Protein AF-0000000078815743 (afdb_homodimer)

Solvent-accessible surface area (backbone atoms only — not comparable to full-atom values): 63410 Å² total; per-residue (Å²): 132,85,82,80,79,73,78,76,76,77,76,74,74,72,73,70,68,70,73,74,75,64,53,60,47,76,44,56,40,36,54,40,78,38,39,60,45,37,41,78,49,54,91,54,18,91,76,66,70,48,32,19,28,31,27,71,31,85,55,37,50,34,51,51,26,32,37,76,48,73,48,82,58,64,42,58,28,33,35,31,35,30,26,33,11,80,47,30,90,58,26,88,62,76,35,64,11,30,22,27,39,26,49,69,84,39,78,46,34,74,78,40,22,17,56,62,77,48,81,39,74,41,81,43,41,67,47,77,35,88,52,36,72,42,40,41,35,41,37,47,66,34,7,48,51,18,35,38,36,31,39,38,38,19,55,37,86,84,68,68,80,63,80,50,58,72,55,29,46,54,49,48,42,64,71,65,62,67,71,83,51,51,71,50,71,76,25,54,30,36,32,37,22,37,20,45,13,23,48,28,21,46,50,32,13,23,78,60,71,29,43,24,38,39,34,18,63,40,92,68,50,32,46,50,35,10,56,62,38,24,39,47,68,25,29,49,62,53,52,74,94,31,44,35,42,37,40,57,49,56,74,44,51,48,74,56,78,56,53,43,54,66,51,75,55,33,35,45,65,52,39,50,53,56,52,69,69,37,85,38,49,46,80,40,65,26,23,41,74,78,47,56,42,64,60,88,50,31,64,50,34,37,33,26,27,29,59,48,79,58,52,49,39,30,43,29,29,67,28,35,32,34,19,56,43,52,28,55,57,42,54,62,65,64,37,53,66,47,65,30,34,55,24,16,76,52,52,59,26,85,87,39,44,82,63,56,48,66,47,40,41,33,33,22,40,24,23,30,49,42,82,50,97,50,79,45,86,72,61,88,44,82,67,60,58,85,70,47,89,85,68,44,76,97,66,64,57,36,39,78,42,32,22,23,42,31,83,43,52,60,73,87,40,33,66,60,31,49,46,49,42,53,46,50,51,48,27,42,50,22,39,40,53,73,64,38,95,58,16,75,79,36,29,28,34,41,82,70,46,67,35,83,50,58,37,72,65,43,48,32,18,31,37,22,71,34,70,44,41,49,54,48,48,66,59,58,52,65,52,69,48,48,46,50,41,36,33,36,24,36,46,50,59,44,73,22,67,69,41,33,73,77,30,69,94,60,44,50,34,36,40,70,61,73,46,71,31,37,62,42,53,42,47,53,45,25,34,28,43,61,64,29,52,36,36,36,33,22,35,56,18,24,12,43,38,52,68,33,42,28,26,47,49,38,44,43,35,12,22,22,40,6,35,52,51,8,52,49,50,30,49,20,63,74,67,75,44,38,66,64,43,37,66,77,74,40,42,70,59,50,50,52,47,42,58,65,39,81,43,78,83,87,68,71,82,58,59,80,53,62,31,69,52,56,46,93,57,78,61,43,79,90,135,84,79,78,79,75,78,76,76,76,76,75,72,74,72,71,68,72,74,74,75,65,53,61,46,76,43,56,38,37,52,39,78,39,40,58,46,38,41,76,49,55,91,54,18,90,76,68,70,48,30,19,27,31,26,71,30,84,54,36,51,34,50,52,24,32,36,77,49,73,48,82,58,66,42,59,28,33,33,31,35,30,26,32,11,80,48,29,91,57,28,89,63,75,34,62,10,30,22,26,38,28,49,69,85,40,79,47,35,75,77,38,22,18,55,62,74,48,79,39,76,41,78,42,42,68,46,77,36,87,53,37,74,41,40,41,34,40,38,49,68,35,7,48,51,19,35,37,38,30,39,36,38,19,55,38,87,83,69,68,80,65,81,51,59,74,55,30,48,53,49,48,42,64,70,65,62,68,70,84,52,51,71,51,69,75,25,54,30,35,32,36,22,37,18,46,13,23,47,29,20,44,50,33,14,24,79,62,69,28,42,25,39,40,33,17,64,38,91,67,50,32,46,50,36,8,56,58,38,24,38,49,67,24,31,48,60,54,50,75,94,30,44,37,40,36,40,58,47,55,74,45,51,47,74,56,80,57,53,43,53,66,51,75,54,32,35,45,66,52,39,50,52,56,53,68,68,36,86,39,48,46,79,38,64,27,24,40,74,79,47,58,43,64,59,88,49,29,64,49,33,38,32,27,28,28,58,46,81,59,52,47,39,31,43,30,29,67,28,37,33,34,18,55,43,50,28,55,57,40,53,60,68,65,36,56,66,48,64,31,33,55,24,17,79,52,51,60,26,86,87,39,44,81,63,56,47,65,46,39,40,32,33,23,40,25,23,30,48,42,81,50,96,49,78,45,88,72,60,89,44,81,69,59,59,87,72,47,90,85,69,44,73,99,64,65,57,36,38,78,40,32,22,22,42,31,85,42,53,61,73,87,40,35,67,61,32,50,45,50,40,52,46,51,52,47,26,43,51,21,39,38,54,72,65,36,94,58,17,76,79,38,30,28,35,41,82,71,46,68,36,84,50,57,38,72,66,44,48,31,19,32,36,23,71,35,69,44,40,48,53,47,50,67,60,59,52,62,52,69,49,49,46,48,41,36,32,36,24,36,47,49,61,41,74,22,68,70,40,33,71,76,30,69,93,61,43,49,33,36,41,70,62,73,47,70,31,38,63,43,54,43,48,54,46,23,34,28,43,61,66,28,53,34,36,35,32,21,35,56,18,25,12,43,37,55,69,33,42,27,26,47,48,37,44,44,36,12,22,23,39,5,35,52,52,8,50,48,50,30,49,20,62,75,66,75,44,38,68,66,44,35,66,76,74,40,44,69,59,48,50,52,48,41,57,66,38,82,42,77,83,87,67,70,84,58,59,79,52,61,32,67,52,56,46,93,58,77,63,44,78,89

Foldseek 3Di:
DPDPPPPPPPPPPPPPPPPPPKFKAKFFALQFPFLFQWDWDCQQCLPQVAIKTWLQQLFDGTGKTKHKDFTPDFFKKWKWWWAEQLLVVQFDDFHQFWKFKDKQNHTQAGGPHTDDHDTDTHTRHMDGGPGGIMMMMMTGDTNQITITGMMMIINDPPPGQDRDRVRNNVVVCVNLVADDAAEDDAWLEEEEAQALLRLLLQLLQLLLPTQYEYAYQAPFGHACLALQNFAAFAADALDDDQRQQLQVCLQQAFLDHDGADHRVSSPRVSSVVVSVVRPSYDYHYNWAWNAFDADFLATAWIKTARNRSRRIHIYGYRFYEYAHQQCRHCVRSVFDKDAFAPACVVVVAPPTHNHTDRFAWFKAKWWAKDFDPDFDDHDAADRRDADDQVQADPDGIDGDQQGFARRHQCNNCVSSGLSLSSSNVSNRLNCCCPPYPNNVVCRRMDTDDIRSPIGGQDHIAGAFPDAAEDCCFAQVDDDPQFFFKWQAFQWGKDFDPVQCVVPPPSGRGIDTDTHATAIHTDGLRQFATHRRFRYGYFALRTRYGSRVSSTQHGSSNSSSSSSLSSLLSSVCVVVVHTSVCCVVPVSVVSSVCSNVGSHDPDRDPSPPPNNHHHDPDRDDDD/DPPPPPPPPPPPPPPPPPPPPKFKAKFFALQFPFLFQWDWDCQQCLPQVAIWTWLQQLFDGTGKTKHKDFTPDFFKKWKWWWAEQLLVVQFDDFHQLWKFKDKQNHTQAGGPHTDDHDTDTHTRHMDGGPGGIMMMMMTGDTNQITITGMMMIINDPPPGQDRDRVRNNVVCCVNLVADDAAEDDAWLEEEEAQALLRLLLQLLQLLLPTQYEYAYQAPFGHACLALQNFAAFEADALDDDQRQQLQVCLQQAFLDHDGADHRVSSPRVSSVVVSVVRPSYDYHYNWAWQAFDDDFLATAWIKTARNRSRHIHIYGYRFYEYAHQQCRHCVRSVFDKDAFADACVVVVAPPTHNHTDRFAWFKAKWWAKDFAPDFDDHDAADRRDADDQVQADPDGIDGDQQGFARRHQCNNCVSSGLSLSSSNVSNRLNCCCPPYPNNVVCRRMDTDDIRSPIGGQDHIAGAFPDAAEDCCFAQVDDDPQFAFKWQAFQWGKDFDPVQCVVPPPSGRGIDTDTHATAIHTDGLRQFATHRRFRYGYFALRTRYGSRVSSTQHGSSNSSSSSSLSSLLSSVCVVVVHTSVCCVVPVSVVSSVCSNVGSHDPDRDPSPPPNNHHHDPDRDDDD

Secondary structure (DSSP, 8-state):
-----------------------EEEEEGGG-SB-TT-EEE-TTHHHHSS-EEEE--TTSPPPPEEEEEE-SSSEEEEEEEEE--TTTTT--S--S--EEEEETTEEEEEEESSS-SS-EEEEEEEEEESSSEEEEEEEESS-S-EEEEEEEEES-TT-PPP-SHHHHHHHHHHHHTPPPPPEEEEEEEEEE--BHHHHHHHHHHHHTT--EEEE-SSSS-BGGGSTTT-PPP-S--S-SS-TTTTHHHHHHS-SS--SS--GGGG-HHHHHHHHHT-TTEEEETTEEEEEEEEETTEEEEEEEEETTT--EEEEEEEEEEE-SSS-HHHHHHT--EE-SBPPHHHHT-SSS-SS-B-----EE--EEEEE-SS--------SS----TTT----SEE-TTBEE-TTS-TTTTHHHHHHHHHHHHHHHHHHHHHTSTTHHHHTTEEEEEE-SS-EE----EE--SS-B-HHHHHTT---TTEEEEE---EEEEEE-HHHHHHSTT---BEEEEEE----EEEEGGGSB-SSSTTEEE-STTSSB-HHHHHHH-SHHHHHHHHHHHHHHHHHHHHHT--HHHHHHH-HHHHHHHHHH-SSPTT------SS-----SS---B-/-----------------------EEEEEGGG-SB-TT-EEE-TTHHHHSS-EEEE--TTSPPPPEEEEEE-SSSEEEEEEEEE--TTTTT--S--S--EEEEETTEEEEEEESSS-SS-EEEEEEEEEESSSEEEEEEEESS-S-EEEEEEEEES-TT-PPP-SHHHHHHHHHHHHTPPPPPEEEEEEEEEE--BHHHHHHHHHHHHTT--EEEE-SSSS-BGGGSTTT-PPP-S--S-SS-TTTTHHHHHHS-SS--SS--GGGG-HHHHHHHHHT-TTEEEETTEEEEEEEEETTEEEEEEEEETTT--EEEEEEEEEEE-SSS-HHHHHHT--EE-SBPPHHHHT-SSS-SS-B-----EE--EEEEE-SS--------SS----TTT----SEE-TTBEE-TTS-TTTTHHHHHHHHHHHHHHHHHHHHHTSTTHHHHTTEEEEEE-SS-EE----EE--SS-B-HHHHHTT---TTEEEEE---EEEEEE-HHHHHHSTT---BEEEEEE----EEEEGGGSB-SSSTTEEE-STTSSB-HHHHHHH-SHHHHHHHHHHHHHHHHHHHHHT--HHHHHHH-HHHHHHHHHH-SSPTT------SS-----SS---B-

Organism: NCBI:txid997873

InterPro domains:
  IPR036188 FAD/NAD(P)-binding domain superfamily [G3DSA:3.50.50.60] (184-360)
  IPR036188 FAD/NAD(P)-binding domain superfamily [SSF51905] (180-565)
  IPR039650 H(2):CoB-CoM heterodisulfide,ferredoxin reductase subunit A-like [PTHR43498] (13-620)

Structure (mmCIF, N/CA/C/O backbone):
data_AF-0000000078815743-model_v1
#
loop_
_entity.id
_entity.type
_entity.pdbx_description
1 polymer 'FAD dependent oxidoreductase'
#
loop_
_atom_site.group_PDB
_atom_site.id
_atom_site.type_symbol
_atom_site.label_atom_id
_atom_site.label_alt_id
_atom_site.label_comp_id
_atom_site.label_asym_id
_atom_site.label_entity_id
_atom_site.label_seq_id
_atom_site.pdbx_PDB_ins_code
_atom_site.Cartn_x
_atom_site.Cartn_y
_atom_site.Cartn_z
_atom_site.occupancy
_atom_site.B_iso_or_equiv
_atom_site.auth_seq_id
_atom_site.auth_comp_id
_atom_site.auth_asym_id
_atom_site.auth_atom_id
_atom_site.pdbx_PDB_model_num
ATOM 1 N N . MET A 1 1 ? -8.055 -76.25 65.188 1 24.02 1 MET A N 1
ATOM 2 C CA . MET A 1 1 ? -7.578 -76.75 63.906 1 24.02 1 MET A CA 1
ATOM 3 C C . MET A 1 1 ? -7.656 -75.688 62.812 1 24.02 1 MET A C 1
ATOM 5 O O . MET A 1 1 ? -8.328 -75.875 61.781 1 24.02 1 MET A O 1
ATOM 9 N N . ILE A 1 2 ? -7.621 -74.375 63.094 1 28.45 2 ILE A N 1
ATOM 10 C CA . ILE A 1 2 ? -8.047 -73.375 62.125 1 28.45 2 ILE A CA 1
ATOM 11 C C . ILE A 1 2 ? -7.172 -73.438 60.875 1 28.45 2 ILE A C 1
ATOM 13 O O . ILE A 1 2 ? -5.949 -73.562 60.969 1 28.45 2 ILE A O 1
ATOM 17 N N . LYS A 1 3 ? -7.91 -73.562 59.781 1 31.09 3 LYS A N 1
ATOM 18 C CA . LYS A 1 3 ? -7.695 -73.875 58.375 1 31.09 3 LYS A CA 1
ATOM 19 C C . LYS A 1 3 ? -6.789 -72.812 57.75 1 31.09 3 LYS A C 1
ATOM 21 O O . LYS A 1 3 ? -7.066 -71.625 57.812 1 31.09 3 LYS A O 1
ATOM 26 N N . LYS A 1 4 ? -5.438 -73.188 57.562 1 33.97 4 LYS A N 1
ATOM 27 C CA . LYS A 1 4 ? -4.34 -72.562 56.844 1 33.97 4 LYS A CA 1
ATOM 28 C C . LYS A 1 4 ? -4.727 -72.25 55.406 1 33.97 4 LYS A C 1
ATOM 30 O O . LYS A 1 4 ? -5.012 -73.188 54.656 1 33.97 4 LYS A O 1
ATOM 35 N N . ILE A 1 5 ? -5.477 -71.188 55.094 1 32.25 5 ILE A N 1
ATOM 36 C CA . ILE A 1 5 ? -5.867 -70.812 53.75 1 32.25 5 ILE A CA 1
ATOM 37 C C . ILE A 1 5 ? -4.625 -70.625 52.875 1 32.25 5 ILE A C 1
ATOM 39 O O . ILE A 1 5 ? -3.775 -69.75 53.188 1 32.25 5 ILE A O 1
ATOM 43 N N . ILE A 1 6 ? -4.066 -71.625 52.281 1 29.41 6 ILE A N 1
ATOM 44 C CA . ILE A 1 6 ? -2.953 -71.625 51.344 1 29.41 6 ILE A CA 1
ATOM 45 C C . ILE A 1 6 ? -3.303 -70.75 50.125 1 29.41 6 ILE A C 1
ATOM 47 O O . ILE A 1 6 ? -4.285 -71 49.438 1 29.41 6 ILE A O 1
ATOM 51 N N . TYR A 1 7 ? -3.105 -69.438 50.219 1 31.58 7 TYR A N 1
ATOM 52 C CA . TYR A 1 7 ? -3.285 -68.625 49.062 1 31.58 7 TYR A CA 1
ATOM 53 C C . TYR A 1 7 ? -2.379 -69.062 47.906 1 31.58 7 TYR A C 1
ATOM 55 O O . TYR A 1 7 ? -1.158 -69.125 48.062 1 31.58 7 TYR A O 1
ATOM 63 N N . ILE A 1 8 ? -2.791 -70.062 47.094 1 31.52 8 ILE A N 1
ATOM 64 C CA . ILE A 1 8 ? -2.139 -70.375 45.844 1 31.52 8 ILE A CA 1
ATOM 65 C C . ILE A 1 8 ? -2.061 -69.188 44.938 1 31.52 8 ILE A C 1
ATOM 67 O O . ILE A 1 8 ? -3.088 -68.625 44.562 1 31.52 8 ILE A O 1
ATOM 71 N N . SER A 1 9 ? -1.057 -68.312 45.125 1 32.72 9 SER A N 1
ATOM 72 C CA . SER A 1 9 ? -0.861 -67.312 44.125 1 32.72 9 SER A CA 1
ATOM 73 C C . SER A 1 9 ? -0.652 -67.875 42.75 1 32.72 9 SER A C 1
ATOM 75 O O . SER A 1 9 ? 0.255 -68.688 42.531 1 32.72 9 SER A O 1
ATOM 77 N N . LEU A 1 10 ? -1.707 -68.062 41.969 1 32.69 10 LEU A N 1
ATOM 78 C CA . LEU A 1 10 ? -1.688 -68.375 40.531 1 32.69 10 LEU A CA 1
ATOM 79 C C . LEU A 1 10 ? -0.796 -67.375 39.781 1 32.69 10 LEU A C 1
ATOM 81 O O . LEU A 1 10 ? -1.046 -66.188 39.812 1 32.69 10 LEU A O 1
ATOM 85 N N . ILE A 1 11 ? 0.475 -67.688 39.656 1 32.47 11 ILE A N 1
ATOM 86 C CA . ILE A 1 11 ? 1.386 -67 38.75 1 32.47 11 ILE A CA 1
ATOM 87 C C . ILE A 1 11 ? 0.82 -67 37.312 1 32.47 11 ILE A C 1
ATOM 89 O O . ILE A 1 11 ? 0.653 -68.125 36.75 1 32.47 11 ILE A O 1
ATOM 93 N N . TRP A 1 12 ? -0.088 -66.125 37 1 33.47 12 TRP A N 1
ATOM 94 C CA . TRP A 1 12 ? -0.473 -65.875 35.625 1 33.47 12 TRP A CA 1
ATOM 95 C C . TRP A 1 12 ? 0.755 -65.688 34.75 1 33.47 12 TRP A C 1
ATOM 97 O O . TRP A 1 12 ? 1.485 -64.688 34.938 1 33.47 12 TRP A O 1
ATOM 107 N N . MET A 1 13 ? 1.412 -66.75 34.312 1 32.72 13 MET A N 1
ATOM 108 C CA . MET A 1 13 ? 2.363 -66.625 33.188 1 32.72 13 MET A CA 1
ATOM 109 C C . MET A 1 13 ? 1.743 -65.875 32.031 1 32.72 13 MET A C 1
ATOM 111 O O . MET A 1 13 ? 0.767 -66.375 31.438 1 32.72 13 MET A O 1
ATOM 115 N N . VAL A 1 14 ? 1.701 -64.625 32.094 1 34.72 14 VAL A N 1
ATOM 116 C CA . VAL A 1 14 ? 1.404 -63.812 30.891 1 34.72 14 VAL A CA 1
ATOM 117 C C . VAL A 1 14 ? 2.295 -64.312 29.75 1 34.72 14 VAL A C 1
ATOM 119 O O . VAL A 1 14 ? 3.521 -64.188 29.828 1 34.72 14 VAL A O 1
ATOM 122 N N . PHE A 1 15 ? 1.855 -65.312 29.047 1 33.88 15 PHE A N 1
ATOM 123 C CA . PHE A 1 15 ? 2.367 -65.562 27.703 1 33.88 15 PHE A CA 1
ATOM 124 C C . PHE A 1 15 ? 2.477 -64.25 26.938 1 33.88 15 PHE A C 1
ATOM 126 O O . PHE A 1 15 ? 1.475 -63.562 26.719 1 33.88 15 PHE A O 1
ATOM 133 N N . HIS A 1 16 ? 3.529 -63.531 27.266 1 35.38 16 HIS A N 1
ATOM 134 C CA . HIS A 1 16 ? 3.848 -62.531 26.266 1 35.38 16 HIS A CA 1
ATOM 135 C C . HIS A 1 16 ? 3.801 -63.094 24.859 1 35.38 16 HIS A C 1
ATOM 137 O O . HIS A 1 16 ? 4.613 -63.938 24.5 1 35.38 16 HIS A O 1
ATOM 143 N N . GLY A 1 17 ? 2.59 -63.406 24.422 1 30.98 17 GLY A N 1
ATOM 144 C CA . GLY A 1 17 ? 2.584 -63.531 22.969 1 30.98 17 GLY A CA 1
ATOM 145 C C . GLY A 1 17 ? 3.592 -62.625 22.281 1 30.98 17 GLY A C 1
ATOM 146 O O . GLY A 1 17 ? 3.562 -61.406 22.469 1 30.98 17 GLY A O 1
ATOM 147 N N . ALA A 1 18 ? 4.727 -63.062 22.234 1 40.28 18 ALA A N 1
ATOM 148 C CA . ALA A 1 18 ? 5.621 -62.406 21.281 1 40.28 18 ALA A CA 1
ATOM 149 C C . ALA A 1 18 ? 4.855 -61.938 20.062 1 40.28 18 ALA A C 1
ATOM 151 O O . ALA A 1 18 ? 4.32 -62.75 19.297 1 40.28 18 ALA A O 1
ATOM 152 N N . SER A 1 19 ? 4.117 -60.906 20.156 1 42.62 19 SER A N 1
ATOM 153 C CA . SER A 1 19 ? 3.598 -60.25 18.953 1 42.62 19 SER A CA 1
ATOM 154 C C . SER A 1 19 ? 4.527 -60.5 17.766 1 42.62 19 SER A C 1
ATOM 156 O O . SER A 1 19 ? 5.668 -60.031 17.766 1 42.62 19 SER A O 1
ATOM 158 N N . LEU A 1 20 ? 4.633 -61.562 17.156 1 51.94 20 LEU A N 1
ATOM 159 C CA . LEU A 1 20 ? 5.387 -61.875 15.945 1 51.94 20 LEU A CA 1
ATOM 160 C C . LEU A 1 20 ? 5.363 -60.719 14.961 1 51.94 20 LEU A C 1
ATOM 162 O O . LEU A 1 20 ? 4.297 -60.344 14.461 1 51.94 20 LEU A O 1
ATOM 166 N N . HIS A 1 21 ? 6.258 -59.812 15.156 1 69.75 21 HIS A N 1
ATOM 167 C CA . HIS A 1 21 ? 6.473 -58.688 14.258 1 69.75 21 HIS A CA 1
ATOM 168 C C . HIS A 1 21 ? 6.496 -59.156 12.805 1 69.75 21 HIS A C 1
ATOM 170 O O . HIS A 1 21 ? 7.219 -60.094 12.453 1 69.75 21 HIS A O 1
ATOM 176 N N . ALA A 1 22 ? 5.449 -58.781 12.016 1 81.69 22 ALA A N 1
ATOM 177 C CA . ALA A 1 22 ? 5.367 -59.062 10.586 1 81.69 22 ALA A CA 1
ATOM 178 C C . ALA A 1 22 ? 6.543 -58.438 9.836 1 81.69 22 ALA A C 1
ATOM 180 O O . ALA A 1 22 ? 6.84 -57.25 10.008 1 81.69 22 ALA A O 1
ATOM 181 N N . ALA A 1 23 ? 7.379 -59.312 9.172 1 92.81 23 ALA A N 1
ATOM 182 C CA . ALA A 1 23 ? 8.391 -58.75 8.273 1 92.81 23 ALA A CA 1
ATOM 183 C C . ALA A 1 23 ? 7.742 -58.031 7.09 1 92.81 23 ALA A C 1
ATOM 185 O O . ALA A 1 23 ? 6.75 -58.5 6.535 1 92.81 23 ALA A O 1
ATOM 186 N N . SER A 1 24 ? 8.156 -56.812 6.863 1 96 24 SER A N 1
ATOM 187 C CA . SER A 1 24 ? 7.543 -56.094 5.77 1 96 24 SER A CA 1
ATOM 188 C C . SER A 1 24 ? 8.562 -55.188 5.074 1 96 24 SER A C 1
ATOM 190 O O . SER A 1 24 ? 9.625 -54.906 5.629 1 96 24 SER A O 1
ATOM 192 N N . LEU A 1 25 ? 8.281 -54.812 3.803 1 96.38 25 LEU A N 1
ATOM 193 C CA . LEU A 1 25 ? 9.094 -53.938 2.98 1 96.38 25 LEU A CA 1
ATOM 194 C C . LEU A 1 25 ? 8.219 -53.031 2.098 1 96.38 25 LEU A C 1
ATOM 196 O O . LEU A 1 25 ? 7.328 -53.531 1.405 1 96.38 25 LEU A O 1
ATOM 200 N N . LEU A 1 26 ? 8.461 -51.75 2.279 1 96.31 26 LEU A N 1
ATOM 201 C CA . LEU A 1 26 ? 7.82 -50.812 1.383 1 96.31 26 LEU A CA 1
ATOM 202 C C . LEU A 1 26 ? 8.766 -50.406 0.259 1 96.31 26 LEU A C 1
ATOM 204 O O . LEU A 1 26 ? 9.891 -49.969 0.517 1 96.31 26 LEU A O 1
ATOM 208 N N . VAL A 1 27 ? 8.359 -50.594 -0.99 1 96.69 27 VAL A N 1
ATOM 209 C CA . VAL A 1 27 ? 9.125 -50.156 -2.158 1 96.69 27 VAL A CA 1
ATOM 210 C C . VAL A 1 27 ? 8.398 -49.031 -2.869 1 96.69 27 VAL A C 1
ATOM 212 O O . VAL A 1 27 ? 7.359 -49.219 -3.496 1 96.69 27 VAL A O 1
ATOM 215 N N . GLU A 1 28 ? 9.008 -47.844 -2.76 1 96.25 28 GLU A N 1
ATOM 216 C CA . GLU A 1 28 ? 8.453 -46.719 -3.498 1 96.25 28 GLU A CA 1
ATOM 217 C C . GLU A 1 28 ? 8.727 -46.844 -4.992 1 96.25 28 GLU A C 1
ATOM 219 O O . GLU A 1 28 ? 9.867 -47.062 -5.402 1 96.25 28 GLU A O 1
ATOM 224 N N . ALA A 1 29 ? 7.719 -46.594 -5.793 1 97.25 29 ALA A N 1
ATOM 225 C CA . ALA A 1 29 ? 7.859 -46.844 -7.227 1 97.25 29 ALA A CA 1
ATOM 226 C C . ALA A 1 29 ? 8.82 -45.844 -7.859 1 97.25 29 ALA A C 1
ATOM 228 O O . ALA A 1 29 ? 9.586 -46.188 -8.758 1 97.25 29 ALA A O 1
ATOM 229 N N . GLU A 1 30 ? 8.773 -44.625 -7.418 1 96.19 30 GLU A N 1
ATOM 230 C CA . GLU A 1 30 ? 9.633 -43.594 -7.984 1 96.19 30 GLU A CA 1
ATOM 231 C C . GLU A 1 30 ? 11.109 -43.906 -7.73 1 96.19 30 GLU A C 1
ATOM 233 O O . GLU A 1 30 ? 11.984 -43.281 -8.352 1 96.19 30 GLU A O 1
ATOM 238 N N . SER A 1 31 ? 11.391 -44.844 -6.902 1 94.69 31 SER A N 1
ATOM 239 C CA . SER A 1 31 ? 12.773 -45.156 -6.559 1 94.69 31 SER A CA 1
ATOM 240 C C . SER A 1 31 ? 13.289 -46.344 -7.379 1 94.69 31 SER A C 1
ATOM 242 O O . SER A 1 31 ? 14.406 -46.812 -7.16 1 94.69 31 SER A O 1
ATOM 244 N N . PHE A 1 32 ? 12.492 -46.844 -8.281 1 97.5 32 PHE A N 1
ATOM 245 C CA . PHE A 1 32 ? 12.969 -47.938 -9.148 1 97.5 32 PHE A CA 1
ATOM 246 C C . PHE A 1 32 ? 14.258 -47.531 -9.852 1 97.5 32 PHE A C 1
ATOM 248 O O . PHE A 1 32 ? 14.391 -46.375 -10.32 1 97.5 32 PHE A O 1
ATOM 255 N N . THR A 1 33 ? 15.133 -48.406 -9.969 1 96.88 33 THR A N 1
ATOM 256 C CA . THR A 1 33 ? 16.438 -48.125 -10.562 1 96.88 33 THR A CA 1
ATOM 257 C C . THR A 1 33 ? 16.328 -48 -12.07 1 96.88 33 THR A C 1
ATOM 259 O O . THR A 1 33 ? 16.953 -47.094 -12.664 1 96.88 33 THR A O 1
ATOM 262 N N . GLU A 1 34 ? 15.602 -48.906 -12.664 1 97.56 34 GLU A N 1
ATOM 263 C CA . GLU A 1 34 ? 15.273 -48.812 -14.086 1 97.56 34 GLU A CA 1
ATOM 264 C C . GLU A 1 34 ? 13.805 -48.469 -14.305 1 97.56 34 GLU A C 1
ATOM 266 O O . GLU A 1 34 ? 12.922 -49.25 -13.93 1 97.56 34 GLU A O 1
ATOM 271 N N . LYS A 1 35 ? 13.602 -47.469 -14.914 1 97.62 35 LYS A N 1
ATOM 272 C CA . LYS A 1 35 ? 12.211 -47.031 -15.023 1 97.62 35 LYS A CA 1
ATOM 273 C C . LYS A 1 35 ? 11.633 -47.375 -16.391 1 97.62 35 LYS A C 1
ATOM 275 O O . LYS A 1 35 ? 10.422 -47.281 -16.594 1 97.62 35 LYS A O 1
ATOM 280 N N . GLY A 1 36 ? 12.508 -47.812 -17.281 1 97.56 36 GLY A N 1
ATOM 281 C CA . GLY A 1 36 ? 12.023 -48.156 -18.609 1 97.56 36 GLY A CA 1
ATOM 282 C C . GLY A 1 36 ? 11.289 -47 -19.297 1 97.56 36 GLY A C 1
ATOM 283 O O . GLY A 1 36 ? 11.805 -45.875 -19.359 1 97.56 36 GLY A O 1
ATOM 284 N N . GLY A 1 37 ? 10.125 -47.312 -19.734 1 97.75 37 GLY A N 1
ATOM 285 C CA . GLY A 1 37 ? 9.328 -46.281 -20.375 1 97.75 37 GLY A CA 1
ATOM 286 C C . GLY A 1 37 ? 8.422 -45.531 -19.422 1 97.75 37 GLY A C 1
ATOM 287 O O . GLY A 1 37 ? 7.715 -44.594 -19.828 1 97.75 37 GLY A O 1
ATOM 288 N N . TRP A 1 38 ? 8.477 -45.875 -18.156 1 97.94 38 TRP A N 1
ATOM 289 C CA . TRP A 1 38 ? 7.672 -45.188 -17.156 1 97.94 38 TRP A CA 1
ATOM 290 C C . TRP A 1 38 ? 8.281 -43.844 -16.781 1 97.94 38 TRP A C 1
ATOM 292 O O . TRP A 1 38 ? 9.508 -43.688 -16.797 1 97.94 38 TRP A O 1
ATOM 302 N N . VAL A 1 39 ? 7.43 -42.875 -16.5 1 97 39 VAL A N 1
ATOM 303 C CA . VAL A 1 39 ? 7.91 -41.562 -16.109 1 97 39 VAL A CA 1
ATOM 304 C C . VAL A 1 39 ? 7.516 -41.281 -14.656 1 97 39 VAL A C 1
ATOM 306 O O . VAL A 1 39 ? 6.523 -41.844 -14.164 1 97 39 VAL A O 1
ATOM 309 N N . VAL A 1 40 ? 8.32 -40.5 -13.953 1 96.56 40 VAL A N 1
ATOM 310 C CA . VAL A 1 40 ? 8.008 -40.062 -12.586 1 96.56 40 VAL A CA 1
ATOM 311 C C . VAL A 1 40 ? 7.059 -38.875 -12.617 1 96.56 40 VAL A C 1
ATOM 313 O O . VAL A 1 40 ? 7.348 -37.844 -13.25 1 96.56 40 VAL A O 1
ATOM 316 N N . ASP A 1 41 ? 5.949 -39 -12.023 1 96.5 41 ASP A N 1
ATOM 317 C CA . ASP A 1 41 ? 4.969 -37.906 -11.914 1 96.5 41 ASP A CA 1
ATOM 318 C C . ASP A 1 41 ? 4.863 -37.438 -10.469 1 96.5 41 ASP A C 1
ATOM 320 O O . ASP A 1 41 ? 4.254 -38.094 -9.625 1 96.5 41 ASP A O 1
ATOM 324 N N . GLN A 1 42 ? 5.414 -36.25 -10.227 1 95.19 42 GLN A N 1
ATOM 325 C CA . GLN A 1 42 ? 5.477 -35.688 -8.883 1 95.19 42 GLN A CA 1
ATOM 326 C C . GLN A 1 42 ? 4.402 -34.625 -8.68 1 95.19 42 GLN A C 1
ATOM 328 O O . GLN A 1 42 ? 4.277 -34.062 -7.59 1 95.19 42 GLN A O 1
ATOM 333 N N . GLN A 1 43 ? 3.619 -34.312 -9.633 1 93.88 43 GLN A N 1
ATOM 334 C CA . GLN A 1 43 ? 2.758 -33.125 -9.703 1 93.88 43 GLN A CA 1
ATOM 335 C C . GLN A 1 43 ? 1.783 -33.094 -8.531 1 93.88 43 GLN A C 1
ATOM 337 O O . GLN A 1 43 ? 1.384 -32.031 -8.086 1 93.88 43 GLN A O 1
ATOM 342 N N . PHE A 1 44 ? 1.463 -34.219 -7.977 1 92.81 44 PHE A N 1
ATOM 343 C CA . PHE A 1 44 ? 0.381 -34.312 -7.004 1 92.81 44 PHE A CA 1
ATOM 344 C C . PHE A 1 44 ? 0.889 -34.844 -5.672 1 92.81 44 PHE A C 1
ATOM 346 O O . PHE A 1 44 ? 0.098 -35.25 -4.816 1 92.81 44 PHE A O 1
ATOM 353 N N . MET A 1 45 ? 2.111 -34.781 -5.488 1 90.25 45 MET A N 1
ATOM 354 C CA . MET A 1 45 ? 2.711 -35.469 -4.34 1 90.25 45 MET A CA 1
ATOM 355 C C . MET A 1 45 ? 2.289 -34.781 -3.035 1 90.25 45 MET A C 1
ATOM 357 O O . MET A 1 45 ? 2.275 -35.438 -1.98 1 90.25 45 MET A O 1
ATOM 361 N N . ASP A 1 46 ? 1.907 -33.562 -3.062 1 88.56 46 ASP A N 1
ATOM 362 C CA . ASP A 1 46 ? 1.428 -32.875 -1.865 1 88.56 46 ASP A CA 1
ATOM 363 C C . ASP A 1 46 ? 0.091 -33.469 -1.402 1 88.56 46 ASP A C 1
ATOM 365 O O . ASP A 1 46 ? -0.263 -33.344 -0.226 1 88.56 46 ASP A O 1
ATOM 369 N N . LEU A 1 47 ? -0.603 -34.031 -2.34 1 85.94 47 LEU A N 1
ATOM 370 C CA . LEU A 1 47 ? -1.933 -34.562 -2.043 1 85.94 47 LEU A CA 1
ATOM 371 C C . LEU A 1 47 ? -1.87 -36.062 -1.712 1 85.94 47 LEU A C 1
ATOM 373 O O . LEU A 1 47 ? -2.779 -36.594 -1.076 1 85.94 47 LEU A O 1
ATOM 377 N N . MET A 1 48 ? -0.802 -36.719 -2.143 1 87.75 48 MET A N 1
ATOM 378 C CA . MET A 1 48 ? -0.798 -38.156 -1.926 1 87.75 48 MET A CA 1
ATOM 379 C C . MET A 1 48 ? 0.46 -38.594 -1.182 1 87.75 48 MET A C 1
ATOM 381 O O . MET A 1 48 ? 0.606 -39.781 -0.835 1 87.75 48 MET A O 1
ATOM 385 N N . GLY A 1 49 ? 1.363 -37.688 -1.015 1 86.12 49 GLY A N 1
ATOM 386 C CA . GLY A 1 49 ? 2.482 -37.938 -0.117 1 86.12 49 GLY A CA 1
ATOM 387 C C . GLY A 1 49 ? 3.734 -38.406 -0.837 1 86.12 49 GLY A C 1
ATOM 388 O O . GLY A 1 49 ? 4.82 -38.438 -0.252 1 86.12 49 GLY A O 1
ATOM 389 N N . SER A 1 50 ? 3.557 -38.812 -2.078 1 91.31 50 SER A N 1
ATOM 390 C CA . SER A 1 50 ? 4.691 -39.281 -2.855 1 91.31 50 SER A CA 1
ATOM 391 C C . SER A 1 50 ? 4.445 -39.125 -4.352 1 91.31 50 SER A C 1
ATOM 393 O O . SER A 1 50 ? 3.297 -39.062 -4.793 1 91.31 50 SER A O 1
ATOM 395 N N . PRO A 1 51 ? 5.633 -39.094 -5.098 1 95.31 51 PRO A N 1
ATOM 396 C CA . PRO A 1 51 ? 5.465 -39.281 -6.539 1 95.31 51 PRO A CA 1
ATOM 397 C C . PRO A 1 51 ? 5.09 -40.719 -6.898 1 95.31 51 PRO A C 1
ATOM 399 O O . PRO A 1 51 ? 5.02 -41.562 -6.02 1 95.31 51 PRO A O 1
ATOM 402 N N . TYR A 1 52 ? 4.793 -40.938 -8.156 1 97.06 52 TYR A N 1
ATOM 403 C CA . TYR A 1 52 ? 4.488 -42.281 -8.633 1 97.06 52 TYR A CA 1
ATOM 404 C C . TYR A 1 52 ? 5.031 -42.5 -10.047 1 97.06 52 TYR A C 1
ATOM 406 O O . TYR A 1 52 ? 5.484 -41.531 -10.688 1 97.06 52 TYR A O 1
ATOM 414 N N . LEU A 1 53 ? 5.055 -43.719 -10.461 1 98.19 53 LEU A N 1
ATOM 415 C CA . LEU A 1 53 ? 5.398 -44.031 -11.836 1 98.19 53 LEU A CA 1
ATOM 416 C C . LEU A 1 53 ? 4.152 -44.062 -12.719 1 98.19 53 LEU A C 1
ATOM 418 O O . LEU A 1 53 ? 3.117 -44.594 -12.32 1 98.19 53 LEU A O 1
ATOM 422 N N . LEU A 1 54 ? 4.301 -43.469 -13.859 1 98.5 54 LEU A N 1
ATOM 423 C CA . LEU A 1 54 ? 3.215 -43.375 -14.828 1 98.5 54 LEU A CA 1
ATOM 424 C C . LEU A 1 54 ? 3.592 -44.031 -16.156 1 98.5 54 LEU A C 1
ATOM 426 O O . LEU A 1 54 ? 4.617 -43.688 -16.75 1 98.5 54 LEU A O 1
ATOM 430 N N . ALA A 1 55 ? 2.76 -44.969 -16.609 1 98.62 55 ALA A N 1
ATOM 431 C CA . ALA A 1 55 ? 2.967 -45.594 -17.906 1 98.62 55 ALA A CA 1
ATOM 432 C C . ALA A 1 55 ? 2.33 -44.781 -19.031 1 98.62 55 ALA A C 1
ATOM 434 O O . ALA A 1 55 ? 1.264 -45.156 -19.531 1 98.62 55 ALA A O 1
ATOM 435 N N . HIS A 1 56 ? 3.062 -43.812 -19.453 1 98.19 56 HIS A N 1
ATOM 436 C CA . HIS A 1 56 ? 2.553 -42.844 -20.422 1 98.19 56 HIS A CA 1
ATOM 437 C C . HIS A 1 56 ? 2.898 -43.25 -21.844 1 98.19 56 HIS A C 1
ATOM 439 O O . HIS A 1 56 ? 3.715 -42.594 -22.5 1 98.19 56 HIS A O 1
ATOM 445 N N . GLY A 1 57 ? 2.086 -44.219 -22.375 1 97.75 57 GLY A N 1
ATOM 446 C CA . GLY A 1 57 ? 2.465 -44.844 -23.625 1 97.75 57 GLY A CA 1
ATOM 447 C C . GLY A 1 57 ? 1.588 -44.406 -24.797 1 97.75 57 GLY A C 1
ATOM 448 O O . GLY A 1 57 ? 1.836 -44.812 -25.938 1 97.75 57 GLY A O 1
ATOM 449 N N . LEU A 1 58 ? 0.58 -43.688 -24.609 1 97.69 58 LEU A N 1
ATOM 450 C CA . LEU A 1 58 ? -0.299 -43.156 -25.656 1 97.69 58 LEU A CA 1
ATOM 451 C C . LEU A 1 58 ? -0.954 -44.281 -26.438 1 97.69 58 LEU A C 1
ATOM 453 O O . LEU A 1 58 ? -0.998 -44.25 -27.672 1 97.69 58 LEU A O 1
ATOM 457 N N . GLY A 1 59 ? -1.277 -45.312 -25.734 1 96.44 59 GLY A N 1
ATOM 458 C CA . GLY A 1 59 ? -1.987 -46.438 -26.359 1 96.44 59 GLY A CA 1
ATOM 459 C C . GLY A 1 59 ? -1.095 -47.625 -26.672 1 96.44 59 GLY A C 1
ATOM 460 O O . GLY A 1 59 ? -1.564 -48.625 -27.172 1 96.44 59 GLY A O 1
ATOM 461 N N . SER A 1 60 ? 0.127 -47.438 -26.422 1 97.06 60 SER A N 1
ATOM 462 C CA . SER A 1 60 ? 1.086 -48.531 -26.562 1 97.06 60 SER A CA 1
ATOM 463 C C . SER A 1 60 ? 1.837 -48.781 -25.266 1 97.06 60 SER A C 1
ATOM 465 O O . SER A 1 60 ? 2.309 -47.844 -24.625 1 97.06 60 SER A O 1
ATOM 467 N N . PRO A 1 61 ? 1.884 -50.062 -24.875 1 97.94 61 PRO A N 1
ATOM 468 C CA . PRO A 1 61 ? 2.604 -50.344 -23.625 1 97.94 61 PRO A CA 1
ATOM 469 C C . PRO A 1 61 ? 4.031 -49.812 -23.641 1 97.94 61 PRO A C 1
ATOM 471 O O . PRO A 1 61 ? 4.719 -49.875 -24.656 1 97.94 61 PRO A O 1
ATOM 474 N N . VAL A 1 62 ? 4.465 -49.344 -22.516 1 98.38 62 VAL A N 1
ATOM 475 C CA . VAL A 1 62 ? 5.824 -48.844 -22.406 1 98.38 62 VAL A CA 1
ATOM 476 C C . VAL A 1 62 ? 6.758 -49.938 -21.906 1 98.38 62 VAL A C 1
ATOM 478 O O . VAL A 1 62 ? 6.305 -50.969 -21.438 1 98.38 62 VAL A O 1
ATOM 481 N N . GLU A 1 63 ? 8.047 -49.625 -22.016 1 98.56 63 GLU A N 1
ATOM 482 C CA . GLU A 1 63 ? 9.047 -50.594 -21.562 1 98.56 63 GLU A CA 1
ATOM 483 C C . GLU A 1 63 ? 8.953 -50.781 -20.062 1 98.56 63 GLU A C 1
ATOM 485 O O . GLU A 1 63 ? 8.633 -49.875 -19.312 1 98.56 63 GLU A O 1
ATOM 490 N N . ASN A 1 64 ? 9.32 -51.938 -19.594 1 98.62 64 ASN A N 1
ATOM 491 C CA . ASN A 1 64 ? 9.203 -52.375 -18.203 1 98.62 64 ASN A CA 1
ATOM 492 C C . ASN A 1 64 ? 10.062 -51.5 -17.281 1 98.62 64 ASN A C 1
ATOM 494 O O . ASN A 1 64 ? 11.148 -51.062 -17.672 1 98.62 64 ASN A O 1
ATOM 498 N N . ALA A 1 65 ? 9.531 -51.312 -16.125 1 98.62 65 ALA A N 1
ATOM 499 C CA . ALA A 1 65 ? 10.344 -50.781 -15.023 1 98.62 65 ALA A CA 1
ATOM 500 C C . ALA A 1 65 ? 10.773 -51.906 -14.07 1 98.62 65 ALA A C 1
ATOM 502 O O . ALA A 1 65 ? 10.047 -52.875 -13.883 1 98.62 65 ALA A O 1
ATOM 503 N N . SER A 1 66 ? 11.961 -51.719 -13.477 1 98.56 66 SER A N 1
ATOM 504 C CA . SER A 1 66 ? 12.414 -52.781 -12.602 1 98.56 66 SER A CA 1
ATOM 505 C C . SER A 1 66 ? 13.383 -52.281 -11.547 1 98.56 66 SER A C 1
ATOM 507 O O . SER A 1 66 ? 13.961 -51.188 -11.703 1 98.56 66 SER A O 1
ATOM 509 N N . THR A 1 67 ? 13.461 -53 -10.461 1 98.25 67 THR A N 1
ATOM 510 C CA . THR A 1 67 ? 14.422 -52.719 -9.398 1 98.25 67 THR A CA 1
ATOM 511 C C . THR A 1 67 ? 14.734 -54 -8.602 1 98.25 67 THR A C 1
ATOM 513 O O . THR A 1 67 ? 14 -54.969 -8.688 1 98.25 67 THR A O 1
ATOM 516 N N . ASN A 1 68 ? 15.867 -54.031 -7.953 1 98.12 68 ASN A N 1
ATOM 517 C CA . ASN A 1 68 ? 16.234 -55.062 -6.984 1 98.12 68 ASN A CA 1
ATOM 518 C C . ASN A 1 68 ? 16.062 -54.594 -5.551 1 98.12 68 ASN A C 1
ATOM 520 O O . ASN A 1 68 ? 16.375 -53.438 -5.238 1 98.12 68 ASN A O 1
ATOM 524 N N . VAL A 1 69 ? 15.445 -55.5 -4.781 1 97.38 69 VAL A N 1
ATOM 525 C CA . VAL A 1 69 ? 15.281 -55.125 -3.375 1 97.38 69 VAL A CA 1
ATOM 526 C C . VAL A 1 69 ? 15.625 -56.344 -2.494 1 97.38 69 VAL A C 1
ATOM 528 O O . VAL A 1 69 ? 15.758 -57.469 -2.986 1 97.38 69 VAL A O 1
ATOM 531 N N . GLN A 1 70 ? 15.797 -56.031 -1.17 1 97 70 GLN A N 1
ATOM 532 C CA . GLN A 1 70 ? 16.094 -57.062 -0.192 1 97 70 GLN A CA 1
ATOM 533 C C . GLN A 1 70 ? 14.961 -57.219 0.826 1 97 70 GLN A C 1
ATOM 535 O O . GLN A 1 70 ? 14.688 -56.281 1.587 1 97 70 GLN A O 1
ATOM 540 N N . LEU A 1 71 ? 14.359 -58.375 0.812 1 96.69 71 LEU A N 1
ATOM 541 C CA . LEU A 1 71 ? 13.344 -58.656 1.822 1 96.69 71 LEU A CA 1
ATOM 542 C C . LEU A 1 71 ? 13.984 -58.875 3.186 1 96.69 71 LEU A C 1
ATOM 544 O O . LEU A 1 71 ? 15.125 -59.344 3.268 1 96.69 71 LEU A O 1
ATOM 548 N N . PRO A 1 72 ? 13.234 -58.656 4.18 1 95.69 72 PRO A N 1
ATOM 549 C CA . PRO A 1 72 ? 13.797 -58.844 5.52 1 95.69 72 PRO A CA 1
ATOM 550 C C . PRO A 1 72 ? 14.086 -60.312 5.848 1 95.69 72 PRO A C 1
ATOM 552 O O . PRO A 1 72 ? 15.039 -60.594 6.574 1 95.69 72 PRO A O 1
ATOM 555 N N . GLU A 1 73 ? 13.242 -61.219 5.398 1 95.69 73 GLU A N 1
ATOM 556 C CA . GLU A 1 73 ? 13.406 -62.656 5.633 1 95.69 73 GLU A CA 1
ATOM 557 C C . GLU A 1 73 ? 12.734 -63.469 4.531 1 95.69 73 GLU A C 1
ATOM 559 O O . GLU A 1 73 ? 12 -62.938 3.707 1 95.69 73 GLU A O 1
ATOM 564 N N . ASN A 1 74 ? 13.102 -64.688 4.609 1 95.25 74 ASN A N 1
ATOM 565 C CA . ASN A 1 74 ? 12.398 -65.562 3.715 1 95.25 74 ASN A CA 1
ATOM 566 C C . ASN A 1 74 ? 11.008 -65.938 4.23 1 95.25 74 ASN A C 1
ATOM 568 O O . ASN A 1 74 ? 10.734 -65.812 5.426 1 95.25 74 ASN A O 1
ATOM 572 N N . GLY A 1 75 ? 10.109 -66.25 3.275 1 95.44 75 GLY A N 1
ATOM 573 C CA . GLY A 1 75 ? 8.75 -66.625 3.668 1 95.44 75 GLY A CA 1
ATOM 574 C C . GLY A 1 75 ? 7.711 -66.188 2.641 1 95.44 75 GLY A C 1
ATOM 575 O O . GLY A 1 75 ? 8.055 -65.812 1.523 1 95.44 75 GLY A O 1
ATOM 576 N N . THR A 1 76 ? 6.52 -66.438 3.084 1 96.88 76 THR A N 1
ATOM 577 C CA . THR A 1 76 ? 5.406 -66.062 2.23 1 96.88 76 THR A CA 1
ATOM 578 C C . THR A 1 76 ? 5.062 -64.562 2.432 1 96.88 76 THR A C 1
ATOM 580 O O . THR A 1 76 ? 4.762 -64.125 3.549 1 96.88 76 THR A O 1
ATOM 583 N N . TYR A 1 77 ? 5.164 -63.875 1.354 1 97.94 77 TYR A N 1
ATOM 584 C CA . TYR A 1 77 ? 4.812 -62.438 1.405 1 97.94 77 TYR A CA 1
ATOM 585 C C . TYR A 1 77 ? 3.504 -62.188 0.671 1 97.94 77 TYR A C 1
ATOM 587 O O . TYR A 1 77 ? 3.289 -62.688 -0.43 1 97.94 77 TYR A O 1
ATOM 595 N N . TYR A 1 78 ? 2.676 -61.438 1.305 1 97.88 78 TYR A N 1
ATOM 596 C CA . TYR A 1 78 ? 1.515 -60.844 0.666 1 97.88 78 TYR A CA 1
ATOM 597 C C . TYR A 1 78 ? 1.867 -59.469 0.083 1 97.88 78 TYR A C 1
ATOM 599 O O . TYR A 1 78 ? 2.549 -58.688 0.729 1 97.88 78 TYR A O 1
ATOM 607 N N . ILE A 1 79 ? 1.394 -59.281 -1.183 1 98.25 79 ILE A N 1
ATOM 608 C CA . ILE A 1 79 ? 1.839 -58.094 -1.898 1 98.25 79 ILE A CA 1
ATOM 609 C C . ILE A 1 79 ? 0.65 -57.156 -2.152 1 98.25 79 ILE A C 1
ATOM 611 O O . ILE A 1 79 ? -0.375 -57.594 -2.688 1 98.25 79 ILE A O 1
ATOM 615 N N . PHE A 1 80 ? 0.801 -55.906 -1.702 1 98.12 80 PHE A N 1
ATOM 616 C CA . PHE A 1 80 ? -0.164 -54.844 -1.985 1 98.12 80 PHE A CA 1
ATOM 617 C C . PHE A 1 80 ? 0.461 -53.75 -2.854 1 98.12 80 PHE A C 1
ATOM 619 O O . PHE A 1 80 ? 1.597 -53.344 -2.615 1 98.12 80 PHE A O 1
ATOM 626 N N . VAL A 1 81 ? -0.231 -53.344 -3.891 1 98.31 81 VAL A N 1
ATOM 627 C CA . VAL A 1 81 ? 0.214 -52.281 -4.785 1 98.31 81 VAL A CA 1
ATOM 628 C C . VAL A 1 81 ? -0.715 -51.062 -4.656 1 98.31 81 VAL A C 1
ATOM 630 O O . VAL A 1 81 ? -1.935 -51.188 -4.785 1 98.31 81 VAL A O 1
ATOM 633 N N . ARG A 1 82 ? -0.103 -49.906 -4.344 1 97.56 82 ARG A N 1
ATOM 634 C CA . ARG A 1 82 ? -0.925 -48.719 -4.316 1 97.56 82 ARG A CA 1
ATOM 635 C C . ARG A 1 82 ? -1.076 -48.125 -5.719 1 97.56 82 ARG A C 1
ATOM 637 O O . ARG A 1 82 ? -0.083 -47.781 -6.371 1 97.56 82 ARG A O 1
ATOM 644 N N . THR A 1 83 ? -2.271 -48.031 -6.219 1 97.69 83 THR A N 1
ATOM 645 C CA . THR A 1 83 ? -2.58 -47.625 -7.586 1 97.69 83 THR A CA 1
ATOM 646 C C . THR A 1 83 ? -3.959 -46.969 -7.656 1 97.69 83 THR A C 1
ATOM 648 O O . THR A 1 83 ? -4.613 -46.75 -6.633 1 97.69 83 THR A O 1
ATOM 651 N N . TYR A 1 84 ? -4.293 -46.5 -8.914 1 97.31 84 TYR A N 1
ATOM 652 C CA . TYR A 1 84 ? -5.504 -45.719 -9.086 1 97.31 84 TYR A CA 1
ATOM 653 C C . TYR A 1 84 ? -6.09 -45.906 -10.484 1 97.31 84 TYR A C 1
ATOM 655 O O . TYR A 1 84 ? -5.371 -45.812 -11.484 1 97.31 84 TYR A O 1
ATOM 663 N N . ASN A 1 85 ? -7.371 -46.281 -10.516 1 98.12 85 ASN A N 1
ATOM 664 C CA . ASN A 1 85 ? -8.141 -46.219 -11.758 1 98.12 85 ASN A CA 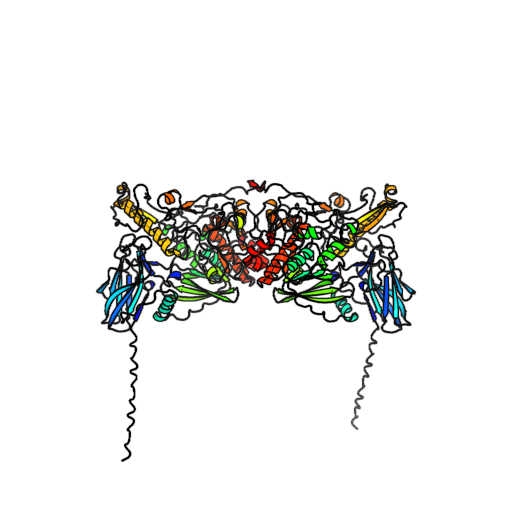1
ATOM 665 C C . ASN A 1 85 ? -8.5 -44.812 -12.148 1 98.12 85 ASN A C 1
ATOM 667 O O . ASN A 1 85 ? -9.547 -44.281 -11.75 1 98.12 85 ASN A O 1
ATOM 671 N N . TRP A 1 86 ? -7.703 -44.219 -13.039 1 97.44 86 TRP A N 1
ATOM 672 C CA . TRP A 1 86 ? -7.699 -42.781 -13.188 1 97.44 86 TRP A CA 1
ATOM 673 C C . TRP A 1 86 ? -8.914 -42.312 -13.984 1 97.44 86 TRP A C 1
ATOM 675 O O . TRP A 1 86 ? -9.227 -41.125 -14.008 1 97.44 86 TRP A O 1
ATOM 685 N N . THR A 1 87 ? -9.727 -43.125 -14.672 1 98 87 THR A N 1
ATOM 686 C CA . THR A 1 87 ? -10.914 -42.719 -15.414 1 98 87 THR A CA 1
ATOM 687 C C . THR A 1 87 ? -12.172 -42.875 -14.562 1 98 87 THR A C 1
ATOM 689 O O . THR A 1 87 ? -13.273 -42.531 -15 1 98 87 THR A O 1
ATOM 692 N N . SER A 1 88 ? -12.039 -43.312 -13.344 1 97.25 88 SER A N 1
ATOM 693 C CA . SER A 1 88 ? -13.156 -43.688 -12.477 1 97.25 88 SER A CA 1
ATOM 694 C C . SER A 1 88 ? -14.039 -42.469 -12.188 1 97.25 88 SER A C 1
ATOM 696 O O . SER A 1 88 ? -15.234 -42.625 -11.906 1 97.25 88 SER A O 1
ATOM 698 N N . PRO A 1 89 ? -13.492 -41.25 -12.164 1 95.88 89 PRO A N 1
ATOM 699 C CA . PRO A 1 89 ? -14.383 -40.125 -11.93 1 95.88 89 PRO A CA 1
ATOM 700 C C . PRO A 1 89 ? -15.43 -39.938 -13.023 1 95.88 89 PRO A C 1
ATOM 702 O O . PRO A 1 89 ? -16.469 -39.312 -12.805 1 95.88 89 PRO A O 1
ATOM 705 N N . TRP A 1 90 ? -15.258 -40.531 -14.188 1 95.88 90 TRP A N 1
ATOM 706 C CA . TRP A 1 90 ? -16.141 -40.281 -15.312 1 95.88 90 TRP A CA 1
ATOM 707 C C . TRP A 1 90 ? -16.828 -41.531 -15.789 1 95.88 90 TRP A C 1
ATOM 709 O O . TRP A 1 90 ? -17.812 -41.5 -16.516 1 95.88 90 TRP A O 1
ATOM 719 N N . GLN A 1 91 ? -16.234 -42.625 -15.383 1 94.25 91 GLN A N 1
ATOM 720 C CA . GLN A 1 91 ? -16.781 -43.906 -15.844 1 94.25 91 GLN A CA 1
ATOM 721 C C . GLN A 1 91 ? -16.688 -44.969 -14.766 1 94.25 91 GLN A C 1
ATOM 723 O O . GLN A 1 91 ? -15.633 -45.156 -14.164 1 94.25 91 GLN A O 1
ATOM 728 N N . GLU A 1 92 ? -17.844 -45.656 -14.656 1 93.75 92 GLU A N 1
ATOM 729 C CA . GLU A 1 92 ? -17.828 -46.812 -13.766 1 93.75 92 GLU A CA 1
ATOM 730 C C . GLU A 1 92 ? -17.25 -48.031 -14.461 1 93.75 92 GLU A C 1
ATOM 732 O O . GLU A 1 92 ? -17.406 -48.219 -15.672 1 93.75 92 GLU A O 1
ATOM 737 N N . GLY A 1 93 ? -16.562 -48.844 -13.695 1 95 93 GLY A N 1
ATOM 738 C CA . GLY A 1 93 ? -15.992 -50.062 -14.266 1 95 93 GLY A CA 1
ATOM 739 C C . GLY A 1 93 ? -14.477 -50.062 -14.289 1 95 93 GLY A C 1
ATOM 740 O O . GLY A 1 93 ? -13.844 -49.25 -13.602 1 95 93 GLY A O 1
ATOM 741 N N . GLU A 1 94 ? -13.953 -51 -15.117 1 96.69 94 GLU A N 1
ATOM 742 C CA . GLU A 1 94 ? -12.5 -51.125 -15.211 1 96.69 94 GLU A CA 1
ATOM 743 C C . GLU A 1 94 ? -11.906 -50 -16.078 1 96.69 94 GLU A C 1
ATOM 745 O O . GLU A 1 94 ? -12.5 -49.625 -17.094 1 96.69 94 GLU A O 1
ATOM 750 N N . GLY A 1 95 ? -10.789 -49.531 -15.664 1 97.56 95 GLY A N 1
ATOM 751 C CA . GLY A 1 95 ? -10.117 -48.469 -16.391 1 97.56 95 GLY A CA 1
ATOM 752 C C . GLY A 1 95 ? -9.078 -48.969 -17.375 1 97.56 95 GLY A C 1
ATOM 753 O O . GLY A 1 95 ? -8.844 -50.188 -17.469 1 97.56 95 GLY A O 1
ATOM 754 N N . PRO A 1 96 ? -8.531 -48.062 -18.094 1 97.75 96 PRO A N 1
ATOM 755 C CA . PRO A 1 96 ? -7.59 -48.469 -19.141 1 97.75 96 PRO A CA 1
ATOM 756 C C . PRO A 1 96 ? -6.156 -48.594 -18.625 1 97.75 96 PRO A C 1
ATOM 758 O O . PRO A 1 96 ? -5.289 -49.094 -19.344 1 97.75 96 PRO A O 1
ATOM 761 N N . GLY A 1 97 ? -5.793 -48.156 -17.469 1 98.19 97 GLY A N 1
ATOM 762 C CA . GLY A 1 97 ? -4.426 -48.094 -16.969 1 98.19 97 GLY A CA 1
ATOM 763 C C . GLY A 1 97 ? -3.945 -49.438 -16.438 1 98.19 97 GLY A C 1
ATOM 764 O O . GLY A 1 97 ? -3.441 -49.531 -15.32 1 98.19 97 GLY A O 1
ATOM 765 N N . LEU A 1 98 ? -4.059 -50.438 -17.25 1 98.38 98 LEU A N 1
ATOM 766 C CA . LEU A 1 98 ? -3.77 -51.812 -16.844 1 98.38 98 LEU A CA 1
ATOM 767 C C . LEU A 1 98 ? -2.266 -52.094 -16.844 1 98.38 98 LEU A C 1
ATOM 769 O O . LEU A 1 98 ? -1.582 -51.781 -17.828 1 98.38 98 LEU A O 1
ATOM 773 N N . PHE A 1 99 ? -1.769 -52.656 -15.703 1 98.62 99 PHE A N 1
ATOM 774 C CA . PHE A 1 99 ? -0.377 -53.094 -15.656 1 98.62 99 PHE A CA 1
ATOM 775 C C . PHE A 1 99 ? -0.225 -54.344 -14.773 1 98.62 99 PHE A C 1
ATOM 777 O O . PHE A 1 99 ? -1.181 -54.75 -14.125 1 98.62 99 PHE A O 1
ATOM 784 N N . GLY A 1 100 ? 0.936 -54.906 -14.867 1 98.69 100 GLY A N 1
ATOM 785 C CA . GLY A 1 100 ? 1.217 -56.094 -14.094 1 98.69 100 GLY A CA 1
ATOM 786 C C . GLY A 1 100 ? 2.471 -56 -13.242 1 98.69 100 GLY A C 1
ATOM 787 O O . GLY A 1 100 ? 3.227 -55.031 -13.375 1 98.69 100 GLY A O 1
ATOM 788 N N . LEU A 1 101 ? 2.621 -57 -12.336 1 98.69 101 LEU A N 1
ATOM 789 C CA . LEU A 1 101 ? 3.77 -57.125 -11.438 1 98.69 101 LEU A CA 1
ATOM 790 C C . LEU A 1 101 ? 4.34 -58.531 -11.469 1 98.69 101 LEU A C 1
ATOM 792 O O . LEU A 1 101 ? 3.588 -59.5 -11.398 1 98.69 101 LEU A O 1
ATOM 796 N N . SER A 1 102 ? 5.613 -58.625 -11.617 1 98.62 102 SER A N 1
ATOM 797 C CA . SER A 1 102 ? 6.305 -59.875 -11.453 1 98.62 102 SER A CA 1
ATOM 798 C C . SER A 1 102 ? 7.457 -59.781 -10.461 1 98.62 102 SER A C 1
ATOM 800 O O . SER A 1 102 ? 8 -58.688 -10.266 1 98.62 102 SER A O 1
ATOM 802 N N . VAL A 1 103 ? 7.746 -60.875 -9.828 1 98.25 103 VAL A N 1
ATOM 803 C CA . VAL A 1 103 ? 8.859 -61 -8.891 1 98.25 103 VAL A CA 1
ATOM 804 C C . VAL A 1 103 ? 9.727 -62.188 -9.266 1 98.25 103 VAL A C 1
ATOM 806 O O . VAL A 1 103 ? 9.25 -63.312 -9.328 1 98.25 103 VAL A O 1
ATOM 809 N N . ASN A 1 104 ? 10.938 -61.938 -9.523 1 97.69 104 ASN A N 1
ATOM 810 C CA . ASN A 1 104 ? 11.875 -62.969 -9.969 1 97.69 104 ASN A CA 1
ATOM 811 C C . ASN A 1 104 ? 11.305 -63.781 -11.117 1 97.69 104 ASN A C 1
ATOM 813 O O . ASN A 1 104 ? 11.352 -65 -11.094 1 97.69 104 ASN A O 1
ATOM 817 N N . GLY A 1 105 ? 10.68 -63.031 -11.969 1 96.19 105 GLY A N 1
ATOM 818 C CA . GLY A 1 105 ? 10.18 -63.656 -13.18 1 96.19 105 GLY A CA 1
ATOM 819 C C . GLY A 1 105 ? 8.82 -64.312 -13 1 96.19 105 GLY A C 1
ATOM 820 O O . GLY A 1 105 ? 8.172 -64.688 -13.977 1 96.19 105 GLY A O 1
ATOM 821 N N . LYS A 1 106 ? 8.367 -64.438 -11.805 1 97.19 106 LYS A N 1
ATOM 822 C CA . LYS A 1 106 ? 7.047 -65 -11.539 1 97.19 106 LYS A CA 1
ATOM 823 C C . LYS A 1 106 ? 5.965 -63.938 -11.617 1 97.19 106 LYS A C 1
ATOM 825 O O . LYS A 1 106 ? 6.059 -62.906 -10.938 1 97.19 106 LYS A O 1
ATOM 830 N N . LYS A 1 107 ? 4.949 -64.25 -12.359 1 97.62 107 LYS A N 1
ATOM 831 C CA . LYS A 1 107 ? 3.807 -63.344 -12.453 1 97.62 107 LYS A CA 1
ATOM 832 C C . LYS A 1 107 ? 3.01 -63.344 -11.148 1 97.62 107 LYS A C 1
ATOM 834 O O . LYS A 1 107 ? 2.541 -64.375 -10.688 1 97.62 107 LYS A O 1
ATOM 839 N N . ILE A 1 108 ? 2.859 -62.219 -10.602 1 97.81 108 ILE A N 1
ATOM 840 C CA . ILE A 1 108 ? 2.068 -62.062 -9.383 1 97.81 108 ILE A CA 1
ATOM 841 C C . ILE A 1 108 ? 0.648 -61.625 -9.734 1 97.81 108 ILE A C 1
ATOM 843 O O . ILE A 1 108 ? -0.326 -62.25 -9.312 1 97.81 108 ILE A O 1
ATOM 847 N N . SER A 1 109 ? 0.558 -60.562 -10.5 1 96.81 109 SER A N 1
ATOM 848 C CA . SER A 1 109 ? -0.727 -60.062 -10.977 1 96.81 109 SER A CA 1
ATOM 849 C C . SER A 1 109 ? -0.566 -59.281 -12.281 1 96.81 109 SER A C 1
ATOM 851 O O . SER A 1 109 ? 0.41 -58.562 -12.461 1 96.81 109 SER A O 1
ATOM 853 N N . TYR A 1 110 ? -1.605 -59.406 -13.125 1 95.94 110 TYR A N 1
ATOM 854 C CA . TYR A 1 110 ? -1.634 -58.656 -14.383 1 95.94 110 TYR A CA 1
ATOM 855 C C . TYR A 1 110 ? -2.967 -57.938 -14.562 1 95.94 110 TYR A C 1
ATOM 857 O O . TYR A 1 110 ? -3.457 -57.812 -15.68 1 95.94 110 TYR A O 1
ATOM 865 N N . ARG A 1 111 ? -3.58 -57.594 -13.422 1 97.62 111 ARG A N 1
ATOM 866 C CA . ARG A 1 111 ? -4.84 -56.844 -13.414 1 97.62 111 ARG A CA 1
ATOM 867 C C . ARG A 1 111 ? -4.793 -55.688 -12.406 1 97.62 111 ARG A C 1
ATOM 869 O O . ARG A 1 111 ? -5.715 -55.531 -11.609 1 97.62 111 ARG A O 1
ATOM 876 N N . LEU A 1 112 ? -3.74 -55 -12.445 1 98.38 112 LEU A N 1
ATOM 877 C CA . LEU A 1 112 ? -3.574 -53.906 -11.516 1 98.38 112 LEU A CA 1
ATOM 878 C C . LEU A 1 112 ? -3.939 -52.562 -12.188 1 98.38 112 LEU A C 1
ATOM 880 O O . LEU A 1 112 ? -3.789 -52.438 -13.406 1 98.38 112 LEU A O 1
ATOM 884 N N . GLY A 1 113 ? -4.453 -51.594 -11.398 1 98 113 GLY A N 1
ATOM 885 C CA . GLY A 1 113 ? -4.609 -50.219 -11.805 1 98 113 GLY A CA 1
ATOM 886 C C . GLY A 1 113 ? -5.949 -49.906 -12.445 1 98 113 GLY A C 1
ATOM 887 O O . GLY A 1 113 ? -6.215 -48.781 -12.875 1 98 113 GLY A O 1
ATOM 888 N N . ILE A 1 114 ? -6.93 -50.844 -12.453 1 97.56 114 ILE A N 1
ATOM 889 C CA . ILE A 1 114 ? -8.102 -50.656 -13.312 1 97.56 114 ILE A CA 1
ATOM 890 C C . ILE A 1 114 ? -9.367 -50.656 -12.461 1 97.56 114 ILE A C 1
ATOM 892 O O . ILE A 1 114 ? -10.477 -50.531 -12.977 1 97.56 114 ILE A O 1
ATOM 896 N N . ILE A 1 115 ? -9.211 -50.844 -11.148 1 96.69 115 ILE A N 1
ATOM 897 C CA . ILE A 1 115 ? -10.406 -50.906 -10.312 1 96.69 115 ILE A CA 1
ATOM 898 C C . ILE A 1 115 ? -10.375 -49.812 -9.266 1 96.69 115 ILE A C 1
ATOM 900 O O . ILE A 1 115 ? -9.328 -49.188 -9.023 1 96.69 115 ILE A O 1
ATOM 904 N N . GLY A 1 116 ? -11.547 -49.5 -8.656 1 93.5 116 GLY A N 1
ATOM 905 C CA . GLY A 1 116 ? -11.656 -48.469 -7.605 1 93.5 116 GLY A CA 1
ATOM 906 C C . GLY A 1 116 ? -11.93 -47.094 -8.141 1 93.5 116 GLY A C 1
ATOM 907 O O . GLY A 1 116 ? -12 -46.875 -9.352 1 93.5 116 GLY A O 1
ATOM 908 N N . ASN A 1 117 ? -12.102 -46.125 -7.203 1 94.88 117 ASN A N 1
ATOM 909 C CA . ASN A 1 117 ? -12.422 -44.75 -7.582 1 94.88 117 ASN A CA 1
ATOM 910 C C . ASN A 1 117 ? -11.539 -43.75 -6.852 1 94.88 117 ASN A C 1
ATOM 912 O O . ASN A 1 117 ? -11.859 -42.562 -6.793 1 94.88 117 ASN A O 1
ATOM 916 N N . GLN A 1 118 ? -10.539 -44.219 -6.23 1 94.06 118 GLN A N 1
ATOM 917 C CA . GLN A 1 118 ? -9.516 -43.438 -5.547 1 94.06 118 GLN A CA 1
ATOM 918 C C . GLN A 1 118 ? -8.195 -44.188 -5.484 1 94.06 118 GLN A C 1
ATOM 920 O O . GLN A 1 118 ? -8.094 -45.312 -6 1 94.06 118 GLN A O 1
ATOM 925 N N . TRP A 1 119 ? -7.191 -43.562 -4.996 1 95.12 119 TRP A N 1
ATOM 926 C CA . TRP A 1 119 ? -5.961 -44.312 -4.723 1 95.12 119 TRP A CA 1
ATOM 927 C C . TRP A 1 119 ? -6.203 -45.406 -3.68 1 95.12 119 TRP A C 1
ATOM 929 O O . TRP A 1 119 ? -6.691 -45.125 -2.582 1 95.12 119 TRP A O 1
ATOM 939 N N . ILE A 1 120 ? -5.855 -46.625 -4.023 1 95.25 120 ILE A N 1
ATOM 940 C CA . ILE A 1 120 ? -6.102 -47.719 -3.1 1 95.25 120 ILE A CA 1
ATOM 941 C C . ILE A 1 120 ? -4.879 -48.625 -3.049 1 95.25 120 ILE A C 1
ATOM 943 O O . ILE A 1 120 ? -4.051 -48.625 -3.963 1 95.25 120 ILE A O 1
ATOM 947 N N . TRP A 1 121 ? -4.781 -49.344 -1.944 1 96.81 121 TRP A N 1
ATOM 948 C CA . TRP A 1 121 ? -3.896 -50.5 -1.883 1 96.81 121 TRP A CA 1
ATOM 949 C C . TRP A 1 121 ? -4.582 -51.75 -2.436 1 96.81 121 TRP A C 1
ATOM 951 O O . TRP A 1 121 ? -5.434 -52.344 -1.77 1 96.81 121 TRP A O 1
ATOM 961 N N . GLN A 1 122 ? -4.191 -52.125 -3.625 1 97.31 122 GLN A N 1
ATOM 962 C CA . GLN A 1 122 ? -4.762 -53.312 -4.273 1 97.31 122 GLN A CA 1
ATOM 963 C C . GLN A 1 122 ? -3.951 -54.562 -3.957 1 97.31 122 GLN A C 1
ATOM 965 O O . GLN A 1 122 ? -2.729 -54.562 -4.121 1 97.31 122 GLN A O 1
ATOM 970 N N . TYR A 1 123 ? -4.633 -55.594 -3.547 1 97.56 123 TYR A N 1
ATOM 971 C CA . TYR A 1 123 ? -3.957 -56.875 -3.322 1 97.56 123 TYR A CA 1
ATOM 972 C C . TYR A 1 123 ? -3.516 -57.5 -4.641 1 97.56 123 TYR A C 1
ATOM 974 O O . TYR A 1 123 ? -4.332 -57.719 -5.539 1 97.56 123 TYR A O 1
ATOM 982 N N . ALA A 1 124 ? -2.252 -57.781 -4.773 1 97.94 124 ALA A N 1
ATOM 983 C CA . ALA A 1 124 ? -1.706 -58.281 -6.027 1 97.94 124 ALA A CA 1
ATOM 984 C C . ALA A 1 124 ? -1.541 -59.812 -5.977 1 97.94 124 ALA A C 1
ATOM 986 O O . ALA A 1 124 ? -1.584 -60.469 -7.012 1 97.94 124 ALA A O 1
ATOM 987 N N . GLY A 1 125 ? -1.224 -60.281 -4.832 1 97.44 125 GLY A N 1
ATOM 988 C CA . GLY A 1 125 ? -0.995 -61.719 -4.695 1 97.44 125 GLY A CA 1
ATOM 989 C C . GLY A 1 125 ? 0.053 -62.062 -3.652 1 97.44 125 GLY A C 1
ATOM 990 O O . GLY A 1 125 ? 0.335 -61.25 -2.764 1 97.44 125 GLY A O 1
ATOM 991 N N . GLN A 1 126 ? 0.492 -63.344 -3.756 1 97 126 GLN A N 1
ATOM 992 C CA . GLN A 1 126 ? 1.488 -63.844 -2.807 1 97 126 GLN A CA 1
ATOM 993 C C . GLN A 1 126 ? 2.752 -64.312 -3.525 1 97 126 GLN A C 1
ATOM 995 O O . GLN A 1 126 ? 2.707 -64.688 -4.699 1 97 126 GLN A O 1
ATOM 1000 N N . TYR A 1 127 ? 3.77 -64.25 -2.834 1 97.19 127 TYR A N 1
ATOM 1001 C CA . TYR A 1 127 ? 5.066 -64.688 -3.334 1 97.19 127 TYR A CA 1
ATOM 1002 C C . TYR A 1 127 ? 5.852 -65.375 -2.25 1 97.19 127 TYR A C 1
ATOM 1004 O O . TYR A 1 127 ? 6.043 -64.875 -1.152 1 97.19 127 TYR A O 1
ATOM 1012 N N . GLN A 1 128 ? 6.277 -66.625 -2.572 1 97.12 128 GLN A N 1
ATOM 1013 C CA . GLN A 1 128 ? 7.137 -67.375 -1.669 1 97.12 128 GLN A CA 1
ATOM 1014 C C . GLN A 1 128 ? 8.609 -67.062 -1.913 1 97.12 128 GLN A C 1
ATOM 1016 O O . GLN A 1 128 ? 9.195 -67.5 -2.891 1 97.12 128 GLN A O 1
ATOM 1021 N N . ALA A 1 129 ? 9.148 -66.375 -0.959 1 96.31 129 ALA A N 1
ATOM 1022 C CA . ALA A 1 129 ? 10.547 -65.938 -1.097 1 96.31 129 ALA A CA 1
ATOM 1023 C C . ALA A 1 129 ? 11.484 -67.062 -0.539 1 96.31 129 ALA A C 1
ATOM 1025 O O . ALA A 1 129 ? 11.406 -67.375 0.642 1 96.31 129 ALA A O 1
ATOM 1026 N N . THR A 1 130 ? 12.367 -67.5 -1.354 1 95.44 130 THR A N 1
ATOM 1027 C CA . THR A 1 130 ? 13.398 -68.438 -0.927 1 95.44 130 THR A CA 1
ATOM 1028 C C . THR A 1 130 ? 14.75 -67.688 -0.809 1 95.44 130 THR A C 1
ATOM 1030 O O . THR A 1 130 ? 15.719 -68.312 -0.329 1 95.44 130 THR A O 1
ATOM 1033 N N . GLU A 1 131 ? 14.812 -66.562 -1.312 1 95.38 131 GLU A N 1
ATOM 1034 C CA . GLU A 1 131 ? 15.961 -65.625 -1.157 1 95.38 131 GLU A CA 1
ATOM 1035 C C . GLU A 1 131 ? 15.523 -64.25 -0.815 1 95.38 131 GLU A C 1
ATOM 1037 O O . GLU A 1 131 ? 14.43 -63.812 -1.202 1 95.38 131 GLU A O 1
ATOM 1042 N N . LYS A 1 132 ? 16.406 -63.562 -0.186 1 95.75 132 LYS A N 1
ATOM 1043 C CA . LYS A 1 132 ? 16.062 -62.219 0.273 1 95.75 132 LYS A CA 1
ATOM 1044 C C . LYS A 1 132 ? 16.156 -61.188 -0.87 1 95.75 132 LYS A C 1
ATOM 1046 O O . LYS A 1 132 ? 15.336 -60.281 -0.951 1 95.75 132 LYS A O 1
ATOM 1051 N N . ASN A 1 133 ? 17.141 -61.469 -1.703 1 97.25 133 ASN A N 1
ATOM 1052 C CA . ASN A 1 133 ? 17.297 -60.562 -2.844 1 97.25 133 ASN A CA 1
ATOM 1053 C C . ASN A 1 133 ? 16.34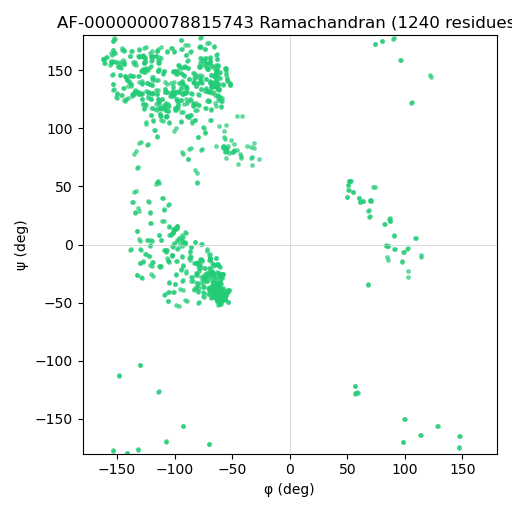4 -60.906 -3.973 1 97.25 133 ASN A C 1
ATOM 1055 O O . ASN A 1 133 ? 16.422 -62 -4.535 1 97.25 133 ASN A O 1
ATOM 1059 N N . ILE A 1 134 ? 15.414 -59.969 -4.258 1 97.69 134 ILE A N 1
ATOM 1060 C CA . ILE A 1 134 ? 14.438 -60.281 -5.297 1 97.69 134 ILE A CA 1
ATOM 1061 C C . ILE A 1 134 ? 14.453 -59.188 -6.355 1 97.69 134 ILE A C 1
ATOM 1063 O O . ILE A 1 134 ? 14.898 -58.062 -6.09 1 97.69 134 ILE A O 1
ATOM 1067 N N . HIS A 1 135 ? 13.977 -59.531 -7.551 1 98.25 135 HIS A N 1
ATOM 1068 C CA . HIS A 1 135 ? 13.828 -58.625 -8.688 1 98.25 135 HIS A CA 1
ATOM 1069 C C . HIS A 1 135 ? 12.359 -58.375 -9.008 1 98.25 135 HIS A C 1
ATOM 1071 O O . HIS A 1 135 ? 11.609 -59.312 -9.297 1 98.25 135 HIS A O 1
ATOM 1077 N N . ILE A 1 136 ? 11.992 -57.125 -8.852 1 98.31 136 ILE A N 1
ATOM 1078 C CA . ILE A 1 136 ? 10.609 -56.719 -9.086 1 98.31 136 ILE A CA 1
ATOM 1079 C C . ILE A 1 136 ? 10.492 -56.062 -10.453 1 98.31 136 ILE A C 1
ATOM 1081 O O . ILE A 1 136 ? 11.336 -55.25 -10.828 1 98.31 136 ILE A O 1
ATOM 1085 N N . VAL A 1 137 ? 9.398 -56.344 -11.227 1 98.69 137 VAL A N 1
ATOM 1086 C CA . VAL A 1 137 ? 9.203 -55.75 -12.555 1 98.69 137 VAL A CA 1
ATOM 1087 C C . VAL A 1 137 ? 7.75 -55.312 -12.719 1 98.69 137 VAL A C 1
ATOM 1089 O O . VAL A 1 137 ? 6.824 -56.062 -12.391 1 98.69 137 VAL A O 1
ATOM 1092 N N . LEU A 1 138 ? 7.59 -54.125 -13.125 1 98.81 138 LEU A N 1
ATOM 1093 C CA . LEU A 1 138 ? 6.293 -53.625 -13.547 1 98.81 138 LEU A CA 1
ATOM 1094 C C . LEU A 1 138 ? 6.125 -53.75 -15.062 1 98.81 138 LEU A C 1
ATOM 1096 O O . LEU A 1 138 ? 7.02 -53.344 -15.82 1 98.81 138 LEU A O 1
ATOM 1100 N N . HIS A 1 139 ? 4.926 -54.25 -15.477 1 98.62 139 HIS A N 1
ATOM 1101 C CA . HIS A 1 139 ? 4.613 -54.469 -16.891 1 98.62 139 HIS A CA 1
ATOM 1102 C C . HIS A 1 139 ? 3.418 -53.625 -17.312 1 98.62 139 HIS A C 1
ATOM 1104 O O . HIS A 1 139 ? 2.277 -53.938 -16.953 1 98.62 139 HIS A O 1
ATOM 1110 N N . ASP A 1 140 ? 3.725 -52.625 -18.062 1 98.56 140 ASP A N 1
ATOM 1111 C CA . ASP A 1 140 ? 2.59 -51.938 -18.672 1 98.56 140 ASP A CA 1
ATOM 1112 C C . ASP A 1 140 ? 1.922 -52.812 -19.734 1 98.56 140 ASP A C 1
ATOM 1114 O O . ASP A 1 140 ? 2.602 -53.438 -20.547 1 98.56 140 ASP A O 1
ATOM 1118 N N . LEU A 1 141 ? 0.57 -52.781 -19.734 1 98.31 141 LEU A N 1
ATOM 1119 C CA . LEU A 1 141 ? -0.089 -53.719 -20.609 1 98.31 141 LEU A CA 1
ATOM 1120 C C . LEU A 1 141 ? -0.93 -53.031 -21.672 1 98.31 141 LEU A C 1
ATOM 1122 O O . LEU A 1 141 ? -1.315 -53.625 -22.672 1 98.31 141 LEU A O 1
ATOM 1126 N N . LYS A 1 142 ? -1.188 -51.719 -21.438 1 97.19 142 LYS A N 1
ATOM 1127 C CA . LYS A 1 142 ? -2.111 -51.094 -22.359 1 97.19 142 LYS A CA 1
ATOM 1128 C C . LYS A 1 142 ? -1.568 -49.75 -22.844 1 97.19 142 LYS A C 1
ATOM 1130 O O . LYS A 1 142 ? -1.967 -49.25 -23.891 1 97.19 142 LYS A O 1
ATOM 1135 N N . GLY A 1 143 ? -0.724 -49.094 -22.062 1 97.38 143 GLY A N 1
ATOM 1136 C CA . GLY A 1 143 ? -0.141 -47.812 -22.453 1 97.38 143 GLY A CA 1
ATOM 1137 C C . GLY A 1 143 ? -1.055 -46.625 -22.188 1 97.38 143 GLY A C 1
ATOM 1138 O O . GLY A 1 143 ? -0.893 -45.562 -22.797 1 97.38 143 GLY A O 1
ATOM 1139 N N . PHE A 1 144 ? -2.051 -46.812 -21.359 1 98.19 144 PHE A N 1
ATOM 1140 C CA . PHE A 1 144 ? -2.994 -45.719 -21.094 1 98.19 144 PHE A CA 1
ATOM 1141 C C . PHE A 1 144 ? -2.889 -45.281 -19.641 1 98.19 144 PHE A C 1
ATOM 1143 O O . PHE A 1 144 ? -3.883 -45.281 -18.906 1 98.19 144 PHE A O 1
ATOM 1150 N N . ASP A 1 145 ? -1.653 -44.938 -19.219 1 98.31 145 ASP A N 1
ATOM 1151 C CA . ASP A 1 145 ? -1.352 -44.188 -18.016 1 98.31 145 ASP A CA 1
ATOM 1152 C C . ASP A 1 145 ? -1.638 -45 -16.75 1 98.31 145 ASP A C 1
ATOM 1154 O O . ASP A 1 145 ? -2.23 -44.5 -15.797 1 98.31 145 ASP A O 1
ATOM 1158 N N . GLY A 1 146 ? -1.329 -46.281 -16.812 1 98.12 146 GLY A N 1
ATOM 1159 C CA . GLY A 1 146 ? -1.248 -47 -15.562 1 98.12 146 GLY A CA 1
ATOM 1160 C C . GLY A 1 146 ? -0.293 -46.375 -14.57 1 98.12 146 GLY A C 1
ATOM 1161 O O . GLY A 1 146 ? 0.74 -45.844 -14.953 1 98.12 146 GLY A O 1
ATOM 1162 N N . ARG A 1 147 ? -0.616 -46.5 -13.266 1 97.69 147 ARG A N 1
ATOM 1163 C CA . ARG A 1 147 ? 0.211 -45.781 -12.305 1 97.69 147 ARG A CA 1
ATOM 1164 C C . ARG A 1 147 ? 0.461 -46.625 -11.062 1 97.69 147 ARG A C 1
ATOM 1166 O O . ARG A 1 147 ? -0.449 -47.281 -10.562 1 97.69 147 ARG A O 1
ATOM 1173 N N . CYS A 1 148 ? 1.604 -46.625 -10.617 1 98.5 148 CYS A N 1
ATOM 1174 C CA . CYS A 1 148 ? 2.057 -47.312 -9.422 1 98.5 148 CYS A CA 1
ATOM 1175 C C . CYS A 1 148 ? 2.742 -46.375 -8.453 1 98.5 148 CYS A C 1
ATOM 1177 O O . CYS A 1 148 ? 3.773 -45.781 -8.781 1 98.5 148 CYS A O 1
ATOM 1179 N N . ASP A 1 149 ? 2.205 -46.312 -7.293 1 97.44 149 ASP A N 1
ATOM 1180 C CA . ASP A 1 149 ? 2.756 -45.438 -6.254 1 97.44 149 ASP A CA 1
ATOM 1181 C C . ASP A 1 149 ? 3.789 -46.188 -5.41 1 97.44 149 ASP A C 1
ATOM 1183 O O . ASP A 1 149 ? 4.875 -45.656 -5.145 1 97.44 149 ASP A O 1
ATOM 1187 N N . ALA A 1 150 ? 3.408 -47.344 -5 1 97.62 150 ALA A N 1
ATOM 1188 C CA . ALA A 1 150 ? 4.277 -48.156 -4.129 1 97.62 150 ALA A CA 1
ATOM 1189 C C . ALA A 1 150 ? 3.857 -49.594 -4.125 1 97.62 150 ALA A C 1
ATOM 1191 O O . ALA A 1 150 ? 2.729 -49.938 -4.496 1 97.62 150 ALA A O 1
ATOM 1192 N N . ILE A 1 151 ? 4.789 -50.438 -3.736 1 98.25 151 ILE A N 1
ATOM 1193 C CA . ILE A 1 151 ? 4.566 -51.875 -3.537 1 98.25 151 ILE A CA 1
ATOM 1194 C C . ILE A 1 151 ? 4.938 -52.25 -2.107 1 98.25 151 ILE A C 1
ATOM 1196 O O . ILE A 1 151 ? 6.043 -51.969 -1.646 1 98.25 151 ILE A O 1
ATOM 1200 N N . TYR A 1 152 ? 3.988 -52.875 -1.43 1 98.12 152 TYR A N 1
ATOM 1201 C CA . TYR A 1 152 ? 4.191 -53.281 -0.038 1 98.12 152 TYR A CA 1
ATOM 1202 C C . TYR A 1 152 ? 4.211 -54.781 0.11 1 98.12 152 TYR A C 1
ATOM 1204 O O . TYR A 1 152 ? 3.26 -55.469 -0.282 1 98.12 152 TYR A O 1
ATOM 1212 N N . PHE A 1 153 ? 5.312 -55.312 0.63 1 97.75 153 PHE A N 1
ATOM 1213 C CA . PHE A 1 153 ? 5.477 -56.719 0.973 1 97.75 153 PHE A CA 1
ATOM 1214 C C . PHE A 1 153 ? 5.305 -56.938 2.473 1 97.75 153 PHE A C 1
ATOM 1216 O O . PHE A 1 153 ? 5.926 -56.25 3.281 1 97.75 153 PHE A O 1
ATOM 1223 N N . THR A 1 154 ? 4.469 -57.906 2.795 1 97.38 154 THR A N 1
ATOM 1224 C CA . THR A 1 154 ? 4.301 -58.219 4.211 1 97.38 154 THR A CA 1
ATOM 1225 C C . THR A 1 154 ? 4.035 -59.688 4.422 1 97.38 154 THR A C 1
ATOM 1227 O O . THR A 1 154 ? 3.445 -60.344 3.564 1 97.38 154 THR A O 1
ATOM 1230 N N . THR A 1 155 ? 4.402 -60.156 5.57 1 96.44 155 THR A N 1
ATOM 1231 C CA . THR A 1 155 ? 4.184 -61.562 5.875 1 96.44 155 THR A CA 1
ATOM 1232 C C . THR A 1 155 ? 2.834 -61.75 6.559 1 96.44 155 THR A C 1
ATOM 1234 O O . THR A 1 155 ? 2.445 -62.906 6.852 1 96.44 155 THR A O 1
ATOM 1237 N N . ARG A 1 156 ? 2.15 -60.688 6.711 1 95.25 156 ARG A N 1
ATOM 1238 C CA . ARG A 1 156 ? 0.813 -60.781 7.289 1 95.25 156 ARG A CA 1
ATOM 1239 C C . ARG A 1 156 ? -0.24 -60.281 6.301 1 95.25 156 ARG A C 1
ATOM 1241 O O . ARG A 1 156 ? -0.168 -59.125 5.828 1 95.25 156 ARG A O 1
ATOM 1248 N N . LYS A 1 157 ? -1.2 -61.031 6.141 1 91.75 157 LYS A N 1
ATOM 1249 C CA . LYS A 1 157 ? -2.215 -60.781 5.125 1 91.75 157 LYS A CA 1
ATOM 1250 C C . LYS A 1 157 ? -3.059 -59.562 5.492 1 91.75 157 LYS A C 1
ATOM 1252 O O . LYS A 1 157 ? -3.523 -58.812 4.613 1 91.75 157 LYS A O 1
ATOM 1257 N N . ASP A 1 158 ? -3.174 -59.312 6.805 1 93.25 158 ASP A N 1
ATOM 1258 C CA . ASP A 1 158 ? -4.066 -58.25 7.246 1 93.25 158 ASP A CA 1
ATOM 1259 C C . ASP A 1 158 ? -3.295 -56.938 7.488 1 93.25 158 ASP A C 1
ATOM 1261 O O . ASP A 1 158 ? -3.871 -55.938 7.93 1 93.25 158 ASP A O 1
ATOM 1265 N N . ASP A 1 159 ? -2.004 -56.969 7.152 1 94.5 159 ASP A N 1
ATOM 1266 C CA . ASP A 1 159 ? -1.163 -55.781 7.344 1 94.5 159 ASP A CA 1
ATOM 1267 C C . ASP A 1 159 ? -1.214 -54.875 6.125 1 94.5 159 ASP A C 1
ATOM 1269 O O . ASP A 1 159 ? -0.221 -54.719 5.41 1 94.5 159 ASP A O 1
ATOM 1273 N N . ILE A 1 160 ? -2.359 -54.188 5.988 1 94.56 160 ILE A N 1
ATOM 1274 C CA . ILE A 1 160 ? -2.547 -53.25 4.883 1 94.56 160 ILE A CA 1
ATOM 1275 C C . ILE A 1 160 ? -2.141 -51.844 5.32 1 94.56 160 ILE A C 1
ATOM 1277 O O . ILE A 1 160 ? -2.568 -51.375 6.375 1 94.56 160 ILE A O 1
ATOM 1281 N N . PRO A 1 161 ? -1.294 -51.219 4.5 1 94.69 161 PRO A N 1
ATOM 1282 C CA . PRO A 1 161 ? -0.907 -49.844 4.887 1 94.69 161 PRO A CA 1
ATOM 1283 C C . PRO A 1 161 ? -2.086 -48.875 4.895 1 94.69 161 PRO A C 1
ATOM 1285 O O . PRO A 1 161 ? -3.115 -49.156 4.27 1 94.69 161 PRO A O 1
ATOM 1288 N N . PRO A 1 162 ? -1.932 -47.781 5.605 1 93.25 162 PRO A N 1
ATOM 1289 C CA . PRO A 1 162 ? -3.027 -46.812 5.668 1 93.25 162 PRO A CA 1
ATOM 1290 C C . PRO A 1 162 ? -3.205 -46.031 4.363 1 93.25 162 PRO A C 1
ATOM 1292 O O . PRO A 1 162 ? -2.27 -45.938 3.566 1 93.25 162 PRO A O 1
ATOM 1295 N N . SER A 1 163 ? -4.422 -45.438 4.211 1 88.5 163 SER A N 1
ATOM 1296 C CA . SER A 1 163 ? -4.723 -44.656 3.02 1 88.5 163 SER A CA 1
ATOM 1297 C C . SER A 1 163 ? -4.887 -43.188 3.361 1 88.5 163 SER A C 1
ATOM 1299 O O . SER A 1 163 ? -4.789 -42.312 2.482 1 88.5 163 SER A O 1
ATOM 1301 N N . ASP A 1 164 ? -5.109 -42.938 4.613 1 88.12 164 ASP A N 1
ATOM 1302 C CA . ASP A 1 164 ? -5.184 -41.531 5.059 1 88.12 164 ASP A CA 1
ATOM 1303 C C . ASP A 1 164 ? -3.826 -40.844 4.934 1 88.12 164 ASP A C 1
ATOM 1305 O O . ASP A 1 164 ? -2.793 -41.438 5.25 1 88.12 164 ASP A O 1
ATOM 1309 N N . MET A 1 165 ? -3.873 -39.656 4.477 1 87 165 MET A N 1
ATOM 1310 C CA . MET A 1 165 ? -2.645 -38.969 4.105 1 87 165 MET A CA 1
ATOM 1311 C C . MET A 1 165 ? -1.701 -38.844 5.297 1 87 165 MET A C 1
ATOM 1313 O O . MET A 1 165 ? -0.513 -39.156 5.188 1 87 165 MET A O 1
ATOM 1317 N N . ALA A 1 166 ? -2.225 -38.344 6.406 1 87.06 166 ALA A N 1
ATOM 1318 C CA . ALA A 1 166 ? -1.371 -38.188 7.578 1 87.06 166 ALA A CA 1
ATOM 1319 C C . ALA A 1 166 ? -0.774 -39.5 8.031 1 87.06 166 ALA A C 1
ATOM 1321 O O . ALA A 1 166 ? 0.422 -39.594 8.32 1 87.06 166 ALA A O 1
ATOM 1322 N N . ALA A 1 167 ? -1.596 -40.469 8.078 1 90.69 167 ALA A N 1
ATOM 1323 C CA . ALA A 1 167 ? -1.159 -41.781 8.508 1 90.69 167 ALA A CA 1
ATOM 1324 C C . ALA A 1 167 ? -0.198 -42.406 7.496 1 90.69 167 ALA A C 1
ATOM 1326 O O . ALA A 1 167 ? 0.767 -43.062 7.875 1 90.69 167 ALA A O 1
ATOM 1327 N N . LEU A 1 168 ? -0.511 -42.219 6.285 1 90.81 168 LEU A N 1
ATOM 1328 C CA . LEU A 1 168 ? 0.338 -42.75 5.227 1 90.81 168 LEU A CA 1
ATOM 1329 C C . LEU A 1 168 ? 1.726 -42.125 5.27 1 90.81 168 LEU A C 1
ATOM 1331 O O . LEU A 1 168 ? 2.732 -42.812 5.098 1 90.81 168 LEU A O 1
ATOM 1335 N N . ASN A 1 169 ? 1.764 -40.844 5.445 1 86.88 169 ASN A N 1
ATOM 1336 C CA . ASN A 1 169 ? 3.045 -40.156 5.539 1 86.88 169 ASN A CA 1
ATOM 1337 C C . ASN A 1 169 ? 3.881 -40.688 6.699 1 86.88 169 ASN A C 1
ATOM 1339 O O . ASN A 1 169 ? 5.09 -40.875 6.562 1 86.88 169 ASN A O 1
ATOM 1343 N N . ASN A 1 170 ? 3.254 -40.875 7.848 1 88.25 170 ASN A N 1
ATOM 1344 C CA . ASN A 1 170 ? 3.941 -41.438 9 1 88.25 170 ASN A CA 1
ATOM 1345 C C . ASN A 1 170 ? 4.434 -42.875 8.703 1 88.25 170 ASN A C 1
ATOM 1347 O O . ASN A 1 170 ? 5.539 -43.25 9.102 1 88.25 170 ASN A O 1
ATOM 1351 N N . PHE A 1 171 ? 3.545 -43.594 8.086 1 91.81 171 PHE A N 1
ATOM 1352 C CA . PHE A 1 171 ? 3.887 -44.938 7.695 1 91.81 171 PHE A CA 1
ATOM 1353 C C . PHE A 1 171 ? 5.121 -44.969 6.805 1 91.81 171 PHE A C 1
ATOM 1355 O O . PHE A 1 171 ? 6.059 -45.719 7.039 1 91.81 171 PHE A O 1
ATOM 1362 N N . ARG A 1 172 ? 5.156 -44.094 5.812 1 90.62 172 ARG A N 1
ATOM 1363 C CA . ARG A 1 172 ? 6.273 -44 4.875 1 90.62 172 ARG A CA 1
ATOM 1364 C C . ARG A 1 172 ? 7.562 -43.625 5.594 1 90.62 172 ARG A C 1
ATOM 1366 O O . ARG A 1 172 ? 8.617 -44.219 5.348 1 90.62 172 ARG A O 1
ATOM 1373 N N . ARG A 1 173 ? 7.473 -42.688 6.406 1 86.69 173 ARG A N 1
ATOM 1374 C CA . ARG A 1 173 ? 8.656 -42.25 7.137 1 86.69 173 ARG A CA 1
ATOM 1375 C C . ARG A 1 173 ? 9.234 -43.375 7.977 1 86.69 173 ARG A C 1
ATOM 1377 O O . ARG A 1 173 ? 10.453 -43.562 8.031 1 86.69 173 ARG A O 1
ATOM 1384 N N . ALA A 1 174 ? 8.391 -44.094 8.617 1 88.44 174 ALA A N 1
ATOM 1385 C CA . ALA A 1 174 ? 8.812 -45.219 9.469 1 88.44 174 ALA A CA 1
ATOM 1386 C C . ALA A 1 174 ? 9.445 -46.312 8.641 1 88.44 174 ALA A C 1
ATOM 1388 O O . ALA A 1 174 ? 10.484 -46.875 9.016 1 88.44 174 ALA A O 1
ATOM 1389 N N . LYS A 1 175 ? 8.844 -46.625 7.586 1 90.94 175 LYS A N 1
ATOM 1390 C CA . LYS A 1 175 ? 9.281 -47.781 6.773 1 90.94 175 LYS A CA 1
ATOM 1391 C C . LYS A 1 175 ? 10.562 -47.438 6.004 1 90.94 175 LYS A C 1
ATOM 1393 O O . LYS A 1 175 ? 11.391 -48.312 5.762 1 90.94 175 LYS A O 1
ATOM 1398 N N . LEU A 1 176 ? 10.703 -46.125 5.645 1 87.69 176 LEU A N 1
ATOM 1399 C CA . LEU A 1 176 ? 11.844 -45.75 4.82 1 87.69 176 LEU A CA 1
ATOM 1400 C C . LEU A 1 176 ? 13.008 -45.281 5.688 1 87.69 176 LEU A C 1
ATOM 1402 O O . LEU A 1 176 ? 14.125 -45.094 5.191 1 87.69 176 LEU A O 1
ATOM 1406 N N . GLY A 1 177 ? 12.812 -45.094 6.914 1 82.31 177 GLY A N 1
ATOM 1407 C CA . GLY A 1 177 ? 13.875 -44.688 7.816 1 82.31 177 GLY A CA 1
ATOM 1408 C C . GLY A 1 177 ? 14.438 -43.312 7.484 1 82.31 177 GLY A C 1
ATOM 1409 O O . GLY A 1 177 ? 15.656 -43.125 7.508 1 82.31 177 GLY A O 1
ATOM 1410 N N . LEU A 1 178 ? 13.609 -42.438 7.086 1 79.62 178 LEU A N 1
ATOM 1411 C CA . LEU A 1 178 ? 14.07 -41.125 6.688 1 79.62 178 LEU A CA 1
ATOM 1412 C C . LEU A 1 178 ? 14.641 -40.375 7.883 1 79.62 178 LEU A C 1
ATOM 1414 O O . LEU A 1 178 ? 14.055 -40.375 8.969 1 79.62 178 LEU A O 1
ATOM 1418 N N . LEU A 1 179 ? 15.828 -39.781 7.758 1 77.69 179 LEU A N 1
ATOM 1419 C CA . LEU A 1 179 ? 16.547 -39.062 8.789 1 77.69 179 LEU A CA 1
ATOM 1420 C C . LEU A 1 179 ? 16.172 -37.562 8.75 1 77.69 179 LEU A C 1
ATOM 1422 O O . LEU A 1 179 ? 15.523 -37.125 7.801 1 77.69 179 LEU A O 1
ATOM 1426 N N . ALA A 1 180 ? 16.703 -36.875 9.836 1 83.31 180 ALA A N 1
ATOM 1427 C CA . ALA A 1 180 ? 16.531 -35.406 9.844 1 83.31 180 ALA A CA 1
ATOM 1428 C C . ALA A 1 180 ? 17.219 -34.781 8.641 1 83.31 180 ALA A C 1
ATOM 1430 O O . ALA A 1 180 ? 18.328 -35.188 8.258 1 83.31 180 ALA A O 1
ATOM 1431 N N . PRO A 1 181 ? 16.5 -33.875 7.973 1 86.88 181 PRO A N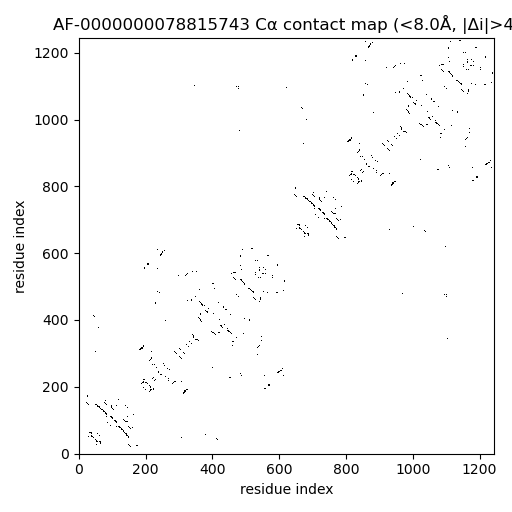 1
ATOM 1432 C CA . PRO A 1 181 ? 17.094 -33.281 6.785 1 86.88 181 PRO A CA 1
ATOM 1433 C C . PRO A 1 181 ? 18.375 -32.5 7.102 1 86.88 181 PRO A C 1
ATOM 1435 O O . PRO A 1 181 ? 18.406 -31.719 8.07 1 86.88 181 PRO A O 1
ATOM 1438 N N . PRO A 1 182 ? 19.406 -32.719 6.32 1 86.06 182 PRO A N 1
ATOM 1439 C CA . PRO A 1 182 ? 20.578 -31.875 6.484 1 86.06 182 PRO A CA 1
ATOM 1440 C C . PRO A 1 182 ? 20.281 -30.391 6.23 1 86.06 182 PRO A C 1
ATOM 1442 O O . PRO A 1 182 ? 19.453 -30.062 5.391 1 86.06 182 PRO A O 1
ATOM 1445 N N . LYS A 1 183 ? 21.047 -29.578 6.984 1 90.06 183 LYS A N 1
ATOM 1446 C CA . LYS A 1 183 ? 20.891 -28.125 6.871 1 90.06 183 LYS A CA 1
ATOM 1447 C C . LYS A 1 183 ? 21.922 -27.547 5.91 1 90.06 183 LYS A C 1
ATOM 1449 O O . LYS A 1 183 ? 23.094 -27.953 5.918 1 90.06 183 LYS A O 1
ATOM 1454 N N . THR A 1 184 ? 21.406 -26.766 5.043 1 91.56 184 THR A N 1
ATOM 1455 C CA . THR A 1 184 ? 22.359 -26.062 4.18 1 91.56 184 THR A CA 1
ATOM 1456 C C . THR A 1 184 ? 23 -24.906 4.922 1 91.56 184 THR A C 1
ATOM 1458 O O . THR A 1 184 ? 22.578 -24.547 6.023 1 91.56 184 THR A O 1
ATOM 1461 N N . GLU A 1 185 ? 24.031 -24.406 4.172 1 90.06 185 GLU A N 1
ATOM 1462 C CA . GLU A 1 185 ? 24.453 -23.062 4.566 1 90.06 185 GLU A CA 1
ATOM 1463 C C . GLU A 1 185 ? 23.359 -22.047 4.301 1 90.06 185 GLU A C 1
ATOM 1465 O O . GLU A 1 185 ? 22.359 -22.344 3.645 1 90.06 185 GLU A O 1
ATOM 1470 N N . SER A 1 186 ? 23.672 -20.844 4.859 1 95.62 186 SER A N 1
ATOM 1471 C CA . SER A 1 186 ? 22.672 -19.797 4.664 1 95.62 186 SER A CA 1
ATOM 1472 C C . SER A 1 186 ? 22.891 -19.062 3.342 1 95.62 186 SER A C 1
ATOM 1474 O O . SER A 1 186 ? 23.984 -18.609 3.049 1 95.62 186 SER A O 1
ATOM 1476 N N . TYR A 1 187 ? 21.875 -19.016 2.518 1 98.69 187 TYR A N 1
ATOM 1477 C CA . TYR A 1 187 ? 21.891 -18.281 1.257 1 98.69 187 TYR A CA 1
ATOM 1478 C C . TYR A 1 187 ? 21.359 -16.875 1.447 1 98.69 187 TYR A C 1
ATOM 1480 O O . TYR A 1 187 ? 20.625 -16.594 2.395 1 98.69 187 TYR A O 1
ATOM 1488 N N . ASP A 1 188 ? 21.828 -15.953 0.58 1 98.88 188 ASP A N 1
ATOM 1489 C CA . ASP A 1 188 ? 21.234 -14.625 0.574 1 98.88 188 ASP A CA 1
ATOM 1490 C C . ASP A 1 188 ? 19.797 -14.672 0.078 1 98.88 188 ASP A C 1
ATOM 1492 O O . ASP A 1 188 ? 18.938 -13.93 0.561 1 98.88 188 ASP A O 1
ATOM 1496 N N . LEU A 1 189 ? 19.594 -15.578 -0.876 1 98.94 189 LEU A N 1
ATOM 1497 C CA . LEU A 1 189 ? 18.281 -15.719 -1.49 1 98.94 189 LEU A CA 1
ATOM 1498 C C . LEU A 1 189 ? 18.016 -17.172 -1.865 1 98.94 189 LEU A C 1
ATOM 1500 O O . LEU A 1 189 ? 18.844 -17.828 -2.496 1 98.94 189 LEU A O 1
ATOM 1504 N N . VAL A 1 190 ? 16.875 -17.672 -1.445 1 98.94 190 VAL A N 1
ATOM 1505 C CA . VAL A 1 190 ? 16.391 -18.984 -1.869 1 98.94 190 VAL A CA 1
ATOM 1506 C C . VAL A 1 190 ? 15.211 -18.828 -2.818 1 98.94 190 VAL A C 1
ATOM 1508 O O . VAL A 1 190 ? 14.172 -18.281 -2.438 1 98.94 190 VAL A O 1
ATOM 1511 N N . VAL A 1 191 ? 15.383 -19.25 -4.055 1 98.94 191 VAL A N 1
ATOM 1512 C CA . VAL A 1 191 ? 14.352 -19.156 -5.086 1 98.94 191 VAL A CA 1
ATOM 1513 C C . VAL A 1 191 ? 13.711 -20.516 -5.309 1 98.94 191 VAL A C 1
ATOM 1515 O O . VAL A 1 191 ? 14.414 -21.516 -5.531 1 98.94 191 VAL A O 1
ATOM 1518 N N . ILE A 1 192 ? 12.383 -20.594 -5.25 1 98.94 192 ILE A N 1
ATOM 1519 C CA . ILE A 1 192 ? 11.688 -21.875 -5.441 1 98.94 192 ILE A CA 1
ATOM 1520 C C . ILE A 1 192 ? 10.867 -21.812 -6.727 1 98.94 192 ILE A C 1
ATOM 1522 O O . ILE A 1 192 ? 9.93 -21.016 -6.84 1 98.94 192 ILE A O 1
ATOM 1526 N N . GLY A 1 193 ? 11.195 -22.672 -7.691 1 98.75 193 GLY A N 1
ATOM 1527 C CA . GLY A 1 193 ? 10.625 -22.719 -9.031 1 98.75 193 GLY A CA 1
ATOM 1528 C C . GLY A 1 193 ? 11.57 -22.188 -10.094 1 98.75 193 GLY A C 1
ATOM 1529 O O . GLY A 1 193 ? 12.008 -21.031 -10.031 1 98.75 193 GLY A O 1
ATOM 1530 N N . ALA A 1 194 ? 11.859 -23.016 -11.055 1 98.81 194 ALA A N 1
ATOM 1531 C CA . ALA A 1 194 ? 12.797 -22.625 -12.102 1 98.81 194 ALA A CA 1
ATOM 1532 C C . ALA A 1 194 ? 12.078 -22.453 -13.438 1 98.81 194 ALA A C 1
ATOM 1534 O O . ALA A 1 194 ? 12.555 -22.922 -14.477 1 98.81 194 ALA A O 1
ATOM 1535 N N . GLY A 1 195 ? 10.852 -21.859 -13.359 1 98.62 195 GLY A N 1
ATOM 1536 C CA . GLY A 1 195 ? 10.297 -21.281 -14.57 1 98.62 195 GLY A CA 1
ATOM 1537 C C . GLY A 1 195 ? 11.016 -20.031 -15.031 1 98.62 195 GLY A C 1
ATOM 1538 O O . GLY A 1 195 ? 12.055 -19.672 -14.469 1 98.62 195 GLY A O 1
ATOM 1539 N N . ILE A 1 196 ? 10.484 -19.375 -15.984 1 98.81 196 ILE A N 1
ATOM 1540 C CA . ILE A 1 196 ? 11.133 -18.203 -16.562 1 98.81 196 ILE A CA 1
ATOM 1541 C C . ILE A 1 196 ? 11.336 -17.141 -15.477 1 98.81 196 ILE A C 1
ATOM 1543 O O . ILE A 1 196 ? 12.398 -16.516 -15.391 1 98.81 196 ILE A O 1
ATOM 1547 N N . ALA A 1 197 ? 10.367 -16.969 -14.656 1 98.81 197 ALA A N 1
ATOM 1548 C CA . ALA A 1 197 ? 10.438 -16 -13.57 1 98.81 197 ALA A CA 1
ATOM 1549 C C . ALA A 1 197 ? 11.539 -16.359 -12.578 1 98.81 197 ALA A C 1
ATOM 1551 O O . ALA A 1 197 ? 12.359 -15.516 -12.219 1 98.81 197 ALA A O 1
ATOM 1552 N N . GLY A 1 198 ? 11.57 -17.625 -12.141 1 98.94 198 GLY A N 1
ATOM 1553 C CA . GLY A 1 198 ? 12.531 -18.062 -11.148 1 98.94 198 GLY A CA 1
ATOM 1554 C C . GLY A 1 198 ? 13.961 -18.047 -11.648 1 98.94 198 GLY A C 1
ATOM 1555 O O . GLY A 1 198 ? 14.875 -17.656 -10.93 1 98.94 198 GLY A O 1
ATOM 1556 N N . MET A 1 199 ? 14.156 -18.469 -12.867 1 98.88 199 MET A N 1
ATOM 1557 C CA . MET A 1 199 ? 15.484 -18.422 -13.469 1 98.88 199 MET A CA 1
ATOM 1558 C C . MET A 1 199 ? 16.016 -17 -13.523 1 98.88 199 MET A C 1
ATOM 1560 O O . MET A 1 199 ? 17.156 -16.734 -13.172 1 98.88 199 MET A O 1
ATOM 1564 N N . SER A 1 200 ? 15.133 -16.109 -13.953 1 98.94 200 SER A N 1
ATOM 1565 C CA . SER A 1 200 ? 15.516 -14.711 -14.07 1 98.94 200 SER A CA 1
ATOM 1566 C C . SER A 1 200 ? 15.805 -14.102 -12.703 1 98.94 200 SER A C 1
ATOM 1568 O O . SER A 1 200 ? 16.734 -13.305 -12.562 1 98.94 200 SER A O 1
ATOM 1570 N N . THR A 1 201 ? 15.016 -14.453 -11.703 1 98.94 201 THR A N 1
ATOM 1571 C CA . THR A 1 201 ? 15.242 -13.992 -10.336 1 98.94 201 THR A CA 1
ATOM 1572 C C . THR A 1 201 ? 16.609 -14.43 -9.836 1 98.94 201 THR A C 1
ATOM 1574 O O . THR A 1 201 ? 17.375 -13.609 -9.32 1 98.94 201 THR A O 1
ATOM 1577 N N . ALA A 1 202 ? 16.922 -15.711 -10.016 1 98.94 202 ALA A N 1
ATOM 1578 C CA . ALA A 1 202 ? 18.156 -16.312 -9.5 1 98.94 202 ALA A CA 1
ATOM 1579 C C . ALA A 1 202 ? 19.375 -15.656 -10.141 1 98.94 202 ALA A C 1
ATOM 1581 O O . ALA A 1 202 ? 20.312 -15.25 -9.438 1 98.94 202 ALA A O 1
ATOM 1582 N N . VAL A 1 203 ? 19.375 -15.492 -11.414 1 98.94 203 VAL A N 1
ATOM 1583 C CA . VAL A 1 203 ? 20.547 -14.992 -12.133 1 98.94 203 VAL A CA 1
ATOM 1584 C C . VAL A 1 203 ? 20.703 -13.492 -11.883 1 98.94 203 VAL A C 1
ATOM 1586 O O . VAL A 1 203 ? 21.812 -13 -11.711 1 98.94 203 VAL A O 1
ATOM 1589 N N . SER A 1 204 ? 19.562 -12.781 -11.906 1 98.94 204 SER A N 1
ATOM 1590 C CA . SER A 1 204 ? 19.625 -11.352 -11.609 1 98.94 204 SER A CA 1
ATOM 1591 C C . SER A 1 204 ? 20.25 -11.094 -10.25 1 98.94 204 SER A C 1
ATOM 1593 O O . SER A 1 204 ? 21.156 -10.258 -10.133 1 98.94 204 SER A O 1
ATOM 1595 N N . ALA A 1 205 ? 19.844 -11.797 -9.242 1 98.94 205 ALA A N 1
ATOM 1596 C CA . ALA A 1 205 ? 20.391 -11.641 -7.898 1 98.94 205 ALA A CA 1
ATOM 1597 C C . ALA A 1 205 ? 21.859 -12.07 -7.855 1 98.94 205 ALA A C 1
ATOM 1599 O O . ALA A 1 205 ? 22.703 -11.375 -7.273 1 98.94 205 ALA A O 1
ATOM 1600 N N . ALA A 1 206 ? 22.156 -13.164 -8.492 1 98.94 206 ALA A N 1
ATOM 1601 C CA . ALA A 1 206 ? 23.516 -13.719 -8.477 1 98.94 206 ALA A CA 1
ATOM 1602 C C . ALA A 1 206 ? 24.516 -12.758 -9.117 1 98.94 206 ALA A C 1
ATOM 1604 O O . ALA A 1 206 ? 25.594 -12.531 -8.586 1 98.94 206 ALA A O 1
ATOM 1605 N N . ARG A 1 207 ? 24.141 -12.219 -10.234 1 98.81 207 ARG A N 1
ATOM 1606 C CA . ARG A 1 207 ? 25.031 -11.312 -10.961 1 98.81 207 ARG A CA 1
ATOM 1607 C C . ARG A 1 207 ? 25.266 -10.031 -10.18 1 98.81 207 ARG A C 1
ATOM 1609 O O . ARG A 1 207 ? 26.234 -9.297 -10.445 1 98.81 207 ARG A O 1
ATOM 1616 N N . LEU A 1 208 ? 24.391 -9.781 -9.234 1 98.88 208 LEU A N 1
ATOM 1617 C CA . LEU A 1 208 ? 24.547 -8.602 -8.383 1 98.88 208 LEU A CA 1
ATOM 1618 C C . LEU A 1 208 ? 25.125 -8.977 -7.027 1 98.88 208 LEU A C 1
ATOM 1620 O O . LEU A 1 208 ? 25.031 -8.203 -6.07 1 98.88 208 LEU A O 1
ATOM 1624 N N . GLY A 1 209 ? 25.578 -10.203 -6.895 1 98.62 209 GLY A N 1
ATOM 1625 C CA . GLY A 1 209 ? 26.438 -10.547 -5.773 1 98.62 209 GLY A CA 1
ATOM 1626 C C . GLY A 1 209 ? 25.75 -11.43 -4.742 1 98.62 209 GLY A C 1
ATOM 1627 O O . GLY A 1 209 ? 26.359 -11.812 -3.742 1 98.62 209 GLY A O 1
ATOM 1628 N N . CYS A 1 210 ? 24.594 -11.891 -4.914 1 98.88 210 CYS A N 1
ATOM 1629 C CA . CYS A 1 210 ? 23.891 -12.758 -3.967 1 98.88 210 CYS A CA 1
ATOM 1630 C C . CYS A 1 210 ? 24.312 -14.211 -4.148 1 98.88 210 CYS A C 1
ATOM 1632 O O . CYS A 1 210 ? 24.5 -14.672 -5.273 1 98.88 210 CYS A O 1
ATOM 1634 N N . LYS A 1 211 ? 24.484 -14.891 -3.086 1 98.88 211 LYS A N 1
ATOM 1635 C CA . LYS A 1 211 ? 24.516 -16.344 -3.105 1 98.88 211 LYS A CA 1
ATOM 1636 C C . LYS A 1 211 ? 23.109 -16.938 -3.176 1 98.88 211 LYS A C 1
ATOM 1638 O O . LYS A 1 211 ? 22.312 -16.75 -2.254 1 98.88 211 LYS A O 1
ATOM 1643 N N . VAL A 1 212 ? 22.828 -17.719 -4.254 1 98.94 212 VAL A N 1
ATOM 1644 C CA . VAL A 1 212 ? 21.438 -18.078 -4.516 1 98.94 212 VAL A CA 1
ATOM 1645 C C . VAL A 1 212 ? 21.297 -19.594 -4.562 1 98.94 212 VAL A C 1
ATOM 1647 O O . VAL A 1 212 ? 22.109 -20.281 -5.176 1 98.94 212 VAL A O 1
ATOM 1650 N N . ALA A 1 213 ? 20.312 -20.125 -3.85 1 98.94 213 ALA A N 1
ATOM 1651 C CA . ALA A 1 213 ? 19.828 -21.484 -4.094 1 98.94 213 ALA A CA 1
ATOM 1652 C C . ALA A 1 213 ? 18.594 -21.469 -4.984 1 98.94 213 ALA A C 1
ATOM 1654 O O . ALA A 1 213 ? 17.594 -20.797 -4.668 1 98.94 213 ALA A O 1
ATOM 1655 N N . LEU A 1 214 ? 18.672 -22.109 -6.113 1 98.88 214 LEU A N 1
ATOM 1656 C CA . LEU A 1 214 ? 17.516 -22.297 -6.996 1 98.88 214 LEU A CA 1
ATOM 1657 C C . LEU A 1 214 ? 17 -23.734 -6.934 1 98.88 214 LEU A C 1
ATOM 1659 O O . LEU A 1 214 ? 17.703 -24.656 -7.344 1 98.88 214 LEU A O 1
ATOM 1663 N N . ILE A 1 215 ? 15.766 -23.844 -6.422 1 98.81 215 ILE A N 1
ATOM 1664 C CA . ILE A 1 215 ? 15.164 -25.156 -6.191 1 98.81 215 ILE A CA 1
ATOM 1665 C C . ILE A 1 215 ? 14.055 -25.406 -7.211 1 98.81 215 ILE A C 1
ATOM 1667 O O . ILE A 1 215 ? 13.203 -24.531 -7.43 1 98.81 215 ILE A O 1
ATOM 1671 N N . ASN A 1 216 ? 14.039 -26.516 -7.84 1 98.56 216 ASN A N 1
ATOM 1672 C CA . ASN A 1 216 ? 13.023 -26.891 -8.82 1 98.56 216 ASN A CA 1
ATOM 1673 C C . ASN A 1 216 ? 12.602 -28.344 -8.672 1 98.56 216 ASN A C 1
ATOM 1675 O O . ASN A 1 216 ? 13.438 -29.219 -8.406 1 98.56 216 ASN A O 1
ATOM 1679 N N . ASP A 1 217 ? 11.336 -28.625 -8.93 1 97.5 217 ASP A N 1
ATOM 1680 C CA . ASP A 1 217 ? 10.828 -29.953 -8.617 1 97.5 217 ASP A CA 1
ATOM 1681 C C . ASP A 1 217 ? 10.789 -30.828 -9.867 1 97.5 217 ASP A C 1
ATOM 1683 O O . ASP A 1 217 ? 10.102 -31.859 -9.891 1 97.5 217 ASP A O 1
ATOM 1687 N N . ARG A 1 218 ? 11.406 -30.453 -10.922 1 97.56 218 ARG A N 1
ATOM 1688 C CA . ARG A 1 218 ? 11.508 -31.188 -12.18 1 97.56 218 ARG A CA 1
ATOM 1689 C C . ARG A 1 218 ? 12.961 -31.328 -12.617 1 97.56 218 ARG A C 1
ATOM 1691 O O . ARG A 1 218 ? 13.82 -30.562 -12.188 1 97.56 218 ARG A O 1
ATOM 1698 N N . PRO A 1 219 ? 13.242 -32.281 -13.531 1 96.25 219 PRO A N 1
ATOM 1699 C CA . PRO A 1 219 ? 14.609 -32.438 -14.023 1 96.25 219 PRO A CA 1
ATOM 1700 C C . PRO A 1 219 ? 14.977 -31.375 -15.078 1 96.25 219 PRO A C 1
ATOM 1702 O O . PRO A 1 219 ? 16.156 -31.203 -15.383 1 96.25 219 PRO A O 1
ATOM 1705 N N . VAL A 1 220 ? 13.992 -30.719 -15.68 1 97.31 220 VAL A N 1
ATOM 1706 C CA . VAL A 1 220 ? 14.242 -29.672 -16.672 1 97.31 220 VAL A CA 1
ATOM 1707 C C . VAL A 1 220 ? 13.781 -28.328 -16.125 1 97.31 220 VAL A C 1
ATOM 1709 O O . VAL A 1 220 ? 12.984 -28.266 -15.188 1 97.31 220 VAL A O 1
ATOM 1712 N N . VAL A 1 221 ? 14.367 -27.281 -16.672 1 98.25 221 VAL A N 1
ATOM 1713 C CA . VAL A 1 221 ? 14.023 -25.938 -16.25 1 98.25 221 VAL A CA 1
ATOM 1714 C C . VAL A 1 221 ? 13.195 -25.25 -17.328 1 98.25 221 VAL A C 1
ATOM 1716 O O . VAL A 1 221 ? 12.961 -25.812 -18.391 1 98.25 221 VAL A O 1
ATOM 1719 N N . GLY A 1 222 ? 12.578 -24.141 -17.016 1 98.31 222 GLY A N 1
ATOM 1720 C CA . GLY A 1 222 ? 11.812 -23.359 -17.969 1 98.31 222 GLY A CA 1
ATOM 1721 C C . GLY A 1 222 ? 10.328 -23.328 -17.672 1 98.31 222 GLY A C 1
ATOM 1722 O O . GLY A 1 222 ? 9.586 -22.531 -18.234 1 98.31 222 GLY A O 1
ATOM 1723 N N . GLY A 1 223 ? 9.875 -24.188 -16.719 1 97.69 223 GLY A N 1
ATOM 1724 C CA . GLY A 1 223 ? 8.461 -24.203 -16.375 1 97.69 223 GLY A CA 1
ATOM 1725 C C . GLY A 1 223 ? 7.562 -24.531 -17.547 1 97.69 223 GLY A C 1
ATOM 1726 O O . GLY A 1 223 ? 7.785 -25.516 -18.266 1 97.69 223 GLY A O 1
ATOM 1727 N N . ASN A 1 224 ? 6.594 -23.688 -17.766 1 98.06 224 ASN A N 1
ATOM 1728 C CA . ASN A 1 224 ? 5.672 -23.891 -18.891 1 98.06 224 ASN A CA 1
ATOM 1729 C C . ASN A 1 224 ? 6.406 -23.891 -20.219 1 98.06 224 ASN A C 1
ATOM 1731 O O . ASN A 1 224 ? 5.953 -24.516 -21.188 1 98.06 224 ASN A O 1
ATOM 1735 N N . ASN A 1 225 ? 7.543 -23.234 -20.266 1 98.44 225 ASN A N 1
ATOM 1736 C CA . ASN A 1 225 ? 8.297 -23.172 -21.5 1 98.44 225 ASN A CA 1
ATOM 1737 C C . ASN A 1 225 ? 9.289 -24.328 -21.625 1 98.44 225 ASN A C 1
ATOM 1739 O O . ASN A 1 225 ? 10.148 -24.328 -22.516 1 98.44 225 ASN A O 1
ATOM 1743 N N . SER A 1 226 ? 9.266 -25.281 -20.828 1 98.25 226 SER A N 1
ATOM 1744 C CA . SER A 1 226 ? 10.117 -26.469 -20.922 1 98.25 226 SER A CA 1
ATOM 1745 C C . SER A 1 226 ? 9.617 -27.438 -21.984 1 98.25 226 SER A C 1
ATOM 1747 O O . SER A 1 226 ? 8.492 -27.281 -22.484 1 98.25 226 SER A O 1
ATOM 1749 N N . SER A 1 227 ? 10.414 -28.375 -22.25 1 97.69 227 SER A N 1
ATOM 1750 C CA . SER A 1 227 ? 10.078 -29.422 -23.219 1 97.69 227 SER A CA 1
ATOM 1751 C C . SER A 1 227 ? 9.016 -30.359 -22.672 1 97.69 227 SER A C 1
ATOM 1753 O O . SER A 1 227 ? 8.477 -31.188 -23.406 1 97.69 227 SER A O 1
ATOM 1755 N N . GLU A 1 228 ? 8.648 -30.172 -21.422 1 97.25 228 GLU A N 1
ATOM 1756 C CA . GLU A 1 228 ? 7.652 -31.062 -20.828 1 97.25 228 GLU A CA 1
ATOM 1757 C C . GLU A 1 228 ? 6.246 -30.5 -20.984 1 97.25 228 GLU A C 1
ATOM 1759 O O . GLU A 1 228 ? 5.273 -31.25 -21.094 1 97.25 228 GLU A O 1
ATOM 1764 N N . ILE A 1 229 ? 6.113 -29.141 -21 1 97.69 229 ILE A N 1
ATOM 1765 C CA . ILE A 1 229 ? 4.809 -28.5 -21.062 1 97.69 229 ILE A CA 1
ATOM 1766 C C . ILE A 1 229 ? 4.621 -27.859 -22.438 1 97.69 229 ILE A C 1
ATOM 1768 O O . ILE A 1 229 ? 3.543 -27.938 -23.031 1 97.69 229 ILE A O 1
ATOM 1772 N N . ARG A 1 230 ? 5.676 -27.188 -22.938 1 97.88 230 ARG A N 1
ATOM 1773 C CA . ARG A 1 230 ? 5.844 -26.812 -24.328 1 97.88 230 ARG A CA 1
ATOM 1774 C C . ARG A 1 230 ? 4.926 -25.641 -24.688 1 97.88 230 ARG A C 1
ATOM 1776 O O . ARG A 1 230 ? 4.234 -25.688 -25.719 1 97.88 230 ARG A O 1
ATOM 1783 N N . VAL A 1 231 ? 4.918 -24.641 -23.938 1 98 231 VAL A N 1
ATOM 1784 C CA . VAL A 1 231 ? 4.305 -23.359 -24.234 1 98 231 VAL A CA 1
ATOM 1785 C C . VAL A 1 231 ? 5.371 -22.359 -24.688 1 98 231 VAL A C 1
ATOM 1787 O O . VAL A 1 231 ? 6.43 -22.25 -24.062 1 98 231 VAL A O 1
ATOM 1790 N N . HIS A 1 232 ? 5.172 -21.656 -25.766 1 97.25 232 HIS A N 1
ATOM 1791 C CA . HIS A 1 232 ? 6.152 -20.688 -26.219 1 97.25 232 HIS A CA 1
ATOM 1792 C C . HIS A 1 232 ? 6.074 -19.406 -25.391 1 97.25 232 HIS A C 1
ATOM 1794 O O . HIS A 1 232 ? 5.09 -19.172 -24.688 1 97.25 232 HIS A O 1
ATOM 1800 N N . LEU A 1 233 ? 7.156 -18.641 -25.453 1 97.69 233 LEU A N 1
ATOM 1801 C CA . LEU A 1 233 ? 7.211 -17.406 -24.672 1 97.69 233 LEU A CA 1
ATOM 1802 C C . LEU A 1 233 ? 6.309 -16.344 -25.281 1 97.69 233 LEU A C 1
ATOM 1804 O O . LEU A 1 233 ? 6.211 -16.234 -26.516 1 97.69 233 LEU A O 1
ATOM 1808 N N . GLY A 1 234 ? 5.637 -15.539 -24.438 1 96.56 234 GLY A N 1
ATOM 1809 C CA . GLY A 1 234 ? 4.793 -14.445 -24.891 1 96.56 234 GLY A CA 1
ATOM 1810 C C . GLY A 1 234 ? 5.164 -13.109 -24.266 1 96.56 234 GLY A C 1
ATOM 1811 O O . GLY A 1 234 ? 5.852 -13.062 -23.25 1 96.56 234 GLY A O 1
ATOM 1812 N N . GLY A 1 235 ? 4.707 -12.016 -24.922 1 96.5 235 GLY A N 1
ATOM 1813 C CA . GLY A 1 235 ? 4.988 -10.664 -24.453 1 96.5 235 GLY A CA 1
ATOM 1814 C C . GLY A 1 235 ? 6.188 -10.039 -25.141 1 96.5 235 GLY A C 1
ATOM 1815 O O . GLY A 1 235 ? 7.047 -10.742 -25.672 1 96.5 235 GLY A O 1
ATOM 1816 N N . ALA A 1 236 ? 6.262 -8.711 -25.125 1 97.06 236 ALA A N 1
ATOM 1817 C CA . ALA A 1 236 ? 7.395 -7.992 -25.688 1 97.06 236 ALA A CA 1
ATOM 1818 C C . ALA A 1 236 ? 8.375 -7.562 -24.609 1 97.06 236 ALA A C 1
ATOM 1820 O O . ALA A 1 236 ? 7.992 -7.375 -23.453 1 97.06 236 ALA A O 1
ATOM 1821 N N . ILE A 1 237 ? 9.633 -7.496 -25 1 96.69 237 ILE A N 1
ATOM 1822 C CA . ILE A 1 237 ? 10.664 -7.008 -24.094 1 96.69 237 ILE A CA 1
ATOM 1823 C C . ILE A 1 237 ? 11.25 -5.703 -24.641 1 96.69 237 ILE A C 1
ATOM 1825 O O . ILE A 1 237 ? 10.961 -5.312 -25.781 1 96.69 237 ILE A O 1
ATOM 1829 N N . GLU A 1 238 ? 11.992 -4.996 -23.812 1 93.25 238 GLU A N 1
ATOM 1830 C CA . GLU A 1 238 ? 12.711 -3.775 -24.188 1 93.25 238 GLU A CA 1
ATOM 1831 C C . GLU A 1 238 ? 11.734 -2.639 -24.5 1 93.25 238 GLU A C 1
ATOM 1833 O O . GLU A 1 238 ? 11.984 -1.836 -25.391 1 93.25 238 GLU A O 1
ATOM 1838 N N . ILE A 1 239 ? 10.609 -2.654 -23.891 1 93.75 239 ILE A N 1
ATOM 1839 C CA . ILE A 1 239 ? 9.594 -1.622 -24.062 1 93.75 239 ILE A CA 1
ATOM 1840 C C . ILE A 1 239 ? 9.328 -0.931 -22.719 1 93.75 239 ILE A C 1
ATOM 1842 O O . ILE A 1 239 ? 9.336 -1.574 -21.672 1 93.75 239 ILE A O 1
ATOM 1846 N N . GLY A 1 240 ? 9.125 0.425 -22.828 1 93 240 GLY A N 1
ATOM 1847 C CA . GLY A 1 240 ? 8.617 1.13 -21.672 1 93 240 GLY A CA 1
ATOM 1848 C C . GLY A 1 240 ? 9.703 1.85 -20.891 1 93 240 GLY A C 1
ATOM 1849 O O . GLY A 1 240 ? 10.695 2.297 -21.469 1 93 240 GLY A O 1
ATOM 1850 N N . LYS A 1 241 ? 9.531 1.995 -19.609 1 91.38 241 LYS A N 1
ATOM 1851 C CA . LYS A 1 241 ? 10.312 2.877 -18.734 1 91.38 241 LYS A CA 1
ATOM 1852 C C . LYS A 1 241 ? 11.742 2.377 -18.578 1 91.38 241 LYS A C 1
ATOM 1854 O O . LYS A 1 241 ? 12.68 3.174 -18.516 1 91.38 241 LYS A O 1
ATOM 1859 N N . TYR A 1 242 ? 11.906 1.048 -18.5 1 97.62 242 TYR A N 1
ATOM 1860 C CA . TYR A 1 242 ? 13.203 0.421 -18.297 1 97.62 242 TYR A CA 1
ATOM 1861 C C . TYR A 1 242 ? 13.5 -0.579 -19.422 1 97.62 242 TYR A C 1
ATOM 1863 O O . TYR A 1 242 ? 13.344 -1.788 -19.234 1 97.62 242 TYR A O 1
ATOM 1871 N N . PRO A 1 243 ? 14.023 -0.189 -20.484 1 96 243 PRO A N 1
ATOM 1872 C CA . PRO A 1 243 ? 14.164 -1.023 -21.672 1 96 243 PRO A CA 1
ATOM 1873 C C . PRO A 1 243 ? 15.188 -2.145 -21.5 1 96 243 PRO A C 1
ATOM 1875 O O . PRO A 1 243 ? 15.227 -3.084 -22.297 1 96 243 PRO A O 1
ATOM 1878 N N . GLU A 1 244 ? 15.992 -2.086 -20.469 1 97.44 244 GLU A N 1
ATOM 1879 C CA . GLU A 1 244 ? 16.969 -3.143 -20.234 1 97.44 244 GLU A CA 1
ATOM 1880 C C . GLU A 1 244 ? 16.328 -4.375 -19.625 1 97.44 244 GLU A C 1
ATOM 1882 O O . GLU A 1 244 ? 16.906 -5.465 -19.641 1 97.44 244 GLU A O 1
ATOM 1887 N N . LEU A 1 245 ? 15.164 -4.199 -19.031 1 97.88 245 LEU A N 1
ATOM 1888 C CA . LEU A 1 245 ? 14.445 -5.352 -18.5 1 97.88 245 LEU A CA 1
ATOM 1889 C C . LEU A 1 245 ? 13.969 -6.262 -19.641 1 97.88 245 LEU A C 1
ATOM 1891 O O . LEU A 1 245 ? 13.469 -5.781 -20.656 1 97.88 245 LEU A O 1
ATOM 1895 N N . GLY A 1 246 ? 14.125 -7.523 -19.5 1 97.75 246 GLY A N 1
ATOM 1896 C CA . GLY A 1 246 ? 13.883 -8.516 -20.531 1 97.75 246 GLY A CA 1
ATOM 1897 C C . GLY A 1 246 ? 15.148 -8.969 -21.234 1 97.75 246 GLY A C 1
ATOM 1898 O O . GLY A 1 246 ? 15.141 -9.961 -21.969 1 97.75 246 GLY A O 1
ATOM 1899 N N . GLY A 1 247 ? 16.219 -8.328 -20.922 1 97.88 247 GLY A N 1
ATOM 1900 C CA . GLY A 1 247 ? 17.484 -8.648 -21.547 1 97.88 247 GLY A CA 1
ATOM 1901 C C . GLY A 1 247 ? 17.969 -10.047 -21.234 1 97.88 247 GLY A C 1
ATOM 1902 O O . GLY A 1 247 ? 18.641 -10.672 -22.047 1 97.88 247 GLY A O 1
ATOM 1903 N N . LEU A 1 248 ? 17.703 -10.562 -20.078 1 98.12 248 LEU A N 1
ATOM 1904 C CA . LEU A 1 248 ? 18.125 -11.914 -19.719 1 98.12 248 LEU A CA 1
ATOM 1905 C C . LEU A 1 248 ? 17.469 -12.938 -20.656 1 98.12 248 LEU A C 1
ATOM 1907 O O . LEU A 1 248 ? 18.062 -13.977 -20.953 1 98.12 248 LEU A O 1
ATOM 1911 N N . GLN A 1 249 ? 16.266 -12.68 -21.094 1 97.12 249 GLN A N 1
ATOM 1912 C CA . GLN A 1 249 ? 15.547 -13.625 -21.938 1 97.12 249 GLN A CA 1
ATOM 1913 C C . GLN A 1 249 ? 16.219 -13.773 -23.297 1 97.12 249 GLN A C 1
ATOM 1915 O O . GLN A 1 249 ? 16.125 -14.828 -23.922 1 97.12 249 GLN A O 1
ATOM 1920 N N . LYS A 1 250 ? 16.969 -12.742 -23.703 1 97.81 250 LYS A N 1
ATOM 1921 C CA . LYS A 1 250 ? 17.719 -12.82 -24.953 1 97.81 250 LYS A CA 1
ATOM 1922 C C . LYS A 1 250 ? 18.859 -13.828 -24.844 1 97.81 250 LYS A C 1
ATOM 1924 O O . LYS A 1 250 ? 19.312 -14.367 -25.844 1 97.81 250 LYS A O 1
ATOM 1929 N N . GLU A 1 251 ? 19.266 -14 -23.609 1 98.44 251 GLU A N 1
ATOM 1930 C CA . GLU A 1 251 ? 20.422 -14.859 -23.391 1 98.44 251 GLU A CA 1
ATOM 1931 C C . GLU A 1 251 ? 20.031 -16.328 -23.422 1 98.44 251 GLU A C 1
ATOM 1933 O O . GLU A 1 251 ? 20.797 -17.188 -23.891 1 98.44 251 GLU A O 1
ATOM 1938 N N . PHE A 1 252 ? 18.812 -16.656 -22.969 1 98.12 252 PHE A N 1
ATOM 1939 C CA . PHE A 1 252 ? 18.5 -18.062 -22.812 1 98.12 252 PHE A CA 1
ATOM 1940 C C . PHE A 1 252 ? 17.219 -18.422 -23.531 1 98.12 252 PHE A C 1
ATOM 1942 O O . PHE A 1 252 ? 16.922 -19.609 -23.734 1 98.12 252 PHE A O 1
ATOM 1949 N N . GLY A 1 253 ? 16.391 -17.484 -23.953 1 97.62 253 GLY A N 1
ATOM 1950 C CA . GLY A 1 253 ? 15.094 -17.766 -24.547 1 97.62 253 GLY A CA 1
ATOM 1951 C C . GLY A 1 253 ? 15.188 -18.516 -25.875 1 97.62 253 GLY A C 1
ATOM 1952 O O . GLY A 1 253 ? 16.094 -18.25 -26.672 1 97.62 253 GLY A O 1
ATOM 1953 N N . PRO A 1 254 ? 14.188 -19.438 -26.078 1 97.81 254 PRO A N 1
ATOM 1954 C CA . PRO A 1 254 ? 14.188 -20.109 -27.375 1 97.81 254 PRO A CA 1
ATOM 1955 C C . PRO A 1 254 ? 13.938 -19.141 -28.531 1 97.81 254 PRO A C 1
ATOM 1957 O O . PRO A 1 254 ? 13.148 -18.203 -28.406 1 97.81 254 PRO A O 1
ATOM 1960 N N . VAL A 1 255 ? 14.492 -19.438 -29.672 1 95.06 255 VAL A N 1
ATOM 1961 C CA . VAL A 1 255 ? 14.367 -18.547 -30.828 1 95.06 255 VAL A CA 1
ATOM 1962 C C . VAL A 1 255 ? 13.164 -18.953 -31.672 1 95.06 255 VAL A C 1
ATOM 1964 O O . VAL A 1 255 ? 12.633 -18.141 -32.438 1 95.06 255 VAL A O 1
ATOM 1967 N N . LYS A 1 256 ? 12.711 -20.172 -31.469 1 94.62 256 LYS A N 1
ATOM 1968 C CA . LYS A 1 256 ? 11.57 -20.656 -32.25 1 94.62 256 LYS A CA 1
ATOM 1969 C C . LYS A 1 256 ? 10.266 -20.422 -31.484 1 94.62 256 LYS A C 1
ATOM 1971 O O . LYS A 1 256 ? 10.227 -20.5 -30.25 1 94.62 256 LYS A O 1
ATOM 1976 N N . GLU A 1 257 ? 9.227 -20.172 -32.219 1 95.06 257 GLU A N 1
ATOM 1977 C CA . GLU A 1 257 ? 7.902 -19.984 -31.625 1 95.06 257 GLU A CA 1
ATOM 1978 C C . GLU A 1 257 ? 7.055 -21.25 -31.766 1 95.06 257 GLU A C 1
ATOM 1980 O O . GLU A 1 257 ? 7.457 -22.203 -32.438 1 95.06 257 GLU A O 1
ATOM 1985 N N . GLY A 1 258 ? 5.934 -21.219 -30.984 1 96.5 258 GLY A N 1
ATOM 1986 C CA . GLY A 1 258 ? 4.93 -22.25 -31.172 1 96.5 258 GLY A CA 1
ATOM 1987 C C . GLY A 1 258 ? 4.637 -23.047 -29.922 1 96.5 258 GLY A C 1
ATOM 1988 O O . GLY A 1 258 ? 5.543 -23.328 -29.125 1 96.5 258 GLY A O 1
ATOM 1989 N N . ASN A 1 259 ? 3.42 -23.422 -29.812 1 97.12 259 ASN A N 1
ATOM 1990 C CA . ASN A 1 259 ? 2.965 -24.344 -28.766 1 97.12 259 ASN A CA 1
ATOM 1991 C C . ASN A 1 259 ? 2.918 -25.781 -29.281 1 97.12 259 ASN A C 1
ATOM 1993 O O . ASN A 1 259 ? 2.793 -26 -30.484 1 97.12 259 ASN A O 1
ATOM 1997 N N . ALA A 1 260 ? 3.078 -26.672 -28.391 1 97.31 260 ALA A N 1
ATOM 1998 C CA . ALA A 1 260 ? 2.926 -28.078 -28.734 1 97.31 260 ALA A CA 1
ATOM 1999 C C . ALA A 1 260 ? 3.832 -28.469 -29.891 1 97.31 260 ALA A C 1
ATOM 2001 O O . ALA A 1 260 ? 3.381 -29.094 -30.859 1 97.31 260 ALA A O 1
ATOM 2002 N N . GLN A 1 261 ? 5.078 -28.016 -29.812 1 97.12 261 GLN A N 1
ATOM 2003 C CA . GLN A 1 261 ? 6.094 -28.344 -30.797 1 97.12 261 GLN A CA 1
ATOM 2004 C C . GLN A 1 261 ? 7.051 -29.422 -30.281 1 97.12 261 GLN A C 1
ATOM 2006 O O . GLN A 1 261 ? 7.035 -29.75 -29.094 1 97.12 261 GLN A O 1
ATOM 2011 N N . PRO A 1 262 ? 7.883 -29.969 -31.188 1 96.56 262 PRO A N 1
ATOM 2012 C CA . PRO A 1 262 ? 8.867 -30.953 -30.719 1 96.56 262 PRO A CA 1
ATOM 2013 C C . PRO A 1 262 ? 9.766 -30.406 -29.609 1 96.56 262 PRO A C 1
ATOM 2015 O O . PRO A 1 262 ? 10.055 -29.203 -29.578 1 96.56 262 PRO A O 1
ATOM 2018 N N . ALA A 1 263 ? 10.242 -31.266 -28.781 1 97 263 ALA A N 1
ATOM 2019 C CA . ALA A 1 263 ? 10.945 -30.938 -27.531 1 97 263 ALA A CA 1
ATOM 2020 C C . ALA A 1 263 ? 12.102 -29.969 -27.812 1 97 263 ALA A C 1
ATOM 2022 O O . ALA A 1 263 ? 12.352 -29.062 -27.016 1 97 263 ALA A O 1
ATOM 2023 N N . GLY A 1 264 ? 12.797 -30.156 -28.906 1 96.75 264 GLY A N 1
ATOM 2024 C CA . GLY A 1 264 ? 13.969 -29.344 -29.219 1 96.75 264 GLY A CA 1
ATOM 2025 C C . GLY A 1 264 ? 13.656 -27.875 -29.406 1 96.75 264 GLY A C 1
ATOM 2026 O O . GLY A 1 264 ? 14.539 -27.031 -29.25 1 96.75 264 GLY A O 1
ATOM 2027 N N . ASN A 1 265 ? 12.438 -27.578 -29.734 1 97.25 265 ASN A N 1
ATOM 2028 C CA . ASN A 1 265 ? 12.008 -26.203 -29.969 1 97.25 265 ASN A CA 1
ATOM 2029 C C . ASN A 1 265 ? 12.148 -25.359 -28.703 1 97.25 265 ASN A C 1
ATOM 2031 O O . ASN A 1 265 ? 12.242 -24.125 -28.781 1 97.25 265 ASN A O 1
ATOM 2035 N N . TYR A 1 266 ? 12.281 -25.938 -27.531 1 98 266 TYR A N 1
ATOM 2036 C CA . TYR A 1 266 ? 12.195 -25.203 -26.266 1 98 266 TYR A CA 1
ATOM 2037 C C . TYR A 1 266 ? 13.578 -25.078 -25.625 1 98 266 TYR A C 1
ATOM 2039 O O . TYR A 1 266 ? 13.727 -24.422 -24.594 1 98 266 TYR A O 1
ATOM 2047 N N . GLU A 1 267 ? 14.539 -25.641 -26.156 1 98.19 267 GLU A N 1
ATOM 2048 C CA . GLU A 1 267 ? 15.961 -25.438 -25.891 1 98.19 267 GLU A CA 1
ATOM 2049 C C . GLU A 1 267 ? 16.266 -25.562 -24.406 1 98.19 267 GLU A C 1
ATOM 2051 O O . GLU A 1 267 ? 16.891 -24.688 -23.812 1 98.19 267 GLU A O 1
ATOM 2056 N N . ASP A 1 268 ? 15.875 -26.703 -23.797 1 98.19 268 ASP A N 1
ATOM 2057 C CA . ASP A 1 268 ? 16.125 -26.953 -22.375 1 98.19 268 ASP A CA 1
ATOM 2058 C C . ASP A 1 268 ? 17.625 -26.969 -22.094 1 98.19 268 ASP A C 1
ATOM 2060 O O . ASP A 1 268 ? 18.062 -26.484 -21.047 1 98.19 268 ASP A O 1
ATOM 2064 N N . HIS A 1 269 ? 18.438 -27.5 -22.953 1 97.62 269 HIS A N 1
ATOM 2065 C CA . HIS A 1 269 ? 19.875 -27.578 -22.766 1 97.62 269 HIS A CA 1
ATOM 2066 C C . HIS A 1 269 ? 20.5 -26.188 -22.703 1 97.62 269 HIS A C 1
ATOM 2068 O O . HIS A 1 269 ? 21.422 -25.969 -21.906 1 97.62 269 HIS A O 1
ATOM 2074 N N . LYS A 1 270 ? 20.047 -25.328 -23.531 1 98.06 270 LYS A N 1
ATOM 2075 C CA . LYS A 1 270 ? 20.531 -23.953 -23.531 1 98.06 270 LYS A CA 1
ATOM 2076 C C . LYS A 1 270 ? 20.25 -23.266 -22.188 1 98.06 270 LYS A C 1
ATOM 2078 O O . LYS A 1 270 ? 21.125 -22.594 -21.625 1 98.06 270 LYS A O 1
ATOM 2083 N N . LYS A 1 271 ? 19.094 -23.453 -21.688 1 98.44 271 LYS A N 1
ATOM 2084 C CA . LYS A 1 271 ? 18.703 -22.875 -20.391 1 98.44 271 LYS A CA 1
ATOM 2085 C C . LYS A 1 271 ? 19.578 -23.438 -19.281 1 98.44 271 LYS A C 1
ATOM 2087 O O . LYS A 1 271 ? 20.031 -22.688 -18.406 1 98.44 271 LYS A O 1
ATOM 2092 N N . MET A 1 272 ? 19.797 -24.734 -19.359 1 98.06 272 MET A N 1
ATOM 2093 C CA . MET A 1 272 ? 20.594 -25.406 -18.344 1 98.06 272 MET A CA 1
ATOM 2094 C C . MET A 1 272 ? 22.031 -24.906 -18.359 1 98.06 272 MET A C 1
ATOM 2096 O O . MET A 1 272 ? 22.594 -24.609 -17.297 1 98.06 272 MET A O 1
ATOM 2100 N N . GLU A 1 273 ? 22.562 -24.766 -19.484 1 98.19 273 GLU A N 1
ATOM 2101 C CA . GLU A 1 273 ? 23.938 -24.281 -19.609 1 98.19 273 GLU A CA 1
ATOM 2102 C C . GLU A 1 273 ? 24.062 -22.844 -19.125 1 98.19 273 GLU A C 1
ATOM 2104 O O . GLU A 1 273 ? 25.031 -22.5 -18.453 1 98.19 273 GLU A O 1
ATOM 2109 N N . TRP A 1 274 ? 23.094 -22.078 -19.438 1 98.44 274 TRP A N 1
ATOM 2110 C CA . TRP A 1 274 ? 23.047 -20.688 -19.016 1 98.44 274 TRP A CA 1
ATOM 2111 C C . TRP A 1 274 ? 23.031 -20.578 -17.5 1 98.44 274 TRP A C 1
ATOM 2113 O O . TRP A 1 274 ? 23.781 -19.781 -16.922 1 98.44 274 TRP A O 1
ATOM 2123 N N . LEU A 1 275 ? 22.219 -21.375 -16.828 1 98.44 275 LEU A N 1
ATOM 2124 C CA . LEU A 1 275 ? 22.125 -21.375 -15.383 1 98.44 275 LEU A CA 1
ATOM 2125 C C . LEU A 1 275 ? 23.422 -21.859 -14.742 1 98.44 275 LEU A C 1
ATOM 2127 O O . LEU A 1 275 ? 23.906 -21.281 -13.773 1 98.44 275 LEU A O 1
ATOM 2131 N N . GLN A 1 276 ? 23.969 -22.891 -15.32 1 97.31 276 GLN A N 1
ATOM 2132 C CA . GLN A 1 276 ? 25.156 -23.531 -14.758 1 97.31 276 GLN A CA 1
ATOM 2133 C C . GLN A 1 276 ? 26.375 -22.625 -14.898 1 97.31 276 GLN A C 1
ATOM 2135 O O . GLN A 1 276 ? 27.344 -22.766 -14.156 1 97.31 276 GLN A O 1
ATOM 2140 N N . ALA A 1 277 ? 26.297 -21.688 -15.797 1 97.81 277 ALA A N 1
ATOM 2141 C CA . ALA A 1 277 ? 27.406 -20.766 -16.016 1 97.81 277 ALA A CA 1
ATOM 2142 C C . ALA A 1 277 ? 27.469 -19.719 -14.922 1 97.81 277 ALA A C 1
ATOM 2144 O O . ALA A 1 277 ? 28.484 -19.031 -14.773 1 97.81 277 ALA A O 1
ATOM 2145 N N . GLU A 1 278 ? 26.438 -19.594 -14.141 1 98 278 GLU A N 1
ATOM 2146 C CA . GLU A 1 278 ? 26.391 -18.609 -13.062 1 98 278 GLU A CA 1
ATOM 2147 C C . GLU A 1 278 ? 26.969 -19.172 -11.773 1 98 278 GLU A C 1
ATOM 2149 O O . GLU A 1 278 ? 26.297 -19.922 -11.062 1 98 278 GLU A O 1
ATOM 2154 N N . THR A 1 279 ? 28.109 -18.734 -11.305 1 96.88 279 THR A N 1
ATOM 2155 C CA . THR A 1 279 ? 28.875 -19.359 -10.227 1 96.88 279 THR A CA 1
ATOM 2156 C C . THR A 1 279 ? 28.172 -19.141 -8.883 1 96.88 279 THR A C 1
ATOM 2158 O O . THR A 1 279 ? 28.344 -19.953 -7.961 1 96.88 279 THR A O 1
ATOM 2161 N N . ASN A 1 280 ? 27.375 -18.125 -8.781 1 98.31 280 ASN A N 1
ATOM 2162 C CA . ASN A 1 280 ? 26.734 -17.828 -7.508 1 98.31 280 ASN A CA 1
ATOM 2163 C C . ASN A 1 280 ? 25.359 -18.469 -7.406 1 98.31 280 ASN A C 1
ATOM 2165 O O . ASN A 1 280 ? 24.625 -18.234 -6.445 1 98.31 280 ASN A O 1
ATOM 2169 N N . VAL A 1 281 ? 24.984 -19.312 -8.352 1 98.69 281 VAL A N 1
ATOM 2170 C CA . VAL A 1 281 ? 23.719 -20.047 -8.312 1 98.69 281 VAL A CA 1
ATOM 2171 C C . VAL A 1 281 ? 23.984 -21.516 -8.023 1 98.69 281 VAL A C 1
ATOM 2173 O O . VAL A 1 281 ? 24.688 -22.188 -8.781 1 98.69 281 VAL A O 1
ATOM 2176 N N . SER A 1 282 ? 23.484 -21.984 -6.934 1 98.56 282 SER A N 1
ATOM 2177 C CA . SER A 1 282 ? 23.422 -23.422 -6.664 1 98.56 282 SER A CA 1
ATOM 2178 C C . SER A 1 282 ? 22.094 -24.016 -7.113 1 98.56 282 SER A C 1
ATOM 2180 O O . SER A 1 282 ? 21.031 -23.672 -6.562 1 98.56 282 SER A O 1
ATOM 2182 N N . LEU A 1 283 ? 22.172 -24.844 -8.07 1 98 283 LEU A N 1
ATOM 2183 C CA . LEU A 1 283 ? 20.969 -25.406 -8.68 1 98 283 LEU A CA 1
ATOM 2184 C C . LEU A 1 283 ? 20.625 -26.75 -8.047 1 98 283 LEU A C 1
ATOM 2186 O O . LEU A 1 283 ? 21.469 -27.641 -7.969 1 98 283 LEU A O 1
ATOM 2190 N N . PHE A 1 284 ? 19.391 -26.875 -7.535 1 98.31 284 PHE A N 1
ATOM 2191 C CA . PHE A 1 284 ? 18.844 -28.109 -6.977 1 98.31 284 PHE A CA 1
ATOM 2192 C C . PHE A 1 284 ? 17.641 -28.578 -7.773 1 98.31 284 PHE A C 1
ATOM 2194 O O . PHE A 1 284 ? 16.516 -28.141 -7.52 1 98.31 284 PHE A O 1
ATOM 2201 N N . LEU A 1 285 ? 17.844 -29.516 -8.656 1 98.06 285 LEU A N 1
ATOM 2202 C CA . LEU A 1 285 ? 16.781 -30.062 -9.492 1 98.06 285 LEU A CA 1
ATOM 2203 C C . LEU A 1 285 ? 16.156 -31.297 -8.828 1 98.06 285 LEU A C 1
ATOM 2205 O O . LEU A 1 285 ? 16.797 -31.953 -7.996 1 98.06 285 LEU A O 1
ATOM 2209 N N . ASN A 1 286 ? 14.867 -31.547 -9.156 1 97.75 286 ASN A N 1
ATOM 2210 C CA . ASN A 1 286 ? 14.125 -32.719 -8.68 1 97.75 286 ASN A CA 1
ATOM 2211 C C . ASN A 1 286 ? 13.844 -32.625 -7.18 1 97.75 286 ASN A C 1
ATOM 2213 O O . ASN A 1 286 ? 13.773 -33.625 -6.492 1 97.75 286 ASN A O 1
ATOM 2217 N N . TYR A 1 287 ? 13.82 -31.391 -6.676 1 97.56 287 TYR A N 1
ATOM 2218 C CA . TYR A 1 287 ? 13.477 -31.172 -5.277 1 97.56 287 TYR A CA 1
ATOM 2219 C C . TYR A 1 287 ? 12.164 -30.406 -5.148 1 97.56 287 TYR A C 1
ATOM 2221 O O . TYR A 1 287 ? 12.023 -29.312 -5.695 1 97.56 287 TYR A O 1
ATOM 2229 N N . ARG A 1 288 ? 11.234 -30.969 -4.465 1 97.19 288 ARG A N 1
ATOM 2230 C CA . ARG A 1 288 ? 9.945 -30.344 -4.184 1 97.19 288 ARG A CA 1
ATOM 2231 C C . ARG A 1 288 ? 9.922 -29.734 -2.783 1 97.19 288 ARG A C 1
ATOM 2233 O O . ARG A 1 288 ? 10.07 -30.453 -1.79 1 97.19 288 ARG A O 1
ATOM 2240 N N . ALA A 1 289 ? 9.797 -28.406 -2.701 1 97.44 289 ALA A N 1
ATOM 2241 C CA . ALA A 1 289 ? 9.617 -27.75 -1.405 1 97.44 289 ALA A CA 1
ATOM 2242 C C . ALA A 1 289 ? 8.242 -28.078 -0.819 1 97.44 289 ALA A C 1
ATOM 2244 O O . ALA A 1 289 ? 7.227 -27.953 -1.507 1 97.44 289 ALA A O 1
ATOM 2245 N N . PHE A 1 290 ? 8.195 -28.484 0.521 1 94.81 290 PHE A N 1
ATOM 2246 C CA . PHE A 1 290 ? 6.902 -28.922 1.044 1 94.81 290 PHE A CA 1
ATOM 2247 C C . PHE A 1 290 ? 6.684 -28.375 2.453 1 94.81 290 PHE A C 1
ATOM 2249 O O . PHE A 1 290 ? 5.602 -28.531 3.023 1 94.81 290 PHE A O 1
ATOM 2256 N N . SER A 1 291 ? 7.691 -27.688 3.023 1 95.81 291 SER A N 1
ATOM 2257 C CA . SER A 1 291 ? 7.559 -27.172 4.379 1 95.81 291 SER A CA 1
ATOM 2258 C C . SER A 1 291 ? 8.32 -25.859 4.547 1 95.81 291 SER A C 1
ATOM 2260 O O . SER A 1 291 ? 9.383 -25.672 3.943 1 95.81 291 SER A O 1
ATOM 2262 N N . VAL A 1 292 ? 7.715 -24.969 5.406 1 98.25 292 VAL A N 1
ATOM 2263 C CA . VAL A 1 292 ? 8.312 -23.672 5.711 1 98.25 292 VAL A CA 1
ATOM 2264 C C . VAL A 1 292 ? 8.398 -23.484 7.227 1 98.25 292 VAL A C 1
ATOM 2266 O O . VAL A 1 292 ? 7.449 -23.797 7.949 1 98.25 292 VAL A O 1
ATOM 2269 N N . LYS A 1 293 ? 9.508 -23.125 7.703 1 98.19 293 LYS A N 1
ATOM 2270 C CA . LYS A 1 293 ? 9.688 -22.719 9.094 1 98.19 293 LYS A CA 1
ATOM 2271 C C . LYS A 1 293 ? 9.773 -21.203 9.227 1 98.19 293 LYS A C 1
ATOM 2273 O O . LYS A 1 293 ? 10.555 -20.562 8.523 1 98.19 293 LYS A O 1
ATOM 2278 N N . LYS A 1 294 ? 8.961 -20.641 10.156 1 97.5 294 LYS A N 1
ATOM 2279 C CA . LYS A 1 294 ? 8.938 -19.188 10.352 1 97.5 294 LYS A CA 1
ATOM 2280 C C . LYS A 1 294 ? 9.203 -18.828 11.812 1 97.5 294 LYS A C 1
ATOM 2282 O O . LYS A 1 294 ? 9.016 -19.656 12.703 1 97.5 294 LYS A O 1
ATOM 2287 N N . GLU A 1 295 ? 9.656 -17.672 12.07 1 96.88 295 GLU A N 1
ATOM 2288 C CA . GLU A 1 295 ? 9.625 -16.938 13.336 1 96.88 295 GLU A CA 1
ATOM 2289 C C . GLU A 1 295 ? 8.875 -15.617 13.188 1 96.88 295 GLU A C 1
ATOM 2291 O O . GLU A 1 295 ? 9.344 -14.703 12.516 1 96.88 295 GLU A O 1
ATOM 2296 N N . GLU A 1 296 ? 7.734 -15.562 13.828 1 92.88 296 GLU A N 1
ATOM 2297 C CA . GLU A 1 296 ? 6.816 -14.453 13.609 1 92.88 296 GLU A CA 1
ATOM 2298 C C . GLU A 1 296 ? 6.453 -14.32 12.133 1 92.88 296 GLU A C 1
ATOM 2300 O O . GLU A 1 296 ? 6.031 -15.297 11.508 1 92.88 296 GLU A O 1
ATOM 2305 N N . ASP A 1 297 ? 6.699 -13.227 11.562 1 94.69 297 ASP A N 1
ATOM 2306 C CA . ASP A 1 297 ? 6.32 -13.016 10.164 1 94.69 297 ASP A CA 1
ATOM 2307 C C . ASP A 1 297 ? 7.539 -13.086 9.25 1 94.69 297 ASP A C 1
ATOM 2309 O O . ASP A 1 297 ? 7.574 -12.43 8.203 1 94.69 297 ASP A O 1
ATOM 2313 N N . ARG A 1 298 ? 8.523 -14.008 9.656 1 97.88 298 ARG A N 1
ATOM 2314 C CA . ARG A 1 298 ? 9.75 -14.156 8.883 1 97.88 298 ARG A CA 1
ATOM 2315 C C . ARG A 1 298 ? 10.062 -15.625 8.633 1 97.88 298 ARG A C 1
ATOM 2317 O O . ARG A 1 298 ? 10.047 -16.438 9.57 1 97.88 298 ARG A O 1
ATOM 2324 N N . ILE A 1 299 ? 10.359 -15.953 7.395 1 98.81 299 ILE A N 1
ATOM 2325 C CA . ILE A 1 299 ? 10.766 -17.312 7.051 1 98.81 299 ILE A CA 1
ATOM 2326 C C . ILE A 1 299 ? 12.219 -17.531 7.473 1 98.81 299 ILE A C 1
ATOM 2328 O O . ILE A 1 299 ? 13.086 -16.688 7.203 1 98.81 299 ILE A O 1
ATOM 2332 N N . ILE A 1 300 ? 12.438 -18.672 8.125 1 98.5 300 ILE A N 1
ATOM 2333 C CA . ILE A 1 300 ? 13.789 -19.031 8.555 1 98.5 300 ILE A CA 1
ATOM 2334 C C . ILE A 1 300 ? 14.391 -20.047 7.594 1 98.5 300 ILE A C 1
ATOM 2336 O O . ILE A 1 300 ? 15.562 -19.953 7.238 1 98.5 300 ILE A O 1
ATOM 2340 N N . SER A 1 301 ? 13.516 -21.031 7.16 1 98.62 301 SER A N 1
ATOM 2341 C CA . SER A 1 301 ? 14.008 -22.078 6.273 1 98.62 301 SER A CA 1
ATOM 2342 C C . SER A 1 301 ? 12.867 -22.781 5.543 1 98.62 301 SER A C 1
ATOM 2344 O O . SER A 1 301 ? 11.703 -22.641 5.93 1 98.62 301 SER A O 1
ATOM 2346 N N . ILE A 1 302 ? 13.297 -23.422 4.434 1 98.31 302 ILE A N 1
ATOM 2347 C CA . ILE A 1 302 ? 12.391 -24.25 3.639 1 98.31 302 ILE A CA 1
ATOM 2348 C C . ILE A 1 302 ? 12.961 -25.672 3.51 1 98.31 302 ILE A C 1
ATOM 2350 O O . ILE A 1 302 ? 14.172 -25.844 3.338 1 98.31 302 ILE A O 1
ATOM 2354 N N . THR A 1 303 ? 12.094 -26.656 3.613 1 97.38 303 THR A N 1
ATOM 2355 C CA . THR A 1 303 ? 12.516 -28.031 3.406 1 97.38 303 THR A CA 1
ATOM 2356 C C . THR A 1 303 ? 12.008 -28.562 2.07 1 97.38 303 THR A C 1
ATOM 2358 O O . THR A 1 303 ? 10.844 -28.375 1.725 1 97.38 303 THR A O 1
ATOM 2361 N N . ALA A 1 304 ? 12.922 -29.172 1.321 1 97.12 304 ALA A N 1
ATOM 2362 C CA . ALA A 1 304 ? 12.57 -29.812 0.055 1 97.12 304 ALA A CA 1
ATOM 2363 C C . ALA A 1 304 ? 12.984 -31.281 0.047 1 97.12 304 ALA A C 1
ATOM 2365 O O . ALA A 1 304 ? 13.938 -31.656 0.73 1 97.12 304 ALA A O 1
ATOM 2366 N N . CYS A 1 305 ? 12.234 -32.062 -0.708 1 94.44 305 CYS A N 1
ATOM 2367 C CA . CYS A 1 305 ? 12.547 -33.5 -0.824 1 94.44 305 CYS A CA 1
ATOM 2368 C C . CYS A 1 305 ? 12.789 -33.875 -2.277 1 94.44 305 CYS A C 1
ATOM 2370 O O . CYS A 1 305 ? 12.102 -33.406 -3.178 1 94.44 305 CYS A O 1
ATOM 2372 N N . HIS A 1 306 ? 13.797 -34.688 -2.492 1 94.88 306 HIS A N 1
ATOM 2373 C CA . HIS A 1 306 ? 14.062 -35.188 -3.83 1 94.88 306 HIS A CA 1
ATOM 2374 C C . HIS A 1 306 ? 12.914 -36.062 -4.316 1 94.88 306 HIS A C 1
ATOM 2376 O O . HIS A 1 306 ? 12.461 -36.969 -3.6 1 94.88 306 HIS A O 1
ATOM 2382 N N . ILE A 1 307 ? 12.453 -35.938 -5.523 1 95.19 307 ILE A N 1
ATOM 2383 C CA . ILE A 1 307 ? 11.203 -36.531 -5.977 1 95.19 307 ILE A CA 1
ATOM 2384 C C . ILE A 1 307 ? 11.414 -38 -6.281 1 95.19 307 ILE A C 1
ATOM 2386 O O . ILE A 1 307 ? 10.445 -38.781 -6.395 1 95.19 307 ILE A O 1
ATOM 2390 N N . GLU A 1 308 ? 12.602 -38.5 -6.41 1 93.25 308 GLU A N 1
ATOM 2391 C CA . GLU A 1 308 ? 12.852 -39.906 -6.711 1 93.25 308 GLU A CA 1
ATOM 2392 C C . GLU A 1 308 ? 13.344 -40.625 -5.473 1 93.25 308 GLU A C 1
ATOM 2394 O O . GLU A 1 308 ? 12.922 -41.781 -5.219 1 93.25 308 GLU A O 1
ATOM 2399 N N . SER A 1 309 ? 14.219 -40 -4.672 1 88.69 309 SER A N 1
ATOM 2400 C CA . SER A 1 309 ? 14.859 -40.719 -3.566 1 88.69 309 SER A CA 1
ATOM 2401 C C . SER A 1 309 ? 14.156 -40.438 -2.244 1 88.69 309 SER A C 1
ATOM 2403 O O . SER A 1 309 ? 14.305 -41.188 -1.277 1 88.69 309 SER A O 1
ATOM 2405 N N . GLY A 1 310 ? 13.492 -39.25 -2.188 1 88.38 310 GLY A N 1
ATOM 2406 C CA . GLY A 1 310 ? 12.836 -38.875 -0.947 1 88.38 310 GLY A CA 1
ATOM 2407 C C . GLY A 1 310 ? 13.766 -38.188 0.033 1 88.38 310 GLY A C 1
ATOM 2408 O O . GLY A 1 310 ? 13.336 -37.719 1.092 1 88.38 310 GLY A O 1
ATOM 2409 N N . GLU A 1 311 ? 15 -38.062 -0.348 1 90.06 311 GLU A N 1
ATOM 2410 C CA . GLU A 1 311 ? 15.945 -37.344 0.505 1 90.06 311 GLU A CA 1
ATOM 2411 C C . GLU A 1 311 ? 15.523 -35.875 0.692 1 90.06 311 GLU A C 1
ATOM 2413 O O . GLU A 1 311 ? 15.078 -35.219 -0.258 1 90.06 311 GLU A O 1
ATOM 2418 N N . GLU A 1 312 ? 15.672 -35.438 1.963 1 93.56 312 GLU A N 1
ATOM 2419 C CA . GLU A 1 312 ? 15.234 -34.094 2.279 1 93.56 312 GLU A CA 1
ATOM 2420 C C . GLU A 1 312 ? 16.422 -33.156 2.537 1 93.56 312 GLU A C 1
ATOM 2422 O O . GLU A 1 312 ? 17.484 -33.625 2.979 1 93.56 312 GLU A O 1
ATOM 2427 N N . ILE A 1 313 ? 16.266 -31.875 2.225 1 96.75 313 ILE A N 1
ATOM 2428 C CA . ILE A 1 313 ? 17.234 -30.828 2.512 1 96.75 313 ILE A CA 1
ATOM 2429 C C . ILE A 1 313 ? 16.516 -29.609 3.094 1 96.75 313 ILE A C 1
ATOM 2431 O O . ILE A 1 313 ? 15.438 -29.25 2.633 1 96.75 313 ILE A O 1
ATOM 2435 N N . GLU A 1 314 ? 17.062 -29.094 4.168 1 98.06 314 GLU A N 1
ATOM 2436 C CA . GLU A 1 314 ? 16.547 -27.844 4.734 1 98.06 314 GLU A CA 1
ATOM 2437 C C . GLU A 1 314 ? 17.375 -26.656 4.281 1 98.06 314 GLU A C 1
ATOM 2439 O O . GLU A 1 314 ? 18.562 -26.547 4.621 1 98.06 314 GLU A O 1
ATOM 2444 N N . PHE A 1 315 ? 16.812 -25.719 3.59 1 98.69 315 PHE A N 1
ATOM 2445 C CA . PHE A 1 315 ? 17.5 -24.562 3.02 1 98.69 315 PHE A CA 1
ATOM 2446 C C . PHE A 1 315 ? 17.297 -23.328 3.896 1 98.69 315 PHE A C 1
ATOM 2448 O O . PHE A 1 315 ? 16.172 -22.859 4.074 1 98.69 315 PHE A O 1
ATOM 2455 N N . TYR A 1 316 ? 18.391 -22.859 4.387 1 98.44 316 TYR A N 1
ATOM 2456 C CA . TYR A 1 316 ? 18.375 -21.609 5.148 1 98.44 316 TYR A CA 1
ATOM 2457 C C . TYR A 1 316 ? 18.672 -20.406 4.254 1 98.44 316 TYR A C 1
ATOM 2459 O O . TYR A 1 316 ? 19.469 -20.516 3.32 1 98.44 316 TYR A O 1
ATOM 2467 N N . GLY A 1 317 ? 17.953 -19.328 4.5 1 98.19 317 GLY A N 1
ATOM 2468 C CA . GLY A 1 317 ? 18.188 -18.109 3.732 1 98.19 317 GLY A CA 1
ATOM 2469 C C . GLY A 1 317 ? 17.688 -16.859 4.426 1 98.19 317 GLY A C 1
ATOM 2470 O O . GLY A 1 317 ? 16.891 -16.938 5.355 1 98.19 317 GLY A O 1
ATOM 2471 N N . ARG A 1 318 ? 18.203 -15.75 3.988 1 98.44 318 ARG A N 1
ATOM 2472 C CA . ARG A 1 318 ? 17.766 -14.453 4.504 1 98.44 318 ARG A CA 1
ATOM 2473 C C . ARG A 1 318 ? 16.5 -13.984 3.801 1 98.44 318 ARG A C 1
ATOM 2475 O O . ARG A 1 318 ? 15.648 -13.32 4.41 1 98.44 318 ARG A O 1
ATOM 2482 N N . LEU A 1 319 ? 16.469 -14.25 2.529 1 98.94 319 LEU A N 1
ATOM 2483 C CA . LEU A 1 319 ? 15.344 -13.891 1.678 1 98.94 319 LEU A CA 1
ATOM 2484 C C . LEU A 1 319 ? 14.836 -15.109 0.91 1 98.94 319 LEU A C 1
ATOM 2486 O O . LEU A 1 319 ? 15.594 -16.031 0.637 1 98.94 319 LEU A O 1
ATOM 2490 N N . PHE A 1 320 ? 13.602 -15.047 0.519 1 98.94 320 PHE A N 1
ATOM 2491 C CA . PHE A 1 320 ? 12.977 -16.109 -0.249 1 98.94 320 PHE A CA 1
ATOM 2492 C C . PHE A 1 320 ? 12.156 -15.539 -1.401 1 98.94 320 PHE A C 1
AT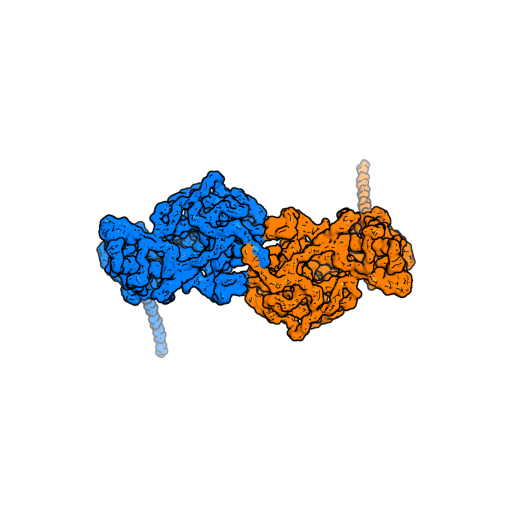OM 2494 O O . PHE A 1 320 ? 11.586 -14.453 -1.285 1 98.94 320 PHE A O 1
ATOM 2501 N N . ALA A 1 321 ? 12.117 -16.203 -2.488 1 99 321 ALA A N 1
ATOM 2502 C CA . ALA A 1 321 ? 11.273 -15.852 -3.627 1 99 321 ALA A CA 1
ATOM 2503 C C . ALA A 1 321 ? 10.414 -17.031 -4.062 1 99 321 ALA A C 1
ATOM 2505 O O . ALA A 1 321 ? 10.93 -18.062 -4.477 1 99 321 ALA A O 1
ATOM 2506 N N . ASP A 1 322 ? 9.133 -16.844 -3.951 1 98.94 322 ASP A N 1
ATOM 2507 C CA . ASP A 1 322 ? 8.188 -17.844 -4.43 1 98.94 322 ASP A CA 1
ATOM 2508 C C . ASP A 1 322 ? 7.949 -17.703 -5.934 1 98.94 322 ASP A C 1
ATOM 2510 O O . ASP A 1 322 ? 7.246 -16.797 -6.371 1 98.94 322 ASP A O 1
ATOM 2514 N N . CYS A 1 323 ? 8.453 -18.578 -6.68 1 98.88 323 CYS A N 1
ATOM 2515 C CA . CYS A 1 323 ? 8.289 -18.625 -8.125 1 98.88 323 CYS A CA 1
ATOM 2516 C C . CYS A 1 323 ? 7.66 -19.938 -8.562 1 98.88 323 CYS A C 1
ATOM 2518 O O . CYS A 1 323 ? 7.922 -20.438 -9.664 1 98.88 323 CYS A O 1
ATOM 2520 N N . THR A 1 324 ? 6.852 -20.609 -7.711 1 98.06 324 THR A N 1
ATOM 2521 C CA . THR A 1 324 ? 6.254 -21.922 -7.977 1 98.06 324 THR A CA 1
ATOM 2522 C C . THR A 1 324 ? 4.996 -21.781 -8.828 1 98.06 324 THR A C 1
ATOM 2524 O O . THR A 1 324 ? 4.398 -22.781 -9.234 1 98.06 324 THR A O 1
ATOM 2527 N N . GLY A 1 325 ? 4.566 -20.859 -9.25 1 97.5 325 GLY A N 1
ATOM 2528 C CA . GLY A 1 325 ? 3.334 -20.594 -9.969 1 97.5 325 GLY A CA 1
ATOM 2529 C C . GLY A 1 325 ? 2.094 -20.766 -9.109 1 97.5 325 GLY A C 1
ATOM 2530 O O . GLY A 1 325 ? 1.112 -20.047 -9.273 1 97.5 325 GLY A O 1
ATOM 2531 N N . ASP A 1 326 ? 2.117 -21.703 -8.195 1 97.94 326 ASP A N 1
ATOM 2532 C CA . ASP A 1 326 ? 0.97 -21.984 -7.344 1 97.94 326 ASP A CA 1
ATOM 2533 C C . ASP A 1 326 ? 1.057 -21.219 -6.027 1 97.94 326 ASP A C 1
ATOM 2535 O O . ASP A 1 326 ? 0.228 -21.406 -5.133 1 97.94 326 ASP A O 1
ATOM 2539 N N . GLY A 1 327 ? 2.064 -20.391 -5.887 1 98.44 327 GLY A N 1
ATOM 2540 C CA . GLY A 1 327 ? 2.219 -19.672 -4.629 1 98.44 327 GLY A CA 1
ATOM 2541 C C . GLY A 1 327 ? 2.391 -20.594 -3.436 1 98.44 327 GLY A C 1
ATOM 2542 O O . GLY A 1 327 ? 1.861 -20.328 -2.355 1 98.44 327 GLY A O 1
ATOM 2543 N N . THR A 1 328 ? 3.154 -21.656 -3.604 1 98.19 328 THR A N 1
ATOM 2544 C CA . THR A 1 328 ? 3.227 -22.719 -2.615 1 98.19 328 THR A CA 1
ATOM 2545 C C . THR A 1 328 ? 3.961 -22.25 -1.362 1 98.19 328 THR A C 1
ATOM 2547 O O . THR A 1 328 ? 3.527 -22.531 -0.242 1 98.19 328 THR A O 1
ATOM 2550 N N . ILE A 1 329 ? 5.031 -21.547 -1.499 1 98.75 329 ILE A N 1
ATOM 2551 C CA . ILE A 1 329 ? 5.82 -21.109 -0.354 1 98.75 329 ILE A CA 1
ATOM 2552 C C . ILE A 1 329 ? 5.039 -20.078 0.445 1 98.75 329 ILE A C 1
ATOM 2554 O O . ILE A 1 329 ? 5.016 -20.125 1.678 1 98.75 329 ILE A O 1
ATOM 2558 N N . GLY A 1 330 ? 4.457 -19.141 -0.314 1 98.88 330 GLY A N 1
ATOM 2559 C CA . GLY A 1 330 ? 3.609 -18.172 0.37 1 98.88 330 GLY A CA 1
ATOM 2560 C C . GLY A 1 330 ? 2.496 -18.828 1.17 1 98.88 330 GLY A C 1
ATOM 2561 O O . GLY A 1 330 ? 2.275 -18.469 2.332 1 98.88 330 GLY A O 1
ATOM 2562 N N . TYR A 1 331 ? 1.841 -19.75 0.566 1 98.44 331 TYR A N 1
ATOM 2563 C CA . TYR A 1 331 ? 0.754 -20.453 1.232 1 98.44 331 TYR A CA 1
ATOM 2564 C C . TYR A 1 331 ? 1.251 -21.156 2.494 1 98.44 331 TYR A C 1
ATOM 2566 O O . TYR A 1 331 ? 0.656 -21.016 3.564 1 98.44 331 TYR A O 1
ATOM 2574 N N . LEU A 1 332 ? 2.391 -21.859 2.367 1 98.06 332 LEU A N 1
ATOM 2575 C CA . LEU A 1 332 ? 2.957 -22.594 3.492 1 98.06 332 LEU A CA 1
ATOM 2576 C C . LEU A 1 332 ? 3.412 -21.641 4.594 1 98.06 332 LEU A C 1
ATOM 2578 O O . LEU A 1 332 ? 3.34 -21.984 5.777 1 98.06 332 LEU A O 1
ATOM 2582 N N . ALA A 1 333 ? 3.77 -20.453 4.23 1 98.69 333 ALA A N 1
ATOM 2583 C CA . ALA A 1 333 ? 4.262 -19.453 5.18 1 98.69 333 ALA A CA 1
ATOM 2584 C C . ALA A 1 333 ? 3.109 -18.688 5.812 1 98.69 333 ALA A C 1
ATOM 2586 O O . ALA A 1 333 ? 3.314 -17.906 6.754 1 98.69 333 ALA A O 1
ATOM 2587 N N . GLY A 1 334 ? 1.933 -18.859 5.285 1 98.44 334 GLY A N 1
ATOM 2588 C CA . GLY A 1 334 ? 0.795 -18.125 5.805 1 98.44 334 GLY A CA 1
ATOM 2589 C C . GLY A 1 334 ? 0.622 -16.766 5.156 1 98.44 334 GLY A C 1
ATOM 2590 O O . GLY A 1 334 ? -0.014 -15.875 5.727 1 98.44 334 GLY A O 1
ATOM 2591 N N . ALA A 1 335 ? 1.184 -16.578 4.02 1 98.81 335 ALA A N 1
ATOM 2592 C CA . ALA A 1 335 ? 0.981 -15.328 3.285 1 98.81 335 ALA A CA 1
ATOM 2593 C C . ALA A 1 335 ? -0.474 -15.18 2.852 1 98.81 335 ALA A C 1
ATOM 2595 O O . ALA A 1 335 ? -1.141 -16.172 2.537 1 98.81 335 ALA A O 1
ATOM 2596 N N . ASP A 1 336 ? -0.981 -13.914 2.85 1 98.69 336 ASP A N 1
ATOM 2597 C CA . ASP A 1 336 ? -2.314 -13.633 2.322 1 98.69 336 ASP A CA 1
ATOM 2598 C C . ASP A 1 336 ? -2.385 -13.93 0.826 1 98.69 336 ASP A C 1
ATOM 2600 O O . ASP A 1 336 ? -1.435 -13.664 0.089 1 98.69 336 ASP A O 1
ATOM 2604 N N . TYR A 1 337 ? -3.527 -14.523 0.366 1 98.69 337 TYR A N 1
ATOM 2605 C CA . TYR A 1 337 ? -3.693 -14.812 -1.053 1 98.69 337 TYR A CA 1
ATOM 2606 C C . TYR A 1 337 ? -5.164 -14.805 -1.442 1 98.69 337 TYR A C 1
ATOM 2608 O O . TYR A 1 337 ? -6.043 -14.766 -0.577 1 98.69 337 TYR A O 1
ATOM 2616 N N . ARG A 1 338 ? -5.363 -14.734 -2.789 1 98 338 ARG A N 1
ATOM 2617 C CA . ARG A 1 338 ? -6.676 -14.883 -3.408 1 98 338 ARG A CA 1
ATOM 2618 C C . ARG A 1 338 ? -6.652 -15.969 -4.484 1 98 338 ARG A C 1
ATOM 2620 O O . ARG A 1 338 ? -5.602 -16.25 -5.059 1 98 338 ARG A O 1
ATOM 2627 N N . MET A 1 339 ? -7.727 -16.594 -4.629 1 98 339 MET A N 1
ATOM 2628 C CA . MET A 1 339 ? -7.988 -17.5 -5.746 1 98 339 MET A CA 1
ATOM 2629 C C . MET A 1 339 ? -9.43 -17.359 -6.223 1 98 339 MET A C 1
ATOM 2631 O O . MET A 1 339 ? -10.344 -17.219 -5.41 1 98 339 MET A O 1
ATOM 2635 N N . GLY A 1 340 ? -9.633 -17.422 -7.496 1 98 340 GLY A N 1
ATOM 2636 C CA . GLY A 1 340 ? -10.945 -17.156 -8.055 1 98 340 GLY A CA 1
ATOM 2637 C C . GLY A 1 340 ? -11.094 -15.742 -8.594 1 98 340 GLY A C 1
ATOM 2638 O O . GLY A 1 340 ? -10.102 -15.039 -8.781 1 98 340 GLY A O 1
ATOM 2639 N N . ARG A 1 341 ? -12.406 -15.367 -8.945 1 97.75 341 ARG A N 1
ATOM 2640 C CA . ARG A 1 341 ? -12.688 -14.047 -9.5 1 97.75 341 ARG A CA 1
ATOM 2641 C C . ARG A 1 341 ? -13.258 -13.117 -8.43 1 97.75 341 ARG A C 1
ATOM 2643 O O . ARG A 1 341 ? -14.195 -13.492 -7.719 1 97.75 341 ARG A O 1
ATOM 2650 N N . GLU A 1 342 ? -12.672 -11.93 -8.281 1 98.5 342 GLU A N 1
ATOM 2651 C CA . GLU A 1 342 ? -13.234 -10.891 -7.414 1 98.5 342 GLU A CA 1
ATOM 2652 C C . GLU A 1 342 ? -14.531 -10.336 -8 1 98.5 342 GLU A C 1
ATOM 2654 O O . GLU A 1 342 ? -14.773 -10.445 -9.203 1 98.5 342 GLU A O 1
ATOM 2659 N N . SER A 1 343 ? -15.383 -9.734 -7.133 1 97.88 343 SER A N 1
ATOM 2660 C CA . SER A 1 343 ? -16.594 -9.078 -7.621 1 97.88 343 SER A CA 1
ATOM 2661 C C . SER A 1 343 ? -16.281 -7.719 -8.227 1 97.88 343 SER A C 1
ATOM 2663 O O . SER A 1 343 ? -15.258 -7.109 -7.898 1 97.88 343 SER A O 1
ATOM 2665 N N . ARG A 1 344 ? -17.094 -7.258 -9.07 1 97.62 344 ARG A N 1
ATOM 2666 C CA . ARG A 1 344 ? -16.969 -5.949 -9.711 1 97.62 344 ARG A CA 1
ATOM 2667 C C . ARG A 1 344 ? -16.828 -4.844 -8.672 1 97.62 344 ARG A C 1
ATOM 2669 O O . ARG A 1 344 ? -16.016 -3.93 -8.828 1 97.62 344 ARG A O 1
ATOM 2676 N N . SER A 1 345 ? -17.547 -4.906 -7.625 1 95 345 SER A N 1
ATOM 2677 C CA . SER A 1 345 ? -17.609 -3.836 -6.633 1 95 345 SER A CA 1
ATOM 2678 C C . SER A 1 345 ? -16.359 -3.803 -5.77 1 95 345 SER A C 1
ATOM 2680 O O . SER A 1 345 ? -16 -2.756 -5.223 1 95 345 SER A O 1
ATOM 2682 N N . GLU A 1 346 ? -15.742 -4.875 -5.613 1 95.69 346 GLU A N 1
ATOM 2683 C CA . GLU A 1 346 ? -14.594 -4.965 -4.719 1 95.69 346 GLU A CA 1
ATOM 2684 C C . GLU A 1 346 ? -13.453 -4.066 -5.195 1 95.69 346 GLU A C 1
ATOM 2686 O O . GLU A 1 346 ? -12.875 -3.318 -4.406 1 95.69 346 GLU A O 1
ATOM 2691 N N . TYR A 1 347 ? -13.102 -4.105 -6.473 1 96.88 347 TYR A N 1
ATOM 2692 C CA . TYR A 1 347 ? -11.977 -3.336 -6.988 1 96.88 347 TYR A CA 1
ATOM 2693 C C . TYR A 1 347 ? -12.43 -2.365 -8.078 1 96.88 347 TYR A C 1
ATOM 2695 O O . TYR A 1 347 ? -11.602 -1.71 -8.711 1 96.88 347 TYR A O 1
ATOM 2703 N N . GLY A 1 348 ? -13.703 -2.301 -8.32 1 95.56 348 GLY A N 1
ATOM 2704 C CA . GLY A 1 348 ? -14.227 -1.427 -9.359 1 95.56 348 GLY A CA 1
ATOM 2705 C C . GLY A 1 348 ? -13.883 -1.888 -10.758 1 95.56 348 GLY A C 1
ATOM 2706 O O . GLY A 1 348 ? -13.578 -1.07 -11.633 1 95.56 348 GLY A O 1
ATOM 2707 N N . GLU A 1 349 ? -13.898 -3.188 -10.953 1 97.25 349 GLU A N 1
ATOM 2708 C CA . GLU A 1 349 ? -13.5 -3.746 -12.242 1 97.25 349 GLU A CA 1
ATOM 2709 C C . GLU A 1 349 ? -14.719 -4.066 -13.102 1 97.25 349 GLU A C 1
ATOM 2711 O O . GLU A 1 349 ? -15.531 -4.922 -12.742 1 97.25 349 GLU A O 1
ATOM 2716 N N . THR A 1 350 ? -14.773 -3.535 -14.305 1 95.56 350 THR A N 1
ATOM 2717 C CA . THR A 1 350 ? -15.945 -3.684 -15.164 1 95.56 350 THR A CA 1
ATOM 2718 C C . THR A 1 350 ? -16.016 -5.094 -15.734 1 95.56 350 THR A C 1
ATOM 2720 O O . THR A 1 350 ? -17.109 -5.621 -15.969 1 95.56 350 THR A O 1
ATOM 2723 N N . ILE A 1 351 ? -14.867 -5.746 -15.906 1 96.19 351 ILE A N 1
ATOM 2724 C CA . ILE A 1 351 ? -14.789 -7.066 -16.516 1 96.19 351 ILE A CA 1
ATOM 2725 C C . ILE A 1 351 ? -15.141 -8.133 -15.484 1 96.19 351 ILE A C 1
ATOM 2727 O O . ILE A 1 351 ? -15.539 -9.25 -15.844 1 96.19 351 ILE A O 1
ATOM 2731 N N . ALA A 1 352 ? -14.969 -7.867 -14.203 1 97.62 352 ALA A N 1
ATOM 2732 C CA . ALA A 1 352 ? -15.211 -8.828 -13.125 1 97.62 352 ALA A CA 1
ATOM 2733 C C . ALA A 1 352 ? -16.703 -9.156 -13.016 1 97.62 352 ALA A C 1
ATOM 2735 O O . ALA A 1 352 ? -17.547 -8.359 -13.414 1 97.62 352 ALA A O 1
ATOM 2736 N N . PRO A 1 353 ? -17.031 -10.336 -12.5 1 97.62 353 PRO A N 1
ATOM 2737 C CA . PRO A 1 353 ? -18.438 -10.68 -12.289 1 97.62 353 PRO A CA 1
ATOM 2738 C C . PRO A 1 353 ? -19.078 -9.859 -11.172 1 97.62 353 PRO A C 1
ATOM 2740 O O . PRO A 1 353 ? -18.391 -9.258 -10.359 1 97.62 353 PRO A O 1
ATOM 2743 N N . GLU A 1 354 ? -20.375 -9.812 -11.164 1 97.62 354 GLU A N 1
ATOM 2744 C CA . GLU A 1 354 ? -21.109 -9.086 -10.133 1 97.62 354 GLU A CA 1
ATOM 2745 C C . GLU A 1 354 ? -20.859 -9.68 -8.75 1 97.62 354 GLU A C 1
ATOM 2747 O O . GLU A 1 354 ? -20.688 -8.945 -7.777 1 97.62 354 GLU A O 1
ATOM 2752 N N . ILE A 1 355 ? -20.875 -11.023 -8.766 1 97.56 355 ILE A N 1
ATOM 2753 C CA . ILE A 1 355 ? -20.625 -11.758 -7.527 1 97.56 355 ILE A CA 1
ATOM 2754 C C . ILE A 1 355 ? -19.328 -12.555 -7.656 1 97.56 355 ILE A C 1
ATOM 2756 O O . ILE A 1 355 ? -19.125 -13.242 -8.656 1 97.56 355 ILE A O 1
ATOM 2760 N N . ALA A 1 356 ? -18.5 -12.375 -6.66 1 97.88 356 ALA A N 1
ATOM 2761 C CA . ALA A 1 356 ? -17.25 -13.141 -6.652 1 97.88 356 ALA A CA 1
ATOM 2762 C C . ALA A 1 356 ? -17.531 -14.641 -6.738 1 97.88 356 ALA A C 1
ATOM 2764 O O . ALA A 1 356 ? -18.547 -15.117 -6.254 1 97.88 356 ALA A O 1
ATOM 2765 N N . ASP A 1 357 ? -16.578 -15.375 -7.328 1 97.56 357 ASP A N 1
ATOM 2766 C CA . ASP A 1 357 ? -16.734 -16.828 -7.414 1 97.56 357 ASP A CA 1
ATOM 2767 C C . ASP A 1 357 ? -15.367 -17.516 -7.5 1 97.56 357 ASP A C 1
ATOM 2769 O O . ASP A 1 357 ? -14.328 -16.859 -7.391 1 97.56 357 ASP A O 1
ATOM 2773 N N . SER A 1 358 ? -15.359 -18.875 -7.652 1 97.06 358 SER A N 1
ATOM 2774 C CA . SER A 1 358 ? -14.125 -19.641 -7.555 1 97.06 358 SER A CA 1
ATOM 2775 C C . SER A 1 358 ? -13.594 -20.016 -8.938 1 97.06 358 SER A C 1
ATOM 2777 O O . SER A 1 358 ? -12.656 -20.812 -9.055 1 97.06 358 SER A O 1
ATOM 2779 N N . LEU A 1 359 ? -14.172 -19.422 -10.016 1 96.69 359 LEU A N 1
ATOM 2780 C CA . LEU A 1 359 ? -13.703 -19.719 -11.359 1 96.69 359 LEU A CA 1
ATOM 2781 C C . LEU A 1 359 ? -12.297 -19.172 -11.586 1 96.69 359 LEU A C 1
ATOM 2783 O O . LEU A 1 359 ? -11.977 -18.078 -11.133 1 96.69 359 LEU A O 1
ATOM 2787 N N . VAL A 1 360 ? -11.438 -19.969 -12.188 1 97.19 360 VAL A N 1
ATOM 2788 C CA . VAL A 1 360 ? -10.086 -19.594 -12.57 1 97.19 360 VAL A CA 1
ATOM 2789 C C . VAL A 1 360 ? -9.828 -19.984 -14.023 1 97.19 360 VAL A C 1
ATOM 2791 O O . VAL A 1 360 ? -10.617 -20.719 -14.625 1 97.19 360 VAL A O 1
ATOM 2794 N N . MET A 1 361 ? -8.797 -19.391 -14.633 1 97.25 361 MET A N 1
ATOM 2795 C CA . MET A 1 361 ? -8.312 -19.969 -15.875 1 97.25 361 MET A CA 1
ATOM 2796 C C . MET A 1 361 ? -7.746 -21.375 -15.641 1 97.25 361 MET A C 1
ATOM 2798 O O . MET A 1 361 ? -7.145 -21.625 -14.602 1 97.25 361 MET A O 1
ATOM 2802 N N . GLY A 1 362 ? -7.91 -22.188 -16.609 1 97.31 362 GLY A N 1
ATOM 2803 C CA . GLY A 1 362 ? -7.73 -23.625 -16.375 1 97.31 362 GLY A CA 1
ATOM 2804 C C . GLY A 1 362 ? -6.32 -24.094 -16.672 1 97.31 362 GLY A C 1
ATOM 2805 O O . GLY A 1 362 ? -5.352 -23.359 -16.438 1 97.31 362 GLY A O 1
ATOM 2806 N N . THR A 1 363 ? -6.219 -25.375 -16.953 1 97.94 363 THR A N 1
ATOM 2807 C CA . THR A 1 363 ? -4.984 -26.094 -17.25 1 97.94 363 THR A CA 1
ATOM 2808 C C . THR A 1 363 ? -5.043 -26.703 -18.641 1 97.94 363 THR A C 1
ATOM 2810 O O . THR A 1 363 ? -6.016 -27.391 -18.984 1 97.94 363 THR A O 1
ATOM 2813 N N . SER A 1 364 ? -3.973 -26.469 -19.438 1 97.81 364 SER A N 1
ATOM 2814 C CA . SER A 1 364 ? -3.928 -27.031 -20.781 1 97.81 364 SER A CA 1
ATOM 2815 C C . SER A 1 364 ? -3.123 -28.328 -20.812 1 97.81 364 SER A C 1
ATOM 2817 O O . SER A 1 364 ? -2.033 -28.406 -20.234 1 97.81 364 SER A O 1
ATOM 2819 N N . VAL A 1 365 ? -3.668 -29.328 -21.422 1 98 365 VAL A N 1
ATOM 2820 C CA . VAL A 1 365 ? -2.936 -30.516 -21.844 1 98 365 VAL A CA 1
ATOM 2821 C C . VAL A 1 365 ? -2.723 -30.484 -23.344 1 98 365 VAL A C 1
ATOM 2823 O O . VAL A 1 365 ? -3.627 -30.828 -24.125 1 98 365 VAL A O 1
ATOM 2826 N N . GLN A 1 366 ? -1.507 -30.172 -23.734 1 98.25 366 GLN A N 1
ATOM 2827 C CA . GLN A 1 366 ? -1.203 -30.016 -25.156 1 98.25 366 GLN A CA 1
ATOM 2828 C C . GLN A 1 366 ? -0.787 -31.359 -25.781 1 98.25 366 GLN A C 1
ATOM 2830 O O . GLN A 1 366 ? -0.404 -32.281 -25.062 1 98.25 366 GLN A O 1
ATOM 2835 N N . TRP A 1 367 ? -0.929 -31.438 -27.141 1 98.31 367 TRP A N 1
ATOM 2836 C CA . TRP A 1 367 ? -0.598 -32.688 -27.844 1 98.31 367 TRP A CA 1
ATOM 2837 C C . TRP A 1 367 ? -0.38 -32.406 -29.328 1 98.31 367 TRP A C 1
ATOM 2839 O O . TRP A 1 367 ? -0.774 -31.375 -29.844 1 98.31 367 TRP A O 1
ATOM 2849 N N . TYR A 1 368 ? 0.36 -33.281 -29.953 1 97.5 368 TYR A N 1
ATOM 2850 C CA . TYR A 1 368 ? 0.42 -33.219 -31.406 1 97.5 368 TYR A CA 1
ATOM 2851 C C . TYR A 1 368 ? 0.6 -34.625 -31.984 1 97.5 368 TYR A C 1
ATOM 2853 O O . TYR A 1 368 ? 0.971 -35.562 -31.281 1 97.5 368 TYR A O 1
ATOM 2861 N N . SER A 1 369 ? 0.224 -34.781 -33.188 1 97.38 369 SER A N 1
ATOM 2862 C CA . SER A 1 369 ? 0.384 -36.031 -33.969 1 97.38 369 SER A CA 1
ATOM 2863 C C . SER A 1 369 ? 1.365 -35.812 -35.125 1 97.38 369 SER A C 1
ATOM 2865 O O . SER A 1 369 ? 1.714 -34.688 -35.469 1 97.38 369 SER A O 1
ATOM 2867 N N . VAL A 1 370 ? 1.838 -36.938 -35.594 1 96.56 370 VAL A N 1
ATOM 2868 C CA . VAL A 1 370 ? 2.754 -36.906 -36.719 1 96.56 370 VAL A CA 1
ATOM 2869 C C . VAL A 1 370 ? 2.2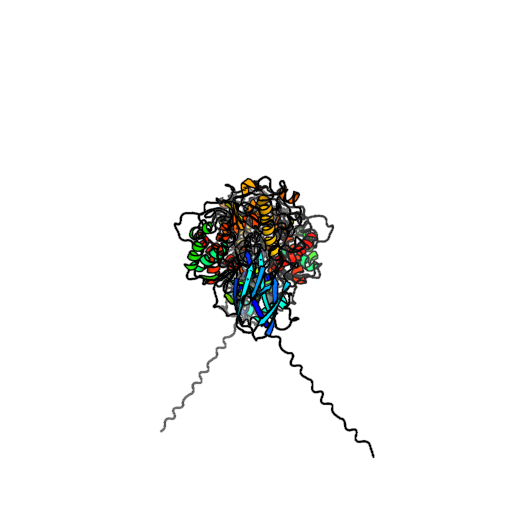64 -37.844 -37.812 1 96.56 370 VAL A C 1
ATOM 2871 O O . VAL A 1 370 ? 1.546 -38.781 -37.562 1 96.56 370 VAL A O 1
ATOM 2874 N N . GLU A 1 371 ? 2.609 -37.469 -39.031 1 94.81 371 GLU A N 1
ATOM 2875 C CA . GLU A 1 371 ? 2.287 -38.312 -40.156 1 94.81 371 GLU A CA 1
ATOM 2876 C C . GLU A 1 371 ? 3.414 -39.281 -40.469 1 94.81 371 GLU A C 1
ATOM 2878 O O . GLU A 1 371 ? 4.59 -38.938 -40.406 1 94.81 371 GLU A O 1
ATOM 2883 N N . ASP A 1 372 ? 2.965 -40.5 -40.594 1 90.25 372 ASP A N 1
ATOM 2884 C CA . ASP A 1 372 ? 3.916 -41.562 -40.938 1 90.25 372 ASP A CA 1
ATOM 2885 C C . ASP A 1 372 ? 3.637 -42.094 -42.344 1 90.25 372 ASP A C 1
ATOM 2887 O O . ASP A 1 372 ? 2.627 -41.781 -42.969 1 90.25 372 ASP A O 1
ATOM 2891 N N . THR A 1 373 ? 4.594 -42.938 -42.875 1 89.75 373 THR A N 1
ATOM 2892 C CA . THR A 1 373 ? 4.445 -43.562 -44.188 1 89.75 373 THR A CA 1
ATOM 2893 C C . THR A 1 373 ? 3.521 -44.75 -44.125 1 89.75 373 THR A C 1
ATOM 2895 O O . THR A 1 373 ? 2.887 -45.125 -45.094 1 89.75 373 THR A O 1
ATOM 2898 N N . LYS A 1 374 ? 3.396 -45.281 -43.031 1 92.69 374 LYS A N 1
ATOM 2899 C CA . LYS A 1 374 ? 2.574 -46.469 -42.844 1 92.69 374 LYS A CA 1
ATOM 2900 C C . LYS A 1 374 ? 1.353 -46.156 -41.969 1 92.69 374 LYS A C 1
ATOM 2902 O O . LYS A 1 374 ? 1.34 -45.188 -41.219 1 92.69 374 LYS A O 1
ATOM 2907 N N . THR A 1 375 ? 0.433 -47.062 -42.219 1 93.31 375 THR A N 1
ATOM 2908 C CA . THR A 1 375 ? -0.764 -46.938 -41.406 1 93.31 375 THR A CA 1
ATOM 2909 C C . THR A 1 375 ? -0.438 -47.219 -39.938 1 93.31 375 THR A C 1
ATOM 2911 O O . THR A 1 375 ? 0.348 -48.125 -39.625 1 93.31 375 THR A O 1
ATOM 2914 N N . SER A 1 376 ? -1.034 -46.406 -39.094 1 92.94 376 SER A N 1
ATOM 2915 C CA . SER A 1 376 ? -0.86 -46.594 -37.656 1 92.94 376 SER A CA 1
ATOM 2916 C C . SER A 1 376 ? -2.184 -46.938 -37 1 92.94 376 SER A C 1
ATOM 2918 O O . SER A 1 376 ? -3.23 -46.406 -37.344 1 92.94 376 SER A O 1
ATOM 2920 N N . TYR A 1 377 ? -2.066 -47.812 -36.062 1 91.56 377 TYR A N 1
ATOM 2921 C CA . TYR A 1 377 ? -3.23 -48.25 -35.281 1 91.56 377 TYR A CA 1
ATOM 2922 C C . TYR A 1 377 ? -3.316 -47.531 -33.969 1 91.56 377 TYR A C 1
ATOM 2924 O O . TYR A 1 377 ? -2.293 -47.156 -33.375 1 91.56 377 TYR A O 1
ATOM 2932 N N . PHE A 1 378 ? -4.559 -47.281 -33.5 1 96.44 378 PHE A N 1
ATOM 2933 C CA . PHE A 1 378 ? -4.828 -46.781 -32.156 1 96.44 378 PHE A CA 1
ATOM 2934 C C . PHE A 1 378 ? -5.98 -47.562 -31.531 1 96.44 378 PHE A C 1
ATOM 2936 O O . PHE A 1 378 ? -7.035 -47.719 -32.125 1 96.44 378 PHE A O 1
ATOM 2943 N N . PRO A 1 379 ? -5.781 -48.031 -30.281 1 96.94 379 PRO A N 1
ATOM 2944 C CA . PRO A 1 379 ? -6.836 -48.812 -29.641 1 96.94 379 PRO A CA 1
ATOM 2945 C C . PRO A 1 379 ? -8.117 -48.031 -29.406 1 96.94 379 PRO A C 1
ATOM 2947 O O . PRO A 1 379 ? -8.055 -46.812 -29.203 1 96.94 379 PRO A O 1
ATOM 2950 N N . GLU A 1 380 ? -9.227 -48.75 -29.453 1 96.06 380 GLU A N 1
ATOM 2951 C CA . GLU A 1 380 ? -10.484 -48.125 -29.047 1 96.06 380 GLU A CA 1
ATOM 2952 C C . GLU A 1 380 ? -10.422 -47.625 -27.609 1 96.06 380 GLU A C 1
ATOM 2954 O O . GLU A 1 380 ? -9.992 -48.375 -26.719 1 96.06 380 GLU A O 1
ATOM 2959 N N . PHE A 1 381 ? -10.719 -46.406 -27.438 1 97.31 381 PHE A N 1
ATOM 2960 C CA . PHE A 1 381 ? -10.711 -45.781 -26.125 1 97.31 381 PHE A CA 1
ATOM 2961 C C . PHE A 1 381 ? -12.062 -45.125 -25.828 1 97.31 381 PHE A C 1
ATOM 2963 O O . PHE A 1 381 ? -12.383 -44.062 -26.359 1 97.31 381 PHE A O 1
ATOM 2970 N N . ARG A 1 382 ? -12.891 -45.719 -25 1 93.88 382 ARG A N 1
ATOM 2971 C CA . ARG A 1 382 ? -14.211 -45.25 -24.594 1 93.88 382 ARG A CA 1
ATOM 2972 C C . ARG A 1 382 ? -14.367 -45.25 -23.078 1 93.88 382 ARG A C 1
ATOM 2974 O O . ARG A 1 382 ? -14.852 -46.25 -22.5 1 93.88 382 ARG A O 1
ATOM 2981 N N . TYR A 1 383 ? -13.977 -44.156 -22.516 1 93.88 383 TYR A N 1
ATOM 2982 C CA . TYR A 1 383 ? -13.984 -44.094 -21.047 1 93.88 383 TYR A CA 1
ATOM 2983 C C . TYR A 1 383 ? -14.586 -42.781 -20.578 1 93.88 383 TYR A C 1
ATOM 2985 O O . TYR A 1 383 ? -13.859 -41.844 -20.25 1 93.88 383 TYR A O 1
ATOM 2993 N N . GLY A 1 384 ? -15.859 -42.594 -20.578 1 90.69 384 GLY A N 1
ATOM 2994 C CA . GLY A 1 384 ? -16.5 -41.5 -19.859 1 90.69 384 GLY A CA 1
ATOM 2995 C C . GLY A 1 384 ? -16.938 -40.344 -20.766 1 90.69 384 GLY A C 1
ATOM 2996 O O . GLY A 1 384 ? -17.703 -39.469 -20.344 1 90.69 384 GLY A O 1
ATOM 2997 N N . ILE A 1 385 ? -16.328 -40.188 -21.953 1 94.81 385 ILE A N 1
ATOM 2998 C CA . ILE A 1 385 ? -16.797 -39.188 -22.906 1 94.81 385 ILE A CA 1
ATOM 2999 C C . ILE A 1 385 ? -16.953 -39.812 -24.281 1 94.81 385 ILE A C 1
ATOM 3001 O O . ILE A 1 385 ? -16.156 -40.688 -24.672 1 94.81 385 ILE A O 1
ATOM 3005 N N . GLU A 1 386 ? -18.016 -39.438 -24.969 1 93.31 386 GLU A N 1
ATOM 3006 C CA . GLU A 1 386 ? -18.297 -40 -26.281 1 93.31 386 GLU A CA 1
ATOM 3007 C C . GLU A 1 386 ? -18.312 -38.906 -27.344 1 93.31 386 GLU A C 1
ATOM 3009 O O . GLU A 1 386 ? -18.828 -37.812 -27.109 1 93.31 386 GLU A O 1
ATOM 3014 N N . PHE A 1 387 ? -17.688 -39.25 -28.469 1 97.19 387 PHE A N 1
ATOM 3015 C CA . PHE A 1 387 ? -17.625 -38.312 -29.594 1 97.19 387 PHE A CA 1
ATOM 3016 C C . PHE A 1 387 ? -18.406 -38.844 -30.781 1 97.19 387 PHE A C 1
ATOM 3018 O O . PHE A 1 387 ? -18.609 -40.062 -30.906 1 97.19 387 PHE A O 1
ATOM 3025 N N . ASN A 1 388 ? -18.938 -38 -31.531 1 97.12 388 ASN A N 1
ATOM 3026 C CA . ASN A 1 388 ? -19.516 -38.281 -32.844 1 97.12 388 ASN A CA 1
ATOM 3027 C C . ASN A 1 388 ? -19.031 -37.281 -33.906 1 97.12 388 ASN A C 1
ATOM 3029 O O . ASN A 1 388 ? -18.141 -36.469 -33.625 1 97.12 388 ASN A O 1
ATOM 3033 N N . GLU A 1 389 ? -19.594 -37.438 -35.094 1 96.94 389 GLU A N 1
ATOM 3034 C CA . GLU A 1 389 ? -19.094 -36.594 -36.188 1 96.94 389 GLU A CA 1
ATOM 3035 C C . GLU A 1 389 ? -19.312 -35.125 -35.875 1 96.94 389 GLU A C 1
ATOM 3037 O O . GLU A 1 389 ? -18.516 -34.281 -36.312 1 96.94 389 GLU A O 1
ATOM 3042 N N . GLU A 1 390 ? -20.328 -34.781 -35.062 1 96 390 GLU A N 1
ATOM 3043 C CA . GLU A 1 390 ? -20.672 -33.406 -34.75 1 96 390 GLU A CA 1
ATOM 3044 C C . GLU A 1 390 ? -19.828 -32.844 -33.594 1 96 390 GLU A C 1
ATOM 3046 O O . GLU A 1 390 ? -19.516 -31.672 -33.562 1 96 390 GLU A O 1
ATOM 3051 N N . THR A 1 391 ? -19.469 -33.688 -32.719 1 97.06 391 THR A N 1
ATOM 3052 C CA . THR A 1 391 ? -18.891 -33.219 -31.469 1 97.06 391 THR A CA 1
ATOM 3053 C C . THR A 1 391 ? -17.391 -33.438 -31.453 1 97.06 391 THR A C 1
ATOM 3055 O O . THR A 1 391 ? -16.688 -32.906 -30.609 1 97.06 391 THR A O 1
ATOM 3058 N N . CYS A 1 392 ? -16.828 -34.281 -32.375 1 97.31 392 CYS A N 1
ATOM 3059 C CA . CYS A 1 392 ? -15.398 -34.531 -32.375 1 97.31 392 CYS A CA 1
ATOM 3060 C C . CYS A 1 392 ? -14.617 -33.312 -32.812 1 97.31 392 CYS A C 1
ATOM 3062 O O . CYS A 1 392 ? -15.18 -32.375 -33.375 1 97.31 392 CYS A O 1
ATOM 3064 N N . GLU A 1 393 ? -13.375 -33.281 -32.406 1 97.31 393 GLU A N 1
ATOM 3065 C CA . GLU A 1 393 ? -12.406 -32.281 -32.875 1 97.31 393 GLU A CA 1
ATOM 3066 C C . GLU A 1 393 ? -11.5 -32.844 -33.938 1 97.31 393 GLU A C 1
ATOM 3068 O O . GLU A 1 393 ? -10.484 -33.5 -33.625 1 97.31 393 GLU A O 1
ATOM 3073 N N . PRO A 1 394 ? -11.797 -32.594 -35.219 1 97.44 394 PRO A N 1
ATOM 3074 C CA . PRO A 1 394 ? -10.992 -33.156 -36.281 1 97.44 394 PRO A CA 1
ATOM 3075 C C . PRO A 1 394 ? -9.703 -32.406 -36.562 1 97.44 394 PRO A C 1
ATOM 3077 O O . PRO A 1 394 ? -9.516 -31.875 -37.656 1 97.44 394 PRO A O 1
ATOM 3080 N N . VAL A 1 395 ? -8.844 -32.344 -35.594 1 97.19 395 VAL A N 1
ATOM 3081 C CA . VAL A 1 395 ? -7.574 -31.641 -35.656 1 97.19 395 VAL A CA 1
ATOM 3082 C C . VAL A 1 395 ? -6.422 -32.625 -35.438 1 97.19 395 VAL A C 1
ATOM 3084 O O . VAL A 1 395 ? -6.645 -33.781 -35.062 1 97.19 395 VAL A O 1
ATOM 3087 N N . THR A 1 396 ? -5.227 -32.156 -35.75 1 97.06 396 THR A N 1
ATOM 3088 C CA . THR A 1 396 ? -4.059 -33.031 -35.656 1 97.06 396 THR A CA 1
ATOM 3089 C C . THR A 1 396 ? -3.158 -32.625 -34.5 1 97.06 396 THR A C 1
ATOM 3091 O O . THR A 1 396 ? -2.119 -33.25 -34.25 1 97.06 396 THR A O 1
ATOM 3094 N N . TYR A 1 397 ? -3.42 -31.609 -33.844 1 96.81 397 TYR A N 1
ATOM 3095 C CA . TYR A 1 397 ? -2.73 -31.188 -32.625 1 96.81 397 TYR A CA 1
ATOM 3096 C C . TYR A 1 397 ? -3.635 -30.312 -31.75 1 96.81 397 TYR A C 1
ATOM 3098 O O . TYR A 1 397 ? -4.715 -29.906 -32.188 1 96.81 397 TYR A O 1
ATOM 3106 N N . GLY A 1 398 ? -3.311 -30.141 -30.562 1 97.12 398 GLY A N 1
ATOM 3107 C CA . GLY A 1 398 ? -4.012 -29.297 -29.609 1 97.12 398 GLY A CA 1
ATOM 3108 C C . GLY A 1 398 ? -3.084 -28.438 -28.781 1 97.12 398 GLY A C 1
ATOM 3109 O O . GLY A 1 398 ? -2.082 -28.922 -28.25 1 97.12 398 GLY A O 1
ATOM 3110 N N . GLU A 1 399 ? -3.414 -27.172 -28.75 1 96 399 GLU A N 1
ATOM 3111 C CA . GLU A 1 399 ? -2.576 -26.203 -28.031 1 96 399 GLU A CA 1
ATOM 3112 C C . GLU A 1 399 ? -3.318 -25.609 -26.844 1 96 399 GLU A C 1
ATOM 3114 O O . GLU A 1 399 ? -3.883 -26.344 -26.031 1 96 399 GLU A O 1
ATOM 3119 N N . TRP A 1 400 ? -3.363 -24.25 -26.781 1 94.12 400 TRP A N 1
ATOM 3120 C CA . TRP A 1 400 ? -3.838 -23.578 -25.578 1 94.12 400 TRP A CA 1
ATOM 3121 C C . TRP A 1 400 ? -5.352 -23.688 -25.453 1 94.12 400 TRP A C 1
ATOM 3123 O O . TRP A 1 400 ? -5.898 -23.578 -24.344 1 94.12 400 TRP A O 1
ATOM 3133 N N . THR A 1 401 ? -6.098 -23.953 -26.469 1 96.75 401 THR A N 1
ATOM 3134 C CA . THR A 1 401 ? -7.551 -24.016 -26.422 1 96.75 401 THR A CA 1
ATOM 3135 C C . THR A 1 401 ? -8.008 -25.281 -25.688 1 96.75 401 THR A C 1
ATOM 3137 O O . THR A 1 401 ? -9.156 -25.359 -25.25 1 96.75 401 THR A O 1
ATOM 3140 N N . TRP A 1 402 ? -7.168 -26.328 -25.719 1 97.88 402 TRP A N 1
ATOM 3141 C CA . TRP A 1 402 ? -7.473 -27.531 -24.953 1 97.88 402 TRP A CA 1
ATOM 3142 C C . TRP A 1 402 ? -7.199 -27.328 -23.469 1 97.88 402 TRP A C 1
ATOM 3144 O O . TRP A 1 402 ? -6.109 -27.641 -22.984 1 97.88 402 TRP A O 1
ATOM 3154 N N . GLU A 1 403 ? -8.117 -26.75 -22.812 1 97.38 403 GLU A N 1
ATOM 3155 C CA . GLU A 1 403 ? -7.996 -26.266 -21.438 1 97.38 403 GLU A CA 1
ATOM 3156 C C . GLU A 1 403 ? -9.164 -26.75 -20.578 1 97.38 403 GLU A C 1
ATOM 3158 O O . GLU A 1 403 ? -10.328 -26.625 -20.984 1 97.38 403 GLU A O 1
ATOM 3163 N N . THR A 1 404 ? -8.828 -27.344 -19.391 1 96.44 404 THR A N 1
ATOM 3164 C CA . THR A 1 404 ? -9.844 -27.953 -18.531 1 96.44 404 THR A CA 1
ATOM 3165 C C . THR A 1 404 ? -9.742 -27.422 -17.109 1 96.44 404 THR A C 1
ATOM 3167 O O . THR A 1 404 ? -8.758 -26.766 -16.75 1 96.44 404 THR A O 1
ATOM 3170 N N . GLY A 1 405 ? -10.797 -27.625 -16.344 1 96.75 405 GLY A N 1
ATOM 3171 C CA . GLY A 1 405 ? -10.766 -27.469 -14.891 1 96.75 405 GLY A CA 1
ATOM 3172 C C . GLY A 1 405 ? -11.023 -26.047 -14.43 1 96.75 405 GLY A C 1
ATOM 3173 O O . GLY A 1 405 ? -10.648 -25.672 -13.32 1 96.75 405 GLY A O 1
ATOM 3174 N N . MET A 1 406 ? -11.656 -25.219 -15.211 1 96.19 406 MET A N 1
ATOM 3175 C CA . MET A 1 406 ? -11.844 -23.812 -14.867 1 96.19 406 MET A CA 1
ATOM 3176 C C . MET A 1 406 ? -12.758 -23.672 -13.656 1 96.19 406 MET A C 1
ATOM 3178 O O . MET A 1 406 ? -12.695 -22.672 -12.938 1 96.19 406 MET A O 1
ATOM 3182 N N . ASN A 1 407 ? -13.609 -24.641 -13.422 1 94.75 407 ASN A N 1
ATOM 3183 C CA . ASN A 1 407 ? -14.539 -24.609 -12.297 1 94.75 407 ASN A CA 1
ATOM 3184 C C . ASN A 1 407 ? -14.055 -25.484 -11.141 1 94.75 407 ASN A C 1
ATOM 3186 O O . ASN A 1 407 ? -14.82 -25.797 -10.234 1 94.75 407 ASN A O 1
ATOM 3190 N N . LYS A 1 408 ? -12.805 -25.922 -11.164 1 96.62 408 LYS A N 1
ATOM 3191 C CA . LYS A 1 408 ? -12.211 -26.75 -10.125 1 96.62 408 LYS A CA 1
ATOM 3192 C C . LYS A 1 408 ? -11.016 -26.047 -9.477 1 96.62 408 LYS A C 1
ATOM 3194 O O . LYS A 1 408 ? -10.531 -25.047 -9.992 1 96.62 408 LYS A O 1
ATOM 3199 N N . ASN A 1 409 ? -10.672 -26.562 -8.289 1 97.38 409 ASN A N 1
ATOM 3200 C CA . ASN A 1 409 ? -9.469 -26.047 -7.645 1 97.38 409 ASN A CA 1
ATOM 3201 C C . ASN A 1 409 ? -8.203 -26.547 -8.344 1 97.38 409 ASN A C 1
ATOM 3203 O O . ASN A 1 409 ? -7.902 -27.75 -8.32 1 97.38 409 ASN A O 1
ATOM 3207 N N . GLN A 1 410 ? -7.441 -25.688 -8.867 1 97.25 410 GLN A N 1
ATOM 3208 C CA . GLN A 1 410 ? -6.316 -26.016 -9.742 1 97.25 410 GLN A CA 1
ATOM 3209 C C . GLN A 1 410 ? -5.191 -26.688 -8.961 1 97.25 410 GLN A C 1
ATOM 3211 O O . GLN A 1 410 ? -4.25 -27.219 -9.555 1 97.25 410 GLN A O 1
ATOM 3216 N N . ILE A 1 411 ? -5.258 -26.672 -7.668 1 96.5 411 ILE A N 1
ATOM 3217 C CA . ILE A 1 411 ? -4.227 -27.281 -6.84 1 96.5 411 ILE A CA 1
ATOM 3218 C C . ILE A 1 411 ? -4.754 -28.594 -6.25 1 96.5 411 ILE A C 1
ATOM 3220 O O . ILE A 1 411 ? -4.18 -29.656 -6.469 1 96.5 411 ILE A O 1
ATOM 3224 N N . ASN A 1 412 ? -5.945 -28.578 -5.676 1 95.75 412 ASN A N 1
ATOM 3225 C CA . ASN A 1 412 ? -6.484 -29.75 -4.984 1 95.75 412 ASN A CA 1
ATOM 3226 C C . ASN A 1 412 ? -7.086 -30.75 -5.961 1 95.75 412 ASN A C 1
ATOM 3228 O O . ASN A 1 412 ? -7.133 -31.953 -5.676 1 95.75 412 ASN A O 1
ATOM 3232 N N . ASP A 1 413 ? -7.527 -30.25 -7.094 1 96.62 413 ASP A N 1
ATOM 3233 C CA . ASP A 1 413 ? -8.156 -31.125 -8.086 1 96.62 413 ASP A CA 1
ATOM 3234 C C . ASP A 1 413 ? -7.258 -31.297 -9.312 1 96.62 413 ASP A C 1
ATOM 3236 O O . ASP A 1 413 ? -7.727 -31.688 -10.383 1 96.62 413 ASP A O 1
ATOM 3240 N N . SER A 1 414 ? -6.008 -31.047 -9.18 1 96.56 414 SER A N 1
ATOM 3241 C CA . SER A 1 414 ? -5.098 -30.953 -10.312 1 96.56 414 SER A CA 1
ATOM 3242 C C . SER A 1 414 ? -4.984 -32.312 -11.039 1 96.56 414 SER A C 1
ATOM 3244 O O . SER A 1 414 ? -4.867 -32.344 -12.266 1 96.56 414 SER A O 1
ATOM 3246 N N . GLU A 1 415 ? -4.934 -33.375 -10.32 1 96.56 415 GLU A N 1
ATOM 3247 C CA . GLU A 1 415 ? -4.836 -34.688 -10.961 1 96.56 415 GLU A CA 1
ATOM 3248 C C . GLU A 1 415 ? -6.059 -34.969 -11.828 1 96.56 415 GLU A C 1
ATOM 3250 O O . GLU A 1 415 ? -5.926 -35.406 -12.977 1 96.56 415 GLU A O 1
ATOM 3255 N N . GLN A 1 416 ? -7.172 -34.75 -11.258 1 96.94 416 GLN A N 1
ATOM 3256 C CA . GLN A 1 416 ? -8.406 -34.938 -12.008 1 96.94 416 GLN A CA 1
ATOM 3257 C C . GLN A 1 416 ? -8.469 -34.031 -13.234 1 96.94 416 GLN A C 1
ATOM 3259 O O . GLN A 1 416 ? -8.938 -34.469 -14.297 1 96.94 416 GLN A O 1
ATOM 3264 N N . ILE A 1 417 ? -8.062 -32.844 -13.055 1 97.69 417 ILE A N 1
ATOM 3265 C CA . ILE A 1 417 ? -8.07 -31.875 -14.141 1 97.69 417 ILE A CA 1
ATOM 3266 C C . ILE A 1 417 ? -7.164 -32.344 -15.273 1 97.69 417 ILE A C 1
ATOM 3268 O O . ILE A 1 417 ? -7.59 -32.406 -16.422 1 97.69 417 ILE A O 1
ATOM 3272 N N . ARG A 1 418 ? -5.977 -32.688 -14.945 1 97.62 418 ARG A N 1
ATOM 3273 C CA . ARG A 1 418 ? -5.016 -33.188 -15.93 1 97.62 418 ARG A CA 1
ATOM 3274 C C . ARG A 1 418 ? -5.516 -34.469 -16.578 1 97.62 418 ARG A C 1
ATOM 3276 O O . ARG A 1 418 ? -5.445 -34.625 -17.797 1 97.62 418 ARG A O 1
ATOM 3283 N N . ASP A 1 419 ? -6.039 -35.406 -15.805 1 97.75 419 ASP A N 1
ATOM 3284 C CA . ASP A 1 419 ? -6.512 -36.688 -16.297 1 97.75 419 ASP A CA 1
ATOM 3285 C C . ASP A 1 419 ? -7.68 -36.531 -17.266 1 97.75 419 ASP A C 1
ATOM 3287 O O . ASP A 1 419 ? -7.797 -37.25 -18.25 1 97.75 419 ASP A O 1
ATOM 3291 N N . TYR A 1 420 ? -8.531 -35.594 -16.938 1 98.12 420 TYR A N 1
ATOM 3292 C CA . TYR A 1 420 ? -9.633 -35.312 -17.859 1 98.12 420 TYR A CA 1
ATOM 3293 C C . TYR A 1 420 ? -9.109 -34.844 -19.203 1 98.12 420 TYR A C 1
ATOM 3295 O O . TYR A 1 420 ? -9.633 -35.219 -20.25 1 98.12 420 TYR A O 1
ATOM 3303 N N . GLY A 1 421 ? -8.125 -34 -19.172 1 98.06 421 GLY A N 1
ATOM 3304 C CA . GLY A 1 421 ? -7.496 -33.562 -20.406 1 98.06 421 GLY A CA 1
ATOM 3305 C C . GLY A 1 421 ? -6.953 -34.688 -21.234 1 98.06 421 GLY A C 1
ATOM 3306 O O . GLY A 1 421 ? -7.176 -34.75 -22.453 1 98.06 421 GLY A O 1
ATOM 3307 N N . MET A 1 422 ? -6.297 -35.625 -20.625 1 98.12 422 MET A N 1
ATOM 3308 C CA . MET A 1 422 ? -5.766 -36.781 -21.328 1 98.12 422 MET A CA 1
ATOM 3309 C C . MET A 1 422 ? -6.895 -37.656 -21.844 1 98.12 422 MET A C 1
ATOM 3311 O O . MET A 1 422 ? -6.84 -38.125 -22.984 1 98.12 422 MET A O 1
ATOM 3315 N N . LEU A 1 423 ? -7.887 -37.812 -21.031 1 98.19 423 LEU A N 1
ATOM 3316 C CA . LEU A 1 423 ? -9.039 -38.656 -21.391 1 98.19 423 LEU A CA 1
ATOM 3317 C C . LEU A 1 423 ? -9.703 -38.125 -22.656 1 98.19 423 LEU A C 1
ATOM 3319 O O . LEU A 1 423 ? -10 -38.906 -23.562 1 98.19 423 LEU A O 1
ATOM 3323 N N . VAL A 1 424 ? -9.875 -36.875 -22.703 1 98.12 424 VAL A N 1
ATOM 3324 C CA . VAL A 1 424 ? -10.562 -36.25 -23.844 1 98.12 424 VAL A CA 1
ATOM 3325 C C . VAL A 1 424 ? -9.711 -36.438 -25.094 1 98.12 424 VAL A C 1
ATOM 3327 O O . VAL A 1 424 ? -10.234 -36.688 -26.188 1 98.12 424 VAL A O 1
ATOM 3330 N N . ILE A 1 425 ? -8.438 -36.219 -25 1 98.31 425 ILE A N 1
ATOM 3331 C CA . ILE A 1 425 ? -7.531 -36.375 -26.141 1 98.31 425 ILE A CA 1
ATOM 3332 C C . ILE A 1 425 ? -7.57 -37.812 -26.656 1 98.31 425 ILE A C 1
ATOM 3334 O O . ILE A 1 425 ? -7.73 -38.031 -27.859 1 98.31 425 ILE A O 1
ATOM 3338 N N . TYR A 1 426 ? -7.484 -38.781 -25.797 1 98.31 426 TYR A N 1
ATOM 3339 C CA . TYR A 1 426 ? -7.504 -40.188 -26.188 1 98.31 426 TYR A CA 1
ATOM 3340 C C . TYR A 1 426 ? -8.844 -40.562 -26.828 1 98.31 426 TYR A C 1
ATOM 3342 O O . TYR A 1 426 ? -8.883 -41.281 -27.828 1 98.31 426 TYR A O 1
ATOM 3350 N N . SER A 1 427 ? -9.875 -40.125 -26.188 1 98.25 427 SER A N 1
ATOM 3351 C CA . SER A 1 427 ? -11.211 -40.438 -26.703 1 98.25 427 SER A CA 1
ATOM 3352 C C . SER A 1 427 ? -11.438 -39.844 -28.078 1 98.25 427 SER A C 1
ATOM 3354 O O . SER A 1 427 ? -11.953 -40.5 -28.984 1 98.25 427 SER A O 1
ATOM 3356 N N . ASN A 1 428 ? -11.094 -38.594 -28.203 1 98.12 428 ASN A N 1
ATOM 3357 C CA . ASN A 1 428 ? -11.25 -37.938 -29.5 1 98.12 428 ASN A CA 1
ATOM 3358 C C . ASN A 1 428 ? -10.383 -38.594 -30.578 1 98.12 428 ASN A C 1
ATOM 3360 O O . ASN A 1 428 ? -10.844 -38.844 -31.688 1 98.12 428 ASN A O 1
ATOM 3364 N N . TRP A 1 429 ? -9.133 -38.844 -30.266 1 97.88 429 TRP A N 1
ATOM 3365 C CA . TRP A 1 429 ? -8.219 -39.469 -31.219 1 97.88 429 TRP A CA 1
ATOM 3366 C C . TRP A 1 429 ? -8.711 -40.844 -31.609 1 97.88 429 TRP A C 1
ATOM 3368 O O . TRP A 1 429 ? -8.648 -41.25 -32.781 1 97.88 429 TRP A O 1
ATOM 3378 N N . SER A 1 430 ? -9.188 -41.625 -30.641 1 97.69 430 SER A N 1
ATOM 3379 C CA . SER A 1 430 ? -9.758 -42.938 -30.906 1 97.69 430 SER A CA 1
ATOM 3380 C C . SER A 1 430 ? -10.922 -42.844 -31.875 1 97.69 430 SER A C 1
ATOM 3382 O O . SER A 1 430 ? -11.016 -43.656 -32.812 1 97.69 430 SER A O 1
ATOM 3384 N N . TYR A 1 431 ? -11.781 -41.906 -31.641 1 97.81 431 TYR A N 1
ATOM 3385 C CA . TYR A 1 431 ? -12.914 -41.75 -32.531 1 97.81 431 TYR A CA 1
ATOM 3386 C C . TYR A 1 431 ? -12.453 -41.406 -33.938 1 97.81 431 TYR A C 1
ATOM 3388 O O . TYR A 1 431 ? -12.922 -42 -34.906 1 97.81 431 TYR A O 1
ATOM 3396 N N . LEU A 1 432 ? -11.516 -40.5 -34.094 1 97.5 432 LEU A N 1
ATOM 3397 C CA . LEU A 1 432 ? -11.016 -40.062 -35.406 1 97.5 432 LEU A CA 1
ATOM 3398 C C . LEU A 1 432 ? -10.344 -41.219 -36.156 1 97.5 432 LEU A C 1
ATOM 3400 O O . LEU A 1 432 ? -10.5 -41.344 -37.344 1 97.5 432 LEU A O 1
ATOM 3404 N N . LYS A 1 433 ? -9.609 -42.031 -35.406 1 96.75 433 LYS A N 1
ATOM 3405 C CA . LYS A 1 433 ? -8.82 -43.125 -36 1 96.75 433 LYS A CA 1
ATOM 3406 C C . LYS A 1 433 ? -9.719 -44.281 -36.375 1 96.75 433 LYS A C 1
ATOM 3408 O O . LYS A 1 433 ? -9.469 -44.969 -37.375 1 96.75 433 LYS A O 1
ATOM 3413 N N . ASN A 1 434 ? -10.883 -44.469 -35.656 1 96.44 434 ASN A N 1
ATOM 3414 C CA . ASN A 1 434 ? -11.555 -45.781 -35.75 1 96.44 434 ASN A CA 1
ATOM 3415 C C . ASN A 1 434 ? -12.977 -45.625 -36.281 1 96.44 434 ASN A C 1
ATOM 3417 O O . ASN A 1 434 ? -13.547 -46.594 -36.812 1 96.44 434 ASN A O 1
ATOM 3421 N N . GLN A 1 435 ? -13.562 -44.5 -36.094 1 96.19 435 GLN A N 1
ATOM 3422 C CA . GLN A 1 435 ? -15 -44.5 -36.312 1 96.19 435 GLN A CA 1
ATOM 3423 C C . GLN A 1 435 ? -15.391 -43.344 -37.25 1 96.19 435 GLN A C 1
ATOM 3425 O O . GLN A 1 435 ? -16.375 -43.438 -37.969 1 96.19 435 GLN A O 1
ATOM 3430 N N . SER A 1 436 ? -14.688 -42.312 -37.281 1 97.19 436 SER A N 1
ATOM 3431 C CA . SER A 1 436 ? -15.062 -41.094 -38 1 97.19 436 SER A CA 1
ATOM 3432 C C . SER A 1 436 ? -15.164 -41.375 -39.5 1 97.19 436 SER A C 1
ATOM 3434 O O . SER A 1 436 ? -14.492 -42.25 -40.031 1 97.19 436 SER A O 1
ATOM 3436 N N . GLU A 1 437 ? -15.961 -40.562 -40.125 1 96.56 437 GLU A N 1
ATOM 3437 C CA . GLU A 1 437 ? -16.016 -40.594 -41.594 1 96.56 437 GLU A CA 1
ATOM 3438 C C . GLU A 1 437 ? -14.695 -40.094 -42.188 1 96.56 437 GLU A C 1
ATOM 3440 O O . GLU A 1 437 ? -14.391 -40.375 -43.344 1 96.56 437 GLU A O 1
ATOM 3445 N N . ARG A 1 438 ? -13.922 -39.469 -41.406 1 95.19 438 ARG A N 1
ATOM 3446 C CA . ARG A 1 438 ? -12.656 -38.906 -41.844 1 95.19 438 ARG A CA 1
ATOM 3447 C C . ARG A 1 438 ? -11.492 -39.844 -41.5 1 95.19 438 ARG A C 1
ATOM 3449 O O . ARG A 1 438 ? -10.328 -39.438 -41.562 1 95.19 438 ARG A O 1
ATOM 3456 N N . ARG A 1 439 ? -11.695 -41 -41.188 1 94.19 439 ARG A N 1
ATOM 3457 C CA . ARG A 1 439 ? -10.688 -41.906 -40.656 1 94.19 439 ARG A CA 1
ATOM 3458 C C . ARG A 1 439 ? -9.562 -42.125 -41.656 1 94.19 439 ARG A C 1
ATOM 3460 O O . ARG A 1 439 ? -8.422 -42.375 -41.281 1 94.19 439 ARG A O 1
ATOM 3467 N N . LYS A 1 440 ? -9.812 -42 -43 1 93.88 440 LYS A N 1
ATOM 3468 C CA . LYS A 1 440 ? -8.781 -42.188 -44 1 93.88 440 LYS A CA 1
ATOM 3469 C C . LYS A 1 440 ? -7.688 -41.125 -43.875 1 93.88 440 LYS A C 1
ATOM 3471 O O . LYS A 1 440 ? -6.512 -41.406 -44.094 1 93.88 440 LYS A O 1
ATOM 3476 N N . TYR A 1 441 ? -8.133 -40 -43.531 1 94.19 441 TYR A N 1
ATOM 3477 C CA . TYR A 1 441 ? -7.195 -38.906 -43.344 1 94.19 441 TYR A CA 1
ATOM 3478 C C . TYR A 1 441 ? -6.285 -39.156 -42.156 1 94.19 441 TYR A C 1
ATOM 3480 O O . TYR A 1 441 ? -5.117 -38.781 -42.156 1 94.19 441 TYR A O 1
ATOM 3488 N N . TYR A 1 442 ? -6.719 -39.812 -41.125 1 96.56 442 TYR A N 1
ATOM 3489 C CA . TYR A 1 442 ? -5.98 -40 -39.875 1 96.56 442 TYR A CA 1
ATOM 3490 C C . TYR A 1 442 ? -5.277 -41.375 -39.875 1 96.56 442 TYR A C 1
ATOM 3492 O O . TYR A 1 442 ? -4.523 -41.656 -38.938 1 96.56 442 TYR A O 1
ATOM 3500 N N . LYS A 1 443 ? -5.461 -42.094 -40.812 1 94.69 443 LYS A N 1
ATOM 3501 C CA . LYS A 1 443 ? -5.004 -43.469 -40.875 1 94.69 443 LYS A CA 1
ATOM 3502 C C . LYS A 1 443 ? -3.486 -43.562 -40.75 1 94.69 443 LYS A C 1
ATOM 3504 O O . LYS A 1 443 ? -2.963 -44.469 -40.125 1 94.69 443 LYS A O 1
ATOM 3509 N N . LYS A 1 444 ? -2.791 -42.562 -41.281 1 95.5 444 LYS A N 1
ATOM 3510 C CA . LYS A 1 444 ? -1.331 -42.625 -41.281 1 95.5 444 LYS A CA 1
ATOM 3511 C C . LYS A 1 444 ? -0.756 -41.688 -40.219 1 95.5 444 LYS A C 1
ATOM 3513 O O . LYS A 1 444 ? 0.433 -41.375 -40.25 1 95.5 444 LYS A O 1
ATOM 3518 N N . ARG A 1 445 ? -1.58 -41.312 -39.375 1 96.25 445 ARG A N 1
ATOM 3519 C CA . ARG A 1 445 ? -1.114 -40.438 -38.312 1 96.25 445 ARG A CA 1
ATOM 3520 C C . ARG A 1 445 ? -1.095 -41.156 -36.969 1 96.25 445 ARG A C 1
ATOM 3522 O O . ARG A 1 445 ? -1.949 -42 -36.719 1 96.25 445 ARG A O 1
ATOM 3529 N N . SER A 1 446 ? -0.104 -40.75 -36.125 1 96.38 446 SER A N 1
ATOM 3530 C CA . SER A 1 446 ? 0.002 -41.281 -34.781 1 96.38 446 SER A CA 1
ATOM 3531 C C . SER A 1 446 ? 0.189 -40.188 -33.75 1 96.38 446 SER A C 1
ATOM 3533 O O . SER A 1 446 ? 0.804 -39.156 -34.062 1 96.38 446 SER A O 1
ATOM 3535 N N . LEU A 1 447 ? -0.384 -40.406 -32.625 1 95.62 447 LEU A N 1
ATOM 3536 C CA . LEU A 1 447 ? -0.096 -39.469 -31.531 1 95.62 447 LEU A CA 1
ATOM 3537 C C . LEU A 1 447 ? 1.377 -39.562 -31.141 1 95.62 447 LEU A C 1
ATOM 3539 O O . LEU A 1 447 ? 1.874 -40.594 -30.766 1 95.62 447 LEU A O 1
ATOM 3543 N N . GLU A 1 448 ? 2.004 -38.438 -31.25 1 96.06 448 GLU A N 1
ATOM 3544 C CA . GLU A 1 448 ? 3.432 -38.406 -30.953 1 96.06 448 GLU A CA 1
ATOM 3545 C C . GLU A 1 448 ? 3.682 -37.969 -29.516 1 96.06 448 GLU A C 1
ATOM 3547 O O . GLU A 1 448 ? 4.609 -38.469 -28.859 1 96.06 448 GLU A O 1
ATOM 3552 N N . TRP A 1 449 ? 2.924 -37.094 -29.125 1 97.31 449 TRP A N 1
ATOM 3553 C CA . TRP A 1 449 ? 3.158 -36.531 -27.797 1 97.31 449 TRP A CA 1
ATOM 3554 C C . TRP A 1 449 ? 1.861 -36 -27.188 1 97.31 449 TRP A C 1
ATOM 3556 O O . TRP A 1 449 ? 1.062 -35.375 -27.875 1 97.31 449 TRP A O 1
ATOM 3566 N N . VAL A 1 450 ? 1.613 -36.312 -25.953 1 98 450 VAL A N 1
ATOM 3567 C CA . VAL A 1 450 ? 0.579 -35.781 -25.078 1 98 450 VAL A CA 1
ATOM 3568 C C . VAL A 1 450 ? 1.199 -35.312 -23.75 1 98 450 VAL A C 1
ATOM 3570 O O . VAL A 1 450 ? 1.905 -36.094 -23.109 1 98 450 VAL A O 1
ATOM 3573 N N . ALA A 1 451 ? 0.992 -34.156 -23.391 1 97.12 451 ALA A N 1
ATOM 3574 C CA . ALA A 1 451 ? 1.6 -33.625 -22.172 1 97.12 451 ALA A CA 1
ATOM 3575 C C . ALA A 1 451 ? 1.013 -34.281 -20.922 1 97.12 451 ALA A C 1
ATOM 3577 O O . ALA A 1 451 ? -0.171 -34.094 -20.625 1 97.12 451 ALA A O 1
ATOM 3578 N N . TYR A 1 452 ? 1.859 -34.969 -20.234 1 96.06 452 TYR A N 1
ATOM 3579 C CA . TYR A 1 452 ? 1.362 -35.469 -18.938 1 96.06 452 TYR A CA 1
ATOM 3580 C C . TYR A 1 452 ? 1.651 -34.438 -17.828 1 96.06 452 TYR A C 1
ATOM 3582 O O . TYR A 1 452 ? 1.049 -34.5 -16.766 1 96.06 452 TYR A O 1
ATOM 3590 N N . ILE A 1 453 ? 2.645 -33.594 -18 1 96.88 453 ILE A N 1
ATOM 3591 C CA . ILE A 1 453 ? 2.795 -32.406 -17.188 1 96.88 453 ILE A CA 1
ATOM 3592 C C . ILE A 1 453 ? 1.971 -31.266 -17.781 1 96.88 453 ILE A C 1
ATOM 3594 O O . ILE A 1 453 ? 2.289 -30.75 -18.844 1 96.88 453 ILE A O 1
ATOM 3598 N N . ALA A 1 454 ? 0.953 -30.875 -17.109 1 94.12 454 ALA A N 1
ATOM 3599 C CA . ALA A 1 454 ? -0.004 -29.922 -17.672 1 94.12 454 ALA A CA 1
ATOM 3600 C C . ALA A 1 454 ? 0.43 -28.484 -17.391 1 94.12 454 ALA A C 1
ATOM 3602 O O . ALA A 1 454 ? 1.176 -28.219 -16.453 1 94.12 454 ALA A O 1
ATOM 3603 N N . GLY A 1 455 ? 0.031 -27.562 -18.281 1 96.94 455 GLY A N 1
ATOM 3604 C CA . GLY A 1 455 ? 0.348 -26.141 -18.156 1 96.94 455 GLY A CA 1
ATOM 3605 C C . GLY A 1 455 ? -0.751 -25.359 -17.469 1 96.94 455 GLY A C 1
ATOM 3606 O O . GLY A 1 455 ? -1.732 -24.969 -18.109 1 96.94 455 GLY A O 1
ATOM 3607 N N . LYS A 1 456 ? -0.571 -24.969 -16.234 1 97 456 LYS A N 1
ATOM 3608 C CA . LYS A 1 456 ? -1.549 -24.219 -15.438 1 97 456 LYS A CA 1
ATOM 3609 C C . LYS A 1 456 ? -1.487 -22.734 -15.742 1 97 456 LYS A C 1
ATOM 3611 O O . LYS A 1 456 ? -0.402 -22.172 -15.906 1 97 456 LYS A O 1
ATOM 3616 N N . ARG A 1 457 ? -2.676 -22.109 -15.742 1 97.44 457 ARG A N 1
ATOM 3617 C CA . ARG A 1 457 ? -2.707 -20.688 -16.031 1 97.44 457 ARG A CA 1
ATOM 3618 C C . ARG A 1 457 ? -2.928 -19.859 -14.766 1 97.44 457 ARG A C 1
ATOM 3620 O O . ARG A 1 457 ? -2.508 -18.703 -14.68 1 97.44 457 ARG A O 1
ATOM 3627 N N . GLU A 1 458 ? -3.658 -20.438 -13.859 1 98 458 GLU A N 1
ATOM 3628 C CA . GLU A 1 458 ? -4.027 -19.641 -12.688 1 98 458 GLU A CA 1
ATOM 3629 C C . GLU A 1 458 ? -4.281 -20.547 -11.477 1 98 458 GLU A C 1
ATOM 3631 O O . GLU A 1 458 ? -4.801 -21.641 -11.617 1 98 458 GLU A O 1
ATOM 3636 N N . SER A 1 459 ? -3.826 -20.156 -10.359 1 98.12 459 SER A N 1
ATOM 3637 C CA . SER A 1 459 ? -4.145 -20.719 -9.047 1 98.12 459 SER A CA 1
ATOM 3638 C C . SER A 1 459 ? -4.102 -19.656 -7.961 1 98.12 459 SER A C 1
ATOM 3640 O O . SER A 1 459 ? -4.965 -18.781 -7.906 1 98.12 459 SER A O 1
ATOM 3642 N N . ARG A 1 460 ? -3.146 -19.734 -7.035 1 98.62 460 ARG A N 1
ATOM 3643 C CA . ARG A 1 460 ? -3.068 -18.734 -5.98 1 98.62 460 ARG A CA 1
ATOM 3644 C C . ARG A 1 460 ? -2.361 -17.469 -6.477 1 98.62 460 ARG A C 1
ATOM 3646 O O . ARG A 1 460 ? -1.363 -17.562 -7.195 1 98.62 460 ARG A O 1
ATOM 3653 N N . ARG A 1 461 ? -2.926 -16.391 -6.117 1 98.88 461 ARG A N 1
ATOM 3654 C CA . ARG A 1 461 ? -2.277 -15.086 -6.246 1 98.88 461 ARG A CA 1
ATOM 3655 C C . ARG A 1 461 ? -1.973 -14.484 -4.879 1 98.88 461 ARG A C 1
ATOM 3657 O O . ARG A 1 461 ? -2.889 -14.156 -4.121 1 98.88 461 ARG A O 1
ATOM 3664 N N . LEU A 1 462 ? -0.704 -14.391 -4.578 1 98.88 462 LEU A N 1
ATOM 3665 C CA . LEU A 1 462 ? -0.309 -13.828 -3.291 1 98.88 462 LEU A CA 1
ATOM 3666 C C . LEU A 1 462 ? -0.558 -12.328 -3.254 1 98.88 462 LEU A C 1
ATOM 3668 O O . LEU A 1 462 ? -0.496 -11.656 -4.289 1 98.88 462 LEU A O 1
ATOM 3672 N N . LEU A 1 463 ? -0.824 -11.82 -2.061 1 98.88 463 LEU A N 1
ATOM 3673 C CA . LEU A 1 463 ? -1.162 -10.406 -1.937 1 98.88 463 LEU A CA 1
ATOM 3674 C C . LEU A 1 463 ? 0.032 -9.609 -1.427 1 98.88 463 LEU A C 1
ATOM 3676 O O . LEU A 1 463 ? 0.7 -10.016 -0.475 1 98.88 463 LEU A O 1
ATOM 3680 N N . GLY A 1 464 ? 0.307 -8.492 -2.145 1 98.69 464 GLY A N 1
ATOM 3681 C CA . GLY A 1 464 ? 1.342 -7.551 -1.753 1 98.69 464 GLY A CA 1
ATOM 3682 C C . GLY A 1 464 ? 0.787 -6.246 -1.213 1 98.69 464 GLY A C 1
ATOM 3683 O O . GLY A 1 464 ? -0.389 -6.168 -0.854 1 98.69 464 GLY A O 1
ATOM 3684 N N . ASP A 1 465 ? 1.684 -5.234 -1.036 1 98.19 465 ASP A N 1
ATOM 3685 C CA . ASP A 1 465 ? 1.273 -3.939 -0.5 1 98.19 465 ASP A CA 1
ATOM 3686 C C . ASP A 1 465 ? 0.402 -3.184 -1.499 1 98.19 465 ASP A C 1
ATOM 3688 O O . ASP A 1 465 ? -0.236 -2.189 -1.146 1 98.19 465 ASP A O 1
ATOM 3692 N N . TYR A 1 466 ? 0.359 -3.664 -2.719 1 98.31 466 TYR A N 1
ATOM 3693 C CA . TYR A 1 466 ? -0.541 -3.158 -3.75 1 98.31 466 TYR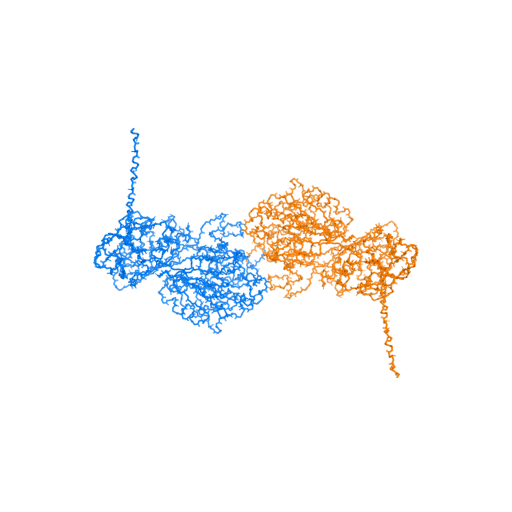 A CA 1
ATOM 3694 C C . TYR A 1 466 ? -1.147 -4.301 -4.551 1 98.31 466 TYR A C 1
ATOM 3696 O O . TYR A 1 466 ? -0.465 -5.281 -4.867 1 98.31 466 TYR A O 1
ATOM 3704 N N . VAL A 1 467 ? -2.4 -4.242 -4.859 1 98.62 467 VAL A N 1
ATOM 3705 C CA . VAL A 1 467 ? -3.078 -5.203 -5.723 1 98.62 467 VAL A CA 1
ATOM 3706 C C . VAL A 1 467 ? -3.391 -4.555 -7.07 1 98.62 467 VAL A C 1
ATOM 3708 O O . VAL A 1 467 ? -4.211 -3.637 -7.148 1 98.62 467 VAL A O 1
ATOM 3711 N N . LEU A 1 468 ? -2.682 -5.035 -8.102 1 98.75 468 LEU A N 1
ATOM 3712 C CA . LEU A 1 468 ? -2.926 -4.535 -9.453 1 98.75 468 LEU A CA 1
ATOM 3713 C C . LEU A 1 468 ? -4.34 -4.875 -9.906 1 98.75 468 LEU A C 1
ATOM 3715 O O . LEU A 1 468 ? -4.82 -5.988 -9.688 1 98.75 468 LEU A O 1
ATOM 3719 N N . LYS A 1 469 ? -5.043 -3.912 -10.539 1 98.5 469 LYS A N 1
ATOM 3720 C CA . LYS A 1 469 ? -6.434 -4.102 -10.945 1 98.5 469 LYS A CA 1
ATOM 3721 C C . LYS A 1 469 ? -6.699 -3.471 -12.305 1 98.5 469 LYS A C 1
ATOM 3723 O O . LYS A 1 469 ? -5.801 -2.893 -12.914 1 98.5 469 LYS A O 1
ATOM 3728 N N . GLU A 1 470 ? -7.875 -3.553 -12.789 1 97.69 470 GLU A N 1
ATOM 3729 C CA . GLU A 1 470 ? -8.273 -3.193 -14.148 1 97.69 470 GLU A CA 1
ATOM 3730 C C . GLU A 1 470 ? -7.969 -1.729 -14.445 1 97.69 470 GLU A C 1
ATOM 3732 O O . GLU A 1 470 ? -7.441 -1.404 -15.516 1 97.69 470 GLU A O 1
ATOM 3737 N N . ASP A 1 471 ? -8.242 -0.797 -13.508 1 96.44 471 ASP A N 1
ATOM 3738 C CA . ASP A 1 471 ? -8.039 0.63 -13.734 1 96.44 471 ASP A CA 1
ATOM 3739 C C . ASP A 1 471 ? -6.566 0.938 -14.023 1 96.44 471 ASP A C 1
ATOM 3741 O O . ASP A 1 471 ? -6.258 1.839 -14.805 1 96.44 471 ASP A O 1
ATOM 3745 N N . ASP A 1 472 ? -5.688 0.258 -13.367 1 97.5 472 ASP A N 1
ATOM 3746 C CA . ASP A 1 472 ? -4.262 0.465 -13.602 1 97.5 472 ASP A CA 1
ATOM 3747 C C . ASP A 1 472 ? -3.908 0.225 -15.07 1 97.5 472 ASP A C 1
ATOM 3749 O O . ASP A 1 472 ? -3.047 0.909 -15.625 1 97.5 472 ASP A O 1
ATOM 3753 N N . LEU A 1 473 ? -4.582 -0.785 -15.633 1 96.38 473 LEU A N 1
ATOM 3754 C CA . LEU A 1 473 ? -4.312 -1.233 -16.984 1 96.38 473 LEU A CA 1
ATOM 3755 C C . LEU A 1 473 ? -4.973 -0.31 -18.016 1 96.38 473 LEU A C 1
ATOM 3757 O O . LEU A 1 473 ? -4.309 0.198 -18.922 1 96.38 473 LEU A O 1
ATOM 3761 N N . THR A 1 474 ? -6.227 -0.073 -17.812 1 94.56 474 THR A N 1
ATOM 3762 C CA . THR A 1 474 ? -7.027 0.578 -18.844 1 94.56 474 THR A CA 1
ATOM 3763 C C . THR A 1 474 ? -6.895 2.096 -18.75 1 94.56 474 THR A C 1
ATOM 3765 O O . THR A 1 474 ? -6.988 2.793 -19.766 1 94.56 474 THR A O 1
ATOM 3768 N N . LYS A 1 475 ? -6.629 2.6 -17.531 1 94.12 475 LYS A N 1
ATOM 3769 C CA . LYS A 1 475 ? -6.504 4.043 -17.359 1 94.12 475 LYS A CA 1
ATOM 3770 C C . LYS A 1 475 ? -5.039 4.465 -17.297 1 94.12 475 LYS A C 1
ATOM 3772 O O . LYS A 1 475 ? -4.738 5.652 -17.156 1 94.12 475 LYS A O 1
ATOM 3777 N N . HIS A 1 476 ? -4.133 3.52 -17.422 1 94.62 476 HIS A N 1
ATOM 3778 C CA . HIS A 1 476 ? -2.699 3.791 -17.391 1 94.62 476 HIS A CA 1
ATOM 3779 C C . HIS A 1 476 ? -2.314 4.621 -16.172 1 94.62 476 HIS A C 1
ATOM 3781 O O . HIS A 1 476 ? -1.72 5.691 -16.312 1 94.62 476 HIS A O 1
ATOM 3787 N N . VAL A 1 477 ? -2.672 4.145 -15.023 1 96.19 477 VAL A N 1
ATOM 3788 C CA . VAL A 1 477 ? -2.434 4.84 -13.766 1 96.19 477 VAL A CA 1
ATOM 3789 C C . VAL A 1 477 ? -0.934 4.887 -13.477 1 96.19 477 VAL A C 1
ATOM 3791 O O . VAL A 1 477 ? -0.248 3.863 -13.562 1 96.19 477 VAL A O 1
ATOM 3794 N N . ALA A 1 478 ? -0.407 6.035 -13.055 1 95.31 478 ALA A N 1
ATOM 3795 C CA . ALA A 1 478 ? 1.008 6.188 -12.727 1 95.31 478 ALA A CA 1
ATOM 3796 C C . ALA A 1 478 ? 1.298 5.719 -11.305 1 95.31 478 ALA A C 1
ATOM 3798 O O . ALA A 1 478 ? 0.505 5.965 -10.391 1 95.31 478 ALA A O 1
ATOM 3799 N N . HIS A 1 479 ? 2.402 5.059 -11.164 1 97.31 479 HIS A N 1
ATOM 3800 C CA . HIS A 1 479 ? 2.877 4.633 -9.852 1 97.31 479 HIS A CA 1
ATOM 3801 C C . HIS A 1 479 ? 4.32 5.059 -9.617 1 97.31 479 HIS A C 1
ATOM 3803 O O . HIS A 1 479 ? 5.164 4.934 -10.516 1 97.31 479 HIS A O 1
ATOM 3809 N N . GLU A 1 480 ? 4.676 5.539 -8.422 1 96.69 480 GLU A N 1
ATOM 3810 C CA . GLU A 1 480 ? 6.023 6.004 -8.102 1 96.69 480 GLU A CA 1
ATOM 3811 C C . GLU A 1 480 ? 7.023 4.852 -8.102 1 96.69 480 GLU A C 1
ATOM 3813 O O . GLU A 1 480 ? 8.219 5.062 -8.297 1 96.69 480 GLU A O 1
ATOM 3818 N N . ASP A 1 481 ? 6.527 3.611 -7.898 1 98.19 481 ASP A N 1
ATOM 3819 C CA . ASP A 1 481 ? 7.395 2.439 -7.852 1 98.19 481 ASP A CA 1
ATOM 3820 C C . ASP A 1 481 ? 7.195 1.559 -9.086 1 98.19 481 ASP A C 1
ATOM 3822 O O . ASP A 1 481 ? 7.371 0.341 -9.016 1 98.19 481 ASP A O 1
ATOM 3826 N N . ALA A 1 482 ? 6.828 2.229 -10.211 1 98.06 482 ALA A N 1
ATOM 3827 C CA . ALA A 1 482 ? 6.711 1.504 -11.477 1 98.06 482 ALA A CA 1
ATOM 3828 C C . ALA A 1 482 ? 7.977 0.702 -11.766 1 98.06 482 ALA A C 1
ATOM 3830 O O . ALA A 1 482 ? 9.086 1.201 -11.586 1 98.06 482 ALA A O 1
ATOM 3831 N N . SER A 1 483 ? 7.812 -0.524 -12.234 1 98.06 483 SER A N 1
ATOM 3832 C CA . SER A 1 483 ? 8.961 -1.397 -12.461 1 98.06 483 SER A CA 1
ATOM 3833 C C . SER A 1 483 ? 8.922 -2.01 -13.859 1 98.06 483 SER A C 1
ATOM 3835 O O . SER A 1 483 ? 9.188 -1.327 -14.852 1 98.06 483 SER A O 1
ATOM 3837 N N . PHE A 1 484 ? 8.539 -3.318 -13.961 1 98.44 484 PHE A N 1
ATOM 3838 C CA . PHE A 1 484 ? 8.523 -3.975 -15.258 1 98.44 484 PHE A CA 1
ATOM 3839 C C . PHE A 1 484 ? 7.289 -3.578 -16.062 1 98.44 484 PHE A C 1
ATOM 3841 O O . PHE A 1 484 ? 6.242 -3.268 -15.484 1 98.44 484 PHE A O 1
ATOM 3848 N N . THR A 1 485 ? 7.422 -3.631 -17.406 1 97.81 485 THR A N 1
ATOM 3849 C CA . THR A 1 485 ? 6.348 -3.213 -18.297 1 97.81 485 THR A CA 1
ATOM 3850 C C . THR A 1 485 ? 5.629 -4.426 -18.891 1 97.81 485 THR A C 1
ATOM 3852 O O . THR A 1 485 ? 6.27 -5.355 -19.391 1 97.81 485 THR A O 1
ATOM 3855 N N . THR A 1 486 ? 4.336 -4.422 -18.797 1 96.88 486 THR A N 1
ATOM 3856 C CA . THR A 1 486 ? 3.514 -5.426 -19.469 1 96.88 486 THR A CA 1
ATOM 3857 C C . THR A 1 486 ? 3.008 -4.91 -20.812 1 96.88 486 THR A C 1
ATOM 3859 O O . THR A 1 486 ? 2.643 -3.742 -20.938 1 96.88 486 THR A O 1
ATOM 3862 N N . THR A 1 487 ? 3.018 -5.785 -21.812 1 96.31 487 THR A N 1
ATOM 3863 C CA . THR A 1 487 ? 2.625 -5.391 -23.156 1 96.31 487 THR A CA 1
ATOM 3864 C C . THR A 1 487 ? 1.461 -6.242 -23.656 1 96.31 487 THR A C 1
ATOM 3866 O O . THR A 1 487 ? 0.887 -5.961 -24.703 1 96.31 487 THR A O 1
ATOM 3869 N N . TRP A 1 488 ? 1.111 -7.289 -22.953 1 96.94 488 TRP A N 1
ATOM 3870 C CA . TRP A 1 488 ? 0.084 -8.234 -23.359 1 96.94 488 TRP A CA 1
ATOM 3871 C C . TRP A 1 488 ? -1.312 -7.676 -23.109 1 96.94 488 TRP A C 1
ATOM 3873 O O . TRP A 1 488 ? -1.536 -6.973 -22.125 1 96.94 488 TRP A O 1
ATOM 3883 N N . SER A 1 489 ? -2.238 -7.957 -23.984 1 97.06 489 SER A N 1
ATOM 3884 C CA . SER A 1 489 ? -3.639 -7.586 -23.797 1 97.06 489 SER A CA 1
ATOM 3885 C C . SER A 1 489 ? -4.242 -8.289 -22.594 1 97.06 489 SER A C 1
ATOM 3887 O O . SER A 1 489 ? -3.645 -9.219 -22.047 1 97.06 489 SER A O 1
ATOM 3889 N N . ILE A 1 490 ? -5.383 -7.793 -22.109 1 96.94 490 ILE A N 1
ATOM 3890 C CA . ILE A 1 490 ? -6.133 -8.547 -21.109 1 96.94 490 ILE A CA 1
ATOM 3891 C C . ILE A 1 490 ? -6.707 -9.812 -21.75 1 96.94 490 ILE A C 1
ATOM 3893 O O . ILE A 1 490 ? -7.668 -9.75 -22.516 1 96.94 490 ILE A O 1
ATOM 3897 N N . ASP A 1 491 ? -6.09 -10.906 -21.375 1 96.94 491 ASP A N 1
ATOM 3898 C CA . ASP A 1 491 ? -6.371 -12.211 -21.953 1 96.94 491 ASP A CA 1
ATOM 3899 C C . ASP A 1 491 ? -6.953 -13.164 -20.922 1 96.94 491 ASP A C 1
ATOM 3901 O O . ASP A 1 491 ? -6.207 -13.836 -20.203 1 96.94 491 ASP A O 1
ATOM 3905 N N . LEU A 1 492 ? -8.266 -13.219 -20.844 1 96.88 492 LEU A N 1
ATOM 3906 C CA . LEU A 1 492 ? -8.953 -14.07 -19.875 1 96.88 492 LEU A CA 1
ATOM 3907 C C . LEU A 1 492 ? -9.672 -15.219 -20.578 1 96.88 492 LEU A C 1
ATOM 3909 O O . LEU A 1 492 ? -10.508 -14.984 -21.469 1 96.88 492 LEU A O 1
ATOM 3913 N N . HIS A 1 493 ? -9.344 -16.406 -20.125 1 96.88 493 HIS A N 1
ATOM 3914 C CA . HIS A 1 493 ? -9.93 -17.609 -20.719 1 96.88 493 HIS A CA 1
ATOM 3915 C C . HIS A 1 493 ? -11.258 -17.953 -20.047 1 96.88 493 HIS A C 1
ATOM 3917 O O . HIS A 1 493 ? -11.43 -17.734 -18.844 1 96.88 493 HIS A O 1
ATOM 3923 N N . ARG A 1 494 ? -12.164 -18.406 -20.844 1 94.38 494 ARG A N 1
ATOM 3924 C CA . ARG A 1 494 ? -13.445 -18.953 -20.406 1 94.38 494 ARG A CA 1
ATOM 3925 C C . ARG A 1 494 ? -13.82 -20.188 -21.203 1 94.38 494 ARG A C 1
ATOM 3927 O O . ARG A 1 494 ? -13.25 -20.453 -22.281 1 94.38 494 ARG A O 1
ATOM 3934 N N . PRO A 1 495 ? -14.766 -20.984 -20.672 1 95.81 495 PRO A N 1
ATOM 3935 C CA . PRO A 1 495 ? -15.18 -22.141 -21.469 1 95.81 495 PRO A CA 1
ATOM 3936 C C . PRO A 1 495 ? -15.703 -21.75 -22.844 1 95.81 495 PRO A C 1
ATOM 3938 O O . PRO A 1 495 ? -16.406 -20.75 -22.969 1 95.81 495 PRO A O 1
ATOM 3941 N N . ASP A 1 496 ? -15.305 -22.5 -23.812 1 96.88 496 ASP A N 1
ATOM 3942 C CA . ASP A 1 496 ? -15.828 -22.297 -25.156 1 96.88 496 ASP A CA 1
ATOM 3943 C C . ASP A 1 496 ? -17.344 -22.531 -25.203 1 96.88 496 ASP A C 1
ATOM 3945 O O . ASP A 1 496 ? -17.812 -23.594 -24.797 1 96.88 496 ASP A O 1
ATOM 3949 N N . PRO A 1 497 ? -18.094 -21.594 -25.75 1 96.12 497 PRO A N 1
ATOM 3950 C CA . PRO A 1 497 ? -19.547 -21.734 -25.734 1 96.12 497 PRO A CA 1
ATOM 3951 C C . PRO A 1 497 ? -20.031 -22.953 -26.531 1 96.12 497 PRO A C 1
ATOM 3953 O O . PRO A 1 497 ? -21 -23.609 -26.125 1 96.12 497 PRO A O 1
ATOM 3956 N N . GLU A 1 498 ? -19.469 -23.172 -27.641 1 96.25 498 GLU A N 1
ATOM 3957 C CA . GLU A 1 498 ? -19.859 -24.328 -28.422 1 96.25 498 GLU A CA 1
ATOM 3958 C C . GLU A 1 498 ? -19.547 -25.625 -27.688 1 96.25 498 GLU A C 1
ATOM 3960 O O . GLU A 1 498 ? -20.344 -26.578 -27.719 1 96.25 498 GLU A O 1
ATOM 3965 N N . ASN A 1 499 ? -18.391 -25.656 -27.109 1 97.38 499 ASN A N 1
ATOM 3966 C CA . ASN A 1 499 ? -18.031 -26.812 -26.312 1 97.38 499 ASN A CA 1
ATOM 3967 C C . ASN A 1 499 ? -18.984 -27 -25.141 1 97.38 499 ASN A C 1
ATOM 3969 O O . ASN A 1 499 ? -19.312 -28.125 -24.766 1 97.38 499 ASN A O 1
ATOM 3973 N N . THR A 1 500 ? -19.391 -25.953 -24.562 1 96.56 500 THR A N 1
ATOM 3974 C CA . THR A 1 500 ? -20.344 -26 -23.469 1 96.56 500 THR A CA 1
ATOM 3975 C C . THR A 1 500 ? -21.688 -26.547 -23.938 1 96.56 500 THR A C 1
ATOM 3977 O O . THR A 1 500 ? -22.359 -27.281 -23.219 1 96.56 500 THR A O 1
ATOM 3980 N N . ARG A 1 501 ? -22.109 -26.125 -25.094 1 96.94 501 ARG A N 1
ATOM 3981 C CA . ARG A 1 501 ? -23.359 -26.641 -25.656 1 96.94 501 ARG A CA 1
ATOM 3982 C C . ARG A 1 501 ? -23.312 -28.156 -25.812 1 96.94 501 ARG A C 1
ATOM 3984 O O . ARG A 1 501 ? -24.281 -28.844 -25.5 1 96.94 501 ARG A O 1
ATOM 3991 N N . TYR A 1 502 ? -22.188 -28.703 -26.266 1 96.62 502 TYR A N 1
ATOM 3992 C CA . TYR A 1 502 ? -22.047 -30.125 -26.531 1 96.62 502 TYR A CA 1
ATOM 3993 C C . TYR A 1 502 ? -21.766 -30.906 -25.25 1 96.62 502 TYR A C 1
ATOM 3995 O O . TYR A 1 502 ? -22.234 -32.031 -25.094 1 96.62 502 TYR A O 1
ATOM 4003 N N . PHE A 1 503 ? -21.016 -30.328 -24.391 1 96.38 503 PHE A N 1
ATOM 4004 C CA . PHE A 1 503 ? -20.562 -31.016 -23.188 1 96.38 503 PHE A CA 1
ATOM 4005 C C . PHE A 1 503 ? -20.781 -30.125 -21.969 1 96.38 503 PHE A C 1
ATOM 4007 O O . PHE A 1 503 ? -19.812 -29.797 -21.266 1 96.38 503 PHE A O 1
ATOM 4014 N N . PRO A 1 504 ? -22.016 -29.828 -21.609 1 94.69 504 PRO A N 1
ATOM 4015 C CA . PRO A 1 504 ? -22.281 -28.938 -20.469 1 94.69 504 PRO A CA 1
ATOM 4016 C C . PRO A 1 504 ? -21.688 -29.469 -19.156 1 94.69 504 PRO A C 1
ATOM 4018 O O . PRO A 1 504 ? -22.016 -30.594 -18.75 1 94.69 504 PRO A O 1
ATOM 4021 N N . GLY A 1 505 ? -20.875 -28.703 -18.531 1 92.06 505 GLY A N 1
ATOM 4022 C CA . GLY A 1 505 ? -20.281 -29.078 -17.266 1 92.06 505 GLY A CA 1
ATOM 4023 C C . GLY A 1 505 ? -19.047 -29.938 -17.406 1 92.06 505 GLY A C 1
ATOM 4024 O O . GLY A 1 505 ? -18.406 -30.297 -16.406 1 92.06 505 GLY A O 1
ATOM 4025 N N . ARG A 1 506 ? -18.672 -30.25 -18.641 1 95 506 ARG A N 1
ATOM 4026 C CA . ARG A 1 506 ? -17.5 -31.078 -18.938 1 95 506 ARG A CA 1
ATOM 4027 C C . ARG A 1 506 ? -16.703 -30.5 -20.109 1 95 506 ARG A C 1
ATOM 4029 O O . ARG A 1 506 ? -16.312 -31.219 -21.016 1 95 506 ARG A O 1
ATOM 4036 N N . GLU A 1 507 ? -16.719 -29.172 -20.047 1 96.56 507 GLU A N 1
ATOM 4037 C CA . GLU A 1 507 ? -16.016 -28.484 -21.125 1 96.56 507 GLU A CA 1
ATOM 4038 C C . GLU A 1 507 ? -14.539 -28.859 -21.141 1 96.56 507 GLU A C 1
ATOM 4040 O O . GLU A 1 507 ? -13.93 -29.016 -20.078 1 96.56 507 GLU A O 1
ATOM 4045 N N . PHE A 1 508 ? -13.961 -28.984 -22.359 1 97.81 508 PHE A N 1
ATOM 4046 C CA . PHE A 1 508 ? -12.531 -29.25 -22.469 1 97.81 508 PHE A CA 1
ATOM 4047 C C . PHE A 1 508 ? -11.875 -28.281 -23.453 1 97.81 508 PHE A C 1
ATOM 4049 O O . PHE A 1 508 ? -10.695 -28.422 -23.766 1 97.81 508 PHE A O 1
ATOM 4056 N N . LYS A 1 509 ? -12.578 -27.344 -23.969 1 97.81 509 LYS A N 1
ATOM 4057 C CA . LYS A 1 509 ? -12.07 -26.266 -24.812 1 97.81 509 LYS A CA 1
ATOM 4058 C C . LYS A 1 509 ? -12.336 -24.906 -24.188 1 97.81 509 LYS A C 1
ATOM 4060 O O . LYS A 1 509 ? -13.383 -24.688 -23.578 1 97.81 509 LYS A O 1
ATOM 4065 N N . ALA A 1 510 ? -11.398 -24.078 -24.406 1 97.38 510 ALA A N 1
ATOM 4066 C CA . ALA A 1 510 ? -11.531 -22.703 -23.938 1 97.38 510 ALA A CA 1
ATOM 4067 C C . ALA A 1 510 ? -11.469 -21.719 -25.094 1 97.38 510 ALA A C 1
ATOM 4069 O O . ALA A 1 510 ? -11.039 -22.062 -26.188 1 97.38 510 ALA A O 1
ATOM 4070 N N . THR A 1 511 ? -12 -20.547 -24.859 1 96.19 511 THR A N 1
ATOM 4071 C CA . THR A 1 511 ? -11.844 -19.375 -25.719 1 96.19 511 THR A CA 1
ATOM 4072 C C . THR A 1 511 ? -11.438 -18.156 -24.922 1 96.19 511 THR A C 1
ATOM 4074 O O . THR A 1 511 ? -11.297 -18.219 -23.703 1 96.19 511 THR A O 1
ATOM 4077 N N . THR A 1 512 ? -11.031 -17.109 -25.641 1 92.81 512 THR A N 1
ATOM 4078 C CA . THR A 1 512 ? -10.617 -15.898 -24.938 1 92.81 512 THR A CA 1
ATOM 4079 C C . THR A 1 512 ? -11.07 -14.648 -25.688 1 92.81 512 THR A C 1
ATOM 4081 O O . THR A 1 512 ? -11.273 -14.695 -26.906 1 92.81 512 THR A O 1
ATOM 4084 N N . ASP A 1 513 ? -11.453 -13.617 -24.859 1 84.75 513 ASP A N 1
ATOM 4085 C CA . ASP A 1 513 ? -11.656 -12.273 -25.375 1 84.75 513 ASP A CA 1
ATOM 4086 C C . ASP A 1 513 ? -10.5 -11.352 -25 1 84.75 513 ASP A C 1
ATOM 4088 O O . ASP A 1 513 ? -10.172 -11.219 -23.812 1 84.75 513 ASP A O 1
ATOM 4092 N N . HIS A 1 514 ? -9.812 -10.805 -25.953 1 91.31 514 HIS A N 1
ATOM 4093 C CA . HIS A 1 514 ? -8.688 -9.906 -25.719 1 91.31 514 HIS A CA 1
ATOM 4094 C C . HIS A 1 514 ? -9.156 -8.461 -25.641 1 91.31 514 HIS A C 1
ATOM 4096 O O . HIS A 1 514 ? -9.961 -8.016 -26.469 1 91.31 514 HIS A O 1
ATOM 4102 N N . VAL A 1 515 ? -8.758 -7.719 -24.641 1 93.25 515 VAL A N 1
ATOM 4103 C CA . VAL A 1 515 ? -8.852 -6.266 -24.578 1 93.25 515 VAL A CA 1
ATOM 4104 C C . VAL A 1 515 ? -7.461 -5.652 -24.734 1 93.25 515 VAL A C 1
ATOM 4106 O O . VAL A 1 515 ? -6.625 -5.75 -23.844 1 93.25 515 VAL A O 1
ATOM 4109 N N . VAL A 1 516 ? -7.234 -5.008 -25.859 1 94.88 516 VAL A N 1
ATOM 4110 C CA . VAL A 1 516 ? -5.926 -4.43 -26.141 1 94.88 516 VAL A CA 1
ATOM 4111 C C . VAL A 1 516 ? -5.711 -3.188 -25.281 1 94.88 516 VAL A C 1
ATOM 4113 O O . VAL A 1 516 ? -6.602 -2.342 -25.156 1 94.88 516 VAL A O 1
ATOM 4116 N N . ILE A 1 517 ? -4.617 -3.051 -24.641 1 94.94 517 ILE A N 1
ATOM 4117 C CA . ILE A 1 517 ? -4.301 -1.945 -23.75 1 94.94 517 ILE A CA 1
ATOM 4118 C C . ILE A 1 517 ? -2.924 -1.379 -24.094 1 94.94 517 ILE A C 1
ATOM 4120 O O . ILE A 1 517 ? -2.16 -2 -24.828 1 94.94 517 ILE A O 1
ATOM 4124 N N . TYR A 1 518 ? -2.615 -0.151 -23.656 1 96.19 518 TYR A N 1
ATOM 4125 C CA . TYR A 1 518 ? -1.288 0.435 -23.812 1 96.19 518 TYR A CA 1
ATOM 4126 C C . TYR A 1 518 ? -0.308 -0.157 -22.797 1 96.19 518 TYR A C 1
ATOM 4128 O O . TYR A 1 518 ? -0.664 -0.389 -21.641 1 96.19 518 TYR A O 1
ATOM 4136 N N . PRO A 1 519 ? 0.927 -0.426 -23.266 1 96.88 519 PRO A N 1
ATOM 4137 C CA . PRO A 1 519 ? 1.912 -0.945 -22.312 1 96.88 519 PRO A CA 1
ATOM 4138 C C . PRO A 1 519 ? 2.025 -0.087 -21.062 1 96.88 519 PRO A C 1
ATOM 4140 O O . PRO A 1 519 ? 1.998 1.144 -21.141 1 96.88 519 PRO A O 1
ATOM 4143 N N . TYR A 1 520 ? 2.125 -0.678 -19.953 1 96.38 520 TYR A N 1
ATOM 4144 C CA . TYR A 1 520 ? 2.176 0.044 -18.688 1 96.38 520 TYR A CA 1
ATOM 4145 C C . TYR A 1 520 ? 3.123 -0.638 -17.703 1 96.38 520 TYR A C 1
ATOM 4147 O O . TYR A 1 520 ? 3.246 -1.864 -17.703 1 96.38 520 TYR A O 1
ATOM 4155 N N . PRO A 1 521 ? 3.816 0.133 -16.891 1 97.06 521 PRO A N 1
ATOM 4156 C CA . PRO A 1 521 ? 4.668 -0.456 -15.852 1 97.06 521 PRO A CA 1
ATOM 4157 C C . PRO A 1 521 ? 3.879 -0.892 -14.617 1 97.06 521 PRO A C 1
ATOM 4159 O O . PRO A 1 521 ? 2.926 -0.218 -14.219 1 97.06 521 PRO A O 1
ATOM 4162 N N . VAL A 1 522 ? 4.199 -2.01 -14.07 1 98.5 522 VAL A N 1
ATOM 4163 C CA . VAL A 1 522 ? 3.568 -2.557 -12.867 1 98.5 522 VAL A CA 1
ATOM 4164 C C . VAL A 1 522 ? 4.352 -2.131 -11.633 1 98.5 522 VAL A C 1
ATOM 4166 O O . VAL A 1 522 ? 5.586 -2.113 -11.648 1 98.5 522 VAL A O 1
ATOM 4169 N N . PRO A 1 523 ? 3.688 -1.745 -10.531 1 98.62 523 PRO A N 1
ATOM 4170 C CA . PRO A 1 523 ? 4.414 -1.288 -9.344 1 98.62 523 PRO A CA 1
ATOM 4171 C C . PRO A 1 523 ? 5.188 -2.41 -8.656 1 98.62 523 PRO A C 1
ATOM 4173 O O . PRO A 1 523 ? 4.703 -3.543 -8.578 1 98.62 523 PRO A O 1
ATOM 4176 N N . TYR A 1 524 ? 6.391 -2.082 -8.062 1 98.88 524 TYR A N 1
ATOM 4177 C CA . TYR A 1 524 ? 7.25 -2.992 -7.316 1 98.88 524 TYR A CA 1
ATOM 4178 C C . TYR A 1 524 ? 6.5 -3.611 -6.141 1 98.88 524 TYR A C 1
ATOM 4180 O O . TYR A 1 524 ? 6.738 -4.766 -5.781 1 98.88 524 TYR A O 1
ATOM 4188 N N . ARG A 1 525 ? 5.461 -2.973 -5.59 1 98.75 525 ARG A N 1
ATOM 4189 C CA . ARG A 1 525 ? 4.711 -3.398 -4.41 1 98.75 525 ARG A CA 1
ATOM 4190 C C . ARG A 1 525 ? 3.883 -4.641 -4.707 1 98.75 525 ARG A C 1
ATOM 4192 O O . ARG A 1 525 ? 3.361 -5.281 -3.791 1 98.75 525 ARG A O 1
ATOM 4199 N N . CYS A 1 526 ? 3.805 -5.047 -5.969 1 98.88 526 CYS A N 1
ATOM 4200 C CA . CYS A 1 526 ? 3.1 -6.262 -6.359 1 98.88 526 CYS A CA 1
ATOM 4201 C C . CYS A 1 526 ? 4.008 -7.48 -6.238 1 98.88 526 CYS A C 1
ATOM 4203 O O . CYS A 1 526 ? 3.559 -8.617 -6.418 1 98.88 526 CYS A O 1
ATOM 4205 N N . LEU A 1 527 ? 5.332 -7.32 -5.848 1 98.94 527 LEU A N 1
ATOM 4206 C CA . LEU A 1 527 ? 6.309 -8.391 -6.02 1 98.94 527 LEU A CA 1
ATOM 4207 C C . LEU A 1 527 ? 6.773 -8.922 -4.668 1 98.94 527 LEU A C 1
ATOM 4209 O O . LEU A 1 527 ? 7.75 -9.672 -4.59 1 98.94 527 LEU A O 1
ATOM 4213 N N . TYR A 1 528 ? 6.152 -8.508 -3.566 1 98.94 528 TYR A N 1
ATOM 4214 C CA . TYR A 1 528 ? 6.484 -9.07 -2.264 1 98.94 528 TYR A CA 1
ATOM 4215 C C . TYR A 1 528 ? 5.242 -9.18 -1.384 1 98.94 528 TYR A C 1
ATOM 4217 O O . TYR A 1 528 ? 4.254 -8.484 -1.606 1 98.94 528 TYR A O 1
ATOM 4225 N N . SER A 1 529 ? 5.297 -10.102 -0.424 1 98.94 529 SER A N 1
ATOM 4226 C CA . SER A 1 529 ? 4.176 -10.383 0.469 1 98.94 529 SER A CA 1
ATOM 4227 C C . SER A 1 529 ? 3.928 -9.219 1.427 1 98.94 529 SER A C 1
ATOM 4229 O O . SER A 1 529 ? 4.871 -8.625 1.949 1 98.94 529 SER A O 1
ATOM 4231 N N . ARG A 1 530 ? 2.648 -8.93 1.671 1 98.44 530 ARG A N 1
ATOM 4232 C CA . ARG A 1 530 ? 2.311 -7.824 2.562 1 98.44 530 ARG A CA 1
ATOM 4233 C C . ARG A 1 530 ? 2.424 -8.25 4.023 1 98.44 530 ARG A C 1
ATOM 4235 O O . ARG A 1 530 ? 2.459 -7.398 4.918 1 98.44 530 ARG A O 1
ATOM 4242 N N . ASN A 1 531 ? 2.48 -9.609 4.309 1 98.12 531 ASN A N 1
ATOM 4243 C CA . ASN A 1 531 ? 2.436 -9.984 5.715 1 98.12 531 ASN A CA 1
ATOM 4244 C C . ASN A 1 531 ? 3.566 -10.953 6.07 1 98.12 531 ASN A C 1
ATOM 4246 O O . ASN A 1 531 ? 3.668 -11.398 7.211 1 98.12 531 ASN A O 1
ATOM 4250 N N . ILE A 1 532 ? 4.375 -11.391 5.062 1 98.75 532 ILE A N 1
ATOM 4251 C CA . ILE A 1 532 ? 5.605 -12.133 5.309 1 98.75 532 ILE A CA 1
ATOM 4252 C C . ILE A 1 532 ? 6.809 -11.266 4.953 1 98.75 532 ILE A C 1
ATOM 4254 O O . ILE A 1 532 ? 7.066 -11 3.777 1 98.75 532 ILE A O 1
ATOM 4258 N N . ASP A 1 533 ? 7.684 -10.969 5.871 1 98.12 533 ASP A N 1
ATOM 4259 C CA . ASP A 1 533 ? 8.617 -9.844 5.832 1 98.12 533 ASP A CA 1
ATOM 4260 C C . ASP A 1 533 ? 9.719 -10.086 4.805 1 98.12 533 ASP A C 1
ATOM 4262 O O . ASP A 1 533 ? 10.266 -9.141 4.234 1 98.12 533 ASP A O 1
ATOM 4266 N N . ASN A 1 534 ? 10.078 -11.344 4.605 1 98.88 534 ASN A N 1
ATOM 4267 C CA . ASN A 1 534 ? 11.234 -11.594 3.75 1 98.88 534 ASN A CA 1
ATOM 4268 C C . ASN A 1 534 ? 10.867 -12.5 2.576 1 98.88 534 ASN A C 1
ATOM 4270 O O . ASN A 1 534 ? 11.672 -13.344 2.168 1 98.88 534 ASN A O 1
ATOM 4274 N N . LEU A 1 535 ? 9.602 -12.312 2.01 1 98.94 535 LEU A N 1
ATOM 4275 C CA . LEU A 1 535 ? 9.141 -13.156 0.912 1 98.94 535 LEU A CA 1
ATOM 4276 C C . LEU A 1 535 ? 8.844 -12.312 -0.329 1 98.94 535 LEU A C 1
ATOM 4278 O O . LEU A 1 535 ? 7.969 -11.453 -0.307 1 98.94 535 LEU A O 1
ATOM 4282 N N . PHE A 1 536 ? 9.609 -12.594 -1.402 1 98.94 536 PHE A N 1
ATOM 4283 C CA . PHE A 1 536 ? 9.32 -12.086 -2.738 1 98.94 536 PHE A CA 1
ATOM 4284 C C . PHE A 1 536 ? 8.414 -13.055 -3.5 1 98.94 536 PHE A C 1
ATOM 4286 O O . PHE A 1 536 ? 8.281 -14.219 -3.117 1 98.94 536 PHE A O 1
ATOM 4293 N N . MET A 1 537 ? 7.828 -12.516 -4.57 1 98.81 537 MET A N 1
ATOM 4294 C CA . MET A 1 537 ? 7.031 -13.305 -5.504 1 98.81 537 MET A CA 1
ATOM 4295 C C . MET A 1 537 ? 7.305 -12.883 -6.945 1 98.81 537 MET A C 1
ATOM 4297 O O . MET A 1 537 ? 7.492 -11.703 -7.227 1 98.81 537 MET A O 1
ATOM 4301 N N . ALA A 1 538 ? 7.375 -13.789 -7.852 1 98.88 538 ALA A N 1
ATOM 4302 C CA . ALA A 1 538 ? 7.508 -13.555 -9.289 1 98.88 538 ALA A CA 1
ATOM 4303 C C . ALA A 1 538 ? 6.859 -14.68 -10.086 1 98.88 538 ALA A C 1
ATOM 4305 O O . ALA A 1 538 ? 7.086 -15.859 -9.805 1 98.88 538 ALA A O 1
ATOM 4306 N N . GLY A 1 539 ? 6.062 -14.367 -11 1 98.62 539 GLY A N 1
ATOM 4307 C CA . GLY A 1 539 ? 5.293 -15.305 -11.805 1 98.62 539 GLY A CA 1
ATOM 4308 C C . GLY A 1 539 ? 3.811 -14.984 -11.836 1 98.62 539 GLY A C 1
ATOM 4309 O O . GLY A 1 539 ? 3.42 -13.82 -11.688 1 98.62 539 GLY A O 1
ATOM 4310 N N . ARG A 1 540 ? 3.004 -15.961 -12.102 1 98.12 540 ARG A N 1
ATOM 4311 C CA . ARG A 1 540 ? 1.564 -15.734 -12.172 1 98.12 540 ARG A CA 1
ATOM 4312 C C . ARG A 1 540 ? 0.964 -15.609 -10.773 1 98.12 540 ARG A C 1
ATOM 4314 O O . ARG A 1 540 ? -0.243 -15.406 -10.625 1 98.12 540 ARG A O 1
ATOM 4321 N N . ASN A 1 541 ? 1.813 -15.719 -9.727 1 98.75 541 ASN A N 1
ATOM 4322 C CA . ASN A 1 541 ? 1.335 -15.719 -8.344 1 98.75 541 ASN A CA 1
ATOM 4323 C C . ASN A 1 541 ? 1.521 -14.352 -7.691 1 98.75 541 ASN A C 1
ATOM 4325 O O . ASN A 1 541 ? 1.472 -14.227 -6.465 1 98.75 541 ASN A O 1
ATOM 4329 N N . ILE A 1 542 ? 1.798 -13.312 -8.461 1 98.88 542 ILE A N 1
ATOM 4330 C CA . ILE A 1 542 ? 2.049 -12 -7.863 1 98.88 542 ILE A CA 1
ATOM 4331 C C . ILE A 1 542 ? 0.726 -11.359 -7.453 1 98.88 542 ILE A C 1
ATOM 4333 O O . ILE A 1 542 ? -0.344 -11.938 -7.66 1 98.88 542 ILE A O 1
ATOM 4337 N N . SER A 1 543 ? 0.819 -10.172 -6.859 1 98.88 543 SER A N 1
ATOM 4338 C CA . SER A 1 543 ? -0.314 -9.477 -6.258 1 98.88 543 SER A CA 1
ATOM 4339 C C . SER A 1 543 ? -1.153 -8.766 -7.312 1 98.88 543 SER A C 1
ATOM 4341 O O . SER A 1 543 ? -0.935 -7.586 -7.594 1 98.88 543 SER A O 1
ATOM 4343 N N . VAL A 1 544 ? -2.184 -9.461 -7.812 1 98.81 544 VAL A N 1
ATOM 4344 C CA . VAL A 1 544 ? -3.045 -8.938 -8.859 1 98.81 544 VAL A CA 1
ATOM 4345 C C . VAL A 1 544 ? -4.445 -9.531 -8.734 1 98.81 544 VAL A C 1
ATOM 4347 O O . VAL A 1 544 ? -4.621 -10.594 -8.125 1 98.81 544 VAL A O 1
ATOM 4350 N N . THR A 1 545 ? -5.445 -8.859 -9.266 1 98.69 545 THR A N 1
ATOM 4351 C CA . THR A 1 545 ? -6.777 -9.438 -9.406 1 98.69 545 THR A CA 1
ATOM 4352 C C . THR A 1 545 ? -6.805 -10.469 -10.531 1 98.69 545 THR A C 1
ATOM 4354 O O . THR A 1 545 ? -5.863 -10.562 -11.32 1 98.69 545 THR A O 1
ATOM 4357 N N . HIS A 1 546 ? -7.922 -11.219 -10.547 1 98.44 546 HIS A N 1
ATOM 4358 C CA . HIS A 1 546 ? -8.125 -12.148 -11.664 1 98.44 546 HIS A CA 1
ATOM 4359 C C . HIS A 1 546 ? -8.055 -11.422 -13 1 98.44 546 HIS A C 1
ATOM 4361 O O . HIS A 1 546 ? -7.414 -11.906 -13.938 1 98.44 546 HIS A O 1
ATOM 4367 N N . VAL A 1 547 ? -8.617 -10.258 -13.102 1 98.38 547 VAL A N 1
ATOM 4368 C CA . VAL A 1 547 ? -8.664 -9.492 -14.336 1 98.38 547 VAL A CA 1
ATOM 4369 C C . VAL A 1 547 ? -7.258 -9.055 -14.734 1 98.38 547 VAL A C 1
ATOM 4371 O O . VAL A 1 547 ? -6.844 -9.234 -15.883 1 98.38 547 VAL A O 1
ATOM 4374 N N . ALA A 1 548 ? -6.551 -8.586 -13.773 1 98.56 548 ALA A N 1
ATOM 4375 C CA . ALA A 1 548 ? -5.211 -8.078 -14.062 1 98.56 548 ALA A CA 1
ATOM 4376 C C . ALA A 1 548 ? -4.25 -9.219 -14.375 1 98.56 548 ALA A C 1
ATOM 4378 O O . ALA A 1 548 ? -3.281 -9.039 -15.117 1 98.56 548 ALA A O 1
ATOM 4379 N N . LEU A 1 549 ? -4.477 -10.391 -13.875 1 98.31 549 LEU A N 1
ATOM 4380 C CA . LEU A 1 549 ? -3.645 -11.547 -14.18 1 98.31 549 LEU A CA 1
ATOM 4381 C C . LEU A 1 549 ? -3.627 -11.828 -15.68 1 98.31 549 LEU A C 1
ATOM 4383 O O . LEU A 1 549 ? -2.627 -12.312 -16.219 1 98.31 549 LEU A O 1
ATOM 4387 N N . GLY A 1 550 ? -4.648 -11.5 -16.359 1 97.38 550 GLY A N 1
ATOM 4388 C CA . GLY A 1 550 ? -4.781 -11.766 -17.781 1 97.38 550 GLY A CA 1
ATOM 4389 C C . GLY A 1 550 ? -3.705 -11.102 -18.609 1 97.38 550 GLY A C 1
ATOM 4390 O O . GLY A 1 550 ? -3.457 -11.508 -19.75 1 97.38 550 GLY A O 1
ATOM 4391 N N . THR A 1 551 ? -3.057 -10.102 -18.047 1 97.31 551 THR A N 1
ATOM 4392 C CA . THR A 1 551 ? -2.09 -9.375 -18.859 1 97.31 551 THR A CA 1
ATOM 4393 C C . THR A 1 551 ? -0.671 -9.602 -18.344 1 97.31 551 THR A C 1
ATOM 4395 O O . THR A 1 551 ? 0.296 -9.484 -19.094 1 97.31 551 THR A O 1
ATOM 4398 N N . VAL A 1 552 ? -0.539 -10.031 -17.109 1 97.81 552 VAL A N 1
ATOM 4399 C CA . VAL A 1 552 ? 0.801 -10.016 -16.531 1 97.81 552 VAL A CA 1
ATOM 4400 C C . VAL A 1 552 ? 1.382 -11.43 -16.531 1 97.81 552 VAL A C 1
ATOM 4402 O O . VAL A 1 552 ? 2.584 -11.609 -16.328 1 97.81 552 VAL A O 1
ATOM 4405 N N . ARG A 1 553 ? 0.66 -12.43 -16.828 1 96.94 553 ARG A N 1
ATOM 4406 C CA . ARG A 1 553 ? 1.066 -13.805 -16.578 1 96.94 553 ARG A CA 1
ATOM 4407 C C . ARG A 1 553 ? 1.905 -14.359 -17.734 1 96.94 553 ARG A C 1
ATOM 4409 O O . ARG A 1 553 ? 2.393 -15.484 -17.672 1 96.94 553 ARG A O 1
ATOM 4416 N N . VAL A 1 554 ? 2.084 -13.68 -18.844 1 97.31 554 VAL A N 1
ATOM 4417 C CA . VAL A 1 554 ? 2.859 -14.219 -19.953 1 97.31 554 VAL A CA 1
ATOM 4418 C C . VAL A 1 554 ? 4.34 -14.242 -19.578 1 97.31 554 VAL A C 1
ATOM 4420 O O . VAL A 1 554 ? 4.816 -13.383 -18.844 1 97.31 554 VAL A O 1
ATOM 4423 N N . MET A 1 555 ? 5.055 -15.141 -20.141 1 98.12 555 MET A N 1
ATOM 4424 C CA . MET A 1 555 ? 6.285 -15.625 -19.516 1 98.12 555 MET A CA 1
ATOM 4425 C C . MET A 1 555 ? 7.422 -14.625 -19.703 1 98.12 555 MET A C 1
ATOM 4427 O O . MET A 1 555 ? 8.297 -14.508 -18.844 1 98.12 555 MET A O 1
ATOM 4431 N N . ARG A 1 556 ? 7.496 -13.852 -20.812 1 98.25 556 ARG A N 1
ATOM 4432 C CA . ARG A 1 556 ? 8.539 -12.836 -20.891 1 98.25 556 ARG A CA 1
ATOM 4433 C C . ARG A 1 556 ? 8.328 -11.75 -19.828 1 98.25 556 ARG A C 1
ATOM 4435 O O . ARG A 1 556 ? 9.297 -11.234 -19.266 1 98.25 556 ARG A O 1
ATOM 4442 N N . THR A 1 557 ? 7.066 -11.43 -19.609 1 98.38 557 THR A N 1
ATOM 4443 C CA . THR A 1 557 ? 6.734 -10.484 -18.547 1 98.38 557 THR A CA 1
ATOM 4444 C C . THR A 1 557 ? 7.148 -11.039 -17.188 1 98.38 557 THR A C 1
ATOM 4446 O O . THR A 1 557 ? 7.73 -10.328 -16.375 1 98.38 557 THR A O 1
ATOM 4449 N N . THR A 1 558 ? 6.863 -12.344 -16.938 1 98.75 558 THR A N 1
ATOM 4450 C CA . THR A 1 558 ? 7.238 -12.938 -15.656 1 98.75 558 THR A CA 1
ATOM 4451 C C . THR A 1 558 ? 8.758 -12.969 -15.492 1 98.75 558 THR A C 1
ATOM 4453 O O . THR A 1 558 ? 9.273 -12.852 -14.383 1 98.75 558 THR A O 1
ATOM 4456 N N . GLY A 1 559 ? 9.445 -13.148 -16.625 1 98.75 559 GLY A N 1
ATOM 4457 C CA . GLY A 1 559 ? 10.898 -13.055 -16.578 1 98.75 559 GLY A CA 1
ATOM 4458 C C . GLY A 1 559 ? 11.391 -11.695 -16.109 1 98.75 559 GLY A C 1
ATOM 4459 O O . GLY A 1 559 ? 12.32 -11.609 -15.312 1 98.75 559 GLY A O 1
ATOM 4460 N N . MET A 1 560 ? 10.758 -10.641 -16.609 1 98.75 560 MET A N 1
ATOM 4461 C CA . MET A 1 560 ? 11.117 -9.281 -16.203 1 98.75 560 MET A CA 1
ATOM 4462 C C . MET A 1 560 ? 10.82 -9.055 -14.727 1 98.75 560 MET A C 1
ATOM 4464 O O . MET A 1 560 ? 11.57 -8.367 -14.031 1 98.75 560 MET A O 1
ATOM 4468 N N . MET A 1 561 ? 9.703 -9.68 -14.227 1 98.62 561 MET A N 1
ATOM 4469 C CA . MET A 1 561 ? 9.445 -9.68 -12.789 1 98.62 561 MET A CA 1
ATOM 4470 C C . MET A 1 561 ? 10.648 -10.211 -12.016 1 98.62 561 MET A C 1
ATOM 4472 O O . MET A 1 561 ? 11.062 -9.625 -11.016 1 98.62 561 MET A O 1
ATOM 4476 N N . GLY A 1 562 ? 11.062 -11.367 -12.562 1 98.94 562 GLY A N 1
ATOM 4477 C CA . GLY A 1 562 ? 12.188 -12.023 -11.906 1 98.94 562 GLY A CA 1
ATOM 4478 C C . GLY A 1 562 ? 13.43 -11.156 -11.844 1 98.94 562 GLY A C 1
ATOM 4479 O O . GLY A 1 562 ? 14.117 -11.117 -10.828 1 98.94 562 GLY A O 1
ATOM 4480 N N . GLU A 1 563 ? 13.742 -10.422 -12.906 1 98.94 563 GLU A N 1
ATOM 4481 C CA . GLU A 1 563 ? 14.883 -9.516 -12.93 1 98.94 563 GLU A CA 1
ATOM 4482 C C . GLU A 1 563 ? 14.766 -8.453 -11.836 1 98.94 563 GLU A C 1
ATOM 4484 O O . GLU A 1 563 ? 15.734 -8.203 -11.109 1 98.94 563 GLU A O 1
ATOM 4489 N N . VAL A 1 564 ? 13.602 -7.887 -11.703 1 98.94 564 VAL A N 1
ATOM 4490 C CA . VAL A 1 564 ? 13.367 -6.836 -10.719 1 98.94 564 VAL A CA 1
ATOM 4491 C C . VAL A 1 564 ? 13.523 -7.406 -9.312 1 98.94 564 VAL A C 1
ATOM 4493 O O . VAL A 1 564 ? 14.148 -6.785 -8.445 1 98.94 564 VAL A O 1
ATOM 4496 N N . VAL A 1 565 ? 12.969 -8.578 -9.055 1 98.94 565 VAL A N 1
ATOM 4497 C CA . VAL A 1 565 ? 13.055 -9.234 -7.754 1 98.94 565 VAL A CA 1
ATOM 4498 C C . VAL A 1 565 ? 14.516 -9.508 -7.406 1 98.94 565 VAL A C 1
ATOM 4500 O O . VAL A 1 565 ? 14.938 -9.297 -6.27 1 98.94 565 VAL A O 1
ATOM 4503 N N . GLY A 1 566 ? 15.281 -9.992 -8.406 1 99 566 GLY A N 1
ATOM 4504 C CA . GLY A 1 566 ? 16.703 -10.203 -8.164 1 99 566 GLY A CA 1
ATOM 4505 C C . GLY A 1 566 ? 17.438 -8.93 -7.793 1 99 566 GLY A C 1
ATOM 4506 O O . GLY A 1 566 ? 18.281 -8.93 -6.887 1 99 566 GLY A O 1
ATOM 4507 N N . MET A 1 567 ? 17.172 -7.848 -8.477 1 98.94 567 MET A N 1
ATOM 4508 C CA . MET A 1 567 ? 17.766 -6.547 -8.172 1 98.94 567 MET A CA 1
ATOM 4509 C C . MET A 1 567 ? 17.391 -6.094 -6.766 1 98.94 567 MET A C 1
ATOM 4511 O O . MET A 1 567 ? 18.266 -5.645 -6.012 1 98.94 567 MET A O 1
ATOM 4515 N N . ALA A 1 568 ? 16.141 -6.234 -6.418 1 99 568 ALA A N 1
ATOM 4516 C CA . ALA A 1 568 ? 15.672 -5.844 -5.09 1 99 568 ALA A CA 1
ATOM 4517 C C . ALA A 1 568 ? 16.344 -6.688 -4.008 1 99 568 ALA A C 1
ATOM 4519 O O . ALA A 1 568 ? 16.719 -6.172 -2.951 1 99 568 ALA A O 1
ATOM 4520 N N . ALA A 1 569 ? 16.469 -7.977 -4.305 1 98.94 569 ALA A N 1
ATOM 4521 C CA . ALA A 1 569 ? 17.125 -8.867 -3.352 1 98.94 569 ALA A CA 1
ATOM 4522 C C . ALA A 1 569 ? 18.562 -8.445 -3.096 1 98.94 569 ALA A C 1
ATOM 4524 O O . ALA A 1 569 ? 19.047 -8.508 -1.962 1 98.94 569 ALA A O 1
ATOM 4525 N N . SER A 1 570 ? 19.266 -8.031 -4.07 1 98.94 570 SER A N 1
ATOM 4526 C CA . SER A 1 570 ? 20.641 -7.578 -3.91 1 98.94 570 SER A CA 1
ATOM 4527 C C . SER A 1 570 ? 20.703 -6.348 -3.012 1 98.94 570 SER A C 1
ATOM 4529 O O . SER A 1 570 ? 21.641 -6.211 -2.211 1 98.94 570 SER A O 1
ATOM 4531 N N . LEU A 1 571 ? 19.766 -5.457 -3.15 1 98.94 571 LEU A N 1
ATOM 4532 C CA . LEU A 1 571 ? 19.719 -4.273 -2.301 1 98.94 571 LEU A CA 1
ATOM 4533 C C . LEU A 1 571 ? 19.359 -4.645 -0.867 1 98.94 571 LEU A C 1
ATOM 4535 O O . LEU A 1 571 ? 19.875 -4.043 0.082 1 98.94 571 LEU A O 1
ATOM 4539 N N . CYS A 1 572 ? 18.422 -5.609 -0.768 1 98.94 572 CYS A N 1
ATOM 4540 C CA . CYS A 1 572 ? 18.125 -6.105 0.572 1 98.94 572 CYS A CA 1
ATOM 4541 C C . CYS A 1 572 ? 19.375 -6.602 1.264 1 98.94 572 CYS A C 1
ATOM 4543 O O . CYS A 1 572 ? 19.578 -6.363 2.457 1 98.94 572 CYS A O 1
ATOM 4545 N N . LYS A 1 573 ? 20.188 -7.324 0.531 1 98.81 573 LYS A N 1
ATOM 4546 C CA . LYS A 1 573 ? 21.453 -7.809 1.069 1 98.81 573 LYS A CA 1
ATOM 4547 C C . LYS A 1 573 ? 22.375 -6.648 1.444 1 98.81 573 LYS A C 1
ATOM 4549 O O . LYS A 1 573 ? 22.922 -6.621 2.545 1 98.81 573 LYS A O 1
ATOM 4554 N N . LYS A 1 574 ? 22.484 -5.719 0.578 1 98.75 574 LYS A N 1
ATOM 4555 C CA . LYS A 1 574 ? 23.375 -4.578 0.751 1 98.75 574 LYS A CA 1
ATOM 4556 C C . LYS A 1 574 ? 23.016 -3.783 2.004 1 98.75 574 LYS A C 1
ATOM 4558 O O . LYS A 1 574 ? 23.891 -3.375 2.762 1 98.75 574 LYS A O 1
ATOM 4563 N N . TYR A 1 575 ? 21.703 -3.619 2.312 1 98.62 575 TYR A N 1
ATOM 4564 C CA . TYR A 1 575 ? 21.266 -2.707 3.365 1 98.62 575 TYR A CA 1
ATOM 4565 C C . TYR A 1 575 ? 20.688 -3.473 4.543 1 98.62 575 TYR A C 1
ATOM 4567 O O . TYR A 1 575 ? 20.188 -2.871 5.504 1 98.62 575 TYR A O 1
ATOM 4575 N N . GLN A 1 576 ? 20.734 -4.84 4.473 1 98.19 576 GLN A N 1
ATOM 4576 C CA . GLN A 1 576 ? 20.062 -5.66 5.484 1 98.19 576 GLN A CA 1
ATOM 4577 C C . GLN A 1 576 ? 18.625 -5.223 5.684 1 98.19 576 GLN A C 1
ATOM 4579 O O . GLN A 1 576 ? 18.188 -4.98 6.812 1 98.19 576 GLN A O 1
ATOM 4584 N N . ALA A 1 577 ? 17.938 -5.133 4.555 1 98.44 577 ALA A N 1
ATOM 4585 C CA . ALA A 1 577 ? 16.578 -4.594 4.516 1 98.44 577 ALA A CA 1
ATOM 4586 C C . ALA A 1 577 ? 15.578 -5.652 4.07 1 98.44 577 ALA A C 1
ATOM 4588 O O . ALA A 1 577 ? 15.969 -6.719 3.584 1 98.44 577 ALA A O 1
ATOM 4589 N N . THR A 1 578 ? 14.305 -5.43 4.328 1 98.56 578 THR A N 1
ATOM 4590 C CA . THR A 1 578 ? 13.227 -6.27 3.824 1 98.56 578 THR A CA 1
ATOM 4591 C C . THR A 1 578 ? 12.797 -5.82 2.43 1 98.56 578 THR A C 1
ATOM 4593 O O . THR A 1 578 ? 13.164 -4.73 1.983 1 98.56 578 THR A O 1
ATOM 4596 N N . PRO A 1 579 ? 12.023 -6.695 1.768 1 98.88 579 PRO A N 1
ATOM 4597 C CA . PRO A 1 579 ? 11.477 -6.27 0.479 1 98.88 579 PRO A CA 1
ATOM 4598 C C . PRO A 1 579 ? 10.695 -4.957 0.574 1 98.88 579 PRO A C 1
ATOM 4600 O O . PRO A 1 579 ? 10.828 -4.09 -0.292 1 98.88 579 PRO A O 1
ATOM 4603 N N . ARG A 1 580 ? 9.961 -4.738 1.571 1 98.62 580 ARG A N 1
ATOM 4604 C CA . ARG A 1 580 ? 9.172 -3.523 1.775 1 98.62 580 ARG A CA 1
ATOM 4605 C C . ARG A 1 580 ? 10.078 -2.316 1.992 1 98.62 580 ARG A C 1
ATOM 4607 O O . ARG A 1 580 ? 9.781 -1.217 1.521 1 98.62 580 ARG A O 1
ATOM 4614 N N . ASP A 1 581 ? 11.18 -2.479 2.674 1 98.44 581 ASP A N 1
ATOM 4615 C CA . ASP A 1 581 ? 12.141 -1.409 2.934 1 98.44 581 ASP A CA 1
ATOM 4616 C C . ASP A 1 581 ? 12.703 -0.854 1.63 1 98.44 581 ASP A C 1
ATOM 4618 O O . ASP A 1 581 ? 13.023 0.333 1.542 1 98.44 581 ASP A O 1
ATOM 4622 N N . ILE A 1 582 ? 12.805 -1.746 0.662 1 98.88 582 ILE A N 1
ATOM 4623 C CA . ILE A 1 582 ? 13.32 -1.283 -0.623 1 98.88 582 ILE A CA 1
ATOM 4624 C C . ILE A 1 582 ? 12.383 -0.23 -1.205 1 98.88 582 ILE A C 1
ATOM 4626 O O . ILE A 1 582 ? 12.836 0.789 -1.734 1 98.88 582 ILE A O 1
ATOM 4630 N N . TYR A 1 583 ? 11.109 -0.44 -1.108 1 98.62 583 TYR A N 1
ATOM 4631 C CA . TYR A 1 583 ? 10.125 0.537 -1.565 1 98.62 583 TYR A CA 1
ATOM 4632 C C . TYR A 1 583 ? 10.203 1.818 -0.744 1 98.62 583 TYR A C 1
ATOM 4634 O O . TYR A 1 583 ? 10.211 2.92 -1.3 1 98.62 583 TYR A O 1
ATOM 4642 N N . HIS A 1 584 ? 10.336 1.673 0.558 1 97.19 584 HIS A N 1
ATOM 4643 C CA . HIS A 1 584 ? 10.258 2.82 1.455 1 97.19 584 HIS A CA 1
ATOM 4644 C C . HIS A 1 584 ? 11.531 3.662 1.391 1 97.19 584 HIS A C 1
ATOM 4646 O O . HIS A 1 584 ? 11.461 4.895 1.431 1 97.19 584 HIS A O 1
ATOM 4652 N N . TYR A 1 585 ? 12.734 2.982 1.241 1 97.75 585 TYR A N 1
ATOM 4653 C CA . TYR A 1 585 ? 13.938 3.719 1.592 1 97.75 585 TYR A CA 1
ATOM 4654 C C . TYR A 1 585 ? 14.977 3.633 0.477 1 97.75 585 TYR A C 1
ATOM 4656 O O . TYR A 1 585 ? 15.922 4.426 0.435 1 97.75 585 TYR A O 1
ATOM 4664 N N . TYR A 1 586 ? 14.82 2.686 -0.451 1 98.62 586 TYR A N 1
ATOM 4665 C CA . TYR A 1 586 ? 15.891 2.469 -1.419 1 98.62 586 TYR A CA 1
ATOM 4666 C C . TYR A 1 586 ? 15.328 2.35 -2.832 1 98.62 586 TYR A C 1
ATOM 4668 O O . TYR A 1 586 ? 15.906 1.662 -3.678 1 98.62 586 TYR A O 1
ATOM 4676 N N . LEU A 1 587 ? 14.195 2.973 -3.094 1 98.5 587 LEU A N 1
ATOM 4677 C CA . LEU A 1 587 ? 13.492 2.879 -4.367 1 98.5 587 LEU A CA 1
ATOM 4678 C C . LEU A 1 587 ? 14.328 3.475 -5.496 1 98.5 587 LEU A C 1
ATOM 4680 O O . LEU A 1 587 ? 14.352 2.939 -6.605 1 98.5 587 LEU A O 1
ATOM 4684 N N . GLU A 1 588 ? 14.992 4.605 -5.25 1 97.94 588 GLU A N 1
ATOM 4685 C CA . GLU A 1 588 ? 15.766 5.273 -6.289 1 97.94 588 GLU A CA 1
ATOM 4686 C C . GLU A 1 588 ? 16.922 4.402 -6.762 1 97.94 588 GLU A C 1
ATOM 4688 O O . GLU A 1 588 ? 17.266 4.398 -7.945 1 97.94 588 GLU A O 1
ATOM 4693 N N . GLU A 1 589 ? 17.516 3.67 -5.832 1 98.69 589 GLU A N 1
ATOM 4694 C CA . GLU A 1 589 ? 18.594 2.768 -6.234 1 98.69 589 GLU A CA 1
ATOM 4695 C C . GLU A 1 589 ? 18.047 1.584 -7.031 1 98.69 589 GLU A C 1
ATOM 4697 O O . GLU A 1 589 ? 18.703 1.112 -7.969 1 98.69 589 GLU A O 1
ATOM 4702 N N . LEU A 1 590 ? 16.906 1.083 -6.676 1 98.88 590 LEU A N 1
ATOM 4703 C CA . LEU A 1 590 ? 16.266 0.032 -7.465 1 98.88 590 LEU A CA 1
ATOM 4704 C C . LEU A 1 590 ? 16 0.508 -8.891 1 98.88 590 LEU A C 1
ATOM 4706 O O . LEU A 1 590 ? 16.266 -0.222 -9.852 1 98.88 590 LEU A O 1
ATOM 4710 N N . LYS A 1 591 ? 15.547 1.743 -8.984 1 98.62 591 LYS A N 1
ATOM 4711 C CA . LYS A 1 591 ? 15.297 2.33 -10.297 1 98.62 591 LYS A CA 1
ATOM 4712 C C . LYS A 1 591 ? 16.578 2.398 -11.117 1 98.62 591 LYS A C 1
ATOM 4714 O O . LYS A 1 591 ? 16.562 2.123 -12.32 1 98.62 591 LYS A O 1
ATOM 4719 N N . SER A 1 592 ? 17.609 2.758 -10.445 1 98.69 592 SER A N 1
ATOM 4720 C CA . SER A 1 592 ? 18.891 2.838 -11.125 1 98.69 592 SER A CA 1
ATOM 4721 C C . SER A 1 592 ? 19.328 1.473 -11.648 1 98.69 592 SER A C 1
ATOM 4723 O O . SER A 1 592 ? 19.875 1.368 -12.75 1 98.69 592 SER A O 1
ATOM 4725 N N . LEU A 1 593 ? 19.141 0.438 -10.867 1 98.88 593 LEU A N 1
ATOM 4726 C CA . LEU A 1 593 ? 19.469 -0.915 -11.297 1 98.88 593 LEU A CA 1
ATOM 4727 C C . LEU A 1 593 ? 18.609 -1.347 -12.477 1 98.88 593 LEU A C 1
ATOM 4729 O O . LEU A 1 593 ? 19.094 -1.994 -13.406 1 98.88 593 LEU A O 1
ATOM 4733 N N . MET A 1 594 ? 17.312 -0.991 -12.453 1 98.75 594 MET A N 1
ATOM 4734 C CA . MET A 1 594 ? 16.422 -1.354 -13.547 1 98.75 594 MET A CA 1
ATOM 4735 C C . MET A 1 594 ? 16.812 -0.642 -14.836 1 98.75 594 MET A C 1
ATOM 4737 O O . MET A 1 594 ? 16.672 -1.195 -15.922 1 98.75 594 MET A O 1
ATOM 4741 N N . GLN A 1 595 ? 17.328 0.558 -14.688 1 98.25 595 GLN A N 1
ATOM 4742 C CA . GLN A 1 595 ? 17.797 1.306 -15.852 1 98.25 595 GLN A CA 1
ATOM 4743 C C . GLN A 1 595 ? 19.031 0.647 -16.453 1 98.25 595 GLN A C 1
ATOM 4745 O O . GLN A 1 595 ? 19.172 0.595 -17.688 1 98.25 595 GLN A O 1
ATOM 4750 N N . LYS A 1 596 ? 19.859 0.155 -15.594 1 98.25 596 LYS A N 1
ATOM 4751 C CA . LYS A 1 596 ? 21.125 -0.43 -16.031 1 98.25 596 LYS A CA 1
ATOM 4752 C C . LYS A 1 596 ? 20.922 -1.851 -16.547 1 98.25 596 LYS A C 1
ATOM 4754 O O . LYS A 1 596 ? 21.562 -2.262 -17.516 1 98.25 596 LYS A O 1
ATOM 4759 N N . GLY A 1 597 ? 20.078 -2.656 -15.906 1 98.31 597 GLY A N 1
ATOM 4760 C CA . GLY A 1 597 ? 19.891 -4.062 -16.219 1 98.31 597 GLY A CA 1
ATOM 4761 C C . GLY A 1 597 ? 21.047 -4.934 -15.758 1 98.31 597 GLY A C 1
ATOM 4762 O O . GLY A 1 597 ? 22.078 -4.422 -15.297 1 98.31 597 GLY A O 1
ATOM 4763 N N . VAL A 1 598 ? 20.859 -6.223 -15.875 1 98.44 598 VAL A N 1
ATOM 4764 C CA . VAL A 1 598 ? 21.906 -7.16 -15.484 1 98.44 598 VAL A CA 1
ATOM 4765 C C . VAL A 1 598 ? 22.266 -8.062 -16.656 1 98.44 598 VAL A C 1
ATOM 4767 O O . VAL A 1 598 ? 23.047 -9.008 -16.516 1 98.44 598 VAL A O 1
ATOM 4770 N N . ASN A 1 599 ? 21.672 -7.824 -17.781 1 98.19 599 ASN A N 1
ATOM 4771 C CA . ASN A 1 599 ? 21.875 -8.633 -18.969 1 98.19 599 ASN A CA 1
ATOM 4772 C C . ASN A 1 599 ? 23.234 -8.352 -19.625 1 98.19 599 ASN A C 1
ATOM 4774 O O . ASN A 1 599 ? 23.859 -7.324 -19.344 1 98.19 599 ASN A O 1
ATOM 4778 N N . LYS A 1 600 ? 23.672 -9.32 -20.406 1 96.94 600 LYS A N 1
ATOM 4779 C CA . LYS A 1 600 ? 24.797 -9.055 -21.312 1 96.94 600 LYS A CA 1
ATOM 4780 C C . LYS A 1 600 ? 24.453 -7.98 -22.328 1 96.94 600 LYS A C 1
ATOM 4782 O O . LYS A 1 600 ? 23.406 -8.047 -22.969 1 96.94 600 LYS A O 1
ATOM 4787 N N . LYS A 1 601 ? 25.344 -7.055 -22.516 1 95.69 601 LYS A N 1
ATOM 4788 C CA . LYS A 1 601 ? 25.047 -5.914 -23.375 1 95.69 601 LYS A CA 1
ATOM 4789 C C . LYS A 1 601 ? 25.312 -6.258 -24.844 1 95.69 601 LYS A C 1
ATOM 4791 O O . LYS A 1 601 ? 26.156 -7.113 -25.141 1 95.69 601 LYS A O 1
ATOM 4796 N N . GLY A 1 602 ? 24.531 -5.676 -25.719 1 92.62 602 GLY A N 1
ATOM 4797 C CA . GLY A 1 602 ? 24.812 -5.73 -27.141 1 92.62 602 GLY A CA 1
ATOM 4798 C C . GLY A 1 602 ? 24.141 -6.902 -27.828 1 92.62 602 GLY A C 1
ATOM 4799 O O . GLY A 1 602 ? 24.25 -7.059 -29.047 1 92.62 602 GLY A O 1
ATOM 4800 N N . LEU A 1 603 ? 23.469 -7.77 -27.109 1 95.12 603 LEU A N 1
ATOM 4801 C CA . LEU A 1 603 ? 22.797 -8.891 -27.75 1 95.12 603 LEU A CA 1
ATOM 4802 C C . LEU A 1 603 ? 21.578 -8.406 -28.531 1 95.12 603 LEU A C 1
ATOM 4804 O O . LEU A 1 603 ? 20.812 -7.578 -28.047 1 95.12 603 LEU A O 1
ATOM 4808 N N . PRO A 1 604 ? 21.469 -8.867 -29.797 1 95.12 604 PRO A N 1
ATOM 4809 C CA . PRO A 1 604 ? 20.25 -8.516 -30.531 1 95.12 604 PRO A CA 1
ATOM 4810 C C . PRO A 1 604 ? 18.984 -9.102 -29.906 1 95.12 604 PRO A C 1
ATOM 4812 O O . PRO A 1 604 ? 19.047 -10.156 -29.266 1 95.12 604 PRO A O 1
ATOM 4815 N N . ASN A 1 605 ? 17.875 -8.5 -30.125 1 95.56 605 ASN A N 1
ATOM 4816 C CA . ASN A 1 605 ? 16.609 -9.039 -29.656 1 95.56 605 ASN A CA 1
ATOM 4817 C C . ASN A 1 605 ? 16.141 -10.227 -30.5 1 95.56 605 ASN A C 1
ATOM 4819 O O . ASN A 1 605 ? 15.547 -10.039 -31.547 1 95.56 605 ASN A O 1
ATOM 4823 N N . ASN A 1 606 ? 16.328 -11.359 -30.016 1 96.06 606 ASN A N 1
ATOM 4824 C CA . ASN A 1 606 ? 15.953 -12.594 -30.703 1 96.06 606 ASN A CA 1
ATOM 4825 C C . ASN A 1 606 ? 14.609 -13.125 -30.219 1 96.06 606 ASN A C 1
ATOM 4827 O O . ASN A 1 606 ? 14.281 -14.289 -30.422 1 96.06 606 ASN A O 1
ATOM 4831 N N . GLN A 1 607 ? 13.875 -12.289 -29.547 1 96.12 607 GLN A N 1
ATOM 4832 C CA . GLN A 1 607 ? 12.594 -12.656 -28.953 1 96.12 607 GLN A CA 1
ATOM 4833 C C . GLN A 1 607 ? 11.453 -11.883 -29.594 1 96.12 607 GLN A C 1
ATOM 4835 O O . GLN A 1 607 ? 10.602 -11.328 -28.891 1 96.12 607 GLN A O 1
ATOM 4840 N N . ARG A 1 608 ? 11.242 -11.859 -30.844 1 95.12 608 ARG A N 1
ATOM 4841 C CA . ARG A 1 608 ? 10.312 -10.984 -31.562 1 95.12 608 ARG A CA 1
ATOM 4842 C C . ARG A 1 608 ? 9.07 -11.75 -32 1 95.12 608 ARG A C 1
ATOM 4844 O O . ARG A 1 608 ? 8.203 -11.203 -32.688 1 95.12 608 ARG A O 1
ATOM 4851 N N . TYR A 1 609 ? 8.953 -12.891 -31.578 1 95.56 609 TYR A N 1
ATOM 4852 C CA . TYR A 1 609 ? 7.758 -13.664 -31.906 1 95.56 609 TYR A CA 1
ATOM 4853 C C . TYR A 1 609 ? 6.738 -13.586 -30.766 1 95.56 609 TYR A C 1
ATOM 4855 O O . TYR A 1 609 ? 7.098 -13.344 -29.625 1 95.56 609 TYR A O 1
ATOM 4863 N N . ASN A 1 610 ? 5.387 -13.773 -31.078 1 96.5 610 ASN A N 1
ATOM 4864 C CA . ASN A 1 610 ? 4.293 -13.852 -30.109 1 96.5 610 ASN A CA 1
ATOM 4865 C C . ASN A 1 610 ? 4.309 -12.672 -29.141 1 96.5 610 ASN A C 1
ATOM 4867 O O . ASN A 1 610 ? 4.18 -12.859 -27.938 1 96.5 610 ASN A O 1
ATOM 4871 N N . GLU A 1 611 ? 4.461 -11.461 -29.625 1 94.69 611 GLU A N 1
ATOM 4872 C CA . GLU A 1 611 ? 4.59 -10.273 -28.781 1 94.69 611 GLU A CA 1
ATOM 4873 C C . GLU A 1 611 ? 3.225 -9.758 -28.344 1 94.69 611 GLU A C 1
ATOM 4875 O O . GLU A 1 611 ? 3.129 -8.969 -27.406 1 94.69 611 GLU A O 1
ATOM 4880 N N . GLY A 1 612 ? 2.207 -10.203 -29 1 90.62 612 GLY A N 1
ATOM 4881 C CA . GLY A 1 612 ? 0.856 -9.789 -28.656 1 90.62 612 GLY A CA 1
ATOM 4882 C C . GLY A 1 612 ? 0.489 -8.43 -29.219 1 90.62 612 GLY A C 1
ATOM 4883 O O . GLY A 1 612 ? 1.336 -7.734 -29.781 1 90.62 612 GLY A O 1
ATOM 4884 N N . GLY A 1 613 ? -0.785 -8.008 -29.031 1 89.62 613 GLY A N 1
ATOM 4885 C CA . GLY A 1 613 ? -1.284 -6.715 -29.453 1 89.62 613 GLY A CA 1
ATOM 4886 C C . GLY A 1 613 ? -1.185 -5.652 -28.391 1 89.62 613 GLY A C 1
ATOM 4887 O O . GLY A 1 613 ? -1.294 -5.953 -27.188 1 89.62 613 GLY A O 1
ATOM 4888 N N . ARG A 1 614 ? -0.927 -4.441 -28.812 1 91.69 614 ARG A N 1
ATOM 4889 C CA . ARG A 1 614 ? -0.869 -3.33 -27.859 1 91.69 614 ARG A CA 1
ATOM 4890 C C . ARG A 1 614 ? -1.309 -2.027 -28.516 1 91.69 614 ARG A C 1
ATOM 4892 O O . ARG A 1 614 ? -1.208 -1.877 -29.734 1 91.69 614 ARG A O 1
ATOM 4899 N N . LEU A 1 615 ? -1.814 -1.112 -27.703 1 92.25 615 LEU A N 1
ATOM 4900 C CA . LEU A 1 615 ? -2.139 0.223 -28.203 1 92.25 615 LEU A CA 1
ATOM 4901 C C . LEU A 1 615 ? -0.871 1.039 -28.438 1 92.25 615 LEU A C 1
ATOM 4903 O O . LEU A 1 615 ? 0.127 0.859 -27.734 1 92.25 615 LEU A O 1
ATOM 4907 N N . ASN A 1 616 ? -0.962 1.991 -29.328 1 90.31 616 ASN A N 1
ATOM 4908 C CA . ASN A 1 616 ? 0.195 2.809 -29.688 1 90.31 616 ASN A CA 1
ATOM 4909 C C . ASN A 1 616 ? 0.178 4.148 -28.953 1 90.31 616 ASN A C 1
ATOM 4911 O O . ASN A 1 616 ? 1.194 4.84 -28.891 1 90.31 616 ASN A O 1
ATOM 4915 N N . GLN A 1 617 ? -1.027 4.422 -28.375 1 90.5 617 GLN A N 1
ATOM 4916 C CA . GLN A 1 617 ? -1.147 5.688 -27.672 1 90.5 617 GLN A CA 1
ATOM 4917 C C . GLN A 1 617 ? -1.721 5.477 -26.266 1 90.5 617 GLN A C 1
ATOM 4919 O O . GLN A 1 617 ? -2.543 4.582 -26.062 1 90.5 617 GLN A O 1
ATOM 4924 N N . ILE A 1 618 ? -1.29 6.34 -25.406 1 88.94 618 ILE A N 1
ATOM 4925 C CA . ILE A 1 618 ? -1.813 6.328 -24.047 1 88.94 618 ILE A CA 1
ATOM 4926 C C . ILE A 1 618 ? -3.281 6.746 -24.062 1 88.94 618 ILE A C 1
ATOM 4928 O O . ILE A 1 618 ? -3.652 7.723 -24.703 1 88.94 618 ILE A O 1
ATOM 4932 N N . PRO A 1 619 ? -4.027 6.051 -23.328 1 86.75 619 PRO A N 1
ATOM 4933 C CA . PRO A 1 619 ? -5.43 6.473 -23.234 1 86.75 619 PRO A CA 1
ATOM 4934 C C . PRO A 1 619 ? -5.594 7.852 -22.594 1 86.75 619 PRO A C 1
ATOM 4936 O O . PRO A 1 619 ? -4.863 8.188 -21.656 1 86.75 619 PRO A O 1
ATOM 4939 N N . LYS A 1 620 ? -6.508 8.648 -23.109 1 83 620 LYS A N 1
ATOM 4940 C CA . LYS A 1 620 ? -6.754 9.992 -22.609 1 83 620 LYS A CA 1
ATOM 4941 C C . LYS A 1 620 ? -8.078 10.07 -21.859 1 83 620 LYS A C 1
ATOM 4943 O O . LYS A 1 620 ? -9.062 9.438 -22.266 1 83 620 LYS A O 1
ATOM 4948 N N . VAL A 1 621 ? -8.07 10.844 -20.703 1 77.81 621 VAL A N 1
ATOM 4949 C CA . VAL A 1 621 ? -9.281 11.07 -19.922 1 77.81 621 VAL A CA 1
ATOM 4950 C C . VAL A 1 621 ? -10 12.32 -20.438 1 77.81 621 VAL A C 1
ATOM 4952 O O . VAL A 1 621 ? -9.375 13.367 -20.641 1 77.81 621 VAL A O 1
ATOM 4955 N N . LYS A 1 622 ? -11.352 12.133 -20.891 1 71.5 622 LYS A N 1
ATOM 4956 C CA . LYS A 1 622 ? -12.188 13.25 -21.312 1 71.5 622 LYS A CA 1
ATOM 4957 C C . LYS A 1 622 ? -13.32 13.5 -20.328 1 71.5 622 LYS A C 1
ATOM 4959 O O . LYS A 1 622 ? 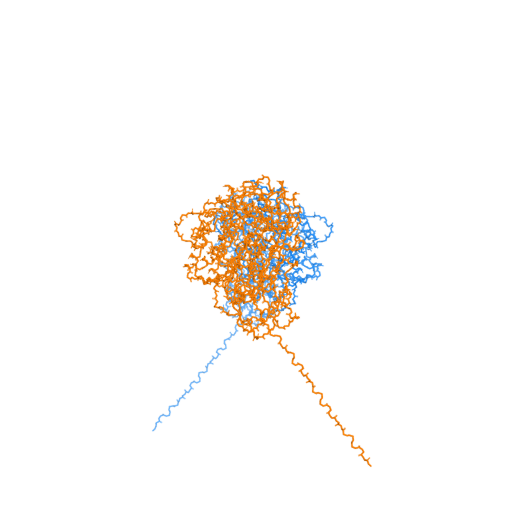-13.922 12.547 -19.812 1 71.5 622 LYS A O 1
ATOM 4964 N N . MET B 1 1 ? 74.062 21.734 70.062 1 22.67 1 MET B N 1
ATOM 4965 C CA . MET B 1 1 ? 72.875 22.609 70 1 22.67 1 MET B CA 1
ATOM 4966 C C . MET B 1 1 ? 72 22.312 68.812 1 22.67 1 MET B C 1
ATOM 4968 O O . MET B 1 1 ? 72.375 22.609 67.688 1 22.67 1 MET B O 1
ATOM 4972 N N . ILE B 1 2 ? 71.25 21.156 68.812 1 27.06 2 ILE B N 1
ATOM 4973 C CA . ILE B 1 2 ? 70.375 20.5 67.812 1 27.06 2 ILE B CA 1
ATOM 4974 C C . ILE B 1 2 ? 69.188 21.375 67.5 1 27.06 2 ILE B C 1
ATOM 4976 O O . ILE B 1 2 ? 68.375 21.656 68.375 1 27.06 2 ILE B O 1
ATOM 4980 N N . LYS B 1 3 ? 69.562 22.312 66.5 1 29.64 3 LYS B N 1
ATOM 4981 C CA . LYS B 1 3 ? 68.562 23.312 66.125 1 29.64 3 LYS B CA 1
ATOM 4982 C C . LYS B 1 3 ? 67.25 22.656 65.688 1 29.64 3 LYS B C 1
ATOM 4984 O O . LYS B 1 3 ? 67.25 21.781 64.812 1 29.64 3 LYS B O 1
ATOM 4989 N N . LYS B 1 4 ? 66.188 22.672 66.625 1 31.5 4 LYS B N 1
ATOM 4990 C CA . LYS B 1 4 ? 64.812 22.297 66.562 1 31.5 4 LYS B CA 1
ATOM 4991 C C . LYS B 1 4 ? 64.062 23.016 65.438 1 31.5 4 LYS B C 1
ATOM 4993 O O . LYS B 1 4 ? 63.969 24.25 65.438 1 31.5 4 LYS B O 1
ATOM 4998 N N . ILE B 1 5 ? 64.25 22.641 64.125 1 31.5 5 ILE B N 1
ATOM 4999 C CA . ILE B 1 5 ? 63.531 23.219 63 1 31.5 5 ILE B CA 1
ATOM 5000 C C . ILE B 1 5 ? 62.031 23.031 63.188 1 31.5 5 ILE B C 1
ATOM 5002 O O . ILE B 1 5 ? 61.531 21.906 63.312 1 31.5 5 ILE B O 1
ATOM 5006 N N . ILE B 1 6 ? 61.375 23.922 63.969 1 29.08 6 ILE B N 1
ATOM 5007 C CA . ILE B 1 6 ? 59.938 23.938 64.125 1 29.08 6 ILE B CA 1
ATOM 5008 C C . ILE B 1 6 ? 59.219 24.078 62.781 1 29.08 6 ILE B C 1
ATOM 5010 O O . ILE B 1 6 ? 59.531 25 62.031 1 29.08 6 ILE B O 1
ATOM 5014 N N . TYR B 1 7 ? 58.781 22.969 62.219 1 30.56 7 TYR B N 1
ATOM 5015 C CA . TYR B 1 7 ? 57.906 22.891 61.062 1 30.56 7 TYR B CA 1
ATOM 5016 C C . TYR B 1 7 ? 56.625 23.641 61.281 1 30.56 7 TYR B C 1
ATOM 5018 O O . TYR B 1 7 ? 55.875 23.328 62.219 1 30.56 7 TYR B O 1
ATOM 5026 N N . ILE B 1 8 ? 56.594 24.938 61.125 1 31.11 8 ILE B N 1
ATOM 5027 C CA . ILE B 1 8 ? 55.344 25.688 61.125 1 31.11 8 ILE B CA 1
ATOM 5028 C C . ILE B 1 8 ? 54.406 25.156 60.031 1 31.11 8 ILE B C 1
ATOM 5030 O O . ILE B 1 8 ? 54.781 25.125 58.875 1 31.11 8 ILE B O 1
ATOM 5034 N N . SER B 1 9 ? 53.531 24.219 60.375 1 31.53 9 SER B N 1
ATOM 5035 C CA . SER B 1 9 ? 52.438 23.75 59.562 1 31.53 9 SER B CA 1
ATOM 5036 C C . SER B 1 9 ? 51.531 24.906 59.156 1 31.53 9 SER B C 1
ATOM 5038 O O . SER B 1 9 ? 50.938 25.562 60 1 31.53 9 SER B O 1
ATOM 5040 N N . LEU B 1 10 ? 51.906 25.688 58.156 1 33 10 LEU B N 1
ATOM 5041 C CA . LEU B 1 10 ? 50.969 26.656 57.562 1 33 10 LEU B CA 1
ATOM 5042 C C . LEU B 1 10 ? 49.688 25.969 57.125 1 33 10 LEU B C 1
ATOM 5044 O O . LEU B 1 10 ? 49.688 25.109 56.25 1 33 10 LEU B O 1
ATOM 5048 N N . ILE B 1 11 ? 48.75 25.797 58.031 1 31.62 11 ILE B N 1
ATOM 5049 C CA . ILE B 1 11 ? 47.375 25.406 57.688 1 31.62 11 ILE B CA 1
ATOM 5050 C C . ILE B 1 11 ? 46.812 26.391 56.656 1 31.62 11 ILE B C 1
ATOM 5052 O O . ILE B 1 11 ? 46.719 27.594 56.938 1 31.62 11 ILE B O 1
ATOM 5056 N N . TRP B 1 12 ? 47.094 26.203 55.375 1 32.66 12 TRP B N 1
ATOM 5057 C CA . TRP B 1 12 ? 46.375 26.891 54.312 1 32.66 12 TRP B CA 1
ATOM 5058 C C . TRP B 1 12 ? 44.875 26.766 54.5 1 32.66 12 TRP B C 1
ATOM 5060 O O . TRP B 1 12 ? 44.344 25.656 54.438 1 32.66 12 TRP B O 1
ATOM 5070 N N . MET B 1 13 ? 44.312 27.562 55.375 1 31.53 13 MET B N 1
ATOM 5071 C CA . MET B 1 13 ? 42.844 27.734 55.375 1 31.53 13 MET B CA 1
ATOM 5072 C C . MET B 1 13 ? 42.344 28.016 53.938 1 31.53 13 MET B C 1
ATOM 5074 O O . MET B 1 13 ? 42.75 29 53.344 1 31.53 13 MET B O 1
ATOM 5078 N N . VAL B 1 14 ? 42.188 26.984 53.156 1 34.5 14 VAL B N 1
ATOM 5079 C CA . VAL B 1 14 ? 41.406 27.125 51.938 1 34.5 14 VAL B CA 1
ATOM 5080 C C . VAL B 1 14 ? 40.094 27.875 52.25 1 34.5 14 VAL B C 1
ATOM 5082 O O . VAL B 1 14 ? 39.281 27.406 53.031 1 34.5 14 VAL B O 1
ATOM 5085 N N . PHE B 1 15 ? 40.156 29.188 52.312 1 31.98 15 PHE B N 1
ATOM 5086 C CA . PHE B 1 15 ? 38.906 29.938 52.188 1 31.98 15 PHE B CA 1
ATOM 5087 C C . PHE B 1 15 ? 38.031 29.359 51.094 1 31.98 15 PHE B C 1
ATOM 5089 O O . PHE B 1 15 ? 38.406 29.328 49.938 1 31.98 15 PHE B O 1
ATOM 5096 N N . HIS B 1 16 ? 37.406 28.25 51.406 1 35.16 16 HIS B N 1
ATOM 5097 C CA . HIS B 1 16 ? 36.281 27.984 50.531 1 35.16 16 HIS B CA 1
ATOM 5098 C C . HIS B 1 16 ? 35.469 29.25 50.25 1 35.16 16 HIS B C 1
ATOM 5100 O O . HIS B 1 16 ? 34.906 29.828 51.188 1 35.16 16 HIS B O 1
ATOM 5106 N N . GLY B 1 17 ? 36 30.109 49.438 1 35.84 17 GLY B N 1
ATOM 5107 C CA . GLY B 1 17 ? 35.062 31.109 48.938 1 35.84 17 GLY B CA 1
ATOM 5108 C C . GLY B 1 17 ? 33.656 30.609 48.812 1 35.84 17 GLY B C 1
ATOM 5109 O O . GLY B 1 17 ? 33.406 29.594 48.125 1 35.84 17 GLY B O 1
ATOM 5110 N N . ALA B 1 18 ? 32.906 30.688 49.812 1 39.78 18 ALA B N 1
ATOM 5111 C CA . ALA B 1 18 ? 31.469 30.578 49.625 1 39.78 18 ALA B CA 1
ATOM 5112 C C . ALA B 1 18 ? 31.016 31.172 48.312 1 39.78 18 ALA B C 1
ATOM 5114 O O . ALA B 1 18 ? 31.109 32.375 48.062 1 39.78 18 ALA B O 1
ATOM 5115 N N . SER B 1 19 ? 31.25 30.531 47.25 1 42.88 19 SER B N 1
ATOM 5116 C CA . SER B 1 19 ? 30.547 30.922 46.062 1 42.88 19 SER B CA 1
ATOM 5117 C C . SER B 1 19 ? 29.141 31.438 46.375 1 42.88 19 SER B C 1
ATOM 5119 O O . SER B 1 19 ? 28.281 30.688 46.844 1 42.88 19 SER B O 1
ATOM 5121 N N . LEU B 1 20 ? 28.922 32.5 46.969 1 51.25 20 LEU B N 1
ATOM 5122 C CA . LEU B 1 20 ? 27.672 33.188 47.281 1 51.25 20 LEU B CA 1
ATOM 5123 C C . LEU B 1 20 ? 26.641 32.969 46.156 1 51.25 20 LEU B C 1
ATOM 5125 O O . LEU B 1 20 ? 26.844 33.406 45.031 1 51.25 20 LEU B O 1
ATOM 5129 N N . HIS B 1 21 ? 25.953 31.875 46.219 1 69.25 21 HIS B N 1
ATOM 5130 C CA . HIS B 1 21 ? 24.828 31.562 45.344 1 69.25 21 HIS B CA 1
ATOM 5131 C C . HIS B 1 21 ? 23.938 32.781 45.125 1 69.25 21 HIS B C 1
ATOM 5133 O O . HIS B 1 21 ? 23.531 33.438 46.094 1 69.25 21 HIS B O 1
ATOM 5139 N N . ALA B 1 22 ? 23.969 33.312 43.844 1 81.56 22 ALA B N 1
ATOM 5140 C CA . ALA B 1 22 ? 23.094 34.438 43.469 1 81.56 22 ALA B CA 1
ATOM 5141 C C . ALA B 1 22 ? 21.625 34.062 43.656 1 81.56 22 ALA B C 1
ATOM 5143 O O . ALA B 1 22 ? 21.188 33 43.219 1 81.56 22 ALA B O 1
ATOM 5144 N N . ALA B 1 23 ? 20.922 34.812 44.531 1 92.75 23 ALA B N 1
ATOM 5145 C CA . ALA B 1 23 ? 19.469 34.656 44.562 1 92.75 23 ALA B CA 1
ATOM 5146 C C . ALA B 1 23 ? 18.828 35.062 43.25 1 92.75 23 ALA B C 1
ATOM 5148 O O . ALA B 1 23 ? 19.219 36.062 42.625 1 92.75 23 ALA B O 1
ATOM 5149 N N . SER B 1 24 ? 18.031 34.188 42.719 1 96.06 24 SER B N 1
ATOM 5150 C CA . SER B 1 24 ? 17.406 34.5 41.438 1 96.06 24 SER B CA 1
ATOM 5151 C C . SER B 1 24 ? 15.984 33.969 41.344 1 96.06 24 SER B C 1
ATOM 5153 O O . SER B 1 24 ? 15.609 33.094 42.125 1 96.06 24 SER B O 1
ATOM 5155 N N . LEU B 1 25 ? 15.164 34.562 40.469 1 96.38 25 LEU B N 1
ATOM 5156 C CA . LEU B 1 25 ? 13.781 34.156 40.188 1 96.38 25 LEU B CA 1
ATOM 5157 C C . LEU B 1 25 ? 13.445 34.344 38.719 1 96.38 25 LEU B C 1
ATOM 5159 O O . LEU B 1 25 ? 13.672 35.406 38.156 1 96.38 25 LEU B O 1
ATOM 5163 N N . LEU B 1 26 ? 13.008 33.219 38.188 1 96.31 26 LEU B N 1
ATOM 5164 C CA . LEU B 1 26 ? 12.484 33.281 36.812 1 96.31 26 LEU B CA 1
ATOM 5165 C C . LEU B 1 26 ? 10.961 33.375 36.812 1 96.31 26 LEU B C 1
ATOM 5167 O O . LEU B 1 26 ? 10.289 32.562 37.438 1 96.31 26 LEU B O 1
ATOM 5171 N N . VAL B 1 27 ? 10.398 34.406 36.188 1 96.69 27 VAL B N 1
ATOM 5172 C CA . VAL B 1 27 ? 8.953 34.562 36.062 1 96.69 27 VAL B CA 1
ATOM 5173 C C . VAL B 1 27 ? 8.555 34.406 34.594 1 96.69 27 VAL B C 1
ATOM 5175 O O . VAL B 1 27 ? 8.844 35.281 33.75 1 96.69 27 VAL B O 1
ATOM 5178 N N . GLU B 1 28 ? 7.867 33.281 34.344 1 96.19 28 GLU B N 1
ATOM 5179 C CA . GLU B 1 28 ? 7.344 33.094 32.969 1 96.19 28 GLU B CA 1
ATOM 5180 C C . GLU B 1 28 ? 6.16 34.031 32.719 1 96.19 28 GLU B C 1
ATOM 5182 O O . GLU B 1 28 ? 5.219 34.094 33.5 1 96.19 28 GLU B O 1
ATOM 5187 N N . ALA B 1 29 ? 6.164 34.688 31.578 1 97.19 29 ALA B N 1
ATOM 5188 C CA . ALA B 1 29 ? 5.145 35.688 31.297 1 97.19 29 ALA B CA 1
ATOM 5189 C C . ALA B 1 29 ? 3.768 35.031 31.141 1 97.19 29 ALA B C 1
ATOM 5191 O O . ALA B 1 29 ? 2.758 35.625 31.562 1 97.19 29 ALA B O 1
ATOM 5192 N N . GLU B 1 30 ? 3.719 33.906 30.531 1 96.12 30 GLU B N 1
ATOM 5193 C CA . GLU B 1 30 ? 2.447 33.219 30.297 1 96.12 30 GLU B CA 1
ATOM 5194 C C . GLU B 1 30 ? 1.787 32.812 31.609 1 96.12 30 GLU B C 1
ATOM 5196 O O . GLU B 1 30 ? 0.6 32.5 31.641 1 96.12 30 GLU B O 1
ATOM 5201 N N . SER B 1 31 ? 2.492 32.906 32.688 1 94.56 31 SER B N 1
ATOM 5202 C CA . SER B 1 31 ? 1.959 32.5 33.969 1 94.56 31 SER B CA 1
ATOM 5203 C C . SER B 1 31 ? 1.429 33.688 34.75 1 94.56 31 SER B C 1
ATOM 5205 O O . SER B 1 31 ? 1.025 33.562 35.906 1 94.56 31 SER B O 1
ATOM 5207 N N . PHE B 1 32 ? 1.455 34.875 34.188 1 97.38 32 PHE B N 1
ATOM 5208 C CA . PHE B 1 32 ? 0.879 36.031 34.875 1 97.38 32 PHE B CA 1
ATOM 5209 C C . PHE B 1 32 ? -0.563 35.75 35.281 1 97.38 32 PHE B C 1
ATOM 5211 O O . PHE B 1 32 ? -1.33 35.156 34.5 1 97.38 32 PHE B O 1
ATOM 5218 N N . THR B 1 33 ? -0.923 36.188 36.406 1 96.81 33 THR B N 1
ATOM 5219 C CA . THR B 1 33 ? -2.256 35.938 36.938 1 96.81 33 THR B CA 1
ATOM 5220 C C . THR B 1 33 ? -3.299 36.812 36.219 1 96.81 33 THR B C 1
ATOM 5222 O O . THR B 1 33 ? -4.395 36.312 35.906 1 96.81 33 THR B O 1
ATOM 5225 N N . GLU B 1 34 ? -2.967 38.062 36.062 1 97.5 34 GLU B N 1
ATOM 5226 C CA . GLU B 1 34 ? -3.787 38.969 35.25 1 97.5 34 GLU B CA 1
ATOM 5227 C C . GLU B 1 34 ? -3.111 39.312 33.938 1 97.5 34 GLU B C 1
ATOM 5229 O O . GLU B 1 34 ? -2.043 39.938 33.938 1 97.5 34 GLU B O 1
ATOM 5234 N N . LYS B 1 35 ? -3.721 39.031 32.969 1 97.62 35 LYS B N 1
ATOM 5235 C CA . LYS B 1 35 ? -3.057 39.219 31.672 1 97.62 35 LYS B CA 1
ATOM 5236 C C . LYS B 1 35 ? -3.545 40.469 30.969 1 97.62 35 LYS B C 1
ATOM 5238 O O . LYS B 1 35 ? -2.936 40.938 30 1 97.62 35 LYS B O 1
ATOM 5243 N N . GLY B 1 36 ? -4.598 41.062 31.531 1 97.56 36 GLY B N 1
ATOM 5244 C CA . GLY B 1 36 ? -5.113 42.281 30.906 1 97.56 36 GLY B CA 1
ATOM 5245 C C . GLY B 1 36 ? -5.484 42.094 29.453 1 97.56 36 GLY B C 1
ATOM 5246 O O . GLY B 1 36 ? -6.203 41.156 29.094 1 97.56 36 GLY B O 1
ATOM 5247 N N . GLY B 1 37 ? -4.953 42.969 28.672 1 97.69 37 GLY B N 1
ATOM 5248 C CA . GLY B 1 37 ? -5.227 42.875 27.25 1 97.69 37 GLY B CA 1
ATOM 5249 C C . GLY B 1 37 ? -4.219 42.031 26.5 1 97.69 37 GLY B C 1
ATOM 5250 O O . GLY B 1 37 ? -4.344 41.812 25.281 1 97.69 37 GLY B O 1
ATOM 5251 N N . TRP B 1 38 ? -3.248 41.5 27.203 1 97.94 38 TRP B N 1
ATOM 5252 C CA . TRP B 1 38 ? -2.244 40.625 26.578 1 97.94 38 TRP B CA 1
ATOM 5253 C C . TRP B 1 38 ? -2.803 39.25 26.312 1 97.94 38 TRP B C 1
ATOM 5255 O O . TRP B 1 38 ? -3.633 38.75 27.078 1 97.94 38 TRP B O 1
ATOM 5265 N N . VAL B 1 39 ? -2.373 38.656 25.234 1 96.94 39 VAL B N 1
ATOM 5266 C CA . VAL B 1 39 ? -2.814 37.281 24.906 1 96.94 39 VAL B CA 1
ATOM 5267 C C . VAL B 1 39 ? -1.631 36.344 24.984 1 96.94 39 VAL B C 1
ATOM 5269 O O . VAL B 1 39 ? -0.48 36.75 24.797 1 96.94 39 VAL B O 1
ATOM 5272 N N . VAL B 1 40 ? -1.895 35.062 25.312 1 96.44 40 VAL B N 1
ATOM 5273 C CA . VAL B 1 40 ? -0.871 34.031 25.328 1 96.44 40 VAL B CA 1
ATOM 5274 C C . VAL B 1 40 ? -0.662 33.469 23.922 1 96.44 40 VAL B C 1
ATOM 5276 O O . VAL B 1 40 ? -1.613 33.031 23.266 1 96.44 40 VAL B O 1
ATOM 5279 N N . ASP B 1 41 ? 0.497 33.562 23.438 1 96.38 41 ASP B N 1
ATOM 5280 C CA . ASP B 1 41 ? 0.863 33 22.125 1 96.38 41 ASP B CA 1
ATOM 5281 C C . ASP B 1 41 ? 1.785 31.797 22.281 1 96.38 41 ASP B C 1
ATOM 5283 O O . ASP B 1 41 ? 2.975 31.953 22.562 1 96.38 41 ASP B O 1
ATOM 5287 N N . GLN B 1 42 ? 1.231 30.641 22.047 1 95.12 42 GLN B N 1
ATOM 5288 C CA . GLN B 1 42 ? 1.959 29.391 22.219 1 95.12 42 GLN B CA 1
ATOM 5289 C C . GLN B 1 42 ? 2.445 28.828 20.891 1 95.12 42 GLN B C 1
ATOM 5291 O O . GLN B 1 42 ? 3.115 27.797 20.844 1 95.12 42 GLN B O 1
ATOM 5296 N N . GLN B 1 43 ? 2.17 29.422 19.797 1 93.75 43 GLN B N 1
ATOM 5297 C CA . GLN B 1 43 ? 2.295 28.875 18.453 1 93.75 43 GLN B CA 1
ATOM 5298 C C . GLN B 1 43 ? 3.729 28.453 18.172 1 93.75 43 GLN B C 1
ATOM 5300 O O . GLN B 1 43 ? 3.955 27.516 17.391 1 93.75 43 GLN B O 1
ATOM 5305 N N . PHE B 1 44 ? 4.684 29.031 18.828 1 92.69 44 PHE B N 1
ATOM 5306 C CA . PHE B 1 44 ? 6.082 28.828 18.469 1 92.69 44 PHE B CA 1
ATOM 5307 C C . PHE B 1 44 ? 6.867 28.25 19.641 1 92.69 44 PHE B C 1
ATOM 5309 O O . PHE B 1 44 ? 8.102 28.266 19.641 1 92.69 44 PHE B O 1
ATOM 5316 N N . MET B 1 45 ? 6.203 27.719 20.531 1 90.19 45 MET B N 1
ATOM 5317 C CA . MET B 1 45 ? 6.844 27.312 21.781 1 90.19 45 MET B CA 1
ATOM 5318 C C . MET B 1 45 ? 7.816 26.156 21.547 1 90.19 45 MET B C 1
ATOM 5320 O O . MET B 1 45 ? 8.773 25.984 22.312 1 90.19 45 MET B O 1
ATOM 5324 N N . ASP B 1 46 ? 7.652 25.406 20.516 1 88.5 46 ASP B N 1
ATOM 5325 C CA . ASP B 1 46 ? 8.586 24.328 20.203 1 88.5 46 ASP B CA 1
ATOM 5326 C C . ASP B 1 46 ? 9.945 24.875 19.781 1 88.5 46 ASP B C 1
ATOM 5328 O O . ASP B 1 46 ? 10.961 24.188 19.891 1 88.5 46 ASP B O 1
ATOM 5332 N N . LEU B 1 47 ? 9.906 26.078 19.297 1 85.5 47 LEU B N 1
ATOM 5333 C CA . LEU B 1 47 ? 11.125 26.703 18.781 1 85.5 47 LEU B CA 1
ATOM 5334 C C . LEU B 1 47 ? 11.789 27.562 19.859 1 85.5 47 LEU B C 1
ATOM 5336 O O . LEU B 1 47 ? 12.992 27.828 19.781 1 85.5 47 LEU B O 1
ATOM 5340 N N . MET B 1 48 ? 11.023 27.984 20.844 1 87.56 48 MET B N 1
ATOM 5341 C CA . MET B 1 48 ? 11.625 28.891 21.812 1 87.56 48 MET B CA 1
ATOM 5342 C C . MET B 1 48 ? 11.492 28.359 23.234 1 87.56 48 MET B C 1
ATOM 5344 O O . MET B 1 48 ? 12.023 28.953 24.172 1 87.56 48 MET B O 1
ATOM 5348 N N . GLY B 1 49 ? 10.742 27.312 23.375 1 85.94 49 GLY B N 1
ATOM 5349 C CA . GLY B 1 49 ? 10.742 26.578 24.641 1 85.94 49 GLY B CA 1
ATOM 5350 C C . GLY B 1 49 ? 9.594 26.969 25.547 1 85.94 49 GLY B C 1
ATOM 5351 O O . GLY B 1 49 ? 9.328 26.281 26.547 1 85.94 49 GLY B O 1
ATOM 5352 N N . SER B 1 50 ? 8.953 28.078 25.234 1 91.19 50 SER B N 1
ATOM 5353 C CA . SER B 1 50 ? 7.836 28.547 26.047 1 91.19 50 SER B CA 1
ATOM 5354 C C . SER B 1 50 ? 6.891 29.422 25.234 1 91.19 50 SER B C 1
ATOM 5356 O O . SER B 1 50 ? 7.289 30 24.219 1 91.19 50 SER B O 1
ATOM 5358 N N . PRO B 1 51 ? 5.598 29.469 25.766 1 95.25 51 PRO B N 1
ATOM 5359 C CA . PRO B 1 51 ? 4.754 30.547 25.25 1 95.25 51 PRO B CA 1
ATOM 5360 C C . PRO B 1 51 ? 5.195 31.922 25.734 1 95.25 51 PRO B C 1
ATOM 5362 O O . PRO B 1 51 ? 6.129 32.031 26.531 1 95.25 51 PRO B O 1
ATOM 5365 N N . TYR B 1 52 ? 4.566 32.969 25.203 1 97.06 52 TYR B N 1
ATOM 5366 C CA . TYR B 1 52 ? 4.848 34.312 25.641 1 97.06 52 TYR B CA 1
ATOM 5367 C C . TYR B 1 52 ? 3.576 35.156 25.641 1 97.06 52 TYR B C 1
ATOM 5369 O O . TYR B 1 52 ? 2.533 34.719 25.156 1 97.06 52 TYR B O 1
ATOM 5377 N N . LEU B 1 53 ? 3.65 36.281 26.25 1 98.19 53 LEU B N 1
ATOM 5378 C CA . LEU B 1 53 ? 2.568 37.25 26.203 1 98.19 53 LEU B CA 1
ATOM 5379 C C . LEU B 1 53 ? 2.75 38.219 25.016 1 98.19 53 LEU B C 1
ATOM 5381 O O . LEU B 1 53 ? 3.861 38.688 24.766 1 98.19 53 LEU B O 1
ATOM 5385 N N . LEU B 1 54 ? 1.675 38.438 24.359 1 98.5 54 LEU B N 1
ATOM 5386 C CA . LEU B 1 54 ? 1.651 39.281 23.172 1 98.5 54 LEU B CA 1
ATOM 5387 C C . LEU B 1 54 ? 0.688 40.469 23.359 1 98.5 54 LEU B C 1
ATOM 5389 O O . LEU B 1 54 ? -0.49 40.25 23.656 1 98.5 54 LEU B O 1
ATOM 5393 N N . ALA B 1 55 ? 1.186 41.688 23.172 1 98.62 55 ALA B N 1
ATOM 5394 C CA . ALA B 1 55 ? 0.343 42.875 23.25 1 98.62 55 ALA B CA 1
ATOM 5395 C C . ALA B 1 55 ? -0.3 43.188 21.891 1 98.62 55 ALA B C 1
ATOM 5397 O O . ALA B 1 55 ? 0.138 44.094 21.172 1 98.62 55 ALA B O 1
ATOM 5398 N N . HIS B 1 56 ? -1.376 42.5 21.641 1 98.19 56 HIS B N 1
ATOM 5399 C CA . HIS B 1 56 ? -2.037 42.531 20.344 1 98.19 56 HIS B CA 1
ATOM 5400 C C . HIS B 1 56 ? -3.135 43.594 20.328 1 98.19 56 HIS B C 1
ATOM 5402 O O . HIS B 1 56 ? -4.32 43.25 20.266 1 98.19 56 HIS B O 1
ATOM 5408 N N . GLY B 1 57 ? -2.668 44.875 20.172 1 97.75 57 GLY B N 1
ATOM 5409 C CA . GLY B 1 57 ? -3.598 45.969 20.359 1 97.75 57 GLY B CA 1
ATOM 5410 C C . GLY B 1 57 ? -3.992 46.656 19.062 1 97.75 57 GLY B C 1
ATOM 5411 O O . GLY B 1 57 ? -4.836 47.562 19.062 1 97.75 57 GLY B O 1
ATOM 5412 N N . LEU B 1 58 ? -3.457 46.344 17.984 1 97.62 58 LEU B N 1
ATOM 5413 C CA . LEU B 1 58 ? -3.799 46.875 16.656 1 97.62 58 LEU B CA 1
ATOM 5414 C C . LEU B 1 58 ? -3.574 48.375 16.609 1 97.62 58 LEU B C 1
ATOM 5416 O O . LEU B 1 58 ? -4.426 49.125 16.125 1 97.62 58 LEU B O 1
ATOM 5420 N N . GLY B 1 59 ? -2.557 48.812 17.266 1 96.31 59 GLY B N 1
ATOM 5421 C CA . GLY B 1 59 ? -2.193 50.219 17.219 1 96.31 59 GLY B CA 1
ATOM 5422 C C . GLY B 1 59 ? -2.602 50.969 18.453 1 96.31 59 GLY B C 1
ATOM 5423 O O . GLY B 1 59 ? -2.33 52.188 18.562 1 96.31 59 GLY B O 1
ATOM 5424 N N . SER B 1 60 ? -3.242 50.312 19.312 1 97 60 SER B N 1
ATOM 5425 C CA . SER B 1 60 ? -3.604 50.906 20.609 1 97 60 SER B CA 1
ATOM 5426 C C . SER B 1 60 ? -3.088 50.031 21.75 1 97 60 SER B C 1
ATOM 5428 O O . SER B 1 60 ? -3.238 48.812 21.75 1 97 60 SER B O 1
ATOM 5430 N N . PRO B 1 61 ? -2.447 50.719 22.703 1 97.94 61 PRO B N 1
ATOM 5431 C CA . PRO B 1 61 ? -1.943 49.938 23.844 1 97.94 61 PRO B CA 1
ATOM 5432 C C . PRO B 1 61 ? -3.031 49.094 24.516 1 97.94 61 PRO B C 1
ATOM 5434 O O . PRO B 1 61 ? -4.164 49.562 24.672 1 97.94 61 PRO B O 1
ATOM 5437 N N . VAL B 1 62 ? -2.666 47.938 24.938 1 98.38 62 VAL B N 1
ATOM 5438 C CA . VAL B 1 62 ? -3.621 47.062 25.609 1 98.38 62 VAL B CA 1
ATOM 5439 C C . VAL B 1 62 ? -3.516 47.25 27.125 1 98.38 62 VAL B C 1
ATOM 5441 O O . VAL B 1 62 ? -2.562 47.875 27.609 1 98.38 62 VAL B O 1
ATOM 5444 N N . GLU B 1 63 ? -4.516 46.688 27.812 1 98.56 63 GLU B N 1
ATOM 5445 C CA . GLU B 1 63 ? -4.52 46.781 29.266 1 98.56 63 GLU B CA 1
ATOM 5446 C C . GLU B 1 63 ? -3.328 46.062 29.875 1 98.56 63 GLU B C 1
ATOM 5448 O O . GLU B 1 63 ? -2.893 45.031 29.344 1 98.56 63 GLU B O 1
ATOM 5453 N N . ASN B 1 64 ? -2.883 46.5 31 1 98.62 64 ASN B N 1
ATOM 5454 C CA . ASN B 1 64 ? -1.693 46 31.672 1 98.62 64 ASN B CA 1
ATOM 5455 C C . ASN B 1 64 ? -1.862 44.531 32.094 1 98.62 64 ASN B C 1
ATOM 5457 O O . ASN B 1 64 ? -2.963 44.094 32.438 1 98.62 64 ASN B O 1
ATOM 5461 N N . ALA B 1 65 ? -0.77 43.844 32.031 1 98.62 65 ALA B N 1
ATOM 5462 C CA . ALA B 1 65 ? -0.681 42.531 32.656 1 98.62 65 ALA B CA 1
ATOM 5463 C C . ALA B 1 65 ? 0.072 42.625 34 1 98.62 65 ALA B C 1
ATOM 5465 O O . ALA B 1 65 ? 0.982 43.438 34.156 1 98.62 65 ALA B O 1
ATOM 5466 N N . SER B 1 66 ? -0.317 41.75 34.906 1 98.56 66 SER B N 1
ATOM 5467 C CA . SER B 1 66 ? 0.352 41.844 36.219 1 98.56 66 SER B CA 1
ATOM 5468 C C . SER B 1 66 ? 0.31 40.531 36.969 1 98.56 66 SER B C 1
ATOM 5470 O O . SER B 1 66 ? -0.515 39.656 36.656 1 98.56 66 SER B O 1
ATOM 5472 N N . THR B 1 67 ? 1.25 40.344 37.844 1 98.19 67 THR B N 1
ATOM 5473 C CA . THR B 1 67 ? 1.295 39.188 38.75 1 98.19 67 THR B CA 1
ATOM 5474 C C . THR B 1 67 ? 2.059 39.531 40.031 1 98.19 67 THR B C 1
ATOM 5476 O O . THR B 1 67 ? 2.779 40.531 40.094 1 98.19 67 THR B O 1
ATOM 5479 N N . ASN B 1 68 ? 1.819 38.812 41.094 1 98.12 68 ASN B N 1
ATOM 5480 C CA . ASN B 1 68 ? 2.592 38.844 42.312 1 98.12 68 ASN B CA 1
ATOM 5481 C C . ASN B 1 68 ? 3.559 37.656 42.406 1 98.12 68 ASN B C 1
ATOM 5483 O O . ASN B 1 68 ? 3.211 36.531 42.062 1 98.12 68 ASN B O 1
ATOM 5487 N N . VAL B 1 69 ? 4.777 38.031 42.844 1 97.31 69 VAL B N 1
ATOM 5488 C CA . VAL B 1 69 ? 5.754 36.969 43 1 97.31 69 VAL B CA 1
ATOM 5489 C C . VAL B 1 69 ? 6.535 37.188 44.312 1 97.31 69 VAL B C 1
ATOM 5491 O O . VAL B 1 69 ? 6.453 38.25 44.906 1 97.31 69 VAL B O 1
ATOM 5494 N N . GLN B 1 70 ? 7.27 36.125 44.719 1 97 70 GLN B N 1
ATOM 5495 C CA . GLN B 1 70 ? 8.102 36.188 45.906 1 97 70 GLN B CA 1
ATOM 5496 C C . GLN B 1 70 ? 9.578 36 45.562 1 97 70 GLN B C 1
ATOM 5498 O O . GLN B 1 70 ? 9.992 34.969 45.062 1 97 70 GLN B O 1
ATOM 5503 N N . LEU B 1 71 ? 10.328 37.062 45.844 1 96.69 71 LEU B N 1
ATOM 5504 C CA . LEU B 1 71 ? 11.773 36.969 45.656 1 96.69 71 LEU B CA 1
ATOM 5505 C C . LEU B 1 71 ? 12.391 36.094 46.75 1 96.69 71 LEU B C 1
ATOM 5507 O O . LEU B 1 71 ? 11.875 36 47.875 1 96.69 71 LEU B O 1
ATOM 5511 N N . PRO B 1 72 ? 13.5 35.562 46.438 1 95.69 72 PRO B N 1
ATOM 5512 C CA . PRO B 1 72 ? 14.133 34.688 47.438 1 95.69 72 PRO B CA 1
ATOM 5513 C C . PRO B 1 72 ? 14.648 35.469 48.656 1 95.69 72 PRO B C 1
ATOM 5515 O O . PRO B 1 72 ? 14.633 34.938 49.781 1 95.69 72 PRO B O 1
ATOM 5518 N N . GLU B 1 73 ? 15.164 36.656 48.438 1 95.69 73 GLU B N 1
ATOM 5519 C CA . GLU B 1 73 ? 15.672 37.5 49.531 1 95.69 73 GLU B CA 1
ATOM 5520 C C . GLU B 1 73 ? 15.594 38.969 49.156 1 95.69 73 GLU B C 1
ATOM 5522 O O . GLU B 1 73 ? 15.32 39.312 48 1 95.69 73 GLU B O 1
ATOM 5527 N N . ASN B 1 74 ? 15.789 39.688 50.188 1 95.19 74 ASN B N 1
ATOM 5528 C CA . ASN B 1 74 ? 15.898 41.125 49.906 1 95.19 74 ASN B CA 1
ATOM 5529 C C . ASN B 1 74 ? 17.25 41.5 49.312 1 95.19 74 ASN B C 1
ATOM 5531 O O . ASN B 1 74 ? 18.234 40.75 49.5 1 95.19 74 ASN B O 1
ATOM 5535 N N . GLY B 1 75 ? 17.25 42.594 48.562 1 95.44 75 GLY B N 1
ATOM 5536 C CA . GLY B 1 75 ? 18.5 43.031 47.969 1 95.44 75 GLY B CA 1
ATOM 5537 C C . GLY B 1 75 ? 18.312 43.719 46.594 1 95.44 75 GLY B C 1
ATOM 5538 O O . GLY B 1 75 ? 17.188 44 46.219 1 95.44 75 GLY B O 1
ATOM 5539 N N . THR B 1 76 ? 19.469 44 46.062 1 96.88 76 THR B N 1
ATOM 5540 C CA . THR B 1 76 ? 19.438 44.594 44.75 1 96.88 76 THR B CA 1
ATOM 5541 C C . THR B 1 76 ? 19.328 43.5 43.688 1 96.88 76 THR B C 1
ATOM 5543 O O . THR B 1 76 ? 20.172 42.594 43.594 1 96.88 76 THR B O 1
ATOM 5546 N N . TYR B 1 77 ? 18.281 43.625 42.938 1 97.94 77 TYR B N 1
ATOM 5547 C CA . TYR B 1 77 ? 18.094 42.656 41.812 1 97.94 77 TYR B CA 1
ATOM 5548 C C . TYR B 1 77 ? 18.328 43.344 40.469 1 97.94 77 TYR B C 1
ATOM 5550 O O . TYR B 1 77 ? 17.844 44.469 40.25 1 97.94 77 TYR B O 1
ATOM 5558 N N . TYR B 1 78 ? 19.062 42.688 39.656 1 97.88 78 TYR B N 1
ATOM 5559 C CA . TYR B 1 78 ? 19.156 43 38.25 1 97.88 78 TYR B CA 1
ATOM 5560 C C . TYR B 1 78 ? 18.094 42.25 37.469 1 97.88 78 TYR B C 1
ATOM 5562 O O . TYR B 1 78 ? 17.859 41.062 37.688 1 97.88 78 TYR B O 1
ATOM 5570 N N . ILE B 1 79 ? 17.453 43.031 36.562 1 98.25 79 ILE B N 1
ATOM 5571 C CA . ILE B 1 79 ? 16.281 42.469 35.875 1 98.25 79 ILE B CA 1
ATOM 5572 C C . ILE B 1 79 ? 16.578 42.312 34.375 1 98.25 79 ILE B C 1
ATOM 5574 O O . ILE B 1 79 ? 16.984 43.281 33.719 1 98.25 79 ILE B O 1
ATOM 5578 N N . PHE B 1 80 ? 16.391 41.094 33.875 1 98.12 80 PHE B N 1
ATOM 5579 C CA . PHE B 1 80 ? 16.469 40.812 32.469 1 98.12 80 PHE B CA 1
ATOM 5580 C C . PHE B 1 80 ? 15.125 40.344 31.922 1 98.12 80 PHE B C 1
ATOM 5582 O O . PHE B 1 80 ? 14.438 39.531 32.562 1 98.12 80 PHE B O 1
ATOM 5589 N N . VAL B 1 81 ? 14.695 40.906 30.797 1 98.31 81 VAL B N 1
ATOM 5590 C CA . VAL B 1 81 ? 13.445 40.531 30.125 1 98.31 81 VAL B CA 1
ATOM 5591 C C . VAL B 1 81 ? 13.742 39.875 28.781 1 98.31 81 VAL B C 1
ATOM 5593 O O . VAL B 1 81 ? 14.469 40.438 27.953 1 98.31 81 VAL B O 1
ATOM 5596 N N . ARG B 1 82 ? 13.211 38.656 28.609 1 97.5 82 ARG B N 1
ATOM 5597 C CA . ARG B 1 82 ? 13.367 38.031 27.312 1 97.5 82 ARG B CA 1
ATOM 5598 C C . ARG B 1 82 ? 12.289 38.5 26.344 1 97.5 82 ARG B C 1
ATOM 5600 O O . ARG B 1 82 ? 11.094 38.375 26.609 1 97.5 82 ARG B O 1
ATOM 5607 N N . THR B 1 83 ? 12.664 39.125 25.25 1 97.62 83 THR B N 1
ATOM 5608 C CA . THR B 1 83 ? 11.766 39.75 24.297 1 97.62 83 THR B CA 1
ATOM 5609 C C . THR B 1 83 ? 12.391 39.781 22.906 1 97.62 83 THR B C 1
ATOM 5611 O O . THR B 1 83 ? 13.461 39.219 22.688 1 97.62 83 THR B O 1
ATOM 5614 N N . TYR B 1 84 ? 11.578 40.312 21.938 1 97.25 84 TYR B N 1
ATOM 5615 C CA . TYR B 1 84 ? 11.977 40.25 20.547 1 97.25 84 TYR B CA 1
ATOM 5616 C C . TYR B 1 84 ? 11.43 41.406 19.734 1 97.25 84 TYR B C 1
ATOM 5618 O O . TYR B 1 84 ? 10.242 41.719 19.828 1 97.25 84 TYR B O 1
ATOM 5626 N N . ASN B 1 85 ? 12.336 42.094 19.047 1 98.12 85 ASN B N 1
ATOM 5627 C CA . ASN B 1 85 ? 11.945 43.062 18.031 1 98.12 85 ASN B CA 1
ATOM 5628 C C . ASN B 1 85 ? 11.438 42.406 16.766 1 98.12 85 ASN B C 1
ATOM 5630 O O . ASN B 1 85 ? 12.219 42.125 15.859 1 98.12 85 ASN B O 1
ATOM 5634 N N . TRP B 1 86 ? 10.125 42.281 16.656 1 97.44 86 TRP B N 1
ATOM 5635 C CA . TRP B 1 86 ? 9.555 41.312 15.711 1 97.44 86 TRP B CA 1
ATOM 5636 C C . TRP B 1 86 ? 9.617 41.844 14.281 1 97.44 86 TRP B C 1
ATOM 5638 O O . TRP B 1 86 ? 9.422 41.094 13.328 1 97.44 86 TRP B O 1
ATOM 5648 N N . THR B 1 87 ? 9.898 43.125 13.961 1 98 87 THR B N 1
ATOM 5649 C CA . THR B 1 87 ? 10 43.656 12.609 1 98 87 THR B CA 1
ATOM 5650 C C . THR B 1 87 ? 11.453 43.625 12.125 1 98 87 THR B C 1
ATOM 5652 O O . THR B 1 87 ? 11.742 44 10.984 1 98 87 THR B O 1
ATOM 5655 N N . SER B 1 88 ? 12.375 43.188 12.938 1 97.25 88 SER B N 1
ATOM 5656 C CA . SER B 1 88 ? 13.812 43.25 12.68 1 97.25 88 SER B CA 1
ATOM 5657 C C . SER B 1 88 ? 14.195 42.469 11.422 1 97.25 88 SER B C 1
ATOM 5659 O O . SER B 1 88 ? 15.195 42.781 10.773 1 97.25 88 SER B O 1
ATOM 5661 N N . PRO B 1 89 ? 13.477 41.406 11.07 1 95.88 89 PRO B N 1
ATOM 5662 C CA . PRO B 1 89 ? 13.852 40.719 9.836 1 95.88 89 PRO B CA 1
ATOM 5663 C C . PRO B 1 89 ? 13.688 41.594 8.594 1 95.88 89 PRO B C 1
ATOM 5665 O O . PRO B 1 89 ? 14.305 41.344 7.562 1 95.88 89 PRO B O 1
ATOM 5668 N N . TRP B 1 90 ? 12.953 42.688 8.672 1 95.94 90 TRP B N 1
ATOM 5669 C CA . TRP B 1 90 ? 12.633 43.469 7.473 1 95.94 90 TRP B CA 1
ATOM 5670 C C . TRP B 1 90 ? 13.133 44.906 7.602 1 95.94 90 TRP B C 1
ATOM 5672 O O . TRP B 1 90 ? 13.234 45.625 6.605 1 95.94 90 TRP B O 1
ATOM 5682 N N . GLN B 1 91 ? 13.391 45.25 8.82 1 94.31 91 GLN B N 1
ATOM 5683 C CA . GLN B 1 91 ? 13.812 46.625 9.039 1 94.31 91 GLN B CA 1
ATOM 5684 C C . GLN B 1 91 ? 14.852 46.719 10.156 1 94.31 91 GLN B C 1
ATOM 5686 O O . GLN B 1 91 ? 14.656 46.156 11.242 1 94.31 91 GLN B O 1
ATOM 5691 N N . GLU B 1 92 ? 15.875 47.5 9.82 1 93.88 92 GLU B N 1
ATOM 5692 C CA . GLU B 1 92 ? 16.859 47.781 10.859 1 93.88 92 GLU B CA 1
ATOM 5693 C C . GLU B 1 92 ? 16.391 48.906 11.773 1 93.88 92 GLU B C 1
ATOM 5695 O O . GLU B 1 92 ? 15.68 49.812 11.328 1 93.88 92 GLU B O 1
ATOM 5700 N N . GLY B 1 93 ? 16.75 48.812 13.031 1 95.12 93 GLY B N 1
ATOM 5701 C CA . GLY B 1 93 ? 16.375 49.875 13.969 1 95.12 93 GLY B CA 1
ATOM 5702 C C . GLY B 1 93 ? 15.391 49.406 15.016 1 95.12 93 GLY B C 1
ATOM 5703 O O . GLY B 1 93 ? 15.203 48.188 15.203 1 95.12 93 GLY B O 1
ATOM 5704 N N . GLU B 1 94 ? 14.781 50.406 15.664 1 96.75 94 GLU B N 1
ATOM 5705 C CA . GLU B 1 94 ? 13.828 50.094 16.734 1 96.75 94 GLU B CA 1
ATOM 5706 C C . GLU B 1 94 ? 12.492 49.656 16.156 1 96.75 94 GLU B C 1
ATOM 5708 O O . GLU B 1 94 ? 12.031 50.188 15.141 1 96.75 94 GLU B O 1
ATOM 5713 N N . GLY B 1 95 ? 11.922 48.688 16.797 1 97.56 95 GLY B N 1
ATOM 5714 C CA . GLY B 1 95 ? 10.641 48.156 16.344 1 97.56 95 GLY B CA 1
ATOM 5715 C C . GLY B 1 95 ? 9.453 48.781 17.031 1 97.56 95 GLY B C 1
ATOM 5716 O O . GLY B 1 95 ? 9.625 49.625 17.922 1 97.56 95 GLY B O 1
ATOM 5717 N N . PRO B 1 96 ? 8.312 48.406 16.609 1 97.75 96 PRO B N 1
ATOM 5718 C CA . PRO B 1 96 ? 7.094 49.031 17.125 1 97.75 96 PRO B CA 1
ATOM 5719 C C . PRO B 1 96 ? 6.582 48.375 18.406 1 97.75 96 PRO B C 1
ATOM 5721 O O . PRO B 1 96 ? 5.684 48.906 19.062 1 97.75 96 PRO B O 1
ATOM 5724 N N . GLY B 1 97 ? 7.043 47.219 18.812 1 98.19 97 GLY B N 1
ATOM 5725 C CA . GLY B 1 97 ? 6.512 46.438 19.922 1 98.19 97 GLY B CA 1
ATOM 5726 C C . GLY B 1 97 ? 7 46.938 21.281 1 98.19 97 GLY B C 1
ATOM 5727 O O . GLY B 1 97 ? 7.496 46.156 22.094 1 98.19 97 GLY B O 1
ATOM 5728 N N . LEU B 1 98 ? 6.816 48.219 21.516 1 98.38 98 LEU B N 1
ATOM 5729 C CA . LEU B 1 98 ? 7.348 48.875 22.703 1 98.38 98 LEU B CA 1
ATOM 5730 C C . LEU B 1 98 ? 6.473 48.594 23.922 1 98.38 98 LEU B C 1
ATOM 5732 O O . LEU B 1 98 ? 5.254 48.75 23.859 1 98.38 98 LEU B O 1
ATOM 5736 N N . PHE B 1 99 ? 7.145 48.125 25.031 1 98.62 99 PHE B N 1
ATOM 5737 C CA . PHE B 1 99 ? 6.43 47.969 26.297 1 98.62 99 PHE B CA 1
ATOM 5738 C C . PHE B 1 99 ? 7.344 48.281 27.484 1 98.62 99 PHE B C 1
ATOM 5740 O O . PHE B 1 99 ? 8.547 48.5 27.297 1 98.62 99 PHE B O 1
ATOM 5747 N N . GLY B 1 100 ? 6.719 48.406 28.609 1 98.69 100 GLY B N 1
ATOM 5748 C CA . GLY B 1 100 ? 7.465 48.688 29.828 1 98.69 100 GLY B CA 1
ATOM 5749 C C . GLY B 1 100 ? 7.227 47.688 30.938 1 98.69 100 GLY B C 1
ATOM 5750 O O . GLY B 1 100 ? 6.359 46.844 30.828 1 98.69 100 GLY B O 1
ATOM 5751 N N . LEU B 1 101 ? 8.086 47.812 32 1 98.62 101 LEU B N 1
ATOM 5752 C CA . LEU B 1 101 ? 8.023 47 33.188 1 98.62 101 LEU B CA 1
ATOM 5753 C C . LEU B 1 101 ? 8.094 47.844 34.469 1 98.62 101 LEU B C 1
ATOM 5755 O O . LEU B 1 101 ? 8.93 48.75 34.531 1 98.62 101 LEU B O 1
ATOM 5759 N N . SER B 1 102 ? 7.203 47.625 35.344 1 98.62 102 SER B N 1
ATOM 5760 C CA . SER B 1 102 ? 7.285 48.219 36.688 1 98.62 102 SER B CA 1
ATOM 5761 C C . SER B 1 102 ? 7.211 47.156 37.781 1 98.62 102 SER B C 1
ATOM 5763 O O . SER B 1 102 ? 6.656 46.094 37.562 1 98.62 102 SER B O 1
ATOM 5765 N N . VAL B 1 103 ? 7.82 47.469 38.875 1 98.25 103 VAL B N 1
ATOM 5766 C CA . VAL B 1 103 ? 7.812 46.625 40.062 1 98.25 103 VAL B CA 1
ATOM 5767 C C . VAL B 1 103 ? 7.371 47.438 41.281 1 98.25 103 VAL B C 1
ATOM 5769 O O . VAL B 1 103 ? 7.992 48.469 41.594 1 98.25 103 VAL B O 1
ATOM 5772 N N . ASN B 1 104 ? 6.348 47.031 41.875 1 97.62 104 ASN B N 1
ATOM 5773 C CA . ASN B 1 104 ? 5.766 47.75 43 1 97.62 104 ASN B CA 1
ATOM 5774 C C . ASN B 1 104 ? 5.578 49.25 42.688 1 97.62 104 ASN B C 1
ATOM 5776 O O . ASN B 1 104 ? 5.953 50.094 43.5 1 97.62 104 ASN B O 1
ATOM 5780 N N . GLY B 1 105 ? 5.133 49.406 41.469 1 96.12 105 GLY B N 1
ATOM 5781 C CA . GLY B 1 105 ? 4.805 50.75 41.094 1 96.12 105 GLY B CA 1
ATOM 5782 C C . GLY B 1 105 ? 6.004 51.531 40.594 1 96.12 105 GLY B C 1
ATOM 5783 O O . GLY B 1 105 ? 5.848 52.625 40 1 96.12 105 GLY B O 1
ATOM 5784 N N . LYS B 1 106 ? 7.172 51.062 40.781 1 97.19 106 LYS B N 1
ATOM 5785 C CA . LYS B 1 106 ? 8.375 51.719 40.312 1 97.19 106 LYS B CA 1
ATOM 5786 C C . LYS B 1 106 ? 8.672 51.344 38.875 1 97.19 106 LYS B C 1
ATOM 5788 O O . LYS B 1 106 ? 8.758 50.156 38.531 1 97.19 106 LYS B O 1
ATOM 5793 N N . LYS B 1 107 ? 8.898 52.344 38.094 1 97.62 107 LYS B N 1
ATOM 5794 C CA . LYS B 1 107 ? 9.273 52.125 36.688 1 97.62 107 LYS B CA 1
ATOM 5795 C C . LYS B 1 107 ? 10.688 51.562 36.594 1 97.62 107 LYS B C 1
ATOM 5797 O O . LYS B 1 107 ? 11.641 52.188 37.062 1 97.62 107 LYS B O 1
ATOM 5802 N N . ILE B 1 108 ? 10.812 50.469 35.969 1 97.81 108 ILE B N 1
ATOM 5803 C CA . ILE B 1 108 ? 12.133 49.875 35.781 1 97.81 108 ILE B CA 1
ATOM 5804 C C . ILE B 1 108 ? 12.641 50.219 34.375 1 97.81 108 ILE B C 1
ATOM 5806 O O . ILE B 1 108 ? 13.758 50.719 34.219 1 97.81 108 ILE B O 1
ATOM 5810 N N . SER B 1 109 ? 11.828 49.938 33.375 1 96.75 109 SER B N 1
ATOM 5811 C CA . SER B 1 109 ? 12.156 50.281 32 1 96.75 109 SER B CA 1
ATOM 5812 C C . SER B 1 109 ? 10.891 50.469 31.172 1 96.75 109 SER B C 1
ATOM 5814 O O . SER B 1 109 ? 9.914 49.719 31.344 1 96.75 109 SER B O 1
ATOM 5816 N N . TYR B 1 110 ? 10.984 51.406 30.203 1 95.94 110 TYR B N 1
ATOM 5817 C CA . TYR B 1 110 ? 9.883 51.625 29.281 1 95.94 110 TYR B CA 1
ATOM 5818 C C . TYR B 1 110 ? 10.375 51.656 27.844 1 95.94 110 TYR B C 1
ATOM 5820 O O . TYR B 1 110 ? 9.852 52.375 27 1 95.94 110 TYR B O 1
ATOM 5828 N N . ARG B 1 111 ? 11.461 50.875 27.594 1 97.62 111 ARG B N 1
ATOM 5829 C CA . ARG B 1 111 ? 12.031 50.75 26.266 1 97.62 111 ARG B CA 1
ATOM 5830 C C . ARG B 1 111 ? 12.344 49.281 25.953 1 97.62 111 ARG B C 1
ATOM 5832 O O . ARG B 1 111 ? 13.438 48.938 25.5 1 97.62 111 ARG B O 1
ATOM 5839 N N . LEU B 1 112 ? 11.438 48.469 26.266 1 98.38 112 LEU B N 1
ATOM 5840 C CA . LEU B 1 112 ? 11.625 47.031 26.031 1 98.38 112 LEU B CA 1
ATOM 5841 C C . LEU B 1 112 ? 10.969 46.594 24.734 1 98.38 112 LEU B C 1
ATOM 5843 O O . LEU B 1 112 ? 9.969 47.188 24.312 1 98.38 112 LEU B O 1
ATOM 5847 N N . GLY B 1 113 ? 11.547 45.562 24.047 1 98 113 GLY B N 1
ATOM 5848 C CA . GLY B 1 113 ? 10.922 44.844 22.953 1 98 113 GLY B CA 1
ATOM 5849 C C . GLY B 1 113 ? 11.234 45.469 21.594 1 98 113 GLY B C 1
ATOM 5850 O O . GLY B 1 113 ? 10.742 45 20.562 1 98 113 GLY B O 1
ATOM 5851 N N . ILE B 1 114 ? 12.141 46.469 21.469 1 97.56 114 ILE B N 1
ATOM 5852 C CA . ILE B 1 114 ? 12.227 47.219 20.234 1 97.56 114 ILE B CA 1
ATOM 5853 C C . ILE B 1 114 ? 13.641 47.094 19.656 1 97.56 114 ILE B C 1
ATOM 5855 O O . ILE B 1 114 ? 13.93 47.656 18.594 1 97.56 114 ILE B O 1
ATOM 5859 N N . ILE B 1 115 ? 14.516 46.375 20.328 1 96.69 115 ILE B N 1
ATOM 5860 C CA . ILE B 1 115 ? 15.883 46.281 19.844 1 96.69 115 ILE B CA 1
ATOM 5861 C C . ILE B 1 115 ? 16.25 44.844 19.562 1 96.69 115 ILE B C 1
ATOM 5863 O O . ILE B 1 115 ? 15.555 43.938 20.016 1 96.69 115 ILE B O 1
ATOM 5867 N N . GLY B 1 116 ? 17.312 44.625 18.766 1 93.5 116 GLY B N 1
ATOM 5868 C CA . GLY B 1 116 ? 17.812 43.281 18.453 1 93.5 116 GLY B CA 1
ATOM 5869 C C . GLY B 1 116 ? 17.172 42.688 17.203 1 93.5 116 GLY B C 1
ATOM 5870 O O . GLY B 1 116 ? 16.297 43.312 16.594 1 93.5 116 GLY B O 1
ATOM 5871 N N . ASN B 1 117 ? 17.625 41.469 16.828 1 94.88 117 ASN B N 1
ATOM 5872 C CA . ASN B 1 117 ? 17.125 40.812 15.625 1 94.88 117 ASN B CA 1
ATOM 5873 C C . ASN B 1 117 ? 16.75 39.344 15.898 1 94.88 117 ASN B C 1
ATOM 5875 O O . ASN B 1 117 ? 16.625 38.562 14.961 1 94.88 117 ASN B O 1
ATOM 5879 N N . GLN B 1 118 ? 16.703 39 17.109 1 94.06 118 GLN B N 1
ATOM 5880 C CA . GLN B 1 118 ? 16.297 37.688 17.594 1 94.06 118 GLN B CA 1
ATOM 5881 C C . GLN B 1 118 ? 15.734 37.781 19.016 1 94.06 118 GLN B C 1
ATOM 5883 O O . GLN B 1 118 ? 15.648 38.875 19.578 1 94.06 118 GLN B O 1
ATOM 5888 N N . TRP B 1 119 ? 15.25 36.719 19.516 1 95.06 119 TRP B N 1
ATOM 5889 C CA . TRP B 1 119 ? 14.898 36.688 20.938 1 95.06 119 TRP B CA 1
ATOM 5890 C C . TRP B 1 119 ? 16.125 36.906 21.812 1 95.06 119 TRP B C 1
ATOM 5892 O O . TRP B 1 119 ? 17.125 36.188 21.688 1 95.06 119 TRP B O 1
ATOM 5902 N N . ILE B 1 120 ? 16.047 37.906 22.672 1 95.19 120 ILE B N 1
ATOM 5903 C CA . ILE B 1 120 ? 17.203 38.219 23.516 1 95.19 120 ILE B CA 1
ATOM 5904 C C . ILE B 1 120 ? 16.75 38.438 24.953 1 95.19 120 ILE B C 1
ATOM 5906 O O . ILE B 1 120 ? 15.578 38.719 25.203 1 95.19 120 ILE B O 1
ATOM 5910 N N . TRP B 1 121 ? 17.703 38.25 25.859 1 96.81 121 TRP B N 1
ATOM 5911 C CA . TRP B 1 121 ? 17.547 38.781 27.203 1 96.81 121 TRP B CA 1
ATOM 5912 C C . TRP B 1 121 ? 17.984 40.219 27.281 1 96.81 121 TRP B C 1
ATOM 5914 O O . TRP B 1 121 ? 19.172 40.531 27.281 1 96.81 121 TRP B O 1
ATOM 5924 N N . GLN B 1 122 ? 17.016 41.125 27.375 1 97.31 122 GLN B N 1
ATOM 5925 C CA . GLN B 1 122 ? 17.297 42.562 27.453 1 97.31 122 GLN B CA 1
ATOM 5926 C C . GLN B 1 122 ? 17.406 43 28.906 1 97.31 122 GLN B C 1
ATOM 5928 O O . GLN B 1 122 ? 16.516 42.719 29.719 1 97.31 122 GLN B O 1
ATOM 5933 N N . TYR B 1 123 ? 18.453 43.719 29.219 1 97.56 123 TYR B N 1
ATOM 5934 C CA . TYR B 1 123 ? 18.594 44.281 30.547 1 97.56 123 TYR B CA 1
ATOM 5935 C C . TYR B 1 123 ? 17.578 45.406 30.766 1 97.56 123 TYR B C 1
ATOM 5937 O O . TYR B 1 123 ? 17.531 46.375 30 1 97.56 123 TYR B O 1
ATOM 5945 N N . ALA B 1 124 ? 16.766 45.312 31.781 1 98 124 ALA B N 1
ATOM 5946 C CA . ALA B 1 124 ? 15.703 46.25 32.031 1 98 124 ALA B CA 1
ATOM 5947 C C . ALA B 1 124 ? 16.109 47.281 33.094 1 98 124 ALA B C 1
ATOM 5949 O O . ALA B 1 124 ? 15.617 48.406 33.094 1 98 124 ALA B O 1
ATOM 5950 N N . GLY B 1 125 ? 16.875 46.812 34 1 97.44 125 GLY B N 1
ATOM 5951 C CA . GLY B 1 125 ? 17.281 47.719 35.094 1 97.44 125 GLY B CA 1
ATOM 5952 C C . GLY B 1 125 ? 17.453 46.969 36.406 1 97.44 125 GLY B C 1
ATOM 5953 O O . GLY B 1 125 ? 17.625 45.75 36.438 1 97.44 125 GLY B O 1
ATOM 5954 N N . GLN B 1 126 ? 17.5 47.844 37.5 1 96.94 126 GLN B N 1
ATOM 5955 C CA . GLN B 1 126 ? 17.688 47.312 38.812 1 96.94 126 GLN B CA 1
ATOM 5956 C C . GLN B 1 126 ? 16.531 47.688 39.75 1 96.94 126 GLN B C 1
ATOM 5958 O O . GLN B 1 126 ? 15.852 48.688 39.5 1 96.94 126 GLN B O 1
ATOM 5963 N N . TYR B 1 127 ? 16.359 46.875 40.656 1 97.12 127 TYR B N 1
ATOM 5964 C CA . TYR B 1 127 ? 15.312 47.094 41.656 1 97.12 127 TYR B CA 1
ATOM 5965 C C . TYR B 1 127 ? 15.805 46.688 43.031 1 97.12 127 TYR B C 1
ATOM 5967 O O . TYR B 1 127 ? 16.297 45.594 43.25 1 97.12 127 TYR B O 1
ATOM 5975 N N . GLN B 1 128 ? 15.688 47.625 43.969 1 97.19 128 GLN B N 1
ATOM 5976 C CA . GLN B 1 128 ? 16.016 47.344 45.344 1 97.19 128 GLN B CA 1
ATOM 5977 C C . GLN B 1 128 ? 14.805 46.812 46.094 1 97.19 128 GLN B C 1
ATOM 5979 O O . GLN B 1 128 ? 13.891 47.562 46.438 1 97.19 128 GLN B O 1
ATOM 5984 N N . ALA B 1 129 ? 14.922 45.562 46.406 1 96.31 129 ALA B N 1
ATOM 5985 C CA . ALA B 1 129 ? 13.812 44.938 47.094 1 96.31 129 ALA B CA 1
ATOM 5986 C C . ALA B 1 129 ? 13.945 45.062 48.625 1 96.31 129 ALA B C 1
ATOM 5988 O O . ALA B 1 129 ? 14.945 44.625 49.188 1 96.31 129 ALA B O 1
ATOM 5989 N N . THR B 1 130 ? 12.953 45.594 49.219 1 95.44 130 THR B N 1
ATOM 5990 C CA . THR B 1 130 ? 12.891 45.688 50.688 1 95.44 130 THR B CA 1
ATOM 5991 C C . THR B 1 130 ? 11.891 44.688 51.25 1 95.44 130 THR B C 1
ATOM 5993 O O . THR B 1 130 ? 11.797 44.5 52.469 1 95.44 130 THR B O 1
ATOM 5996 N N . GLU B 1 131 ? 11.141 44.125 50.406 1 95.38 131 GLU B N 1
ATOM 5997 C CA . GLU B 1 131 ? 10.234 43 50.719 1 95.38 131 GLU B CA 1
ATOM 5998 C C . GLU B 1 131 ? 10.305 41.906 49.656 1 95.38 131 GLU B C 1
ATOM 6000 O O . GLU B 1 131 ? 10.594 42.188 48.5 1 95.38 131 GLU B O 1
ATOM 6005 N N . LYS B 1 132 ? 9.961 40.75 50.094 1 95.81 132 LYS B N 1
ATOM 6006 C CA . LYS B 1 132 ? 10.07 39.594 49.188 1 95.81 132 LYS B CA 1
ATOM 6007 C C . LYS B 1 132 ? 8.898 39.562 48.219 1 95.81 132 LYS B C 1
ATOM 6009 O O . LYS B 1 132 ? 9.062 39.188 47.062 1 95.81 132 LYS B O 1
ATOM 6014 N N . ASN B 1 133 ? 7.754 39.938 48.781 1 97.25 133 ASN B N 1
ATOM 6015 C CA . ASN B 1 133 ? 6.57 39.938 47.938 1 97.25 133 ASN B CA 1
ATOM 6016 C C . ASN B 1 133 ? 6.504 41.188 47.062 1 97.25 133 ASN B C 1
ATOM 6018 O O . ASN B 1 133 ? 6.406 42.312 47.594 1 97.25 133 ASN B O 1
ATOM 6022 N N . ILE B 1 134 ? 6.582 40.969 45.719 1 97.62 134 ILE B N 1
ATOM 6023 C CA . ILE B 1 134 ? 6.574 42.125 44.844 1 97.62 134 ILE B CA 1
ATOM 6024 C C . ILE B 1 134 ? 5.469 41.969 43.812 1 97.62 134 ILE B C 1
ATOM 6026 O O . ILE B 1 134 ? 5.027 40.875 43.531 1 97.62 134 ILE B O 1
ATOM 6030 N N . HIS B 1 135 ? 5.047 43.125 43.25 1 98.25 135 HIS B N 1
ATOM 6031 C CA . HIS B 1 135 ? 4.055 43.219 42.188 1 98.25 135 HIS B CA 1
ATOM 6032 C C . HIS B 1 135 ? 4.688 43.688 40.906 1 98.25 135 HIS B C 1
ATOM 6034 O O . HIS B 1 135 ? 5.254 44.781 40.844 1 98.25 135 HIS B O 1
ATOM 6040 N N . ILE B 1 136 ? 4.629 42.812 39.906 1 98.25 136 ILE B N 1
ATOM 6041 C CA . ILE B 1 136 ? 5.219 43.094 38.625 1 98.25 136 ILE B CA 1
ATOM 6042 C C . ILE B 1 136 ? 4.121 43.469 37.625 1 98.25 136 ILE B C 1
ATOM 6044 O O . ILE B 1 136 ? 3.061 42.844 37.594 1 98.25 136 ILE B O 1
ATOM 6048 N N . VAL B 1 137 ? 4.359 44.5 36.75 1 98.69 137 VAL B N 1
ATOM 6049 C CA . VAL B 1 137 ? 3.367 44.969 35.781 1 98.69 137 VAL B CA 1
ATOM 6050 C C . VAL B 1 137 ? 4.031 45.219 34.438 1 98.69 137 VAL B C 1
ATOM 6052 O O . VAL B 1 137 ? 5.09 45.844 34.375 1 98.69 137 VAL B O 1
ATOM 6055 N N . LEU B 1 138 ? 3.475 44.656 33.469 1 98.81 138 LEU B N 1
ATOM 6056 C CA . LEU B 1 138 ? 3.842 44.969 32.062 1 98.81 138 LEU B CA 1
ATOM 6057 C C . LEU B 1 138 ? 2.92 46.031 31.5 1 98.81 138 LEU B C 1
ATOM 6059 O O . LEU B 1 138 ? 1.696 45.938 31.625 1 98.81 138 LEU B O 1
ATOM 6063 N N . HIS B 1 139 ? 3.545 47.031 30.812 1 98.62 139 HIS B N 1
ATOM 6064 C CA . HIS B 1 139 ? 2.814 48.156 30.219 1 98.62 139 HIS B CA 1
ATOM 6065 C C . HIS B 1 139 ? 3.012 48.188 28.703 1 98.62 139 HIS B C 1
ATOM 6067 O O . HIS B 1 139 ? 4.09 48.531 28.219 1 98.62 139 HIS B O 1
ATOM 6073 N N . ASP B 1 140 ? 1.971 47.812 28.031 1 98.56 140 ASP B N 1
ATOM 6074 C CA . ASP B 1 140 ? 2.045 48.062 26.594 1 98.56 140 ASP B CA 1
ATOM 6075 C C . ASP B 1 140 ? 2.006 49.562 26.281 1 98.56 140 ASP B C 1
ATOM 6077 O O . ASP B 1 140 ? 1.196 50.281 26.844 1 98.56 140 ASP B O 1
ATOM 6081 N N . LEU B 1 141 ? 2.857 49.969 25.297 1 98.31 141 LEU B N 1
ATOM 6082 C CA . LEU B 1 141 ? 2.963 51.406 25.109 1 98.31 141 LEU B CA 1
ATOM 6083 C C . LEU B 1 141 ? 2.533 51.781 23.688 1 98.31 141 LEU B C 1
ATOM 6085 O O . LEU B 1 141 ? 2.262 52.969 23.422 1 98.31 141 LEU B O 1
ATOM 6089 N N . LYS B 1 142 ? 2.445 50.781 22.812 1 97.12 142 LYS B N 1
ATOM 6090 C CA . LYS B 1 142 ? 2.174 51.188 21.438 1 97.12 142 LYS B CA 1
ATOM 6091 C C . LYS B 1 142 ? 1.065 50.344 20.828 1 97.12 142 LYS B C 1
ATOM 6093 O O . LYS B 1 142 ? 0.413 50.75 19.859 1 97.12 142 LYS B O 1
ATOM 6098 N N . GLY B 1 143 ? 0.881 49.125 21.297 1 97.31 143 GLY B N 1
ATOM 6099 C CA . GLY B 1 143 ? -0.174 48.25 20.781 1 97.31 143 GLY B CA 1
ATOM 6100 C C . GLY B 1 143 ? 0.214 47.531 19.516 1 97.31 143 GLY B C 1
ATOM 6101 O O . GLY B 1 143 ? -0.652 47.062 18.766 1 97.31 143 GLY B O 1
ATOM 6102 N N . PHE B 1 144 ? 1.479 47.469 19.219 1 98.19 144 PHE B N 1
ATOM 6103 C CA . PHE B 1 144 ? 1.93 46.812 18 1 98.19 144 PHE B CA 1
ATOM 6104 C C . PHE B 1 144 ? 2.74 45.562 18.312 1 98.19 144 PHE B C 1
ATOM 6106 O O . PHE B 1 144 ? 3.885 45.438 17.875 1 98.19 144 PHE B O 1
ATOM 6113 N N . ASP B 1 145 ? 2.154 44.656 19.141 1 98.31 145 ASP B N 1
ATOM 6114 C CA . ASP B 1 145 ? 2.564 43.281 19.328 1 98.31 145 ASP B CA 1
ATOM 6115 C C . ASP B 1 145 ? 3.891 43.188 20.078 1 98.31 145 ASP B C 1
ATOM 6117 O O . ASP B 1 145 ? 4.773 42.406 19.688 1 98.31 145 ASP B O 1
ATOM 6121 N N . GLY B 1 146 ? 4.07 44.062 21.062 1 98.06 146 GLY B N 1
ATOM 6122 C CA . GLY B 1 146 ? 5.133 43.781 22.016 1 98.06 146 GLY B CA 1
ATOM 6123 C C . GLY B 1 146 ? 5.023 42.438 22.656 1 98.06 146 GLY B C 1
ATOM 6124 O O . GLY B 1 146 ? 3.918 41.938 22.906 1 98.06 146 GLY B O 1
ATOM 6125 N N . ARG B 1 147 ? 6.176 41.812 22.938 1 97.62 147 ARG B N 1
ATOM 6126 C CA . ARG B 1 147 ? 6.098 40.438 23.438 1 97.62 147 ARG B CA 1
ATOM 6127 C C . ARG B 1 147 ? 7.078 40.219 24.578 1 97.62 147 ARG B C 1
ATOM 6129 O O . ARG B 1 147 ? 8.219 40.688 24.531 1 97.62 147 ARG B O 1
ATOM 6136 N N . CYS B 1 148 ? 6.668 39.594 25.547 1 98.5 148 CYS B N 1
ATOM 6137 C CA . CYS B 1 148 ? 7.445 39.219 26.734 1 98.5 148 CYS B CA 1
ATOM 6138 C C . CYS B 1 148 ? 7.391 37.719 26.984 1 98.5 148 CYS B C 1
ATOM 6140 O O . CYS B 1 148 ? 6.316 37.156 27.219 1 98.5 148 CYS B O 1
ATOM 6142 N N . ASP B 1 149 ? 8.523 37.125 26.969 1 97.44 149 ASP B N 1
ATOM 6143 C CA . ASP B 1 149 ? 8.633 35.688 27.203 1 97.44 149 ASP B CA 1
ATOM 6144 C C . ASP B 1 149 ? 8.797 35.375 28.688 1 97.44 149 ASP B C 1
ATOM 6146 O O . ASP B 1 149 ? 8.133 34.469 29.219 1 97.44 149 ASP B O 1
ATOM 6150 N N . ALA B 1 150 ? 9.703 36.094 29.281 1 97.56 150 ALA B N 1
ATOM 6151 C CA . ALA B 1 150 ? 10.016 35.875 30.688 1 97.56 150 ALA B CA 1
ATOM 6152 C C . ALA B 1 150 ? 10.75 37.062 31.297 1 97.56 150 ALA B C 1
ATOM 6154 O O . ALA B 1 150 ? 11.312 37.875 30.578 1 97.56 150 ALA B O 1
ATOM 6155 N N . ILE B 1 151 ? 10.695 37.125 32.594 1 98.25 151 ILE B N 1
ATOM 6156 C CA . ILE B 1 151 ? 11.43 38.094 33.375 1 98.25 151 ILE B CA 1
ATOM 6157 C C . ILE B 1 151 ? 12.32 37.375 34.406 1 98.25 151 ILE B C 1
ATOM 6159 O O . ILE B 1 151 ? 11.844 36.531 35.156 1 98.25 151 ILE B O 1
ATOM 6163 N N . TYR B 1 152 ? 13.602 37.75 34.375 1 98.12 152 TYR B N 1
ATOM 6164 C CA . TYR B 1 152 ? 14.578 37.094 35.25 1 98.12 152 TYR B CA 1
ATOM 6165 C C . TYR B 1 152 ? 15.148 38.094 36.25 1 98.12 152 TYR B C 1
ATOM 6167 O O . TYR B 1 152 ? 15.695 39.125 35.844 1 98.12 152 TYR B O 1
ATOM 6175 N N . PHE B 1 153 ? 14.977 37.812 37.531 1 97.75 153 PHE B N 1
ATOM 6176 C CA . PHE B 1 153 ? 15.555 38.562 38.625 1 97.75 153 PHE B CA 1
ATOM 6177 C C . PHE B 1 153 ? 16.781 37.875 39.188 1 97.75 153 PHE B C 1
ATOM 6179 O O . PHE B 1 153 ? 16.734 36.656 39.5 1 97.75 153 PHE B O 1
ATOM 6186 N N . THR B 1 154 ? 17.859 38.625 39.312 1 97.38 154 THR B N 1
ATOM 6187 C CA . THR B 1 154 ? 19.047 38.031 39.875 1 97.38 154 THR B CA 1
ATOM 6188 C C . THR B 1 154 ? 19.844 39.062 40.688 1 97.38 154 THR B C 1
ATOM 6190 O O . THR B 1 154 ? 19.828 40.25 40.375 1 97.38 154 THR B O 1
ATOM 6193 N N . THR B 1 155 ? 20.562 38.562 41.656 1 96.44 155 THR B N 1
ATOM 6194 C CA . THR B 1 155 ? 21.359 39.469 42.469 1 96.44 155 THR B CA 1
ATOM 6195 C C . THR B 1 155 ? 22.766 39.625 41.875 1 96.44 155 THR B C 1
ATOM 6197 O O . THR B 1 155 ? 23.578 40.406 42.406 1 96.44 155 THR B O 1
ATOM 6200 N N . ARG B 1 156 ? 22.969 39 40.812 1 95.31 156 ARG B N 1
ATOM 6201 C CA . ARG B 1 156 ? 24.25 39.125 40.125 1 95.31 156 ARG B CA 1
ATOM 6202 C C . ARG B 1 156 ? 24.062 39.688 38.719 1 95.31 156 ARG B C 1
ATOM 6204 O O . ARG B 1 156 ? 23.328 39.156 37.906 1 95.31 156 ARG B O 1
ATOM 6211 N N . LYS B 1 157 ? 24.797 40.656 38.438 1 91.62 157 LYS B N 1
ATOM 6212 C CA . LYS B 1 157 ? 24.656 41.406 37.188 1 91.62 157 LYS B CA 1
ATOM 6213 C C . LYS B 1 157 ? 25.062 40.562 36 1 91.62 157 LYS B C 1
ATOM 6215 O O . LYS B 1 157 ? 24.516 40.719 34.906 1 91.62 157 LYS B O 1
ATOM 6220 N N . ASP B 1 158 ? 25.984 39.625 36.25 1 93.25 158 ASP B N 1
ATOM 6221 C CA . ASP B 1 158 ? 26.516 38.844 35.125 1 93.25 158 ASP B CA 1
ATOM 6222 C C . ASP B 1 158 ? 25.781 37.531 34.969 1 93.25 158 ASP B C 1
ATOM 6224 O O . ASP B 1 158 ? 26.141 36.719 34.094 1 93.25 158 ASP B O 1
ATOM 6228 N N . ASP B 1 159 ? 24.734 37.312 35.75 1 94.5 159 ASP B N 1
ATOM 6229 C CA . ASP B 1 159 ? 23.969 36.094 35.688 1 94.5 159 ASP B CA 1
ATOM 6230 C C . ASP B 1 159 ? 22.844 36.188 34.656 1 94.5 159 ASP B C 1
ATOM 6232 O O . ASP B 1 159 ? 21.672 36.188 35 1 94.5 159 ASP B O 1
ATOM 6236 N N . ILE B 1 160 ? 23.25 36.125 33.375 1 94.56 160 ILE B N 1
ATOM 6237 C CA . ILE B 1 160 ? 22.297 36.188 32.281 1 94.56 160 ILE B CA 1
ATOM 6238 C C . ILE B 1 160 ? 21.906 34.781 31.859 1 94.56 160 ILE B C 1
ATOM 6240 O O . ILE B 1 160 ? 22.766 33.938 31.641 1 94.56 160 ILE B O 1
ATOM 6244 N N . PRO B 1 161 ? 20.594 34.562 31.781 1 94.69 161 PRO B N 1
ATOM 6245 C CA . PRO B 1 161 ? 20.188 33.219 31.359 1 94.69 161 PRO B CA 1
ATOM 6246 C C . PRO B 1 161 ? 20.641 32.875 29.938 1 94.69 161 PRO B C 1
ATOM 6248 O O . PRO B 1 161 ? 20.922 33.781 29.141 1 94.69 161 PRO B O 1
ATOM 6251 N N . PRO B 1 162 ? 20.688 31.594 29.625 1 93.19 162 PRO B N 1
ATOM 6252 C CA . PRO B 1 162 ? 21.125 31.203 28.281 1 93.19 162 PRO B CA 1
ATOM 6253 C C . PRO B 1 162 ? 20.078 31.484 27.203 1 93.19 162 PRO B C 1
ATOM 6255 O O . PRO B 1 162 ? 18.891 31.625 27.516 1 93.19 162 PRO B O 1
ATOM 6258 N N . SER B 1 163 ? 20.547 31.547 25.938 1 88.38 163 SER B N 1
ATOM 6259 C CA . SER B 1 163 ? 19.656 31.797 24.812 1 88.38 163 SER B CA 1
ATOM 6260 C C . SER B 1 163 ? 19.531 30.578 23.906 1 88.38 163 SER B C 1
ATOM 6262 O O . SER B 1 163 ? 18.578 30.453 23.141 1 88.38 163 SER B O 1
ATOM 6264 N N . ASP B 1 164 ? 20.484 29.703 24.062 1 88.12 164 ASP B N 1
ATOM 6265 C CA . ASP B 1 164 ? 20.391 28.453 23.312 1 88.12 164 ASP B CA 1
ATOM 6266 C C . ASP B 1 164 ? 19.234 27.609 23.812 1 88.12 164 ASP B C 1
ATOM 6268 O O . ASP B 1 164 ? 18.984 27.516 25.016 1 88.12 164 ASP B O 1
ATOM 6272 N N . MET B 1 165 ? 18.562 27.016 22.875 1 86.62 165 MET B N 1
ATOM 6273 C CA . MET B 1 165 ? 17.297 26.359 23.188 1 86.62 165 MET B CA 1
ATOM 6274 C C . MET B 1 165 ? 17.5 25.25 24.203 1 86.62 165 MET B C 1
ATOM 6276 O O . MET B 1 165 ? 16.766 25.156 25.188 1 86.62 165 MET B O 1
ATOM 6280 N N . ALA B 1 166 ? 18.453 24.359 23.938 1 86.75 166 ALA B N 1
ATOM 6281 C CA . ALA B 1 166 ? 18.688 23.25 24.844 1 86.75 166 ALA B CA 1
ATOM 6282 C C . ALA B 1 166 ? 19.047 23.75 26.25 1 86.75 166 ALA B C 1
ATOM 6284 O O . ALA B 1 166 ? 18.516 23.25 27.25 1 86.75 166 ALA B O 1
ATOM 6285 N N . ALA B 1 167 ? 19.906 24.672 26.266 1 90.56 167 ALA B N 1
ATOM 6286 C CA . ALA B 1 167 ? 20.344 25.234 27.547 1 90.56 167 ALA B CA 1
ATOM 6287 C C . ALA B 1 167 ? 19.219 26 28.234 1 90.56 167 ALA B C 1
ATOM 6289 O O . ALA B 1 167 ? 19.094 25.938 29.453 1 90.56 167 ALA B O 1
ATOM 6290 N N . LEU B 1 168 ? 18.5 26.688 27.453 1 90.56 168 LEU B N 1
ATOM 6291 C CA . LEU B 1 168 ? 17.391 27.453 28 1 90.56 168 LEU B CA 1
ATOM 6292 C C . LEU B 1 168 ? 16.344 26.531 28.609 1 90.56 168 LEU B C 1
ATOM 6294 O O . LEU B 1 168 ? 15.797 26.828 29.672 1 90.56 168 LEU B O 1
ATOM 6298 N N . ASN B 1 169 ? 16.031 25.5 27.922 1 86.5 169 ASN B N 1
ATOM 6299 C CA . ASN B 1 169 ? 15.062 24.547 28.438 1 86.5 169 ASN B CA 1
ATOM 6300 C C . ASN B 1 169 ? 15.516 23.938 29.766 1 86.5 169 ASN B C 1
ATOM 6302 O O . ASN B 1 169 ? 14.711 23.781 30.688 1 86.5 169 ASN B O 1
ATOM 6306 N N . ASN B 1 170 ? 16.781 23.578 29.859 1 88.12 170 ASN B N 1
ATOM 6307 C CA . ASN B 1 170 ? 17.328 23.078 31.109 1 88.12 170 ASN B CA 1
ATOM 6308 C C . ASN B 1 170 ? 17.266 24.125 32.219 1 88.12 170 ASN B C 1
ATOM 6310 O O . ASN B 1 170 ? 16.953 23.797 33.375 1 88.12 170 ASN B O 1
ATOM 6314 N N . PHE B 1 171 ? 17.625 25.297 31.812 1 91.62 171 PHE B N 1
ATOM 6315 C CA . PHE B 1 171 ? 17.562 26.406 32.75 1 91.62 171 PHE B CA 1
ATOM 6316 C C . PHE B 1 171 ? 16.156 26.578 33.281 1 91.62 171 PHE B C 1
ATOM 6318 O O . PHE B 1 171 ? 15.969 26.703 34.5 1 91.62 171 PHE B O 1
ATOM 6325 N N . ARG B 1 172 ? 15.172 26.562 32.438 1 90.5 172 ARG B N 1
ATOM 6326 C CA . ARG B 1 172 ? 13.773 26.719 32.844 1 90.5 172 ARG B CA 1
ATOM 6327 C C . ARG B 1 172 ? 13.336 25.594 33.781 1 90.5 172 ARG B C 1
ATOM 6329 O O . ARG B 1 172 ? 12.672 25.844 34.781 1 90.5 172 ARG B O 1
ATOM 6336 N N . ARG B 1 173 ? 13.656 24.438 33.406 1 86.38 173 ARG B N 1
ATOM 6337 C CA . ARG B 1 173 ? 13.281 23.297 34.25 1 86.38 173 ARG B CA 1
ATOM 6338 C C . ARG B 1 173 ? 13.859 23.422 35.656 1 86.38 173 ARG B C 1
ATOM 6340 O O . ARG B 1 173 ? 13.18 23.141 36.625 1 86.38 173 ARG B O 1
ATOM 6347 N N . ALA B 1 174 ? 15.07 23.812 35.719 1 88.25 174 ALA B N 1
ATOM 6348 C CA . ALA B 1 174 ? 15.75 23.969 37 1 88.25 174 ALA B CA 1
ATOM 6349 C C . ALA B 1 174 ? 15.109 25.078 37.844 1 88.25 174 ALA B C 1
ATOM 6351 O O . ALA B 1 174 ? 14.891 24.922 39.031 1 88.25 174 ALA B O 1
ATOM 6352 N N . LYS B 1 175 ? 14.859 26.141 37.219 1 90.75 175 LYS B N 1
ATOM 6353 C CA . LYS B 1 175 ? 14.367 27.328 37.938 1 90.75 175 LYS B CA 1
ATOM 6354 C C . LYS B 1 175 ? 12.906 27.141 38.344 1 90.75 175 LYS B C 1
ATOM 6356 O O . LYS B 1 175 ? 12.477 27.672 39.375 1 90.75 175 LYS B O 1
ATOM 6361 N N . LEU B 1 176 ? 12.148 26.375 37.531 1 87.56 176 LEU B N 1
ATOM 6362 C CA . LEU B 1 176 ? 10.719 26.234 37.781 1 87.56 176 LEU B CA 1
ATOM 6363 C C . LEU B 1 176 ? 10.438 25 38.625 1 87.56 176 LEU B C 1
ATOM 6365 O O . LEU B 1 176 ? 9.328 24.844 39.125 1 87.56 176 LEU B O 1
ATOM 6369 N N . GLY B 1 177 ? 11.375 24.188 38.812 1 82.19 177 GLY B N 1
ATOM 6370 C CA . GLY B 1 177 ? 11.203 23 39.656 1 82.19 177 GLY B CA 1
ATOM 6371 C C . GLY B 1 177 ? 10.18 22.031 39.094 1 82.19 177 GLY B C 1
ATOM 6372 O O . GLY B 1 177 ? 9.352 21.484 39.812 1 82.19 177 GLY B O 1
ATOM 6373 N N . LEU B 1 178 ? 10.156 21.891 37.844 1 79.5 178 LEU B N 1
ATOM 6374 C CA . LEU B 1 178 ? 9.164 21.031 37.219 1 79.5 178 LEU B CA 1
ATOM 6375 C C . LEU B 1 178 ? 9.406 19.578 37.562 1 79.5 178 LEU B C 1
ATOM 6377 O O . LEU B 1 178 ? 10.547 19.109 37.562 1 79.5 178 LEU B O 1
ATOM 6381 N N . LEU B 1 179 ? 8.375 18.875 38 1 77.62 179 LEU B N 1
ATOM 6382 C CA . LEU B 1 179 ? 8.406 17.469 38.406 1 77.62 179 LEU B CA 1
ATOM 6383 C C . LEU B 1 179 ? 8.148 16.547 37.219 1 77.62 179 LEU B C 1
ATOM 6385 O O . LEU B 1 179 ? 7.746 17 36.156 1 77.62 179 LEU B O 1
ATOM 6389 N N . ALA B 1 180 ? 8.352 15.211 37.562 1 83.25 180 ALA B N 1
ATOM 6390 C CA . ALA B 1 180 ? 8.008 14.211 36.562 1 83.25 180 ALA B CA 1
ATOM 6391 C C . ALA B 1 180 ? 6.52 14.266 36.219 1 83.25 180 ALA B C 1
ATOM 6393 O O . ALA B 1 180 ? 5.68 14.453 37.125 1 83.25 180 ALA B O 1
ATOM 6394 N N . PRO B 1 181 ? 6.227 14.25 34.938 1 86.94 181 PRO B N 1
ATOM 6395 C CA . PRO B 1 181 ? 4.816 14.336 34.562 1 86.94 181 PRO B CA 1
ATOM 6396 C C . PRO B 1 181 ? 3.982 13.172 35.094 1 86.94 181 PRO B C 1
ATOM 6398 O O . PRO B 1 181 ? 4.398 12.016 35 1 86.94 181 PRO B O 1
ATOM 6401 N N . PRO B 1 182 ? 2.85 13.492 35.656 1 86.12 182 PRO B N 1
ATOM 6402 C CA . PRO B 1 182 ? 1.946 12.398 36.031 1 86.12 182 PRO B CA 1
ATOM 6403 C C . PRO B 1 182 ? 1.484 11.578 34.844 1 86.12 182 PRO B C 1
ATOM 6405 O O . PRO B 1 182 ? 1.31 12.125 33.75 1 86.12 182 PRO B O 1
ATOM 6408 N N . LYS B 1 183 ? 1.284 10.281 35.125 1 90.12 183 LYS B N 1
ATOM 6409 C CA . LYS B 1 183 ? 0.835 9.352 34.094 1 90.12 183 LYS B CA 1
ATOM 6410 C C . LYS B 1 183 ? -0.683 9.188 34.125 1 90.12 183 LYS B C 1
ATOM 6412 O O . LYS B 1 183 ? -1.285 9.109 35.188 1 90.12 183 LYS B O 1
ATOM 6417 N N . THR B 1 184 ? -1.207 9.32 32.969 1 91.69 184 THR B N 1
ATOM 6418 C CA . THR B 1 184 ? -2.637 9.047 32.906 1 91.69 184 THR B CA 1
ATOM 6419 C C . THR B 1 184 ? -2.898 7.543 32.906 1 91.69 184 THR B C 1
ATOM 6421 O O . THR B 1 184 ? -1.968 6.746 32.781 1 91.69 184 THR B O 1
ATOM 6424 N N . GLU B 1 185 ? -4.242 7.324 33.062 1 90.25 185 GLU B N 1
ATOM 6425 C CA . GLU B 1 185 ? -4.66 5.98 32.688 1 90.25 185 GLU B CA 1
ATOM 6426 C C . GLU B 1 185 ? -4.477 5.75 31.188 1 90.25 185 GLU B C 1
ATOM 6428 O O . GLU B 1 185 ? -4.207 6.691 30.438 1 90.25 185 GLU B O 1
ATOM 6433 N N . SER B 1 186 ? -4.656 4.438 30.859 1 95.75 186 SER B N 1
ATOM 6434 C CA . SER B 1 186 ? -4.488 4.113 29.453 1 95.75 186 SER B CA 1
ATOM 6435 C C . SER B 1 186 ? -5.785 4.332 28.672 1 95.75 186 SER B C 1
ATOM 6437 O O . SER B 1 186 ? -6.84 3.83 29.062 1 95.75 186 SER B O 1
ATOM 6439 N N . TYR B 1 187 ? -5.738 5.129 27.641 1 98.69 187 TYR B N 1
ATOM 6440 C CA . TYR B 1 187 ? -6.867 5.363 26.75 1 98.69 187 TYR B CA 1
ATOM 6441 C C . TYR B 1 187 ? -6.848 4.383 25.578 1 98.69 187 TYR B C 1
ATOM 6443 O O . TYR B 1 187 ? -5.797 3.84 25.234 1 98.69 187 TYR B O 1
ATOM 6451 N N . ASP B 1 188 ? -8.055 4.102 25.047 1 98.88 188 ASP B N 1
ATOM 6452 C CA . ASP B 1 188 ? -8.094 3.334 23.797 1 98.88 188 ASP B CA 1
ATOM 6453 C C . ASP B 1 188 ? -7.512 4.129 22.641 1 98.88 188 ASP B C 1
ATOM 6455 O O . ASP B 1 188 ? -6.871 3.564 21.75 1 98.88 188 ASP B O 1
ATOM 6459 N N . LEU B 1 189 ? -7.773 5.438 22.703 1 98.94 189 LEU B N 1
ATOM 6460 C CA . LEU B 1 189 ? -7.32 6.336 21.641 1 98.94 189 LEU B CA 1
ATOM 6461 C C . LEU B 1 189 ? -6.953 7.703 22.203 1 98.94 189 LEU B C 1
ATOM 6463 O O . LEU B 1 189 ? -7.727 8.289 22.969 1 98.94 189 LEU B O 1
ATOM 6467 N N . VAL B 1 190 ? -5.773 8.164 21.875 1 98.94 190 VAL B N 1
ATOM 6468 C CA . VAL B 1 190 ? -5.348 9.523 22.188 1 98.94 190 VAL B CA 1
ATOM 6469 C C . VAL B 1 190 ? -5.312 10.359 20.906 1 98.94 190 VAL B C 1
ATOM 6471 O O . VAL B 1 190 ? -4.555 10.062 19.984 1 98.94 190 VAL B O 1
ATOM 6474 N N . VAL B 1 191 ? -6.156 11.375 20.844 1 98.94 191 VAL B N 1
ATOM 6475 C CA . VAL B 1 191 ? -6.258 12.258 19.688 1 98.94 191 VAL B CA 1
ATOM 6476 C C . VAL B 1 191 ? -5.574 13.586 20 1 98.94 191 VAL B C 1
ATOM 6478 O O . VAL B 1 191 ? -5.867 14.227 21.016 1 98.94 191 VAL B O 1
ATOM 6481 N N . ILE B 1 192 ? -4.66 14.031 19.141 1 98.94 192 ILE B N 1
ATOM 6482 C CA . ILE B 1 192 ? -3.953 15.289 19.359 1 98.94 192 ILE B CA 1
ATOM 6483 C C . ILE B 1 192 ? -4.352 16.297 18.281 1 98.94 192 ILE B C 1
ATOM 6485 O O . ILE B 1 192 ? -4.09 16.078 17.094 1 98.94 192 ILE B O 1
ATOM 6489 N N . GLY B 1 193 ? -4.965 17.406 18.703 1 98.75 193 GLY B N 1
ATOM 6490 C CA . GLY B 1 193 ? -5.531 18.438 17.844 1 98.75 193 GLY B CA 1
ATOM 6491 C C . GLY B 1 193 ? -7.047 18.406 17.781 1 98.75 193 GLY B C 1
ATOM 6492 O O . GLY B 1 193 ? -7.641 17.391 17.406 1 98.75 193 GLY B O 1
ATOM 6493 N N . ALA B 1 194 ? -7.645 19.5 18.156 1 98.75 194 ALA B N 1
ATOM 6494 C CA . ALA B 1 194 ? -9.102 19.562 18.188 1 98.75 194 ALA B CA 1
ATOM 6495 C C . ALA B 1 194 ? -9.641 20.484 17.094 1 98.75 194 ALA B C 1
ATOM 6497 O O . ALA B 1 194 ? -10.523 21.312 17.344 1 98.75 194 ALA B O 1
ATOM 6498 N N . GLY B 1 195 ? -8.984 20.391 15.906 1 98.62 195 GLY B N 1
ATOM 6499 C CA . GLY B 1 195 ? -9.664 20.891 14.719 1 98.62 195 GLY B CA 1
ATOM 6500 C C . GLY B 1 195 ? -10.844 20.047 14.297 1 98.62 195 GLY B C 1
ATOM 6501 O O . GLY B 1 195 ? -11.219 19.094 15 1 98.62 195 GLY B O 1
ATOM 6502 N N . ILE B 1 196 ? -11.391 20.328 13.172 1 98.81 196 ILE B N 1
ATOM 6503 C CA . ILE B 1 196 ? -12.578 19.625 12.711 1 98.81 196 ILE B CA 1
ATOM 6504 C C . ILE B 1 196 ? -12.281 18.125 12.594 1 98.81 196 ILE B C 1
ATOM 6506 O O . ILE B 1 196 ? -13.102 17.297 12.992 1 98.81 196 ILE B O 1
ATOM 6510 N N . ALA B 1 197 ? -11.148 17.812 12.094 1 98.81 197 ALA B N 1
ATOM 6511 C CA . ALA B 1 197 ? -10.742 16.422 11.945 1 98.81 197 ALA B CA 1
ATOM 6512 C C . ALA B 1 197 ? -10.633 15.719 13.297 1 98.81 197 ALA B C 1
ATOM 6514 O O . ALA B 1 197 ? -11.156 14.625 13.484 1 98.81 197 ALA B O 1
ATOM 6515 N N . GLY B 1 198 ? -9.93 16.359 14.258 1 98.94 198 GLY B N 1
ATOM 6516 C CA . GLY B 1 198 ? -9.703 15.758 15.562 1 98.94 198 GLY B CA 1
ATOM 6517 C C . GLY B 1 198 ? -10.977 15.609 16.375 1 98.94 198 GLY B C 1
ATOM 6518 O O . GLY B 1 198 ? -11.18 14.586 17.031 1 98.94 198 GLY B O 1
ATOM 6519 N N . MET B 1 199 ? -11.82 16.594 16.328 1 98.88 199 MET B N 1
ATOM 6520 C CA . MET B 1 199 ? -13.102 16.516 17.016 1 98.88 199 MET B CA 1
ATOM 6521 C C . MET B 1 199 ? -13.938 15.352 16.5 1 98.88 199 MET B C 1
ATOM 6523 O O . MET B 1 199 ? -14.5 14.586 17.281 1 98.88 199 MET B O 1
ATOM 6527 N N . SER B 1 200 ? -13.961 15.242 15.18 1 98.94 200 SER B N 1
ATOM 6528 C CA . SER B 1 200 ? -14.727 14.18 14.547 1 98.94 200 SER B CA 1
ATOM 6529 C C . SER B 1 200 ? -14.148 12.805 14.875 1 98.94 200 SER B C 1
ATOM 6531 O O . SER B 1 200 ? -14.883 11.844 15.086 1 98.94 200 SER B O 1
ATOM 6533 N N . THR B 1 201 ? -12.82 12.703 14.891 1 98.94 201 THR B N 1
ATOM 6534 C CA . THR B 1 201 ? -12.148 11.461 15.258 1 98.94 201 THR B CA 1
ATOM 6535 C C . THR B 1 201 ? -12.531 11.031 16.672 1 98.94 201 THR B C 1
ATOM 6537 O O . THR B 1 201 ? -12.922 9.883 16.891 1 98.94 201 THR B O 1
ATOM 6540 N N . ALA B 1 202 ? -12.445 11.984 17.609 1 98.94 202 ALA B N 1
ATOM 6541 C CA . ALA B 1 202 ? -12.688 11.711 19.031 1 98.94 202 ALA B CA 1
ATOM 6542 C C . ALA B 1 202 ? -14.117 11.242 19.266 1 98.94 202 ALA B C 1
ATOM 6544 O O . ALA B 1 202 ? -14.344 10.219 19.922 1 98.94 202 ALA B O 1
ATOM 6545 N N . VAL B 1 203 ? -15.062 11.891 18.688 1 98.94 203 VAL B N 1
ATOM 6546 C CA . VAL B 1 203 ? -16.469 11.602 18.953 1 98.94 203 VAL B CA 1
ATOM 6547 C C . VAL B 1 203 ? -16.875 10.312 18.234 1 98.94 203 VAL B C 1
ATOM 6549 O O . VAL B 1 203 ? -17.609 9.5 18.781 1 98.94 203 VAL B O 1
ATOM 6552 N N . SER B 1 204 ? -16.391 10.172 17 1 98.94 204 SER B N 1
ATOM 6553 C CA . SER B 1 204 ? -16.672 8.938 16.266 1 98.94 204 SER B CA 1
ATOM 6554 C C . SER B 1 204 ? -16.203 7.719 17.047 1 98.94 204 SER B C 1
ATOM 6556 O O . SER B 1 204 ? -16.953 6.754 17.203 1 98.94 204 SER B O 1
ATOM 6558 N N . ALA B 1 205 ? -15.008 7.738 17.547 1 98.94 205 ALA B N 1
ATOM 6559 C CA . ALA B 1 205 ? -14.461 6.633 18.328 1 98.94 205 ALA B CA 1
ATOM 6560 C C . ALA B 1 205 ? -15.227 6.445 19.625 1 98.94 205 ALA B C 1
ATOM 6562 O O . ALA B 1 205 ? -15.57 5.32 20 1 98.94 205 ALA B O 1
ATOM 6563 N N . ALA B 1 206 ? -15.531 7.539 20.297 1 98.94 206 ALA B N 1
ATOM 6564 C CA . ALA B 1 206 ? -16.203 7.5 21.594 1 98.94 206 ALA B CA 1
ATOM 6565 C C . ALA B 1 206 ? -17.594 6.879 21.469 1 98.94 206 ALA B C 1
ATOM 6567 O O . ALA B 1 206 ? -17.984 6.047 22.297 1 98.94 206 ALA B O 1
ATOM 6568 N N . ARG B 1 207 ? -18.312 7.289 20.469 1 98.81 207 ARG B N 1
ATOM 6569 C CA . ARG B 1 207 ? -19.672 6.801 20.281 1 98.81 207 ARG B CA 1
ATOM 6570 C C . ARG B 1 207 ? -19.688 5.312 19.938 1 98.81 207 ARG B C 1
ATOM 6572 O O . ARG B 1 207 ? -20.703 4.645 20.078 1 98.81 207 ARG B O 1
ATOM 6579 N N . LEU B 1 208 ? -18.531 4.824 19.531 1 98.88 208 LEU B N 1
ATOM 6580 C CA . LEU B 1 208 ? -18.406 3.402 19.219 1 98.88 208 LEU B CA 1
ATOM 6581 C C . LEU B 1 208 ? -17.703 2.658 20.344 1 98.88 208 LEU B C 1
ATOM 6583 O O . LEU B 1 208 ? -17.219 1.54 20.156 1 98.88 208 LEU B O 1
ATOM 6587 N N . GLY B 1 209 ? -17.5 3.334 21.469 1 98.62 209 GLY B N 1
ATOM 6588 C CA . GLY B 1 209 ? -17.156 2.625 22.688 1 98.62 209 GLY B CA 1
ATOM 6589 C C . GLY B 1 209 ? -15.719 2.85 23.109 1 98.62 209 GLY B C 1
ATOM 6590 O O . GLY B 1 209 ? -15.273 2.314 24.141 1 98.62 209 GLY B O 1
ATOM 6591 N N . CYS B 1 210 ? -14.961 3.66 22.5 1 98.88 210 CYS B N 1
ATOM 6592 C CA . CYS B 1 210 ? -13.578 3.926 22.891 1 98.88 210 CYS B CA 1
ATOM 6593 C C . CYS B 1 210 ? -13.508 4.957 24 1 98.88 210 CYS B C 1
ATOM 6595 O O . CYS B 1 210 ? -14.273 5.922 24.016 1 98.88 210 CYS B O 1
ATOM 6597 N N . LYS B 1 211 ? -12.656 4.746 24.922 1 98.88 211 LYS B N 1
ATOM 6598 C CA . LYS B 1 211 ? -12.227 5.805 25.844 1 98.88 211 LYS B CA 1
ATOM 6599 C C . LYS B 1 211 ? -11.195 6.711 25.188 1 98.88 211 LYS B C 1
ATOM 6601 O O . LYS B 1 211 ? -10.094 6.27 24.844 1 98.88 211 LYS B O 1
ATOM 6606 N N . VAL B 1 212 ? -11.531 8.031 25.078 1 98.94 212 VAL B N 1
ATOM 6607 C CA . VAL B 1 212 ? -10.719 8.891 24.219 1 98.94 212 VAL B CA 1
ATOM 6608 C C . VAL B 1 212 ? -10.18 10.062 25.031 1 98.94 212 VAL B C 1
ATOM 6610 O O . VAL B 1 212 ? -10.914 10.68 25.812 1 98.94 212 VAL B O 1
ATOM 6613 N N . ALA B 1 213 ? -8.875 10.328 24.922 1 98.94 213 ALA B N 1
ATOM 6614 C CA . ALA B 1 213 ? -8.312 11.609 25.328 1 98.94 213 ALA B CA 1
ATOM 6615 C C . ALA B 1 213 ? -8.156 12.539 24.125 1 98.94 213 ALA B C 1
ATOM 6617 O O . ALA B 1 213 ? -7.516 12.172 23.125 1 98.94 213 ALA B O 1
ATOM 6618 N N . LEU B 1 214 ? -8.789 13.672 24.156 1 98.88 214 LEU B N 1
ATOM 6619 C CA . LEU B 1 214 ? -8.625 14.703 23.141 1 98.88 214 LEU B CA 1
ATOM 6620 C C . LEU B 1 214 ? -7.793 15.867 23.688 1 98.88 214 LEU B C 1
ATOM 6622 O O . LEU B 1 214 ? -8.227 16.562 24.594 1 98.88 214 LEU B O 1
ATOM 6626 N N . ILE B 1 215 ? -6.613 16.031 23.078 1 98.81 215 ILE B N 1
ATOM 6627 C CA . ILE B 1 215 ? -5.652 17.031 23.547 1 98.81 215 ILE B CA 1
ATOM 6628 C C . ILE B 1 215 ? -5.578 18.188 22.547 1 98.81 215 ILE B C 1
ATOM 6630 O O . ILE B 1 215 ? -5.457 17.953 21.328 1 98.81 215 ILE B O 1
ATOM 6634 N N . ASN B 1 216 ? -5.664 19.375 22.984 1 98.56 216 ASN B N 1
ATOM 6635 C CA . ASN B 1 216 ? -5.594 20.562 22.141 1 98.56 216 ASN B CA 1
ATOM 6636 C C . ASN B 1 216 ? -4.758 21.672 22.797 1 98.56 216 ASN B C 1
ATOM 6638 O O . ASN B 1 216 ? -4.824 21.875 24 1 98.56 216 ASN B O 1
ATOM 6642 N N . ASP B 1 217 ? -4.043 22.422 21.969 1 97.5 217 ASP B N 1
ATOM 6643 C CA . ASP B 1 217 ? -3.084 23.359 22.547 1 97.5 217 ASP B CA 1
ATOM 6644 C C . ASP B 1 217 ? -3.658 24.781 22.609 1 97.5 217 ASP B C 1
ATOM 6646 O O . ASP B 1 217 ? -2.916 25.75 22.766 1 97.5 217 ASP B O 1
ATOM 6650 N N . ARG B 1 218 ? -4.914 24.953 22.422 1 97.5 218 ARG B N 1
ATOM 6651 C CA . ARG B 1 218 ? -5.629 26.219 22.5 1 97.5 218 ARG B CA 1
ATOM 6652 C C . ARG B 1 218 ? -6.82 26.125 23.438 1 97.5 218 ARG B C 1
ATOM 6654 O O . ARG B 1 218 ? -7.312 25.031 23.719 1 97.5 218 ARG B O 1
ATOM 6661 N N . PRO B 1 219 ? -7.328 27.281 23.891 1 96.19 219 PRO B N 1
ATOM 6662 C CA . PRO B 1 219 ? -8.5 27.266 24.766 1 96.19 219 PRO B CA 1
ATOM 6663 C C . PRO B 1 219 ? -9.805 27.031 24.016 1 96.19 219 PRO B C 1
ATOM 6665 O O . PRO B 1 219 ? -10.836 26.719 24.625 1 96.19 219 PRO B O 1
ATOM 6668 N N . VAL B 1 220 ? -9.805 27.234 22.688 1 97.25 220 VAL B N 1
ATOM 6669 C CA . VAL B 1 220 ? -10.992 27.016 21.875 1 97.25 220 VAL B CA 1
ATOM 6670 C C . VAL B 1 220 ? -10.75 25.844 20.906 1 97.25 220 VAL B C 1
ATOM 6672 O O . VAL B 1 220 ? -9.602 25.469 20.656 1 97.25 220 VAL B O 1
ATOM 6675 N N . VAL B 1 221 ? -11.844 25.25 20.5 1 98.25 221 VAL B N 1
ATOM 6676 C CA . VAL B 1 221 ? -11.758 24.109 19.578 1 98.25 221 VAL B CA 1
ATOM 6677 C C . VAL B 1 221 ? -12.211 24.547 18.188 1 98.25 221 VAL B C 1
ATOM 6679 O O . VAL B 1 221 ? -12.641 25.688 17.984 1 98.25 221 VAL B O 1
ATOM 6682 N N . GLY B 1 222 ? -11.93 23.75 17.188 1 98.31 222 GLY B N 1
ATOM 6683 C CA . GLY B 1 222 ? -12.367 24 15.828 1 98.31 222 GLY B CA 1
ATOM 6684 C C . GLY B 1 222 ? -11.219 24.281 14.875 1 98.31 222 GLY B C 1
ATOM 6685 O O . GLY B 1 222 ? -11.398 24.281 13.656 1 98.31 222 GLY B O 1
ATOM 6686 N N . GLY B 1 223 ? -9.992 24.453 15.414 1 97.69 223 GLY B N 1
ATOM 6687 C CA . GLY B 1 223 ? -8.844 24.703 14.562 1 97.69 223 GLY B CA 1
ATOM 6688 C C . GLY B 1 223 ? -9 25.938 13.703 1 97.69 223 GLY B C 1
ATOM 6689 O O . GLY B 1 223 ? -9.32 27.016 14.203 1 97.69 223 GLY B O 1
ATOM 6690 N N . ASN B 1 224 ? -8.805 25.766 12.43 1 98 224 ASN B N 1
ATOM 6691 C CA . ASN B 1 224 ? -8.938 26.906 11.508 1 98 224 ASN B CA 1
ATOM 6692 C C . ASN B 1 224 ? -10.344 27.484 11.539 1 98 224 ASN B C 1
ATOM 6694 O O . ASN B 1 224 ? -10.539 28.672 11.258 1 98 224 ASN B O 1
ATOM 6698 N N . ASN B 1 225 ? -11.305 26.672 11.93 1 98.38 225 ASN B N 1
ATOM 6699 C CA . ASN B 1 225 ? -12.68 27.141 11.969 1 98.38 225 ASN B CA 1
ATOM 6700 C C . ASN B 1 225 ? -13.031 27.734 13.328 1 98.38 225 ASN B C 1
ATOM 6702 O O . ASN B 1 225 ? -14.203 28 13.617 1 98.38 225 ASN B O 1
ATOM 6706 N N . SER B 1 226 ? -12.156 27.969 14.18 1 98.19 226 SER B N 1
ATOM 6707 C CA . SER B 1 226 ? -12.383 28.609 15.477 1 98.19 226 SER B CA 1
ATOM 6708 C C . SER B 1 226 ? -12.508 30.125 15.328 1 98.19 226 SER B C 1
ATOM 6710 O O . SER B 1 226 ? -12.195 30.672 14.273 1 98.19 226 SER B O 1
ATOM 6712 N N . SER B 1 227 ? -12.906 30.703 16.375 1 97.62 227 SER B N 1
ATOM 6713 C CA . SER B 1 227 ? -13.047 32.156 16.422 1 97.62 227 SER B CA 1
ATOM 6714 C C . SER B 1 227 ? -11.68 32.844 16.453 1 97.62 227 SER B C 1
ATOM 6716 O O . SER B 1 227 ? -11.594 34.062 16.312 1 97.62 227 SER B O 1
ATOM 6718 N N . GLU B 1 228 ? -10.625 32.062 16.516 1 97.19 228 GLU B N 1
ATOM 6719 C CA . GLU B 1 228 ? -9.297 32.656 16.578 1 97.19 228 GLU B CA 1
ATOM 6720 C C . GLU B 1 228 ? -8.688 32.781 15.188 1 97.19 228 GLU B C 1
ATOM 6722 O O . GLU B 1 228 ? -7.906 33.688 14.93 1 97.19 228 GLU B O 1
ATOM 6727 N N . ILE B 1 229 ? -9.039 31.844 14.266 1 97.69 229 ILE B N 1
ATOM 6728 C CA . ILE B 1 229 ? -8.461 31.844 12.93 1 97.69 229 ILE B CA 1
ATOM 6729 C C . ILE B 1 229 ? -9.508 32.281 11.906 1 97.69 229 ILE B C 1
ATOM 6731 O O . ILE B 1 229 ? -9.211 33.031 10.984 1 97.69 229 ILE B O 1
ATOM 6735 N N . ARG B 1 230 ? -10.742 31.766 12.07 1 97.88 230 ARG B N 1
ATOM 6736 C CA . ARG B 1 230 ? -11.953 32.281 11.445 1 97.88 230 ARG B CA 1
ATOM 6737 C C . ARG B 1 230 ? -11.992 31.969 9.953 1 97.88 230 ARG B C 1
ATOM 6739 O O . ARG B 1 230 ? -12.25 32.844 9.125 1 97.88 230 ARG B O 1
ATOM 6746 N N . VAL B 1 231 ? -11.766 30.781 9.617 1 98 231 VAL B N 1
ATOM 6747 C CA . VAL B 1 231 ? -11.984 30.219 8.289 1 98 231 VAL B CA 1
ATOM 6748 C C . VAL B 1 231 ? -13.305 29.438 8.266 1 98 231 VAL B C 1
ATOM 6750 O O . VAL B 1 231 ? -13.57 28.641 9.164 1 98 231 VAL B O 1
ATOM 6753 N N . HIS B 1 232 ? -14.164 29.656 7.309 1 97.31 232 HIS B N 1
ATOM 6754 C CA . HIS B 1 232 ? -15.422 28.906 7.238 1 97.31 232 HIS B CA 1
ATOM 6755 C C . HIS B 1 232 ? -15.195 27.5 6.707 1 97.31 232 HIS B C 1
ATOM 6757 O O . HIS B 1 232 ? -14.141 27.203 6.133 1 97.31 232 HIS B O 1
ATOM 6763 N N . LEU B 1 233 ? -16.156 26.641 6.973 1 97.69 233 LEU B N 1
ATOM 6764 C CA . LEU B 1 233 ? -16.047 25.25 6.535 1 97.69 233 LEU B CA 1
ATOM 6765 C C . LEU B 1 233 ? -16.234 25.141 5.027 1 97.69 233 LEU B C 1
ATOM 6767 O O . LEU B 1 233 ? -17.062 25.844 4.449 1 97.69 233 LEU B O 1
ATOM 6771 N N . GLY B 1 234 ? -15.477 24.25 4.371 1 96.56 234 GLY B N 1
ATOM 6772 C CA . GLY B 1 234 ? -15.602 24 2.941 1 96.56 234 GLY B CA 1
ATOM 6773 C C . GLY B 1 234 ? -15.82 22.547 2.607 1 96.56 234 GLY B C 1
ATOM 6774 O O . GLY B 1 234 ? -15.555 21.656 3.43 1 96.56 234 GLY B O 1
ATOM 6775 N N . GLY B 1 235 ? -16.344 22.281 1.376 1 96.56 235 GLY B N 1
ATOM 6776 C CA . GLY B 1 235 ? -16.609 20.938 0.913 1 96.56 235 GLY B CA 1
ATOM 6777 C C . GLY B 1 235 ? -18.062 20.516 1.124 1 96.56 235 GLY B C 1
ATOM 6778 O O . GLY B 1 235 ? -18.75 21.078 1.97 1 96.56 235 GLY B O 1
ATOM 6779 N N . ALA B 1 236 ? -18.5 19.531 0.373 1 97.12 236 ALA B N 1
ATOM 6780 C CA . ALA B 1 236 ? -19.859 19 0.522 1 97.12 236 ALA B CA 1
ATOM 6781 C C . ALA B 1 236 ? -19.859 17.719 1.342 1 97.12 236 ALA B C 1
ATOM 6783 O O . ALA B 1 236 ? -18.859 16.984 1.37 1 97.12 236 ALA B O 1
ATOM 6784 N N . ILE B 1 237 ? -20.953 17.516 2.041 1 96.69 237 ILE B N 1
ATOM 6785 C CA . ILE B 1 237 ? -21.125 16.281 2.795 1 96.69 237 ILE B CA 1
ATOM 6786 C C . ILE B 1 237 ? -22.297 15.484 2.213 1 96.69 237 ILE B C 1
ATOM 6788 O O . ILE B 1 237 ? -23.031 15.984 1.363 1 96.69 237 ILE B O 1
ATOM 6792 N N . GLU B 1 238 ? -22.406 14.227 2.596 1 93.31 238 GLU B N 1
ATOM 6793 C CA . GLU B 1 238 ? -23.516 13.344 2.219 1 93.31 238 GLU B CA 1
ATOM 6794 C C . GLU B 1 238 ? -23.469 13.016 0.729 1 93.31 238 GLU B C 1
ATOM 6796 O O . GLU B 1 238 ? -24.516 12.906 0.081 1 93.31 238 GLU B O 1
ATOM 6801 N N . ILE B 1 239 ? -22.312 13 0.164 1 93.81 239 ILE B N 1
ATOM 6802 C CA . ILE B 1 239 ? -22.125 12.68 -1.245 1 93.81 239 ILE B CA 1
ATOM 6803 C C . ILE B 1 239 ? -21.234 11.453 -1.374 1 93.81 239 ILE B C 1
ATOM 6805 O O . ILE B 1 239 ? -20.297 11.273 -0.594 1 93.81 239 ILE B O 1
ATOM 6809 N N . GLY B 1 240 ? -21.594 10.602 -2.383 1 93.06 240 GLY B N 1
ATOM 6810 C CA . GLY B 1 240 ? -20.672 9.531 -2.75 1 93.06 240 GLY B CA 1
ATOM 6811 C C . GLY B 1 240 ? -21.047 8.195 -2.145 1 93.06 240 GLY B C 1
ATOM 6812 O O . GLY B 1 240 ? -22.219 7.906 -1.928 1 93.06 240 GLY B O 1
ATOM 6813 N N . LYS B 1 241 ? -20.078 7.359 -1.884 1 91.44 241 LYS B N 1
ATOM 6814 C CA . LYS B 1 241 ? -20.234 5.941 -1.564 1 91.44 241 LYS B CA 1
ATOM 6815 C C . LYS B 1 241 ? -20.891 5.758 -0.197 1 91.44 241 LYS B C 1
ATOM 6817 O O . LYS B 1 241 ? -21.688 4.84 -0.003 1 91.44 241 LYS B O 1
ATOM 6822 N N . TYR B 1 242 ? -20.516 6.617 0.761 1 97.62 242 TYR B N 1
ATOM 6823 C CA . TYR B 1 242 ? -21.016 6.539 2.129 1 97.62 242 TYR B CA 1
ATOM 6824 C C . TYR B 1 242 ? -21.672 7.852 2.549 1 97.62 242 TYR B C 1
ATOM 6826 O O . TYR B 1 242 ? -21.062 8.664 3.24 1 97.62 242 TYR B O 1
ATOM 6834 N N . PRO B 1 243 ? -22.875 8.055 2.295 1 96 243 PRO B N 1
ATOM 6835 C CA . PRO B 1 243 ? -23.547 9.344 2.471 1 96 243 PRO B CA 1
ATOM 6836 C C . PRO B 1 243 ? -23.719 9.727 3.939 1 96 243 PRO B C 1
ATOM 6838 O O . PRO B 1 243 ? -24 10.883 4.254 1 96 243 PRO B O 1
ATOM 6841 N N . GLU B 1 244 ? -23.516 8.797 4.848 1 97.44 244 GLU B N 1
ATOM 6842 C CA . GLU B 1 244 ? -23.656 9.117 6.266 1 97.44 244 GLU B CA 1
ATOM 6843 C C . GLU B 1 244 ? -22.406 9.828 6.789 1 97.44 244 GLU B C 1
ATOM 6845 O O . GLU B 1 244 ? -22.438 10.453 7.855 1 97.44 244 GLU B O 1
ATOM 6850 N N . LEU B 1 245 ? -21.312 9.703 6.07 1 97.88 245 LEU B N 1
ATOM 6851 C CA . LEU B 1 245 ? -20.125 10.445 6.461 1 97.88 245 LEU B CA 1
ATOM 6852 C C . LEU B 1 245 ? -20.328 11.945 6.273 1 97.88 245 LEU B C 1
ATOM 6854 O O . LEU B 1 245 ? -20.875 12.383 5.262 1 97.88 245 LEU B O 1
ATOM 6858 N N . GLY B 1 246 ? -19.922 12.734 7.211 1 97.75 246 GLY B N 1
ATOM 6859 C CA . GLY B 1 246 ? -20.188 14.164 7.273 1 97.75 246 GLY B CA 1
ATOM 6860 C C . GLY B 1 246 ? -21.344 14.516 8.18 1 97.75 246 GLY B C 1
ATOM 6861 O O . GLY B 1 246 ? -21.547 15.688 8.523 1 97.75 246 GLY B O 1
ATOM 6862 N N . GLY B 1 247 ? -22 13.523 8.648 1 97.88 247 GLY B N 1
ATOM 6863 C CA . GLY B 1 247 ? -23.156 13.742 9.508 1 97.88 247 GLY B CA 1
ATOM 6864 C C . GLY B 1 247 ? -22.797 14.406 10.828 1 97.88 247 GLY B C 1
ATOM 6865 O O . GLY B 1 247 ? -23.609 15.148 11.391 1 97.88 247 GLY B O 1
ATOM 6866 N N . LEU B 1 248 ? -21.656 14.156 11.367 1 98.19 248 LEU B N 1
ATOM 6867 C CA . LEU B 1 248 ? -21.234 14.797 12.617 1 98.19 248 LEU B CA 1
ATOM 6868 C C . LEU B 1 248 ? -21.156 16.312 12.453 1 98.19 248 LEU B C 1
ATOM 6870 O O . LEU B 1 248 ? -21.422 17.062 13.398 1 98.19 248 LEU B O 1
ATOM 6874 N N . GLN B 1 249 ? -20.766 16.766 11.281 1 97.12 249 GLN B N 1
ATOM 6875 C CA . GLN B 1 249 ? -20.609 18.203 11.055 1 97.12 249 GLN B CA 1
ATOM 6876 C C . GLN B 1 249 ? -21.953 18.922 11.125 1 97.12 249 GLN B C 1
ATOM 6878 O O . GLN B 1 249 ? -22.016 20.109 11.484 1 97.12 249 GLN B O 1
ATOM 6883 N N . LYS B 1 250 ? -23.031 18.188 10.875 1 97.81 250 LYS B N 1
ATOM 6884 C CA . LYS B 1 250 ? -24.359 18.781 11.008 1 97.81 250 LYS B CA 1
ATOM 6885 C C . LYS B 1 250 ? -24.703 19.078 12.461 1 97.81 250 LYS B C 1
ATOM 6887 O O . LYS B 1 250 ? -25.531 19.938 12.75 1 97.81 250 LYS B O 1
ATOM 6892 N N . GLU B 1 251 ? -24.047 18.328 13.297 1 98.44 251 GLU B N 1
ATOM 6893 C CA . GLU B 1 251 ? -24.359 18.438 14.719 1 98.44 251 GLU B CA 1
ATOM 6894 C C . GLU B 1 251 ? -23.656 19.656 15.328 1 98.44 251 GLU B C 1
ATOM 6896 O O . GLU B 1 251 ? -24.203 20.312 16.219 1 98.44 251 GLU B O 1
ATOM 6901 N N . PHE B 1 252 ? -22.469 20 14.828 1 98.12 252 PHE B N 1
ATOM 6902 C CA . PHE B 1 252 ? -21.703 21.016 15.539 1 98.12 252 PHE B CA 1
ATOM 6903 C C . PHE B 1 252 ? -21.281 22.141 14.594 1 98.12 252 PHE B C 1
ATOM 6905 O O . PHE B 1 252 ? -20.859 23.203 15.039 1 98.12 252 PHE B O 1
ATOM 6912 N N . GLY B 1 253 ? -21.359 21.969 13.297 1 97.62 253 GLY B N 1
ATOM 6913 C CA . GLY B 1 253 ? -20.859 22.938 12.344 1 97.62 253 GLY B CA 1
ATOM 6914 C C . GLY B 1 253 ? -21.609 24.25 12.383 1 97.62 253 GLY B C 1
ATOM 6915 O O . GLY B 1 253 ? -22.828 24.266 12.562 1 97.62 253 GLY B O 1
ATOM 6916 N N . PRO B 1 254 ? -20.828 25.375 12.164 1 97.81 254 PRO B N 1
ATOM 6917 C CA . PRO B 1 254 ? -21.531 26.656 12.109 1 97.81 254 PRO B CA 1
ATOM 6918 C C . PRO B 1 254 ? -22.5 26.75 10.922 1 97.81 254 PRO B C 1
ATOM 6920 O O . PRO B 1 254 ? -22.203 26.234 9.844 1 97.81 254 PRO B O 1
ATOM 6923 N N . VAL B 1 255 ? -23.562 27.484 11.086 1 95.12 255 VAL B N 1
ATOM 6924 C CA . VAL B 1 255 ? -24.562 27.578 10.031 1 95.12 255 VAL B CA 1
ATOM 6925 C C . VAL B 1 255 ? -24.266 28.766 9.133 1 95.12 255 VAL B C 1
ATOM 6927 O O . VAL B 1 255 ? -24.719 28.812 7.984 1 95.12 255 VAL B O 1
ATOM 6930 N N . LYS B 1 256 ? -23.453 29.672 9.633 1 94.69 256 LYS B N 1
ATOM 6931 C CA . LYS B 1 256 ? -23.109 30.859 8.844 1 94.69 256 LYS B CA 1
ATOM 6932 C C . LYS B 1 256 ? -21.812 30.641 8.055 1 94.69 256 LYS B C 1
ATOM 6934 O O . LYS B 1 256 ? -20.906 29.953 8.523 1 94.69 256 LYS B O 1
ATOM 6939 N N . GLU B 1 257 ? -21.75 31.234 6.906 1 95.12 257 GLU B N 1
ATOM 6940 C CA . GLU B 1 257 ? -20.562 31.156 6.074 1 95.12 257 GLU B CA 1
ATOM 6941 C C . GLU B 1 257 ? -19.719 32.438 6.203 1 95.12 257 GLU B C 1
ATOM 6943 O O . GLU B 1 257 ? -20.141 33.406 6.824 1 95.12 257 GLU B O 1
ATOM 6948 N N . GLY B 1 258 ? -18.453 32.281 5.684 1 96.56 258 GLY B N 1
ATOM 6949 C CA . GLY B 1 258 ? -17.625 33.469 5.543 1 96.56 258 GLY B CA 1
ATOM 6950 C C . GLY B 1 258 ? -16.297 33.375 6.277 1 96.56 258 GLY B C 1
ATOM 6951 O O . GLY B 1 258 ? -16.234 32.812 7.371 1 96.56 258 GLY B O 1
ATOM 6952 N N . ASN B 1 259 ? -15.336 33.938 5.691 1 97.06 259 ASN B N 1
ATOM 6953 C CA . ASN B 1 259 ? -14.023 34.125 6.312 1 97.06 259 ASN B CA 1
ATOM 6954 C C . ASN B 1 259 ? -13.906 35.5 6.977 1 97.06 259 ASN B C 1
ATOM 6956 O O . ASN B 1 259 ? -14.602 36.438 6.602 1 97.06 259 ASN B O 1
ATOM 6960 N N . ALA B 1 260 ? -13.102 35.531 7.949 1 97.31 260 ALA B N 1
ATOM 6961 C CA . ALA B 1 260 ? -12.789 36.812 8.586 1 97.31 260 ALA B CA 1
ATOM 6962 C C . ALA B 1 260 ? -14.055 37.531 9.047 1 97.31 260 ALA B C 1
ATOM 6964 O O . ALA B 1 260 ? -14.25 38.719 8.758 1 97.31 260 ALA B O 1
ATOM 6965 N N . GLN B 1 261 ? -14.93 36.75 9.68 1 97.12 261 GLN B N 1
ATOM 6966 C CA . GLN B 1 261 ? -16.172 37.281 10.234 1 97.12 261 GLN B CA 1
ATOM 6967 C C . GLN B 1 261 ? -16.078 37.438 11.75 1 97.12 261 GLN B C 1
ATOM 6969 O O . GLN B 1 261 ? -15.125 36.969 12.367 1 97.12 261 GLN B O 1
ATOM 6974 N N . PRO B 1 262 ? -17.062 38.125 12.344 1 96.56 262 PRO B N 1
ATOM 6975 C CA . PRO B 1 262 ? -17.062 38.25 13.805 1 96.56 262 PRO B CA 1
ATOM 6976 C C . PRO B 1 262 ? -17.016 36.875 14.5 1 96.56 262 PRO B C 1
ATOM 6978 O O . PRO B 1 262 ? -17.562 35.906 13.977 1 96.56 262 PRO B O 1
ATOM 6981 N N . ALA B 1 263 ? -16.469 36.844 15.664 1 96.94 263 ALA B N 1
ATOM 6982 C CA . ALA B 1 263 ? -16.156 35.625 16.406 1 96.94 263 ALA B CA 1
ATOM 6983 C C . ALA B 1 263 ? -17.375 34.719 16.516 1 96.94 263 ALA B C 1
ATOM 6985 O O . ALA B 1 263 ? -17.281 33.5 16.438 1 96.94 263 ALA B O 1
ATOM 6986 N N . GLY B 1 264 ? -18.547 35.312 16.719 1 96.75 264 GLY B N 1
ATOM 6987 C CA . GLY B 1 264 ? -19.766 34.562 16.953 1 96.75 264 GLY B CA 1
ATOM 6988 C C . GLY B 1 264 ? -20.156 33.688 15.758 1 96.75 264 GLY B C 1
ATOM 6989 O O . GLY B 1 264 ? -20.875 32.719 15.914 1 96.75 264 GLY B O 1
ATOM 6990 N N . ASN B 1 265 ? -19.703 34.062 14.594 1 97.25 265 ASN B N 1
ATOM 6991 C CA . ASN B 1 265 ? -20.031 33.344 13.367 1 97.25 265 ASN B CA 1
ATOM 6992 C C . ASN B 1 265 ? -19.5 31.922 13.406 1 97.25 265 ASN B C 1
ATOM 6994 O O . ASN B 1 265 ? -20 31.047 12.688 1 97.25 265 ASN B O 1
ATOM 6998 N N . TYR B 1 266 ? -18.562 31.578 14.281 1 97.94 266 TYR B N 1
ATOM 6999 C CA . TYR B 1 266 ? -17.875 30.297 14.227 1 97.94 266 TYR B CA 1
ATOM 7000 C C . TYR B 1 266 ? -18.344 29.375 15.344 1 97.94 266 TYR B C 1
ATOM 7002 O O . TYR B 1 266 ? -17.922 28.219 15.414 1 97.94 266 TYR B O 1
ATOM 7010 N N . GLU B 1 267 ? -19.141 29.812 16.188 1 98.12 267 GLU B N 1
ATOM 7011 C CA . GLU B 1 267 ? -19.922 29.047 17.156 1 98.12 267 GLU B CA 1
ATOM 7012 C C . GLU B 1 267 ? -19.031 28.125 17.984 1 98.12 267 GLU B C 1
ATOM 7014 O O . GLU B 1 267 ? -19.297 26.938 18.109 1 98.12 267 GLU B O 1
ATOM 7019 N N . ASP B 1 268 ? -18 28.703 18.625 1 98.12 268 ASP B N 1
ATOM 7020 C CA . ASP B 1 268 ? -17.078 27.938 19.469 1 98.12 268 ASP B CA 1
ATOM 7021 C C . ASP B 1 268 ? -17.828 27.297 20.641 1 98.12 268 ASP B C 1
ATOM 7023 O O . ASP B 1 268 ? -17.531 26.156 21.031 1 98.12 268 ASP B O 1
ATOM 7027 N N . HIS B 1 269 ? -18.781 27.953 21.219 1 97.56 269 HIS B N 1
ATOM 7028 C CA . HIS B 1 269 ? -19.547 27.453 22.359 1 97.56 269 HIS B CA 1
ATOM 7029 C C . HIS B 1 269 ? -20.328 26.203 21.984 1 97.56 269 HIS B C 1
ATOM 7031 O O . HIS B 1 269 ? -20.422 25.25 22.766 1 97.56 269 HIS B O 1
ATOM 7037 N N . LYS B 1 270 ? -20.891 26.234 20.812 1 98 270 LYS B N 1
ATOM 7038 C CA . LYS B 1 270 ? -21.625 25.078 20.312 1 98 270 LYS B CA 1
ATOM 7039 C C . LYS B 1 270 ? -20.734 23.859 20.188 1 98 270 LYS B C 1
ATOM 7041 O O . LYS B 1 270 ? -21.109 22.75 20.594 1 98 270 LYS B O 1
ATOM 7046 N N . LYS B 1 271 ? -19.594 24.047 19.656 1 98.44 271 LYS B N 1
ATOM 7047 C CA . LYS B 1 271 ? -18.625 22.953 19.5 1 98.44 271 LYS B CA 1
ATOM 7048 C C . LYS B 1 271 ? -18.203 22.406 20.859 1 98.44 271 LYS B C 1
ATOM 7050 O O . LYS B 1 271 ? -18.109 21.188 21.031 1 98.44 271 LYS B O 1
ATOM 7055 N N . MET B 1 272 ? -18 23.328 21.781 1 98 272 MET B N 1
ATOM 7056 C CA . MET B 1 272 ? -17.562 22.938 23.125 1 98 272 MET B CA 1
ATOM 7057 C C . MET B 1 272 ? -18.656 22.125 23.828 1 98 272 MET B C 1
ATOM 7059 O O . MET B 1 272 ? -18.375 21.078 24.422 1 98 272 MET B O 1
ATOM 7063 N N . GLU B 1 273 ? -19.828 22.547 23.719 1 98.12 273 GLU B N 1
ATOM 7064 C CA . GLU B 1 273 ? -20.953 21.844 24.328 1 98.12 273 GLU B CA 1
ATOM 7065 C C . GLU B 1 273 ? -21.141 20.453 23.703 1 98.12 273 GLU B C 1
ATOM 7067 O O . GLU B 1 273 ? -21.406 19.484 24.422 1 98.12 273 GLU B O 1
ATOM 7072 N N . TRP B 1 274 ? -21 20.406 22.453 1 98.44 274 TRP B N 1
ATOM 7073 C CA . TRP B 1 274 ? -21.109 19.156 21.719 1 98.44 274 TRP B CA 1
ATOM 7074 C C . TRP B 1 274 ? -20.062 18.156 22.172 1 98.44 274 TRP B C 1
ATOM 7076 O O . TRP B 1 274 ? -20.391 16.984 22.422 1 98.44 274 TRP B O 1
ATOM 7086 N N . LEU B 1 275 ? -18.828 18.578 22.344 1 98.44 275 LEU B N 1
ATOM 7087 C CA . LEU B 1 275 ? -17.734 17.719 22.797 1 98.44 275 LEU B CA 1
ATOM 7088 C C . LEU B 1 275 ? -17.969 17.266 24.25 1 98.44 275 LEU B C 1
ATOM 7090 O O . LEU B 1 275 ? -17.766 16.094 24.578 1 98.44 275 LEU B O 1
ATOM 7094 N N . GLN B 1 276 ? -18.391 18.188 25.047 1 97.31 276 GLN B N 1
ATOM 7095 C CA . GLN B 1 276 ? -18.547 17.938 26.469 1 97.31 276 GLN B CA 1
ATOM 7096 C C . GLN B 1 276 ? -19.703 16.984 26.734 1 97.31 276 GLN B C 1
ATOM 7098 O O . GLN B 1 276 ? -19.766 16.328 27.766 1 97.31 276 GLN B O 1
ATOM 7103 N N . ALA B 1 277 ? -20.594 16.875 25.781 1 97.81 277 ALA B N 1
ATOM 7104 C CA . ALA B 1 277 ? -21.75 16 25.922 1 97.81 277 ALA B CA 1
ATOM 7105 C C . ALA B 1 277 ? -21.359 14.539 25.719 1 97.81 277 ALA B C 1
ATOM 7107 O O . ALA B 1 277 ? -22.109 13.633 26.062 1 97.81 277 ALA B O 1
ATOM 7108 N N . GLU B 1 278 ? -20.188 14.297 25.203 1 98 278 GLU B N 1
ATOM 7109 C CA . GLU B 1 278 ? -19.719 12.93 24.953 1 98 278 GLU B CA 1
ATOM 7110 C C . GLU B 1 278 ? -18.984 12.375 26.172 1 98 278 GLU B C 1
ATOM 7112 O O . GLU B 1 278 ? -17.828 12.703 26.422 1 98 278 GLU B O 1
ATOM 7117 N N . THR B 1 279 ? -19.516 11.414 26.875 1 96.81 279 THR B N 1
ATOM 7118 C CA . THR B 1 279 ? -19.047 10.961 28.172 1 96.81 279 THR B CA 1
ATOM 7119 C C . THR B 1 279 ? -17.734 10.203 28.047 1 96.81 279 THR B C 1
ATOM 7121 O O . THR B 1 279 ? -16.938 10.172 28.984 1 96.81 279 THR B O 1
ATOM 7124 N N . ASN B 1 280 ? -17.484 9.648 26.891 1 98.31 280 ASN B N 1
ATOM 7125 C CA . ASN B 1 280 ? -16.266 8.859 26.719 1 98.31 280 ASN B CA 1
ATOM 7126 C C . ASN B 1 280 ? -15.117 9.703 26.188 1 98.31 280 ASN B C 1
ATOM 7128 O O . ASN B 1 280 ? -14.047 9.18 25.875 1 98.31 280 ASN B O 1
ATOM 7132 N N . VAL B 1 281 ? -15.281 11.008 26.078 1 98.69 281 VAL B N 1
ATOM 7133 C CA . VAL B 1 281 ? -14.219 11.914 25.656 1 98.69 281 VAL B CA 1
ATOM 7134 C C . VAL B 1 281 ? -13.719 12.719 26.859 1 98.69 281 VAL B C 1
ATOM 7136 O O . VAL B 1 281 ? -14.484 13.445 27.484 1 98.69 281 VAL B O 1
ATOM 7139 N N . SER B 1 282 ? -12.477 12.562 27.172 1 98.56 282 SER B N 1
ATOM 7140 C CA . SER B 1 282 ? -11.789 13.461 28.109 1 98.56 282 SER B CA 1
ATOM 7141 C C . SER B 1 282 ? -11.07 14.578 27.375 1 98.56 282 SER B C 1
ATOM 7143 O O . SER B 1 282 ? -10.117 14.328 26.625 1 98.56 282 SER B O 1
ATOM 7145 N N . LEU B 1 283 ? -11.531 15.742 27.594 1 98 283 LEU B N 1
ATOM 7146 C CA . LEU B 1 283 ? -11.008 16.906 26.875 1 98 283 LEU B CA 1
ATOM 7147 C C . LEU B 1 283 ? -9.922 17.594 27.672 1 98 283 LEU B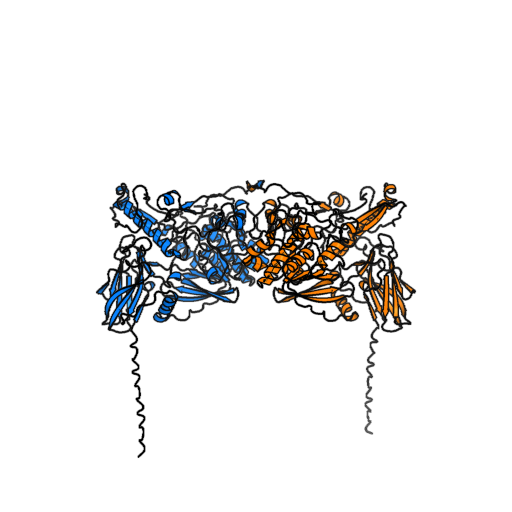 C 1
ATOM 7149 O O . LEU B 1 283 ? -10.117 17.938 28.844 1 98 283 LEU B O 1
ATOM 7153 N N . PHE B 1 284 ? -8.734 17.766 27.078 1 98.31 284 PHE B N 1
ATOM 7154 C CA . PHE B 1 284 ? -7.609 18.484 27.656 1 98.31 284 PHE B CA 1
ATOM 7155 C C . PHE B 1 284 ? -7.25 19.703 26.797 1 98.31 284 PHE B C 1
ATOM 7157 O O . PHE B 1 284 ? -6.516 19.578 25.812 1 98.31 284 PHE B O 1
ATOM 7164 N N . LEU B 1 285 ? -7.711 20.844 27.203 1 98.06 285 LEU B N 1
ATOM 7165 C CA . LEU B 1 285 ? -7.441 22.094 26.5 1 98.06 285 LEU B CA 1
ATOM 7166 C C . LEU B 1 285 ? -6.188 22.766 27.047 1 98.06 285 LEU B C 1
ATOM 7168 O O . LEU B 1 285 ? -5.805 22.531 28.188 1 98.06 285 LEU B O 1
ATOM 7172 N N . ASN B 1 286 ? -5.523 23.578 26.172 1 97.69 286 ASN B N 1
ATOM 7173 C CA . ASN B 1 286 ? -4.348 24.359 26.547 1 97.69 286 ASN B CA 1
ATOM 7174 C C . ASN B 1 286 ? -3.146 23.453 26.828 1 97.69 286 ASN B C 1
ATOM 7176 O O . ASN B 1 286 ? -2.297 23.797 27.656 1 97.69 286 ASN B O 1
ATOM 7180 N N . TYR B 1 287 ? -3.166 22.266 26.25 1 97.56 287 TYR B N 1
ATOM 7181 C CA . TYR B 1 287 ? -2.031 21.359 26.375 1 97.56 287 TYR B CA 1
ATOM 7182 C C . TYR B 1 287 ? -1.349 21.141 25.031 1 97.56 287 TYR B C 1
ATOM 7184 O O . TYR B 1 287 ? -1.986 20.719 24.062 1 97.56 287 TYR B O 1
ATOM 7192 N N . ARG B 1 288 ? -0.095 21.422 24.953 1 97.19 288 ARG B N 1
ATOM 7193 C CA . ARG B 1 288 ? 0.728 21.203 23.766 1 97.19 288 ARG B CA 1
ATOM 7194 C C . ARG B 1 288 ? 1.534 19.922 23.891 1 97.19 288 ARG B C 1
ATOM 7196 O O . ARG B 1 288 ? 2.359 19.781 24.797 1 97.19 288 ARG B O 1
ATOM 7203 N N . ALA B 1 289 ? 1.249 18.953 23.016 1 97.44 289 ALA B N 1
ATOM 7204 C CA . ALA B 1 289 ? 2.068 17.734 22.953 1 97.44 289 ALA B CA 1
ATOM 7205 C C . ALA B 1 289 ? 3.453 18.047 22.391 1 97.44 289 ALA B C 1
ATOM 7207 O O . ALA B 1 289 ? 3.58 18.703 21.359 1 97.44 289 ALA B O 1
ATOM 7208 N N . PHE B 1 290 ? 4.562 17.547 23.109 1 94.81 290 PHE B N 1
ATOM 7209 C CA . PHE B 1 290 ? 5.891 17.938 22.641 1 94.81 290 PHE B CA 1
ATOM 7210 C C . PHE B 1 290 ? 6.848 16.75 22.672 1 94.81 290 PHE B C 1
ATOM 7212 O O . PHE B 1 290 ? 7.988 16.859 22.219 1 94.81 290 PHE B O 1
ATOM 7219 N N . SER B 1 291 ? 6.379 15.586 23.172 1 95.75 291 SER B N 1
ATOM 7220 C CA . SER B 1 291 ? 7.254 14.422 23.234 1 95.75 291 SER B CA 1
ATOM 7221 C C . SER B 1 291 ? 6.473 13.125 23.031 1 95.75 291 SER B C 1
ATOM 7223 O O . SER B 1 291 ? 5.312 13.023 23.453 1 95.75 291 SER B O 1
ATOM 7225 N N . VAL B 1 292 ? 7.184 12.141 22.359 1 98.25 292 VAL B N 1
ATOM 7226 C CA . VAL B 1 292 ? 6.605 10.82 22.109 1 98.25 292 VAL B CA 1
ATOM 7227 C C . VAL B 1 292 ? 7.559 9.734 22.594 1 98.25 292 VAL B C 1
ATOM 7229 O O . VAL B 1 292 ? 8.766 9.812 22.375 1 98.25 292 VAL B O 1
ATOM 7232 N N . LYS B 1 293 ? 7.07 8.836 23.328 1 98.19 293 LYS B N 1
ATOM 7233 C CA . LYS B 1 293 ? 7.809 7.637 23.719 1 98.19 293 LYS B CA 1
ATOM 7234 C C . LYS B 1 293 ? 7.363 6.434 22.891 1 98.19 293 LYS B C 1
ATOM 7236 O O . LYS B 1 293 ? 6.164 6.152 22.797 1 98.19 293 LYS B O 1
ATOM 7241 N N . LYS B 1 294 ? 8.359 5.699 22.312 1 97.5 294 LYS B N 1
ATOM 7242 C CA . LYS B 1 294 ? 8.047 4.539 21.484 1 97.5 294 LYS B CA 1
ATOM 7243 C C . LYS B 1 294 ? 8.797 3.301 21.969 1 97.5 294 LYS B C 1
ATOM 7245 O O . LYS B 1 294 ? 9.805 3.414 22.656 1 97.5 294 LYS B O 1
ATOM 7250 N N . GLU B 1 295 ? 8.328 2.174 21.672 1 96.88 295 GLU B N 1
ATOM 7251 C CA . GLU B 1 295 ? 9 0.877 21.656 1 96.88 295 GLU B CA 1
ATOM 7252 C C . GLU B 1 295 ? 8.961 0.251 20.266 1 96.88 295 GLU B C 1
ATOM 7254 O O . GLU B 1 295 ? 7.895 -0.145 19.781 1 96.88 295 GLU B O 1
ATOM 7259 N N . GLU B 1 296 ? 10.133 0.176 19.656 1 92.88 296 GLU B N 1
ATOM 7260 C CA . GLU B 1 296 ? 10.211 -0.203 18.25 1 92.88 296 GLU B CA 1
ATOM 7261 C C . GLU B 1 296 ? 9.367 0.723 17.391 1 92.88 296 GLU B C 1
ATOM 7263 O O . GLU B 1 296 ? 9.508 1.945 17.453 1 92.88 296 GLU B O 1
ATOM 7268 N N . ASP B 1 297 ? 8.445 0.202 16.688 1 94.62 297 ASP B N 1
ATOM 7269 C CA . ASP B 1 297 ? 7.641 1.024 15.789 1 94.62 297 ASP B CA 1
ATOM 7270 C C . ASP B 1 297 ? 6.242 1.253 16.359 1 94.62 297 ASP B C 1
ATOM 7272 O O . ASP B 1 297 ? 5.281 1.423 15.602 1 94.62 297 ASP B O 1
ATOM 7276 N N . ARG B 1 298 ? 6.195 1.358 17.766 1 97.94 298 ARG B N 1
ATOM 7277 C CA . ARG B 1 298 ? 4.914 1.552 18.438 1 97.94 298 ARG B CA 1
ATOM 7278 C C . ARG B 1 298 ? 5 2.67 19.469 1 97.94 298 ARG B C 1
ATOM 7280 O O . ARG B 1 298 ? 5.918 2.691 20.297 1 97.94 298 ARG B O 1
ATOM 7287 N N . ILE B 1 299 ? 4.043 3.57 19.422 1 98.81 299 ILE B N 1
ATOM 7288 C CA . ILE B 1 299 ? 3.969 4.633 20.422 1 98.81 299 ILE B CA 1
ATOM 7289 C C . ILE B 1 299 ? 3.408 4.07 21.719 1 98.81 299 ILE B C 1
ATOM 7291 O O . ILE B 1 299 ? 2.406 3.354 21.719 1 98.81 299 ILE B O 1
ATOM 7295 N N . ILE B 1 300 ? 4.086 4.434 22.812 1 98.5 300 ILE B N 1
ATOM 7296 C CA . ILE B 1 300 ? 3.645 3.996 24.141 1 98.5 300 ILE B CA 1
ATOM 7297 C C . ILE B 1 300 ? 2.906 5.137 24.844 1 98.5 300 ILE B C 1
ATOM 7299 O O . ILE B 1 300 ? 1.88 4.914 25.484 1 98.5 300 ILE B O 1
ATOM 7303 N N . SER B 1 301 ? 3.469 6.391 24.672 1 98.62 301 SER B N 1
ATOM 7304 C CA . SER B 1 301 ? 2.865 7.535 25.344 1 98.62 301 SER B CA 1
ATOM 7305 C C . SER B 1 301 ? 3.301 8.852 24.703 1 98.62 301 SER B C 1
ATOM 7307 O O . SER B 1 301 ? 4.273 8.883 23.953 1 98.62 301 SER B O 1
ATOM 7309 N N . ILE B 1 302 ? 2.455 9.859 25 1 98.31 302 ILE B N 1
ATOM 7310 C CA . ILE B 1 302 ? 2.73 11.234 24.578 1 98.31 302 ILE B CA 1
ATOM 7311 C C . ILE B 1 302 ? 2.725 12.156 25.797 1 98.31 302 ILE B C 1
ATOM 7313 O O . ILE B 1 302 ? 1.892 12 26.703 1 98.31 302 ILE B O 1
ATOM 7317 N N . THR B 1 303 ? 3.666 13.086 25.828 1 97.38 303 THR B N 1
ATOM 7318 C CA . THR B 1 303 ? 3.688 14.078 26.906 1 97.38 303 THR B CA 1
ATOM 7319 C C . THR B 1 303 ? 3.24 15.445 26.391 1 97.38 303 THR B C 1
ATOM 7321 O O . THR B 1 303 ? 3.676 15.883 25.328 1 97.38 303 THR B O 1
ATOM 7324 N N . ALA B 1 304 ? 2.328 16.047 27.125 1 97.12 304 ALA B N 1
ATOM 7325 C CA . ALA B 1 304 ? 1.864 17.391 26.812 1 97.12 304 ALA B CA 1
ATOM 7326 C C . ALA B 1 304 ? 2.057 18.328 28 1 97.12 304 ALA B C 1
ATOM 7328 O O . ALA B 1 304 ? 2.047 17.891 29.156 1 97.12 304 ALA B O 1
ATOM 7329 N N . CYS B 1 305 ? 2.26 19.609 27.688 1 94.19 305 CYS B N 1
ATOM 7330 C CA . CYS B 1 305 ? 2.43 20.609 28.75 1 94.19 305 CYS B CA 1
ATOM 7331 C C . CYS B 1 305 ? 1.375 21.703 28.625 1 94.19 305 CYS B C 1
ATOM 7333 O O . CYS B 1 305 ? 1.032 22.125 27.531 1 94.19 305 CYS B O 1
ATOM 7335 N N . HIS B 1 306 ? 0.832 22.094 29.75 1 94.75 306 HIS B N 1
ATOM 7336 C CA . HIS B 1 306 ? -0.112 23.203 29.766 1 94.75 306 HIS B CA 1
ATOM 7337 C C . HIS B 1 306 ? 0.557 24.5 29.312 1 94.75 306 HIS B C 1
ATOM 7339 O O . HIS B 1 306 ? 1.636 24.844 29.812 1 94.75 306 HIS B O 1
ATOM 7345 N N . ILE B 1 307 ? -0.049 25.281 28.484 1 95.06 307 ILE B N 1
ATOM 7346 C CA . ILE B 1 307 ? 0.618 26.391 27.797 1 95.06 307 ILE B CA 1
ATOM 7347 C C . ILE B 1 307 ? 0.742 27.578 28.734 1 95.06 307 ILE B C 1
ATOM 7349 O O . ILE B 1 307 ? 1.526 28.5 28.484 1 95.06 307 ILE B O 1
ATOM 7353 N N . GLU B 1 308 ? 0.05 27.641 29.812 1 93.12 308 GLU B N 1
ATOM 7354 C CA . GLU B 1 308 ? 0.128 28.766 30.75 1 93.12 308 GLU B CA 1
ATOM 7355 C C . GLU B 1 308 ? 0.921 28.391 32 1 93.12 308 GLU B C 1
ATOM 7357 O O . GLU B 1 308 ? 1.729 29.188 32.5 1 93.12 308 GLU B O 1
ATOM 7362 N N . SER B 1 309 ? 0.721 27.156 32.531 1 88.62 309 SER B N 1
ATOM 7363 C CA . SER B 1 309 ? 1.317 26.797 33.812 1 88.62 309 SER B CA 1
ATOM 7364 C C . SER B 1 309 ? 2.602 26 33.594 1 88.62 309 SER B C 1
ATOM 7366 O O . SER B 1 309 ? 3.426 25.906 34.531 1 88.62 309 SER B O 1
ATOM 7368 N N . GLY B 1 310 ? 2.686 25.312 32.438 1 88.19 310 GLY B N 1
ATOM 7369 C CA . GLY B 1 310 ? 3.852 24.484 32.188 1 88.19 310 GLY B CA 1
ATOM 7370 C C . GLY B 1 310 ? 3.73 23.094 32.781 1 88.19 310 GLY B C 1
ATOM 7371 O O . GLY B 1 310 ? 4.602 22.25 32.562 1 88.19 310 GLY B O 1
ATOM 7372 N N . GLU B 1 311 ? 2.641 22.844 33.438 1 90 311 GLU B N 1
ATOM 7373 C CA . GLU B 1 311 ? 2.414 21.5 33.969 1 90 311 GLU B CA 1
ATOM 7374 C C . GLU B 1 311 ? 2.352 20.469 32.844 1 90 311 GLU B C 1
ATOM 7376 O O . GLU B 1 311 ? 1.756 20.719 31.797 1 90 311 GLU B O 1
ATOM 7381 N N . GLU B 1 312 ? 3.016 19.328 33.156 1 93.31 312 GLU B N 1
ATOM 7382 C CA . GLU B 1 312 ? 3.082 18.281 32.125 1 93.31 312 GLU B CA 1
ATOM 7383 C C . GLU B 1 312 ? 2.217 17.094 32.5 1 93.31 312 GLU B C 1
ATOM 7385 O O . GLU B 1 312 ? 1.999 16.812 33.688 1 93.31 312 GLU B O 1
ATOM 7390 N N . ILE B 1 313 ? 1.687 16.406 31.484 1 96.69 313 ILE B N 1
ATOM 7391 C CA . ILE B 1 313 ? 0.941 15.156 31.609 1 96.69 313 ILE B CA 1
ATOM 7392 C C . ILE B 1 313 ? 1.423 14.148 30.578 1 96.69 313 ILE B C 1
ATOM 7394 O O . ILE B 1 313 ? 1.672 14.508 29.422 1 96.69 313 ILE B O 1
ATOM 7398 N N . GLU B 1 314 ? 1.675 12.938 31.016 1 98.06 314 GLU B N 1
ATOM 7399 C CA . GLU B 1 314 ? 2.004 11.852 30.109 1 98.06 314 GLU B CA 1
ATOM 7400 C C . GLU B 1 314 ? 0.777 11 29.797 1 98.06 314 GLU B C 1
ATOM 7402 O O . GLU B 1 314 ? 0.23 10.344 30.688 1 98.06 314 GLU B O 1
ATOM 7407 N N . PHE B 1 315 ? 0.356 10.93 28.578 1 98.69 315 PHE B N 1
ATOM 7408 C CA . PHE B 1 315 ? -0.846 10.227 28.141 1 98.69 315 PHE B CA 1
ATOM 7409 C C . PHE B 1 315 ? -0.496 8.859 27.562 1 98.69 315 PHE B C 1
ATOM 7411 O O . PHE B 1 315 ? 0.198 8.773 26.547 1 98.69 315 PHE B O 1
ATOM 7418 N N . TYR B 1 316 ? -1.005 7.867 28.219 1 98.44 316 TYR B N 1
ATOM 7419 C CA . TYR B 1 316 ? -0.843 6.508 27.719 1 98.44 316 TYR B CA 1
ATOM 7420 C C . TYR B 1 316 ? -2.037 6.094 26.859 1 98.44 316 TYR B C 1
ATOM 7422 O O . TYR B 1 316 ? -3.172 6.484 27.156 1 98.44 316 TYR B O 1
ATOM 7430 N N . GLY B 1 317 ? -1.752 5.379 25.781 1 98.25 317 GLY B N 1
ATOM 7431 C CA . GLY B 1 317 ? -2.83 4.895 24.938 1 98.25 317 GLY B CA 1
ATOM 7432 C C . GLY B 1 317 ? -2.424 3.719 24.062 1 98.25 317 GLY B C 1
ATOM 7433 O O . GLY B 1 317 ? -1.233 3.461 23.875 1 98.25 317 GLY B O 1
ATOM 7434 N N . ARG B 1 318 ? -3.408 3.025 23.594 1 98.44 318 ARG B N 1
ATOM 7435 C CA . ARG B 1 318 ? -3.18 1.91 22.672 1 98.44 318 ARG B CA 1
ATOM 7436 C C . ARG B 1 318 ? -3.02 2.402 21.234 1 98.44 318 ARG B C 1
ATOM 7438 O O . ARG B 1 318 ? -2.258 1.823 20.469 1 98.44 318 ARG B O 1
ATOM 7445 N N . LEU B 1 319 ? -3.812 3.369 20.922 1 98.94 319 LEU B N 1
ATOM 7446 C CA . LEU B 1 319 ? -3.809 3.99 19.609 1 98.94 319 LEU B CA 1
ATOM 7447 C C . LEU B 1 319 ? -3.639 5.5 19.719 1 98.94 319 LEU B C 1
ATOM 7449 O O . LEU B 1 319 ? -4.023 6.102 20.719 1 98.94 319 LEU B O 1
ATOM 7453 N N . PHE B 1 320 ? -3.152 6.086 18.672 1 98.94 320 PHE B N 1
ATOM 7454 C CA . PHE B 1 320 ? -2.949 7.527 18.609 1 98.94 320 PHE B CA 1
ATOM 7455 C C . PHE B 1 320 ? -3.418 8.078 17.266 1 98.94 320 PHE B C 1
ATOM 7457 O O . PHE B 1 320 ? -3.314 7.402 16.234 1 98.94 320 PHE B O 1
ATOM 7464 N N . ALA B 1 321 ? -3.945 9.242 17.25 1 99 321 ALA B N 1
ATOM 7465 C CA . ALA B 1 321 ? -4.32 9.945 16.031 1 99 321 ALA B CA 1
ATOM 7466 C C . ALA B 1 321 ? -3.699 11.336 15.984 1 99 321 ALA B C 1
ATOM 7468 O O . ALA B 1 321 ? -3.986 12.18 16.844 1 99 321 ALA B O 1
ATOM 7469 N N . ASP B 1 322 ? -2.865 11.547 15.023 1 98.94 322 ASP B N 1
ATOM 7470 C CA . ASP B 1 322 ? -2.283 12.867 14.797 1 98.94 322 ASP B CA 1
ATOM 7471 C C . ASP B 1 322 ? -3.234 13.758 14 1 98.94 322 ASP B C 1
ATOM 7473 O O . ASP B 1 322 ? -3.389 13.586 12.789 1 98.94 322 ASP B O 1
ATOM 7477 N N . CYS B 1 323 ? -3.812 14.68 14.617 1 98.88 323 CYS B N 1
ATOM 7478 C CA . CYS B 1 323 ? -4.711 15.656 14.008 1 98.88 323 CYS B CA 1
ATOM 7479 C C . CYS B 1 323 ? -4.203 17.078 14.219 1 98.88 323 CYS B C 1
ATOM 7481 O O . CYS B 1 323 ? -4.992 18.016 14.289 1 98.88 323 CYS B O 1
ATOM 7483 N N . THR B 1 324 ? -2.869 17.297 14.359 1 98.06 324 THR B N 1
ATOM 7484 C CA . THR B 1 324 ? -2.262 18.594 14.641 1 98.06 324 THR B CA 1
ATOM 7485 C C . THR B 1 324 ? -2.109 19.406 13.359 1 98.06 324 THR B C 1
ATOM 7487 O O . THR B 1 324 ? -1.705 20.578 13.398 1 98.06 324 THR B O 1
ATOM 7490 N N . GLY B 1 325 ? -2.422 19.125 12.344 1 97.5 325 GLY B N 1
ATOM 7491 C CA . GLY B 1 325 ? -2.225 19.766 11.055 1 97.5 325 GLY B CA 1
ATOM 7492 C C . GLY B 1 325 ? -0.778 19.766 10.602 1 97.5 325 GLY B C 1
ATOM 7493 O O . GLY B 1 325 ? -0.496 19.641 9.406 1 97.5 325 GLY B O 1
ATOM 7494 N N . ASP B 1 326 ? 0.145 19.875 11.516 1 97.94 326 ASP B N 1
ATOM 7495 C CA . ASP B 1 326 ? 1.568 19.922 11.195 1 97.94 326 ASP B CA 1
ATOM 7496 C C . ASP B 1 326 ? 2.197 18.531 11.266 1 97.94 326 ASP B C 1
ATOM 7498 O O . ASP B 1 326 ? 3.412 18.391 11.117 1 97.94 326 ASP B O 1
ATOM 7502 N N . GLY B 1 327 ? 1.395 17.531 11.523 1 98.44 327 GLY B N 1
ATOM 7503 C CA . GLY B 1 327 ? 1.954 16.203 11.641 1 98.44 327 GLY B CA 1
ATOM 7504 C C . GLY B 1 327 ? 2.977 16.078 12.758 1 98.44 327 GLY B C 1
ATOM 7505 O O . GLY B 1 327 ? 3.988 15.391 12.609 1 98.44 327 GLY B O 1
ATOM 7506 N N . THR B 1 328 ? 2.713 16.703 13.883 1 98.19 328 THR B N 1
ATOM 7507 C CA . THR B 1 328 ? 3.701 16.844 14.945 1 98.19 328 THR B CA 1
ATOM 7508 C C . THR B 1 328 ? 3.963 15.516 15.625 1 98.19 328 THR B C 1
ATOM 7510 O O . THR B 1 328 ? 5.113 15.164 15.898 1 98.19 328 THR B O 1
ATOM 7513 N N . ILE B 1 329 ? 2.957 14.75 15.898 1 98.75 329 ILE B N 1
ATOM 7514 C CA . ILE B 1 329 ? 3.117 13.484 16.594 1 98.75 329 ILE B CA 1
ATOM 7515 C C . ILE B 1 329 ? 3.852 12.484 15.703 1 98.75 329 ILE B C 1
ATOM 7517 O O . ILE B 1 329 ? 4.742 11.766 16.156 1 98.75 329 ILE B O 1
ATOM 7521 N N . GLY B 1 330 ? 3.389 12.453 14.445 1 98.88 330 GLY B N 1
ATOM 7522 C CA . GLY B 1 330 ? 4.105 11.602 13.508 1 98.88 330 GLY B CA 1
ATOM 7523 C C . GLY B 1 330 ? 5.582 11.938 13.406 1 98.88 330 GLY B C 1
ATOM 7524 O O . GLY B 1 330 ? 6.43 11.039 13.461 1 98.88 330 GLY B O 1
ATOM 7525 N N . TYR B 1 331 ? 5.871 13.188 13.305 1 98.44 331 TYR B N 1
ATOM 7526 C CA . TYR B 1 331 ? 7.254 13.633 13.211 1 98.44 331 TYR B CA 1
ATOM 7527 C C . TYR B 1 331 ? 8.047 13.211 14.445 1 98.44 331 TYR B C 1
ATOM 7529 O O . TYR B 1 331 ? 9.133 12.641 14.328 1 98.44 331 TYR B O 1
ATOM 7537 N N . LEU B 1 332 ? 7.457 13.438 15.625 1 98 332 LEU B N 1
ATOM 7538 C CA . LEU B 1 332 ? 8.117 13.102 16.891 1 98 332 LEU B CA 1
ATOM 7539 C C . LEU B 1 332 ? 8.305 11.594 17.016 1 98 332 LEU B C 1
ATOM 7541 O O . LEU B 1 332 ? 9.289 11.133 17.594 1 98 332 LEU B O 1
ATOM 7545 N N . ALA B 1 333 ? 7.441 10.836 16.406 1 98.69 333 ALA B N 1
ATOM 7546 C CA . ALA B 1 333 ? 7.484 9.375 16.484 1 98.69 333 ALA B CA 1
ATOM 7547 C C . ALA B 1 333 ? 8.414 8.797 15.422 1 98.69 333 ALA B C 1
ATOM 7549 O O . ALA B 1 333 ? 8.703 7.594 15.438 1 98.69 333 ALA B O 1
ATOM 7550 N N . GLY B 1 334 ? 8.844 9.617 14.523 1 98.44 334 GLY B N 1
ATOM 7551 C CA . GLY B 1 334 ? 9.703 9.125 13.461 1 98.44 334 GLY B CA 1
ATOM 7552 C C . GLY B 1 334 ? 8.922 8.594 12.273 1 98.44 334 GLY B C 1
ATOM 7553 O O . GLY B 1 334 ? 9.453 7.809 11.477 1 98.44 334 GLY B O 1
ATOM 7554 N N . ALA B 1 335 ? 7.703 8.977 12.141 1 98.81 335 ALA B N 1
ATOM 7555 C CA . ALA B 1 335 ? 6.922 8.586 10.969 1 98.81 335 ALA B CA 1
ATOM 7556 C C . ALA B 1 335 ? 7.496 9.203 9.695 1 98.81 335 ALA B C 1
ATOM 7558 O O . ALA B 1 335 ? 8.016 10.32 9.719 1 98.81 335 ALA B O 1
ATOM 7559 N N . ASP B 1 336 ? 7.426 8.461 8.562 1 98.69 336 ASP B N 1
ATOM 7560 C CA . ASP B 1 336 ? 7.816 9.008 7.27 1 98.69 336 ASP B CA 1
ATOM 7561 C C . ASP B 1 336 ? 6.902 10.164 6.859 1 98.69 336 ASP B C 1
ATOM 7563 O O . ASP B 1 336 ? 5.695 10.117 7.102 1 98.69 336 ASP B O 1
ATOM 7567 N N . TYR B 1 337 ? 7.484 11.234 6.254 1 98.69 337 TYR B N 1
ATOM 7568 C CA . TYR B 1 337 ? 6.684 12.367 5.809 1 98.69 337 TYR B CA 1
ATOM 7569 C C . TYR B 1 337 ? 7.348 13.07 4.629 1 98.69 337 TYR B C 1
ATOM 7571 O O . TYR B 1 337 ? 8.5 12.781 4.293 1 98.69 337 TYR B O 1
ATOM 7579 N N . ARG B 1 338 ? 6.504 13.914 3.963 1 98 338 ARG B N 1
ATOM 7580 C CA . ARG B 1 338 ? 6.949 14.82 2.906 1 98 338 ARG B CA 1
ATOM 7581 C C . ARG B 1 338 ? 6.523 16.25 3.195 1 98 338 ARG B C 1
ATOM 7583 O O . ARG B 1 338 ? 5.539 16.484 3.902 1 98 338 ARG B O 1
ATOM 7590 N N . MET B 1 339 ? 7.305 17.125 2.768 1 98 339 MET B N 1
ATOM 7591 C CA . MET B 1 339 ? 6.969 18.547 2.732 1 98 339 MET B CA 1
ATOM 7592 C C . MET B 1 339 ? 7.512 19.203 1.466 1 98 339 MET B C 1
ATOM 7594 O O . MET B 1 339 ? 8.617 18.891 1.027 1 98 339 MET B O 1
ATOM 7598 N N . GLY B 1 340 ? 6.762 20.094 0.898 1 98 340 GLY B N 1
ATOM 7599 C CA . GLY B 1 340 ? 7.121 20.656 -0.39 1 98 340 GLY B CA 1
ATOM 7600 C C . GLY B 1 340 ? 6.395 20 -1.554 1 98 340 GLY B C 1
ATOM 7601 O O . GLY B 1 340 ? 5.41 19.297 -1.356 1 98 340 GLY B O 1
ATOM 7602 N N . ARG B 1 341 ? 6.863 20.359 -2.84 1 97.75 341 ARG B N 1
ATOM 7603 C CA . ARG B 1 341 ? 6.238 19.828 -4.047 1 97.75 341 ARG B CA 1
ATOM 7604 C C . ARG B 1 341 ? 7.062 18.688 -4.633 1 97.75 341 ARG B C 1
ATOM 7606 O O . ARG B 1 341 ? 8.273 18.812 -4.805 1 97.75 341 ARG B O 1
ATOM 7613 N N . GLU B 1 342 ? 6.422 17.547 -4.891 1 98.5 342 GLU B N 1
ATOM 7614 C CA . GLU B 1 342 ? 7.062 16.438 -5.609 1 98.5 342 GLU B CA 1
ATOM 7615 C C . GLU B 1 342 ? 7.297 16.797 -7.074 1 98.5 342 GLU B C 1
ATOM 7617 O O . GLU B 1 342 ? 6.637 17.688 -7.613 1 98.5 342 GLU B O 1
ATOM 7622 N N . SER B 1 343 ? 8.266 16.109 -7.723 1 97.88 343 SER B N 1
ATOM 7623 C CA . SER B 1 343 ? 8.484 16.328 -9.156 1 97.88 343 SER B CA 1
ATOM 7624 C C . SER B 1 343 ? 7.422 15.609 -9.984 1 97.88 343 SER B C 1
ATOM 7626 O O . SER B 1 343 ? 6.812 14.641 -9.523 1 97.88 343 SER B O 1
ATOM 7628 N N . ARG B 1 344 ? 7.207 16.031 -11.148 1 97.56 344 ARG B N 1
ATOM 7629 C CA . ARG B 1 344 ? 6.27 15.445 -12.094 1 97.56 344 ARG B CA 1
ATOM 7630 C C . ARG B 1 344 ? 6.566 13.961 -12.297 1 97.56 344 ARG B C 1
ATOM 7632 O O . ARG B 1 344 ? 5.648 13.141 -12.344 1 97.56 344 ARG B O 1
ATOM 7639 N N . SER B 1 345 ? 7.77 13.602 -12.383 1 95 345 SER B N 1
ATOM 7640 C CA . SER B 1 345 ? 8.18 12.242 -12.727 1 95 345 SER B CA 1
ATOM 7641 C C . SER B 1 345 ? 7.969 11.289 -11.555 1 95 345 SER B C 1
ATOM 7643 O O . SER B 1 345 ? 7.793 10.086 -11.75 1 95 345 SER B O 1
ATOM 7645 N N . GLU B 1 346 ? 8.031 11.781 -10.398 1 95.81 346 GLU B N 1
ATOM 7646 C CA . GLU B 1 346 ? 7.953 10.93 -9.219 1 95.81 346 GLU B CA 1
ATOM 7647 C C . GLU B 1 346 ? 6.609 10.211 -9.133 1 95.81 346 GLU B C 1
ATOM 7649 O O . GLU B 1 346 ? 6.559 9 -8.898 1 95.81 346 GLU B O 1
ATOM 7654 N N . TYR B 1 347 ? 5.496 10.906 -9.32 1 96.88 347 TYR B N 1
ATOM 7655 C CA . TYR B 1 347 ? 4.172 10.305 -9.188 1 96.88 347 TYR B CA 1
ATOM 7656 C C . TYR B 1 347 ? 3.391 10.406 -10.492 1 96.88 347 TYR B C 1
ATOM 7658 O O . TYR B 1 347 ? 2.207 10.062 -10.539 1 96.88 347 TYR B O 1
ATOM 7666 N N . GLY B 1 348 ? 4 10.922 -11.516 1 95.5 348 GLY B N 1
ATOM 7667 C CA . GLY B 1 348 ? 3.33 11.086 -12.797 1 95.5 348 GLY B CA 1
ATOM 7668 C C . GLY B 1 348 ? 2.266 12.164 -12.781 1 95.5 348 GLY B C 1
ATOM 7669 O O . GLY B 1 348 ? 1.201 12.008 -13.383 1 95.5 348 GLY B O 1
ATOM 7670 N N . GLU B 1 349 ? 2.547 13.234 -12.062 1 97.25 349 GLU B N 1
ATOM 7671 C CA . GLU B 1 349 ? 1.565 14.305 -11.914 1 97.25 349 GLU B CA 1
ATOM 7672 C C . GLU B 1 349 ? 1.842 15.445 -12.891 1 97.25 349 GLU B C 1
ATOM 7674 O O . GLU B 1 349 ? 2.883 16.094 -12.805 1 97.25 349 GLU B O 1
ATOM 7679 N N . THR B 1 350 ? 0.87 15.812 -13.688 1 95.5 350 THR B N 1
ATOM 7680 C CA . THR B 1 350 ? 1.058 16.812 -14.727 1 95.5 350 THR B CA 1
ATOM 7681 C C . THR B 1 350 ? 1.151 18.219 -14.117 1 95.5 350 THR B C 1
ATOM 7683 O O . THR B 1 350 ? 1.851 19.078 -14.648 1 95.5 350 THR B O 1
ATOM 7686 N N . ILE B 1 351 ? 0.508 18.422 -12.969 1 96.19 351 ILE B N 1
ATOM 7687 C CA . ILE B 1 351 ? 0.448 19.734 -12.328 1 96.19 351 ILE B CA 1
ATOM 7688 C C . ILE B 1 351 ? 1.736 19.984 -11.547 1 96.19 351 ILE B C 1
ATOM 7690 O O . ILE B 1 351 ? 2.09 21.141 -11.273 1 96.19 351 ILE B O 1
ATOM 7694 N N . ALA B 1 352 ? 2.438 18.953 -11.133 1 97.62 352 ALA B N 1
ATOM 7695 C CA . ALA B 1 352 ? 3.65 19.062 -10.328 1 97.62 352 ALA B CA 1
ATOM 7696 C C . ALA B 1 352 ? 4.781 19.703 -11.125 1 97.62 352 ALA B C 1
ATOM 7698 O O . ALA B 1 352 ? 4.793 19.641 -12.359 1 97.62 352 ALA B O 1
ATOM 7699 N N . PRO B 1 353 ? 5.723 20.344 -10.445 1 97.62 353 PRO B N 1
ATOM 7700 C CA . PRO B 1 353 ? 6.875 20.922 -11.148 1 97.62 353 PRO B CA 1
ATOM 7701 C C . PRO B 1 353 ? 7.816 19.844 -11.703 1 97.62 353 PRO B C 1
ATOM 7703 O O . PRO B 1 353 ? 7.758 18.688 -11.281 1 97.62 353 PRO B O 1
ATOM 7706 N N . GLU B 1 354 ? 8.625 20.219 -12.648 1 97.69 354 GLU B N 1
ATOM 7707 C CA . GLU B 1 354 ? 9.594 19.281 -13.234 1 97.69 354 GLU B CA 1
ATOM 7708 C C . GLU B 1 354 ? 10.586 18.797 -12.188 1 97.69 354 GLU B C 1
ATOM 7710 O O . GLU B 1 354 ? 10.938 17.609 -12.164 1 97.69 354 GLU B O 1
ATOM 7715 N N . ILE B 1 355 ? 11.016 19.781 -11.375 1 97.56 355 ILE B N 1
ATOM 7716 C CA . ILE B 1 355 ? 11.961 19.484 -10.305 1 97.56 355 ILE B CA 1
ATOM 7717 C C . ILE B 1 355 ? 11.297 19.734 -8.953 1 97.56 355 ILE B C 1
ATOM 7719 O O . ILE B 1 355 ? 10.672 20.766 -8.734 1 97.56 355 ILE B O 1
ATOM 7723 N N . ALA B 1 356 ? 11.414 18.719 -8.109 1 97.88 356 ALA B N 1
ATOM 7724 C CA . ALA B 1 356 ? 10.867 18.875 -6.766 1 97.88 356 ALA B CA 1
ATOM 7725 C C . ALA B 1 356 ? 11.453 20.109 -6.07 1 97.88 356 ALA B C 1
ATOM 7727 O O . ALA B 1 356 ? 12.602 20.469 -6.32 1 97.88 356 ALA B O 1
ATOM 7728 N N . ASP B 1 357 ? 10.672 20.703 -5.18 1 97.56 357 ASP B N 1
ATOM 7729 C CA . ASP B 1 357 ? 11.164 21.859 -4.434 1 97.56 357 ASP B CA 1
ATOM 7730 C C . ASP B 1 357 ? 10.453 21.984 -3.084 1 97.56 357 ASP B C 1
ATOM 7732 O O . ASP B 1 357 ? 9.656 21.125 -2.713 1 97.56 357 ASP B O 1
ATOM 7736 N N . SER B 1 358 ? 10.766 23.047 -2.295 1 97.06 358 SER B N 1
ATOM 7737 C CA . SER B 1 358 ? 10.289 23.156 -0.918 1 97.06 358 SER B CA 1
ATOM 7738 C C . SER B 1 358 ? 9.094 24.109 -0.821 1 97.06 358 SER B C 1
ATOM 7740 O O . SER B 1 358 ? 8.664 24.453 0.279 1 97.06 358 SER B O 1
ATOM 7742 N N . LEU B 1 359 ? 8.516 24.516 -1.976 1 96.75 359 LEU B N 1
ATOM 7743 C CA . LEU B 1 359 ? 7.363 25.406 -1.954 1 96.75 359 LEU B CA 1
ATOM 7744 C C . LEU B 1 359 ? 6.141 24.688 -1.378 1 96.75 359 LEU B C 1
ATOM 7746 O O . LEU B 1 359 ? 5.902 23.516 -1.667 1 96.75 359 LEU B O 1
ATOM 7750 N N . VAL B 1 360 ? 5.418 25.375 -0.516 1 97.25 360 VAL B N 1
ATOM 7751 C CA . VAL B 1 360 ? 4.168 24.906 0.072 1 97.25 360 VAL B CA 1
ATOM 7752 C C . VAL B 1 360 ? 3.104 26 -0.041 1 97.25 360 VAL B C 1
ATOM 7754 O O . VAL B 1 360 ? 3.414 27.141 -0.363 1 97.25 360 VAL B O 1
ATOM 7757 N N . MET B 1 361 ? 1.831 25.609 0.112 1 97.25 361 MET B N 1
ATOM 7758 C CA . MET B 1 361 ? 0.829 26.641 0.36 1 97.25 361 MET B CA 1
ATOM 7759 C C . MET B 1 361 ? 1.08 27.328 1.695 1 97.25 361 MET B C 1
ATOM 7761 O O . MET B 1 361 ? 1.531 26.703 2.652 1 97.25 361 MET B O 1
ATOM 7765 N N . GLY B 1 362 ? 0.759 28.578 1.731 1 97.31 362 GLY B N 1
ATOM 7766 C CA . GLY B 1 362 ? 1.256 29.406 2.814 1 97.31 362 GLY B CA 1
ATOM 7767 C C . GLY B 1 362 ? 0.303 29.484 3.992 1 97.31 362 GLY B C 1
ATOM 7768 O O . GLY B 1 362 ? -0.389 28.516 4.305 1 97.31 362 GLY B O 1
ATOM 7769 N N . THR B 1 363 ? 0.44 30.547 4.742 1 97.94 363 THR B N 1
ATOM 7770 C CA . THR B 1 363 ? -0.327 30.859 5.945 1 97.94 363 THR B CA 1
ATOM 7771 C C . THR B 1 363 ? -1.073 32.188 5.781 1 97.94 363 THR B C 1
ATOM 7773 O O . THR B 1 363 ? -0.482 33.188 5.391 1 97.94 363 THR B O 1
ATOM 7776 N N . SER B 1 364 ? -2.381 32.156 6.105 1 97.81 364 SER B N 1
ATOM 7777 C CA . SER B 1 364 ? -3.18 33.375 5.996 1 97.81 364 SER B CA 1
ATOM 7778 C C . SER B 1 364 ? -3.307 34.062 7.344 1 97.81 364 SER B C 1
ATOM 7780 O O . SER B 1 364 ? -3.576 33.438 8.359 1 97.81 364 SER B O 1
ATOM 7782 N N . VAL B 1 365 ? -3.057 35.344 7.348 1 98 365 VAL B N 1
ATOM 7783 C CA . VAL B 1 365 ? -3.443 36.219 8.438 1 98 365 VAL B CA 1
ATOM 7784 C C . VAL B 1 365 ? -4.652 37.062 8.023 1 98 365 VAL B C 1
ATOM 7786 O O . VAL B 1 365 ? -4.512 38.062 7.316 1 98 365 VAL B O 1
ATOM 7789 N N . GLN B 1 366 ? -5.797 36.688 8.555 1 98.25 366 GLN B N 1
ATOM 7790 C CA . GLN B 1 366 ? -7.039 37.344 8.156 1 98.25 366 GLN B CA 1
ATOM 7791 C C . GLN B 1 366 ? -7.316 38.562 9.039 1 98.25 366 GLN B C 1
ATOM 7793 O O . GLN B 1 366 ? -6.766 38.688 10.133 1 98.25 366 GLN B O 1
ATOM 7798 N N . TRP B 1 367 ? -8.148 39.5 8.508 1 98.31 367 TRP B N 1
ATOM 7799 C CA . TRP B 1 367 ? -8.461 40.719 9.234 1 98.31 367 TRP B CA 1
ATOM 7800 C C . TRP B 1 367 ? -9.734 41.375 8.695 1 98.31 367 TRP B C 1
ATOM 7802 O O . TRP B 1 367 ? -10.18 41.062 7.59 1 98.31 367 TRP B O 1
ATOM 7812 N N . TYR B 1 368 ? -10.367 42.156 9.523 1 97.5 368 TYR B N 1
ATOM 7813 C CA . TYR B 1 368 ? -11.445 42.969 9.016 1 97.5 368 TYR B CA 1
ATOM 7814 C C . TYR B 1 368 ? -11.531 44.281 9.781 1 97.5 368 TYR B C 1
ATOM 7816 O O . TYR B 1 368 ? -10.977 44.406 10.875 1 97.5 368 TYR B O 1
ATOM 7824 N N . SER B 1 369 ? -12.078 45.281 9.18 1 97.31 369 SER B N 1
ATOM 7825 C CA . SER B 1 369 ? -12.344 46.594 9.766 1 97.31 369 SER B CA 1
ATOM 7826 C C . SER B 1 369 ? -13.844 46.844 9.914 1 97.31 369 SER B C 1
ATOM 7828 O O . SER B 1 369 ? -14.656 46.125 9.344 1 97.31 369 SER B O 1
ATOM 7830 N N . VAL B 1 370 ? -14.117 47.781 10.766 1 96.5 370 VAL B N 1
ATOM 7831 C CA . VAL B 1 370 ? -15.516 48.156 10.969 1 96.5 370 VAL B CA 1
ATOM 7832 C C . VAL B 1 370 ? -15.688 49.656 10.797 1 96.5 370 VAL B C 1
ATOM 7834 O O . VAL B 1 370 ? -14.734 50.406 10.992 1 96.5 370 VAL B O 1
ATOM 7837 N N . GLU B 1 371 ? -16.859 50 10.375 1 94.75 371 GLU B N 1
ATOM 7838 C CA . GLU B 1 371 ? -17.203 51.406 10.258 1 94.75 371 GLU B CA 1
ATOM 7839 C C . GLU B 1 371 ? -17.797 51.938 11.555 1 94.75 371 GLU B C 1
ATOM 7841 O O . GLU B 1 371 ? -18.625 51.281 12.172 1 94.75 371 GLU B O 1
ATOM 7846 N N . ASP B 1 372 ? -17.234 53.062 11.93 1 90.19 372 ASP B N 1
ATOM 7847 C CA . ASP B 1 372 ? -17.734 53.719 13.125 1 90.19 372 ASP B CA 1
ATOM 7848 C C . ASP B 1 372 ? -18.375 55.062 12.773 1 90.19 372 ASP B C 1
ATOM 7850 O O . ASP B 1 372 ? -18.297 55.531 11.633 1 90.19 372 ASP B O 1
ATOM 7854 N N . THR B 1 373 ? -19.109 55.688 13.758 1 89.56 373 THR B N 1
ATOM 7855 C CA . THR B 1 373 ? -19.75 56.969 13.562 1 89.56 373 THR B CA 1
ATOM 7856 C C . THR B 1 373 ? -18.734 58.125 13.68 1 89.56 373 THR B C 1
ATOM 7858 O O . THR B 1 373 ? -18.922 59.188 13.102 1 89.56 373 THR B O 1
ATOM 7861 N N . LYS B 1 374 ? -17.719 57.844 14.289 1 92.56 374 LYS B N 1
ATOM 7862 C CA . LYS B 1 374 ? -16.688 58.875 14.492 1 92.56 374 LYS B CA 1
ATOM 7863 C C . LYS B 1 374 ? -15.398 58.531 13.766 1 92.56 374 LYS B C 1
ATOM 7865 O O . LYS B 1 374 ? -15.172 57.344 13.43 1 92.56 374 LYS B O 1
ATOM 7870 N N . THR B 1 375 ? -14.703 59.594 13.578 1 93.19 375 THR B N 1
ATOM 7871 C CA . THR B 1 375 ? -13.391 59.406 12.969 1 93.19 375 THR B CA 1
ATOM 7872 C C . THR B 1 375 ? -12.477 58.625 13.898 1 93.19 375 THR B C 1
ATOM 7874 O O . THR B 1 375 ? -12.477 58.844 15.109 1 93.19 375 THR B O 1
ATOM 7877 N N . SER B 1 376 ? -11.789 57.688 13.273 1 92.62 376 SER B N 1
ATOM 7878 C CA . SER B 1 376 ? -10.828 56.906 14.031 1 92.62 376 SER B CA 1
ATOM 7879 C C . SER B 1 376 ? -9.398 57.156 13.555 1 92.62 376 SER B C 1
ATOM 7881 O O . SER B 1 376 ? -9.164 57.312 12.359 1 92.62 376 SER B O 1
ATOM 7883 N N . TYR B 1 377 ? -8.531 57.188 14.508 1 91.38 377 TYR B N 1
ATOM 7884 C CA . TYR B 1 377 ? -7.117 57.406 14.234 1 91.38 377 TYR B CA 1
ATOM 7885 C C . TYR B 1 377 ? -6.359 56.062 14.203 1 91.38 377 TYR B C 1
ATOM 7887 O O . TYR B 1 377 ? -6.723 55.125 14.898 1 91.38 377 TYR B O 1
ATOM 7895 N N . PHE B 1 378 ? -5.324 56 13.344 1 96.31 378 PHE B N 1
ATOM 7896 C CA . PHE B 1 378 ? -4.359 54.906 13.344 1 96.31 378 PHE B CA 1
ATOM 7897 C C . PHE B 1 378 ? -2.936 55.438 13.234 1 96.31 378 PHE B C 1
ATOM 7899 O O . PHE B 1 378 ? -2.643 56.281 12.383 1 96.31 378 PHE B O 1
ATOM 7906 N N . PRO B 1 379 ? -2.035 54.969 14.125 1 96.88 379 PRO B N 1
ATOM 7907 C CA . PRO B 1 379 ? -0.664 55.5 14.102 1 96.88 379 PRO B CA 1
ATOM 7908 C C . PRO B 1 379 ? 0.062 55.188 12.797 1 96.88 379 PRO B C 1
ATOM 7910 O O . PRO B 1 379 ? -0.199 54.156 12.172 1 96.88 379 PRO B O 1
ATOM 7913 N N . GLU B 1 380 ? 0.97 56.094 12.445 1 96 380 GLU B N 1
ATOM 7914 C CA . GLU B 1 380 ? 1.841 55.781 11.32 1 96 380 GLU B CA 1
ATOM 7915 C C . GLU B 1 380 ? 2.666 54.531 11.578 1 96 380 GLU B C 1
ATOM 7917 O O . GLU B 1 380 ? 3.256 54.375 12.648 1 96 380 GLU B O 1
ATOM 7922 N N . PHE B 1 381 ? 2.594 53.625 10.68 1 97.25 381 PHE B N 1
ATOM 7923 C CA . PHE B 1 381 ? 3.318 52.375 10.766 1 97.25 381 PHE B CA 1
ATOM 7924 C C . PHE B 1 381 ? 4.176 52.156 9.531 1 97.25 381 PHE B C 1
ATOM 7926 O O . PHE B 1 381 ? 3.658 51.844 8.453 1 97.25 381 PHE B O 1
ATOM 7933 N N . ARG B 1 382 ? 5.473 52.312 9.594 1 93.94 382 ARG B N 1
ATOM 7934 C CA . ARG B 1 382 ? 6.441 52.156 8.516 1 93.94 382 ARG B CA 1
ATOM 7935 C C . ARG B 1 382 ? 7.609 51.281 8.953 1 93.94 382 ARG B C 1
ATOM 7937 O O . ARG B 1 382 ? 8.641 51.781 9.406 1 93.94 382 ARG B O 1
ATOM 7944 N N . TYR B 1 383 ? 7.406 50.031 8.781 1 93.88 383 TYR B N 1
ATOM 7945 C CA . TYR B 1 383 ? 8.414 49.062 9.242 1 93.88 383 TYR B CA 1
ATOM 7946 C C . TYR B 1 383 ? 8.695 48.031 8.172 1 93.88 383 TYR B C 1
ATOM 7948 O O . TYR B 1 383 ? 8.109 46.938 8.188 1 93.88 383 TYR B O 1
ATOM 7956 N N . GLY B 1 384 ? 9.492 48.281 7.191 1 90.81 384 GLY B N 1
ATOM 7957 C CA . GLY B 1 384 ? 10.055 47.219 6.344 1 90.81 384 GLY B CA 1
ATOM 7958 C C . GLY B 1 384 ? 9.352 47.125 5.004 1 90.81 384 GLY B C 1
ATOM 7959 O O . GLY B 1 384 ? 9.859 46.469 4.086 1 90.81 384 GLY B O 1
ATOM 7960 N N . ILE B 1 385 ? 8.062 47.5 4.895 1 94.81 385 ILE B N 1
ATOM 7961 C CA . ILE B 1 385 ? 7.375 47.531 3.607 1 94.81 385 ILE B CA 1
ATOM 7962 C C . ILE B 1 385 ? 6.711 48.875 3.389 1 94.81 385 ILE B C 1
ATOM 7964 O O . ILE B 1 385 ? 6.191 49.5 4.332 1 94.81 385 ILE B O 1
ATOM 7968 N N . GLU B 1 386 ? 6.773 49.375 2.162 1 93.25 386 GLU B N 1
ATOM 7969 C CA . GLU B 1 386 ? 6.199 50.656 1.83 1 93.25 386 GLU B CA 1
ATOM 7970 C C . GLU B 1 386 ? 5.117 50.531 0.766 1 93.25 386 GLU B C 1
ATOM 7972 O O . GLU B 1 386 ? 5.258 49.75 -0.181 1 93.25 386 GLU B O 1
ATOM 7977 N N . PHE B 1 387 ? 4.023 51.281 1.019 1 97.19 387 PHE B N 1
ATOM 7978 C CA . PHE B 1 387 ? 2.902 51.25 0.085 1 97.19 387 PHE B CA 1
ATOM 7979 C C . PHE B 1 387 ? 2.729 52.625 -0.568 1 97.19 387 PHE B C 1
ATOM 7981 O O . PHE B 1 387 ? 3.156 53.656 -0.017 1 97.19 387 PHE B O 1
ATOM 7988 N N . ASN B 1 388 ? 2.271 52.625 -1.737 1 97.12 388 ASN B N 1
ATOM 7989 C CA . ASN B 1 388 ? 1.809 53.812 -2.449 1 97.12 388 ASN B CA 1
ATOM 7990 C C . ASN B 1 388 ? 0.446 53.594 -3.096 1 97.12 388 ASN B C 1
ATOM 7992 O O . ASN B 1 388 ? -0.185 52.562 -2.875 1 97.12 388 ASN B O 1
ATOM 7996 N N . GLU B 1 389 ? 0.005 54.625 -3.82 1 96.94 389 GLU B N 1
ATOM 7997 C CA . GLU B 1 389 ? -1.339 54.531 -4.383 1 96.94 389 GLU B CA 1
ATOM 7998 C C . GLU B 1 389 ? -1.459 53.344 -5.332 1 96.94 389 GLU B C 1
ATOM 8000 O O . GLU B 1 389 ? -2.525 52.719 -5.445 1 96.94 389 GLU B O 1
ATOM 8005 N N . GLU B 1 390 ? -0.354 52.906 -5.949 1 96 390 GLU B N 1
ATOM 8006 C CA . GLU B 1 390 ? -0.357 51.812 -6.934 1 96 390 GLU B CA 1
ATOM 8007 C C . GLU B 1 390 ? -0.247 50.469 -6.258 1 96 390 GLU B C 1
ATOM 8009 O O . GLU B 1 390 ? -0.796 49.469 -6.746 1 96 390 GLU B O 1
ATOM 8014 N N . THR B 1 391 ? 0.407 50.406 -5.16 1 97 391 THR B N 1
ATOM 8015 C CA . THR B 1 391 ? 0.773 49.125 -4.602 1 97 391 THR B CA 1
ATOM 8016 C C . THR B 1 391 ? -0.091 48.781 -3.389 1 97 391 THR B C 1
ATOM 8018 O O . THR B 1 391 ? -0.132 47.656 -2.941 1 97 391 THR B O 1
ATOM 8021 N N . CYS B 1 392 ? -0.833 49.781 -2.834 1 97.31 392 CYS B N 1
ATOM 8022 C CA . CYS B 1 392 ? -1.669 49.531 -1.664 1 97.31 392 CYS B CA 1
ATOM 8023 C C . CYS B 1 392 ? -2.861 48.656 -2.023 1 97.31 392 CYS B C 1
ATOM 8025 O O . CYS B 1 392 ? -3.197 48.5 -3.199 1 97.31 392 CYS B O 1
ATOM 8027 N N . GLU B 1 393 ? -3.365 47.969 -1.029 1 97.31 393 GLU B N 1
ATOM 8028 C CA . GLU B 1 393 ? -4.621 47.25 -1.126 1 97.31 393 GLU B CA 1
ATOM 8029 C C . GLU B 1 393 ? -5.773 48.031 -0.521 1 97.31 393 GLU B C 1
ATOM 8031 O O . GLU B 1 393 ? -5.992 48 0.692 1 97.31 393 GLU B O 1
ATOM 8036 N N . PRO B 1 394 ? -6.562 48.688 -1.36 1 97.38 394 PRO B N 1
ATOM 8037 C CA . PRO B 1 394 ? -7.645 49.531 -0.827 1 97.38 394 PRO B CA 1
ATOM 8038 C C . PRO B 1 394 ? -8.898 48.719 -0.486 1 97.38 394 PRO B C 1
ATOM 8040 O O . PRO B 1 394 ? -9.961 48.969 -1.064 1 97.38 394 PRO B O 1
ATOM 8043 N N . VAL B 1 395 ? -8.766 47.844 0.45 1 97.06 395 VAL B N 1
ATOM 8044 C CA . VAL B 1 395 ? -9.844 46.938 0.886 1 97.06 395 VAL B CA 1
ATOM 8045 C C . VAL B 1 395 ? -10.117 47.156 2.375 1 97.06 395 VAL B C 1
ATOM 8047 O O . VAL B 1 395 ? -9.352 47.844 3.059 1 97.06 395 VAL B O 1
ATOM 8050 N N . THR B 1 396 ? -11.25 46.656 2.83 1 97 396 THR B N 1
ATOM 8051 C CA . THR B 1 396 ? -11.664 46.875 4.211 1 97 396 THR B CA 1
ATOM 8052 C C . THR B 1 396 ? -11.539 45.562 5.02 1 97 396 THR B C 1
ATOM 8054 O O . THR B 1 396 ? -11.836 45.562 6.215 1 97 396 THR B O 1
ATOM 8057 N N . TYR B 1 397 ? -11.219 44.5 4.449 1 96.81 397 TYR B N 1
ATOM 8058 C CA . TYR B 1 397 ? -10.938 43.25 5.113 1 96.81 397 TYR B CA 1
ATOM 8059 C C . TYR B 1 397 ? -10.023 42.375 4.258 1 96.81 397 TYR B C 1
ATOM 8061 O O . TYR B 1 397 ? -9.773 42.688 3.09 1 96.81 397 TYR B O 1
ATOM 8069 N N . GLY B 1 398 ? -9.453 41.406 4.801 1 97.12 398 GLY B N 1
ATOM 8070 C CA . GLY B 1 398 ? -8.602 40.438 4.141 1 97.12 398 GLY B CA 1
ATOM 8071 C C . GLY B 1 398 ? -8.883 39 4.559 1 97.12 398 GLY B C 1
ATOM 8072 O O . GLY B 1 398 ? -8.992 38.719 5.75 1 97.12 398 GLY B O 1
ATOM 8073 N N . GLU B 1 399 ? -9.07 38.188 3.559 1 95.94 399 GLU B N 1
ATOM 8074 C CA . GLU B 1 399 ? -9.391 36.781 3.82 1 95.94 399 GLU B CA 1
ATOM 8075 C C . GLU B 1 399 ? -8.273 35.844 3.355 1 95.94 399 GLU B C 1
ATOM 8077 O O . GLU B 1 399 ? -7.105 36.062 3.684 1 95.94 399 GLU B O 1
ATOM 8082 N N . TRP B 1 400 ? -8.633 34.844 2.516 1 94.25 400 TRP B N 1
ATOM 8083 C CA . TRP B 1 400 ? -7.699 33.781 2.199 1 94.25 400 TRP B CA 1
ATOM 8084 C C . TRP B 1 400 ? -6.605 34.25 1.253 1 94.25 400 TRP B C 1
ATOM 8086 O O . TRP B 1 400 ? -5.523 33.656 1.192 1 94.25 400 TRP B O 1
ATOM 8096 N N . THR B 1 401 ? -6.777 35.312 0.521 1 96.75 401 THR B N 1
ATOM 8097 C CA . THR B 1 401 ? -5.793 35.781 -0.443 1 96.75 401 THR B CA 1
ATOM 8098 C C . THR B 1 401 ? -4.59 36.406 0.272 1 96.75 401 THR B C 1
ATOM 8100 O O . THR B 1 401 ? -3.52 36.562 -0.323 1 96.75 401 THR B O 1
ATOM 8103 N N . TRP B 1 402 ? -4.816 36.906 1.506 1 97.94 402 TRP B N 1
ATOM 8104 C CA . TRP B 1 402 ? -3.703 37.406 2.305 1 97.94 402 TRP B CA 1
ATOM 8105 C C . TRP B 1 402 ? -2.9 36.281 2.906 1 97.94 402 TRP B C 1
ATOM 8107 O O . TRP B 1 402 ? -3.15 35.844 4.043 1 97.94 402 TRP B O 1
ATOM 8117 N N . GLU B 1 403 ? -2.029 35.719 2.148 1 97.38 403 GLU B N 1
ATOM 8118 C CA . GLU B 1 403 ? -1.291 34.5 2.432 1 97.38 403 GLU B CA 1
ATOM 8119 C C . GLU B 1 403 ? 0.207 34.688 2.215 1 97.38 403 GLU B C 1
ATOM 8121 O O . GLU B 1 403 ? 0.627 35.219 1.18 1 97.38 403 GLU B O 1
ATOM 8126 N N . THR B 1 404 ? 1.024 34.281 3.242 1 96.44 404 THR B N 1
ATOM 8127 C CA . THR B 1 404 ? 2.463 34.531 3.213 1 96.44 404 THR B CA 1
ATOM 8128 C C . THR B 1 404 ? 3.234 33.25 3.473 1 96.44 404 THR B C 1
ATOM 8130 O O . THR B 1 404 ? 2.654 32.25 3.893 1 96.44 404 THR B O 1
ATOM 8133 N N . GLY B 1 405 ? 4.504 33.25 3.127 1 96.75 405 GLY B N 1
ATOM 8134 C CA . GLY B 1 405 ? 5.461 32.25 3.576 1 96.75 405 GLY B CA 1
ATOM 8135 C C . GLY B 1 405 ? 5.496 31.031 2.689 1 96.75 405 GLY B C 1
ATOM 8136 O O . GLY B 1 405 ? 5.918 29.953 3.125 1 96.75 405 GLY B O 1
ATOM 8137 N N . MET B 1 406 ? 5.094 31.094 1.467 1 96.19 406 MET B N 1
ATOM 8138 C CA . MET B 1 406 ? 5.016 29.938 0.594 1 96.19 406 MET B CA 1
ATOM 8139 C C . MET B 1 406 ? 6.406 29.375 0.303 1 96.19 406 MET B C 1
ATOM 8141 O O . MET B 1 406 ? 6.551 28.188 -0.012 1 96.19 406 MET B O 1
ATOM 8145 N N . ASN B 1 407 ? 7.422 30.219 0.379 1 94.81 407 ASN B N 1
ATOM 8146 C CA . ASN B 1 407 ? 8.797 29.797 0.116 1 94.81 407 ASN B CA 1
ATOM 8147 C C . ASN B 1 407 ? 9.57 29.562 1.411 1 94.81 407 ASN B C 1
ATOM 8149 O O . ASN B 1 407 ? 10.797 29.484 1.399 1 94.81 407 ASN B O 1
ATOM 8153 N N . LYS B 1 408 ? 8.898 29.484 2.547 1 96.62 408 LYS B N 1
ATOM 8154 C CA . LYS B 1 408 ? 9.508 29.266 3.855 1 96.62 408 LYS B CA 1
ATOM 8155 C C . LYS B 1 408 ? 8.984 27.984 4.492 1 96.62 408 LYS B C 1
ATOM 8157 O O . LYS B 1 408 ? 7.988 27.422 4.031 1 96.62 408 LYS B O 1
ATOM 8162 N N . ASN B 1 409 ? 9.75 27.516 5.477 1 97.38 409 ASN B N 1
ATOM 8163 C CA . ASN B 1 409 ? 9.281 26.359 6.246 1 97.38 409 ASN B CA 1
ATOM 8164 C C . ASN B 1 409 ? 8.141 26.75 7.184 1 97.38 409 ASN B C 1
ATOM 8166 O O . ASN B 1 409 ? 8.344 27.516 8.133 1 97.38 409 ASN B O 1
ATOM 8170 N N . GLN B 1 410 ? 7.008 26.203 7 1 97.25 410 GLN B N 1
ATOM 8171 C CA . GLN B 1 410 ? 5.785 26.625 7.676 1 97.25 410 GLN B CA 1
ATOM 8172 C C . GLN B 1 410 ? 5.828 26.281 9.164 1 97.25 410 GLN B C 1
ATOM 8174 O O . GLN B 1 410 ? 4.98 26.719 9.938 1 97.25 410 GLN B O 1
ATOM 8179 N N . ILE B 1 411 ? 6.777 25.5 9.57 1 96.5 411 ILE B N 1
ATOM 8180 C CA . ILE B 1 411 ? 6.895 25.109 10.969 1 96.5 411 ILE B CA 1
ATOM 8181 C C . ILE B 1 411 ? 8.062 25.859 11.617 1 96.5 411 ILE B C 1
ATOM 8183 O O . ILE B 1 411 ? 7.875 26.578 12.594 1 96.5 411 ILE B O 1
ATOM 8187 N N . ASN B 1 412 ? 9.219 25.875 10.984 1 95.69 412 ASN B N 1
ATOM 8188 C CA . ASN B 1 412 ? 10.414 26.453 11.57 1 95.69 412 ASN B CA 1
ATOM 8189 C C . ASN B 1 412 ? 10.43 27.969 11.406 1 95.69 412 ASN B C 1
ATOM 8191 O O . ASN B 1 412 ? 11.047 28.688 12.211 1 95.69 412 ASN B O 1
ATOM 8195 N N . ASP B 1 413 ? 9.75 28.469 10.391 1 96.62 413 ASP B N 1
ATOM 8196 C CA . ASP B 1 413 ? 9.734 29.891 10.125 1 96.62 413 ASP B CA 1
ATOM 8197 C C . ASP B 1 413 ? 8.359 30.484 10.414 1 96.62 413 ASP B C 1
ATOM 8199 O O . ASP B 1 413 ? 8.031 31.578 9.938 1 96.62 413 ASP B O 1
ATOM 8203 N N . SER B 1 414 ? 7.57 29.828 11.188 1 96.5 414 SER B N 1
ATOM 8204 C CA . SER B 1 414 ? 6.164 30.172 11.359 1 96.5 414 SER B CA 1
ATOM 8205 C C . SER B 1 414 ? 6.008 31.547 12 1 96.5 414 SER B C 1
ATOM 8207 O O . SER B 1 414 ? 5.082 32.281 11.664 1 96.5 414 SER B O 1
ATOM 8209 N N . GLU B 1 415 ? 6.832 31.891 12.961 1 96.56 415 GLU B N 1
ATOM 8210 C CA . GLU B 1 415 ? 6.734 33.188 13.594 1 96.56 415 GLU B CA 1
ATOM 8211 C C . GLU B 1 415 ? 6.988 34.312 12.586 1 96.56 415 GLU B C 1
ATOM 8213 O O . GLU B 1 415 ? 6.246 35.281 12.547 1 96.56 415 GLU B O 1
ATOM 8218 N N . GLN B 1 416 ? 8.031 34.156 11.859 1 97 416 GLN B N 1
ATOM 8219 C CA . GLN B 1 416 ? 8.352 35.156 10.844 1 97 416 GLN B CA 1
ATOM 8220 C C . GLN B 1 416 ? 7.242 35.25 9.805 1 97 416 GLN B C 1
ATOM 8222 O O . GLN B 1 416 ? 6.926 36.375 9.344 1 97 416 GLN B O 1
ATOM 8227 N N . ILE B 1 417 ? 6.723 34.156 9.438 1 97.69 417 ILE B N 1
ATOM 8228 C CA . ILE B 1 417 ? 5.656 34.125 8.445 1 97.69 417 ILE B CA 1
ATOM 8229 C C . ILE B 1 417 ? 4.438 34.875 8.969 1 97.69 417 ILE B C 1
ATOM 8231 O O . ILE B 1 417 ? 3.914 35.75 8.289 1 97.69 417 ILE B O 1
ATOM 8235 N N . ARG B 1 418 ? 4.012 34.531 10.117 1 97.56 418 ARG B N 1
ATOM 8236 C CA . ARG B 1 418 ? 2.869 35.188 10.742 1 97.56 418 ARG B CA 1
ATOM 8237 C C . ARG B 1 418 ? 3.143 36.688 10.945 1 97.56 418 ARG B C 1
ATOM 8239 O O . ARG B 1 418 ? 2.289 37.5 10.648 1 97.56 418 ARG B O 1
ATOM 8246 N N . ASP B 1 419 ? 4.312 37.062 11.438 1 97.75 419 ASP B N 1
ATOM 8247 C CA . ASP B 1 419 ? 4.672 38.438 11.711 1 97.75 419 ASP B CA 1
ATOM 8248 C C . ASP B 1 419 ? 4.68 39.281 10.43 1 97.75 419 ASP B C 1
ATOM 8250 O O . ASP B 1 419 ? 4.297 40.438 10.445 1 97.75 419 ASP B O 1
ATOM 8254 N N . TYR B 1 420 ? 5.168 38.656 9.375 1 98.12 420 TYR B N 1
ATOM 8255 C CA . TYR B 1 420 ? 5.133 39.375 8.102 1 98.12 420 TYR B CA 1
ATOM 8256 C C . TYR B 1 420 ? 3.697 39.688 7.691 1 98.12 420 TYR B C 1
ATOM 8258 O O . TYR B 1 420 ? 3.412 40.781 7.18 1 98.12 420 TYR B O 1
ATOM 8266 N N . GLY B 1 421 ? 2.82 38.75 7.879 1 98.06 421 GLY B N 1
ATOM 8267 C CA . GLY B 1 421 ? 1.412 38.969 7.609 1 98.06 421 GLY B CA 1
ATOM 8268 C C . GLY B 1 421 ? 0.847 40.156 8.391 1 98.06 421 GLY B C 1
ATOM 8269 O O . GLY B 1 421 ? 0.143 41 7.836 1 98.06 421 GLY B O 1
ATOM 8270 N N . MET B 1 422 ? 1.152 40.219 9.641 1 98.12 422 MET B N 1
ATOM 8271 C CA . MET B 1 422 ? 0.694 41.344 10.477 1 98.12 422 MET B CA 1
ATOM 8272 C C . MET B 1 422 ? 1.319 42.656 10.031 1 98.12 422 MET B C 1
ATOM 8274 O O . MET B 1 422 ? 0.633 43.688 9.945 1 98.12 422 MET B O 1
ATOM 8278 N N . LEU B 1 423 ? 2.58 42.594 9.719 1 98.19 423 LEU B N 1
ATOM 8279 C CA . LEU B 1 423 ? 3.322 43.75 9.289 1 98.19 423 LEU B CA 1
ATOM 8280 C C . LEU B 1 423 ? 2.689 44.375 8.047 1 98.19 423 LEU B C 1
ATOM 8282 O O . LEU B 1 423 ? 2.494 45.594 7.988 1 98.19 423 LEU B O 1
ATOM 8286 N N . VAL B 1 424 ? 2.369 43.531 7.129 1 98.12 424 VAL B N 1
ATOM 8287 C CA . VAL B 1 424 ? 1.815 44.031 5.871 1 98.12 424 VAL B CA 1
ATOM 8288 C C . VAL B 1 424 ? 0.438 44.656 6.113 1 98.12 424 VAL B C 1
ATOM 8290 O O . VAL B 1 424 ? 0.092 45.656 5.52 1 98.12 424 VAL B O 1
ATOM 8293 N N . ILE B 1 425 ? -0.361 44.031 6.93 1 98.31 425 ILE B N 1
ATOM 8294 C CA . ILE B 1 425 ? -1.695 44.531 7.238 1 98.31 425 ILE B CA 1
ATOM 8295 C C . ILE B 1 425 ? -1.588 45.906 7.902 1 98.31 425 ILE B C 1
ATOM 8297 O O . ILE B 1 425 ? -2.264 46.844 7.492 1 98.31 425 ILE B O 1
ATOM 8301 N N . TYR B 1 426 ? -0.715 46.094 8.883 1 98.31 426 TYR B N 1
ATOM 8302 C CA . TYR B 1 426 ? -0.532 47.344 9.586 1 98.31 426 TYR B CA 1
ATOM 8303 C C . TYR B 1 426 ? -0.011 48.438 8.641 1 98.31 426 TYR B C 1
ATOM 8305 O O . TYR B 1 426 ? -0.474 49.562 8.68 1 98.31 426 TYR B O 1
ATOM 8313 N N . SER B 1 427 ? 0.945 48.031 7.859 1 98.25 427 SER B N 1
ATOM 8314 C CA . SER B 1 427 ? 1.539 49 6.934 1 98.25 427 SER B CA 1
ATOM 8315 C C . SER B 1 427 ? 0.519 49.5 5.91 1 98.25 427 SER B C 1
ATOM 8317 O O . SER B 1 427 ? 0.433 50.688 5.633 1 98.25 427 SER B O 1
ATOM 8319 N N . ASN B 1 428 ? -0.175 48.562 5.355 1 98.12 428 ASN B N 1
ATOM 8320 C CA . ASN B 1 428 ? -1.198 48.938 4.379 1 98.12 428 ASN B CA 1
ATOM 8321 C C . ASN B 1 428 ? -2.291 49.781 5.012 1 98.12 428 ASN B C 1
ATOM 8323 O O . ASN B 1 428 ? -2.705 50.781 4.434 1 98.12 428 ASN B O 1
ATOM 8327 N N . TRP B 1 429 ? -2.799 49.375 6.137 1 97.81 429 TRP B N 1
ATOM 8328 C CA . TRP B 1 429 ? -3.85 50.125 6.82 1 97.81 429 TRP B CA 1
ATOM 8329 C C . TRP B 1 429 ? -3.373 51.531 7.184 1 97.81 429 TRP B C 1
ATOM 8331 O O . TRP B 1 429 ? -4.121 52.5 7.047 1 97.81 429 TRP B O 1
ATOM 8341 N N . SER B 1 430 ? -2.148 51.625 7.668 1 97.62 430 SER B N 1
ATOM 8342 C CA . SER B 1 430 ? -1.549 52.938 7.977 1 97.62 430 SER B CA 1
ATOM 8343 C C . SER B 1 430 ? -1.529 53.844 6.75 1 97.62 430 SER B C 1
ATOM 8345 O O . SER B 1 430 ? -1.87 55 6.844 1 97.62 430 SER B O 1
ATOM 8347 N N . TYR B 1 431 ? -1.107 53.281 5.656 1 97.75 431 TYR B N 1
ATOM 8348 C CA . TYR B 1 431 ? -1.071 54.062 4.422 1 97.75 431 TYR B CA 1
ATOM 8349 C C . TYR B 1 431 ? -2.465 54.531 4.043 1 97.75 431 TYR B C 1
ATOM 8351 O O . TYR B 1 431 ? -2.656 55.719 3.727 1 97.75 431 TYR B O 1
ATOM 8359 N N . LEU B 1 432 ? -3.461 53.656 4.078 1 97.44 432 LEU B N 1
ATOM 8360 C CA . LEU B 1 432 ? -4.828 54 3.697 1 97.44 432 LEU B CA 1
ATOM 8361 C C . LEU B 1 432 ? -5.406 55.062 4.613 1 97.44 432 LEU B C 1
ATOM 8363 O O . LEU B 1 432 ? -6.121 55.969 4.156 1 97.44 432 LEU B O 1
ATOM 8367 N N . LYS B 1 433 ? -5.113 54.969 5.887 1 96.69 433 LYS B N 1
ATOM 8368 C CA . LYS B 1 433 ? -5.672 55.875 6.898 1 96.69 433 LYS B CA 1
ATOM 8369 C C . LYS B 1 433 ? -5 57.25 6.848 1 96.69 433 LYS B C 1
ATOM 8371 O O . LYS B 1 433 ? -5.648 58.25 7.074 1 96.69 433 LYS B O 1
ATOM 8376 N N . ASN B 1 434 ? -3.68 57.312 6.418 1 96.38 434 ASN B N 1
ATOM 8377 C CA . ASN B 1 434 ? -2.906 58.5 6.699 1 96.38 434 ASN B CA 1
ATOM 8378 C C . ASN B 1 434 ? -2.428 59.188 5.414 1 96.38 434 ASN B C 1
ATOM 8380 O O . ASN B 1 434 ? -2.123 60.375 5.41 1 96.38 434 ASN B O 1
ATOM 8384 N N . GLN B 1 435 ? -2.281 58.438 4.391 1 96.12 435 GLN B N 1
ATOM 8385 C CA . GLN B 1 435 ? -1.532 59.031 3.279 1 96.12 435 GLN B CA 1
ATOM 8386 C C . GLN B 1 435 ? -2.305 58.906 1.97 1 96.12 435 GLN B C 1
ATOM 8388 O O . GLN B 1 435 ? -2.15 59.719 1.066 1 96.12 435 GLN B O 1
ATOM 8393 N N . SER B 1 436 ? -3.092 57.938 1.833 1 97.12 436 SER B N 1
ATOM 8394 C CA . SER B 1 436 ? -3.742 57.594 0.567 1 97.12 436 SER B CA 1
ATOM 8395 C C . SER B 1 436 ? -4.652 58.75 0.109 1 97.12 436 SER B C 1
ATOM 8397 O O . SER B 1 436 ? -5.176 59.5 0.932 1 97.12 436 SER B O 1
ATOM 8399 N N . GLU B 1 437 ? -4.844 58.812 -1.173 1 96.5 437 GLU B N 1
ATOM 8400 C CA . GLU B 1 437 ? -5.836 59.719 -1.729 1 96.5 437 GLU B CA 1
ATOM 8401 C C . GLU B 1 437 ? -7.25 59.344 -1.312 1 96.5 437 GLU B C 1
ATOM 8403 O O . GLU B 1 437 ? -8.164 60.156 -1.344 1 96.5 437 GLU B O 1
ATOM 8408 N N . ARG B 1 438 ? -7.387 58.156 -0.865 1 95.06 438 ARG B N 1
ATOM 8409 C CA . ARG B 1 438 ? -8.68 57.625 -0.471 1 95.06 438 ARG B CA 1
ATOM 8410 C C . ARG B 1 438 ? -8.883 57.719 1.037 1 95.06 438 ARG B C 1
ATOM 8412 O O . ARG B 1 438 ? -9.789 57.094 1.592 1 95.06 438 ARG B O 1
ATOM 8419 N N . ARG B 1 439 ? -8.164 58.406 1.707 1 94.12 439 ARG B N 1
ATOM 8420 C CA . ARG B 1 439 ? -8.141 58.438 3.166 1 94.12 439 ARG B CA 1
ATOM 8421 C C . ARG B 1 439 ? -9.5 58.875 3.723 1 94.12 439 ARG B C 1
ATOM 8423 O O . ARG B 1 439 ? -9.875 58.469 4.82 1 94.12 439 ARG B O 1
ATOM 8430 N N . LYS B 1 440 ? -10.305 59.656 3 1 93.81 440 LYS B N 1
ATOM 8431 C CA . LYS B 1 440 ? -11.625 60.094 3.457 1 93.81 440 LYS B CA 1
ATOM 8432 C C . LYS B 1 440 ? -12.555 58.906 3.639 1 93.81 440 LYS B C 1
ATOM 8434 O O . LYS B 1 440 ? -13.367 58.875 4.566 1 93.81 440 LYS B O 1
ATOM 8439 N N . TYR B 1 441 ? -12.391 58.031 2.777 1 94.12 441 TYR B N 1
ATOM 8440 C CA . TYR B 1 441 ? -13.211 56.812 2.834 1 94.12 441 TYR B CA 1
ATOM 8441 C C . TYR B 1 441 ? -12.867 55.969 4.059 1 94.12 441 TYR B C 1
ATOM 8443 O O . TYR B 1 441 ? -13.742 55.344 4.641 1 94.12 441 TYR B O 1
ATOM 8451 N N . TYR B 1 442 ? -11.664 55.969 4.523 1 96.44 442 TYR B N 1
ATOM 8452 C CA . TYR B 1 442 ? -11.188 55.094 5.609 1 96.44 442 TYR B CA 1
ATOM 8453 C C . TYR B 1 442 ? -11.203 55.844 6.934 1 96.44 442 TYR B C 1
ATOM 8455 O O . TYR B 1 442 ? -10.945 55.281 7.988 1 96.44 442 TYR B O 1
ATOM 8463 N N . LYS B 1 443 ? -11.523 57.031 6.902 1 94.62 443 LYS B N 1
ATOM 8464 C CA . LYS B 1 443 ? -11.406 57.938 8.055 1 94.62 443 LYS B CA 1
ATOM 8465 C C . LYS B 1 443 ? -12.258 57.438 9.219 1 94.62 443 LYS B C 1
ATOM 8467 O O . LYS B 1 443 ? -11.859 57.562 10.383 1 94.62 443 LYS B O 1
ATOM 8472 N N . LYS B 1 444 ? -13.398 56.812 8.898 1 95.38 444 LYS B N 1
ATOM 8473 C CA . LYS B 1 444 ? -14.32 56.406 9.945 1 95.38 444 LYS B CA 1
ATOM 8474 C C . LYS B 1 444 ? -14.227 54.875 10.172 1 95.38 444 LYS B C 1
ATOM 8476 O O . LYS B 1 444 ? -15.117 54.281 10.789 1 95.38 444 LYS B O 1
ATOM 8481 N N . ARG B 1 445 ? -13.234 54.344 9.672 1 96.19 445 ARG B N 1
ATOM 8482 C CA . ARG B 1 445 ? -13.07 52.906 9.844 1 96.19 445 ARG B CA 1
ATOM 8483 C C . ARG B 1 445 ? -11.906 52.594 10.781 1 96.19 445 ARG B C 1
ATOM 8485 O O . ARG B 1 445 ? -10.906 53.312 10.797 1 96.19 445 ARG B O 1
ATOM 8492 N N . SER B 1 446 ? -12.07 51.5 11.547 1 96.25 446 SER B N 1
ATOM 8493 C CA . SER B 1 446 ? -11.016 51.031 12.438 1 96.25 446 SER B CA 1
ATOM 8494 C C . SER B 1 446 ? -10.766 49.531 12.25 1 96.25 446 SER B C 1
ATOM 8496 O O . SER B 1 446 ? -11.688 48.781 11.945 1 96.25 446 SER B O 1
ATOM 8498 N N . LEU B 1 447 ? -9.547 49.188 12.383 1 95.56 447 LEU B N 1
ATOM 8499 C CA . LEU B 1 447 ? -9.234 47.75 12.422 1 95.56 447 LEU B CA 1
ATOM 8500 C C . LEU B 1 447 ? -9.867 47.094 13.641 1 95.56 447 LEU B C 1
ATOM 8502 O O . LEU B 1 447 ? -9.57 47.469 14.781 1 95.56 447 LEU B O 1
ATOM 8506 N N . GLU B 1 448 ? -10.695 46.188 13.375 1 96 448 GLU B N 1
ATOM 8507 C CA . GLU B 1 448 ? -11.406 45.5 14.461 1 96 448 GLU B CA 1
ATOM 8508 C C . GLU B 1 448 ? -10.688 44.25 14.891 1 96 448 GLU B C 1
ATOM 8510 O O . GLU B 1 448 ? -10.672 43.906 16.078 1 96 448 GLU B O 1
ATOM 8515 N N . TRP B 1 449 ? -10.195 43.594 13.961 1 97.25 449 TRP B N 1
ATOM 8516 C CA . TRP B 1 449 ? -9.586 42.281 14.258 1 97.25 449 TRP B CA 1
ATOM 8517 C C . TRP B 1 449 ? -8.508 41.938 13.242 1 97.25 449 TRP B C 1
ATOM 8519 O O . TRP B 1 449 ? -8.688 42.156 12.039 1 97.25 449 TRP B O 1
ATOM 8529 N N . VAL B 1 450 ? -7.387 41.5 13.711 1 98 450 VAL B N 1
ATOM 8530 C CA . VAL B 1 450 ? -6.289 40.906 12.961 1 98 450 VAL B CA 1
ATOM 8531 C C . VAL B 1 450 ? -5.898 39.562 13.602 1 98 450 VAL B C 1
ATOM 8533 O O . VAL B 1 450 ? -5.648 39.5 14.805 1 98 450 VAL B O 1
ATOM 8536 N N . ALA B 1 451 ? -5.883 38.531 12.867 1 97.06 451 ALA B N 1
ATOM 8537 C CA . ALA B 1 451 ? -5.582 37.219 13.414 1 97.06 451 ALA B CA 1
ATOM 8538 C C . ALA B 1 451 ? -4.125 37.125 13.859 1 97.06 451 ALA B C 1
ATOM 8540 O O . ALA B 1 451 ? -3.213 37.219 13.031 1 97.06 451 ALA B O 1
ATOM 8541 N N . TYR B 1 452 ? -3.941 36.938 15.133 1 95.94 452 TYR B N 1
ATOM 8542 C CA . TYR B 1 452 ? -2.568 36.656 15.539 1 95.94 452 TYR B CA 1
ATOM 8543 C C . TYR B 1 452 ? -2.293 35.156 15.531 1 95.94 452 TYR B C 1
ATOM 8545 O O . TYR B 1 452 ? -1.135 34.75 15.531 1 95.94 452 TYR B O 1
ATOM 8553 N N . ILE B 1 453 ? -3.322 34.344 15.633 1 96.88 453 ILE B N 1
ATOM 8554 C CA . ILE B 1 453 ? -3.219 32.938 15.305 1 96.88 453 ILE B CA 1
ATOM 8555 C C . ILE B 1 453 ? -3.473 32.719 13.812 1 96.88 453 ILE B C 1
ATOM 8557 O O . ILE B 1 453 ? -4.598 32.906 13.336 1 96.88 453 ILE B O 1
ATOM 8561 N N . ALA B 1 454 ? -2.48 32.344 13.094 1 94.31 454 ALA B N 1
ATOM 8562 C CA . ALA B 1 454 ? -2.566 32.312 11.633 1 94.31 454 ALA B CA 1
ATOM 8563 C C . ALA B 1 454 ? -3.107 30.969 11.156 1 94.31 454 ALA B C 1
ATOM 8565 O O . ALA B 1 454 ? -2.992 29.953 11.859 1 94.31 454 ALA B O 1
ATOM 8566 N N . GLY B 1 455 ? -3.775 30.969 9.992 1 97 455 GLY B N 1
ATOM 8567 C CA . GLY B 1 455 ? -4.328 29.75 9.398 1 97 455 GLY B CA 1
ATOM 8568 C C . GLY B 1 455 ? -3.398 29.109 8.391 1 97 455 GLY B C 1
ATOM 8569 O O . GLY B 1 455 ? -3.336 29.547 7.234 1 97 455 GLY B O 1
ATOM 8570 N N . LYS B 1 456 ? -2.764 28.016 8.727 1 97 456 LYS B N 1
ATOM 8571 C CA . LYS B 1 456 ? -1.816 27.312 7.875 1 97 456 LYS B CA 1
ATOM 8572 C C . LYS B 1 456 ? -2.541 26.391 6.895 1 97 456 LYS B C 1
ATOM 8574 O O . LYS B 1 456 ? -3.521 25.734 7.254 1 97 456 LYS B O 1
ATOM 8579 N N . ARG B 1 457 ? -1.979 26.312 5.684 1 97.44 457 ARG B N 1
ATOM 8580 C CA . ARG B 1 457 ? -2.617 25.469 4.684 1 97.44 457 ARG B CA 1
ATOM 8581 C C . ARG B 1 457 ? -1.842 24.172 4.488 1 97.44 457 ARG B C 1
ATOM 8583 O O . ARG B 1 457 ? -2.414 23.156 4.09 1 97.44 457 ARG B O 1
ATOM 8590 N N . GLU B 1 458 ? -0.568 24.25 4.637 1 98 458 GLU B N 1
ATOM 8591 C CA . GLU B 1 458 ? 0.242 23.078 4.32 1 98 458 GLU B CA 1
ATOM 8592 C C . GLU B 1 458 ? 1.538 23.078 5.125 1 98 458 GLU B C 1
ATOM 8594 O O . GLU B 1 458 ? 2.129 24.125 5.375 1 98 458 GLU B O 1
ATOM 8599 N N . SER B 1 459 ? 1.917 21.969 5.621 1 98.12 459 SER B N 1
ATOM 8600 C CA . SER B 1 459 ? 3.219 21.688 6.211 1 98.12 459 SER B CA 1
ATOM 8601 C C . SER B 1 459 ? 3.619 20.234 5.98 1 98.12 459 SER B C 1
ATOM 8603 O O . SER B 1 459 ? 3.926 19.828 4.855 1 98.12 459 SER B O 1
ATOM 8605 N N . ARG B 1 460 ? 3.691 19.422 7.043 1 98.62 460 ARG B N 1
ATOM 8606 C CA . ARG B 1 460 ? 4.066 18.031 6.859 1 98.62 460 ARG B CA 1
ATOM 8607 C C . ARG B 1 460 ? 2.871 17.188 6.41 1 98.62 460 ARG B C 1
ATOM 8609 O O . ARG B 1 460 ? 1.757 17.375 6.902 1 98.62 460 ARG B O 1
ATOM 8616 N N . ARG B 1 461 ? 3.139 16.359 5.465 1 98.88 461 ARG B N 1
ATOM 8617 C CA . ARG B 1 461 ? 2.225 15.297 5.078 1 98.88 461 ARG B CA 1
ATOM 8618 C C . ARG B 1 461 ? 2.805 13.93 5.418 1 98.88 461 ARG B C 1
ATOM 8620 O O . ARG B 1 461 ? 3.812 13.516 4.844 1 98.88 461 ARG B O 1
ATOM 8627 N N . LEU B 1 462 ? 2.17 13.273 6.363 1 98.88 462 LEU B N 1
ATOM 8628 C CA . LEU B 1 462 ? 2.648 11.953 6.762 1 98.88 462 LEU B CA 1
ATOM 8629 C C . LEU B 1 462 ? 2.355 10.922 5.68 1 98.88 462 LEU B C 1
ATOM 8631 O O . LEU B 1 462 ? 1.378 11.047 4.938 1 98.88 462 LEU B O 1
ATOM 8635 N N . LEU B 1 463 ? 3.209 9.898 5.617 1 98.88 463 LEU B N 1
ATOM 8636 C CA . LEU B 1 463 ? 3.062 8.906 4.562 1 98.88 463 LEU B CA 1
ATOM 8637 C C . LEU B 1 463 ? 2.408 7.637 5.094 1 98.88 463 LEU B C 1
ATOM 8639 O O . LEU B 1 463 ? 2.779 7.145 6.16 1 98.88 463 LEU B O 1
ATOM 8643 N N . GLY B 1 464 ? 1.376 7.184 4.344 1 98.69 464 GLY B N 1
ATOM 8644 C CA . GLY B 1 464 ? 0.692 5.934 4.637 1 98.69 464 GLY B CA 1
ATOM 8645 C C . GLY B 1 464 ? 1.012 4.832 3.645 1 98.69 464 GLY B C 1
ATOM 8646 O O . GLY B 1 464 ? 1.994 4.922 2.904 1 98.69 464 GLY B O 1
ATOM 8647 N N . ASP B 1 465 ? 0.253 3.713 3.723 1 98.19 465 ASP B N 1
ATOM 8648 C CA . ASP B 1 465 ? 0.478 2.576 2.834 1 98.19 465 ASP B CA 1
ATOM 8649 C C . ASP B 1 465 ? 0.091 2.92 1.396 1 98.19 465 ASP B C 1
ATOM 8651 O O . ASP B 1 465 ? 0.43 2.186 0.465 1 98.19 465 ASP B O 1
ATOM 8655 N N . TYR B 1 466 ? -0.592 4.027 1.227 1 98.38 466 TYR B N 1
ATOM 8656 C CA . TYR B 1 466 ? -0.903 4.578 -0.088 1 98.38 466 TYR B CA 1
ATOM 8657 C C . TYR B 1 466 ? -0.718 6.09 -0.105 1 98.38 466 TYR B C 1
ATOM 8659 O O . TYR B 1 466 ? -1.062 6.773 0.862 1 98.38 466 TYR B O 1
ATOM 8667 N N . VAL B 1 467 ? -0.153 6.637 -1.135 1 98.62 467 VAL B N 1
ATOM 8668 C CA . VAL B 1 467 ? -0.025 8.078 -1.336 1 98.62 467 VAL B CA 1
ATOM 8669 C C . VAL B 1 467 ? -0.978 8.531 -2.439 1 98.62 467 VAL B C 1
ATOM 8671 O O . VAL B 1 467 ? -0.803 8.172 -3.605 1 98.62 467 VAL B O 1
ATOM 8674 N N . LEU B 1 468 ? -2 9.281 -2.023 1 98.75 468 LEU B N 1
ATOM 8675 C CA . LEU B 1 468 ? -2.953 9.82 -2.988 1 98.75 468 LEU B CA 1
ATOM 8676 C C . LEU B 1 468 ? -2.268 10.789 -3.943 1 98.75 468 LEU B C 1
ATOM 8678 O O . LEU B 1 468 ? -1.452 11.617 -3.52 1 98.75 468 LEU B O 1
ATOM 8682 N N . LYS B 1 469 ? -2.576 10.703 -5.246 1 98.5 469 LYS B N 1
ATOM 8683 C CA . LYS B 1 469 ? -1.914 11.523 -6.25 1 98.5 469 LYS B CA 1
ATOM 8684 C C . LYS B 1 469 ? -2.902 11.984 -7.32 1 98.5 469 LYS B C 1
ATOM 8686 O O . LYS B 1 469 ? -4.086 11.656 -7.262 1 98.5 469 LYS B O 1
ATOM 8691 N N . GLU B 1 470 ? -2.465 12.711 -8.273 1 97.69 470 GLU B N 1
ATOM 8692 C CA . GLU B 1 470 ? -3.275 13.406 -9.266 1 97.69 470 GLU B CA 1
ATOM 8693 C C . GLU B 1 470 ? -4.141 12.43 -10.055 1 97.69 470 GLU B C 1
ATOM 8695 O O . GLU B 1 470 ? -5.328 12.688 -10.281 1 97.69 470 GLU B O 1
ATOM 8700 N N . ASP B 1 471 ? -3.604 11.266 -10.484 1 96.38 471 ASP B N 1
ATOM 8701 C CA . ASP B 1 471 ? -4.344 10.305 -11.297 1 96.38 471 ASP B CA 1
ATOM 8702 C C . ASP B 1 471 ? -5.578 9.797 -10.555 1 96.38 471 ASP B C 1
ATOM 8704 O O . ASP B 1 471 ? -6.609 9.516 -11.172 1 96.38 471 ASP B O 1
ATOM 8708 N N . ASP B 1 472 ? -5.469 9.609 -9.281 1 97.5 472 ASP B N 1
ATOM 8709 C CA . ASP B 1 472 ? -6.609 9.148 -8.492 1 97.5 472 ASP B CA 1
ATOM 8710 C C . ASP B 1 472 ? -7.789 10.109 -8.633 1 97.5 472 ASP B C 1
ATOM 8712 O O . ASP B 1 472 ? -8.945 9.688 -8.648 1 97.5 472 ASP B O 1
ATOM 8716 N N . LEU B 1 473 ? -7.438 11.406 -8.68 1 96.38 473 LEU B N 1
ATOM 8717 C CA . LEU B 1 473 ? -8.43 12.484 -8.703 1 96.38 473 LEU B CA 1
ATOM 8718 C C . LEU B 1 473 ? -9.008 12.648 -10.102 1 96.38 473 LEU B C 1
ATOM 8720 O O . LEU B 1 473 ? -10.234 12.641 -10.273 1 96.38 473 LEU B O 1
ATOM 8724 N N . THR B 1 474 ? -8.148 12.734 -11.062 1 94.56 474 THR B N 1
ATOM 8725 C CA . THR B 1 474 ? -8.562 13.148 -12.398 1 94.56 474 THR B CA 1
ATOM 8726 C C . THR B 1 474 ? -9.062 11.945 -13.203 1 94.56 474 THR B C 1
ATOM 8728 O O . THR B 1 474 ? -9.938 12.094 -14.062 1 94.56 474 THR B O 1
ATOM 8731 N N . LYS B 1 475 ? -8.539 10.75 -12.883 1 94.06 475 LYS B N 1
ATOM 8732 C CA . LYS B 1 475 ? -8.945 9.555 -13.609 1 94.06 475 LYS B CA 1
ATOM 8733 C C . LYS B 1 475 ? -9.969 8.75 -12.82 1 94.06 475 LYS B C 1
ATOM 8735 O O . LYS B 1 475 ? -10.43 7.699 -13.273 1 94.06 475 LYS B O 1
ATOM 8740 N N . HIS B 1 476 ? -10.336 9.227 -11.648 1 94.62 476 HIS B N 1
ATOM 8741 C CA . HIS B 1 476 ? -11.32 8.562 -10.797 1 94.62 476 HIS B CA 1
ATOM 8742 C C . HIS B 1 476 ? -10.969 7.094 -10.594 1 94.62 476 HIS B C 1
ATOM 8744 O O . HIS B 1 476 ? -11.781 6.211 -10.875 1 94.62 476 HIS B O 1
ATOM 8750 N N . VAL B 1 477 ? -9.781 6.848 -10.141 1 96.25 477 VAL B N 1
ATOM 8751 C CA . VAL B 1 477 ? -9.266 5.496 -9.945 1 96.25 477 VAL B CA 1
ATOM 8752 C C . VAL B 1 477 ? -10.031 4.812 -8.812 1 96.25 477 VAL B C 1
ATOM 8754 O O . VAL B 1 477 ? -10.203 5.391 -7.734 1 96.25 477 VAL B O 1
ATOM 8757 N N . ALA B 1 478 ? -10.43 3.557 -8.992 1 95.44 478 ALA B N 1
ATOM 8758 C CA . ALA B 1 478 ? -11.156 2.799 -7.973 1 95.44 478 ALA B CA 1
ATOM 8759 C C . ALA B 1 478 ? -10.188 2.17 -6.973 1 95.44 478 ALA B C 1
ATOM 8761 O O . ALA B 1 478 ? -9.125 1.683 -7.352 1 95.44 478 ALA B O 1
ATOM 8762 N N . HIS B 1 479 ? -10.578 2.217 -5.738 1 97.31 479 HIS B N 1
ATOM 8763 C CA . HIS B 1 479 ? -9.82 1.573 -4.668 1 97.31 479 HIS B CA 1
ATOM 8764 C C . HIS B 1 479 ? -10.711 0.664 -3.83 1 97.31 479 HIS B C 1
ATOM 8766 O O . HIS B 1 479 ? -11.836 1.035 -3.486 1 97.31 479 HIS B O 1
ATOM 8772 N N . GLU B 1 480 ? -10.242 -0.518 -3.438 1 96.69 480 GLU B N 1
ATOM 8773 C CA . GLU B 1 480 ? -11.023 -1.479 -2.66 1 96.69 480 GLU B CA 1
ATOM 8774 C C . GLU B 1 480 ? -11.297 -0.957 -1.253 1 96.69 480 GLU B C 1
ATOM 8776 O O . GLU B 1 480 ? -12.258 -1.37 -0.609 1 96.69 480 GLU B O 1
ATOM 8781 N N . ASP B 1 481 ? -10.445 -0.03 -0.773 1 98.19 481 ASP B N 1
ATOM 8782 C CA . ASP B 1 481 ? -10.594 0.518 0.571 1 98.19 481 ASP B CA 1
ATOM 8783 C C . ASP B 1 481 ? -11.062 1.972 0.522 1 98.19 481 ASP B C 1
ATOM 8785 O O . ASP B 1 481 ? -10.742 2.762 1.413 1 98.19 481 ASP B O 1
ATOM 8789 N N . ALA B 1 482 ? -11.836 2.289 -0.549 1 98.06 482 ALA B N 1
ATOM 8790 C CA . ALA B 1 482 ? -12.422 3.621 -0.646 1 98.06 482 ALA B CA 1
ATOM 8791 C C . ALA B 1 482 ? -13.18 3.98 0.628 1 98.06 482 ALA B C 1
ATOM 8793 O O . ALA B 1 482 ? -13.922 3.156 1.168 1 98.06 482 ALA B O 1
ATOM 8794 N N . SER B 1 483 ? -13.016 5.211 1.101 1 98.06 483 SER B N 1
ATOM 8795 C CA . SER B 1 483 ? -13.633 5.617 2.361 1 98.06 483 SER B CA 1
ATOM 8796 C C . SER B 1 483 ? -14.391 6.93 2.205 1 98.06 483 SER B C 1
ATOM 8798 O O . SER B 1 483 ? -15.477 6.953 1.622 1 98.06 483 SER B O 1
ATOM 8800 N N . PHE B 1 484 ? -13.797 8.062 2.701 1 98.44 484 PHE B N 1
ATOM 8801 C CA . PHE B 1 484 ? -14.5 9.344 2.629 1 98.44 484 PHE B CA 1
ATOM 8802 C C . PHE B 1 484 ? -14.398 9.938 1.229 1 98.44 484 PHE B C 1
ATOM 8804 O O . PHE B 1 484 ? -13.43 9.688 0.511 1 98.44 484 PHE B O 1
ATOM 8811 N N . THR B 1 485 ? -15.422 10.75 0.872 1 97.88 485 THR B N 1
ATOM 8812 C CA . THR B 1 485 ? -15.492 11.344 -0.461 1 97.88 485 THR B CA 1
ATOM 8813 C C . THR B 1 485 ? -15.07 12.805 -0.434 1 97.88 485 THR B C 1
ATOM 8815 O O . THR B 1 485 ? -15.531 13.578 0.409 1 97.88 485 THR B O 1
ATOM 8818 N N . THR B 1 486 ? -14.188 13.156 -1.307 1 96.94 486 THR B N 1
ATOM 8819 C CA . THR B 1 486 ? -13.805 14.547 -1.511 1 96.94 486 THR B CA 1
ATOM 8820 C C . THR B 1 486 ? -14.594 15.156 -2.668 1 96.94 486 THR B C 1
ATOM 8822 O O . THR B 1 486 ? -14.82 14.5 -3.688 1 96.94 486 THR B O 1
ATOM 8825 N N . THR B 1 487 ? -15.031 16.406 -2.492 1 96.38 487 THR B N 1
ATOM 8826 C CA . THR B 1 487 ? -15.852 17.062 -3.498 1 96.38 487 THR B CA 1
ATOM 8827 C C . THR B 1 487 ? -15.195 18.344 -3.98 1 96.38 487 THR B C 1
ATOM 8829 O O . THR B 1 487 ? -15.656 18.969 -4.941 1 96.38 487 THR B O 1
ATOM 8832 N N . TRP B 1 488 ? -14.141 18.781 -3.33 1 97 488 TRP B N 1
ATOM 8833 C CA . TRP B 1 488 ? -13.484 20.062 -3.625 1 97 488 TRP B CA 1
ATOM 8834 C C . TRP B 1 488 ? -12.594 19.938 -4.859 1 97 488 TRP B C 1
ATOM 8836 O O . TRP B 1 488 ? -11.977 18.891 -5.086 1 97 488 TRP B O 1
ATOM 8846 N N . SER B 1 489 ? -12.531 20.969 -5.656 1 97.06 489 SER B N 1
ATOM 8847 C CA . SER B 1 489 ? -11.625 21.031 -6.801 1 97.06 489 SER B CA 1
ATOM 8848 C C . SER B 1 489 ? -10.164 20.984 -6.355 1 97.06 489 SER B C 1
ATOM 8850 O O . SER B 1 489 ? -9.867 21.141 -5.168 1 97.06 489 SER B O 1
ATOM 8852 N N . ILE B 1 490 ? -9.258 20.703 -7.297 1 97 490 ILE B N 1
ATOM 8853 C CA . ILE B 1 490 ? -7.844 20.875 -7 1 97 490 ILE B CA 1
ATOM 8854 C C . ILE B 1 490 ? -7.527 22.359 -6.855 1 97 490 ILE B C 1
ATOM 8856 O O . ILE B 1 490 ? -7.477 23.094 -7.852 1 97 490 ILE B O 1
ATOM 8860 N N . ASP B 1 491 ? -7.312 22.734 -5.621 1 96.94 491 ASP B N 1
ATOM 8861 C CA . ASP B 1 491 ? -7.125 24.125 -5.227 1 96.94 491 ASP B CA 1
ATOM 8862 C C . ASP B 1 491 ? -5.723 24.359 -4.676 1 96.94 491 ASP B C 1
ATOM 8864 O O . ASP B 1 491 ? -5.473 24.156 -3.486 1 96.94 491 ASP B O 1
ATOM 8868 N N . LEU B 1 492 ? -4.82 24.766 -5.535 1 96.81 492 LEU B N 1
ATOM 8869 C CA . LEU B 1 492 ? -3.436 25.016 -5.148 1 96.81 492 LEU B CA 1
ATOM 8870 C C . LEU B 1 492 ? -3.107 26.5 -5.203 1 96.81 492 LEU B C 1
ATOM 8872 O O . LEU B 1 492 ? -3.264 27.125 -6.25 1 96.81 492 LEU B O 1
ATOM 8876 N N . HIS B 1 493 ? -2.619 26.984 -4.078 1 96.75 493 HIS B N 1
ATOM 8877 C CA . HIS B 1 493 ? -2.285 28.406 -3.975 1 96.75 493 HIS B CA 1
ATOM 8878 C C . HIS B 1 493 ? -0.861 28.672 -4.453 1 96.75 493 HIS B C 1
ATOM 8880 O O . HIS B 1 493 ? 0.024 27.828 -4.281 1 96.75 493 HIS B O 1
ATOM 8886 N N . ARG B 1 494 ? -0.696 29.766 -5.094 1 94.38 494 ARG B N 1
ATOM 8887 C CA . ARG B 1 494 ? 0.597 30.312 -5.508 1 94.38 494 ARG B CA 1
ATOM 8888 C C . ARG B 1 494 ? 0.662 31.812 -5.293 1 94.38 494 ARG B C 1
ATOM 8890 O O . ARG B 1 494 ? -0.371 32.469 -5.121 1 94.38 494 ARG B O 1
ATOM 8897 N N . PRO B 1 495 ? 1.896 32.344 -5.277 1 95.81 495 PRO B N 1
ATOM 8898 C CA . PRO B 1 495 ? 1.963 33.812 -5.148 1 95.81 495 PRO B CA 1
ATOM 8899 C C . PRO B 1 495 ? 1.206 34.531 -6.258 1 95.81 495 PRO B C 1
ATOM 8901 O O . PRO B 1 495 ? 1.254 34.125 -7.418 1 95.81 495 PRO B O 1
ATOM 8904 N N . ASP B 1 496 ? 0.498 35.531 -5.875 1 96.94 496 ASP B N 1
ATOM 8905 C CA . ASP B 1 496 ? -0.179 36.375 -6.859 1 96.94 496 ASP B CA 1
ATOM 8906 C C . ASP B 1 496 ? 0.826 37.062 -7.789 1 96.94 496 ASP B C 1
ATOM 8908 O O . ASP B 1 496 ? 1.747 37.719 -7.328 1 96.94 496 ASP B O 1
ATOM 8912 N N . PRO B 1 497 ? 0.637 36.938 -9.086 1 96.19 497 PRO B N 1
ATOM 8913 C CA . PRO B 1 497 ? 1.619 37.5 -10.023 1 96.19 497 PRO B CA 1
ATOM 8914 C C . PRO B 1 497 ? 1.754 39 -9.906 1 96.19 497 PRO B C 1
ATOM 8916 O O . PRO B 1 497 ? 2.857 39.562 -10.047 1 96.19 497 PRO B O 1
ATOM 8919 N N . GLU B 1 498 ? 0.687 39.688 -9.773 1 96.25 498 GLU B N 1
ATOM 8920 C CA . GLU B 1 498 ? 0.754 41.125 -9.617 1 96.25 498 GLU B CA 1
ATOM 8921 C C . GLU B 1 498 ? 1.486 41.531 -8.336 1 96.25 498 GLU B C 1
ATOM 8923 O O . GLU B 1 498 ? 2.262 42.469 -8.32 1 96.25 498 GLU B O 1
ATOM 8928 N N . ASN B 1 499 ? 1.151 40.812 -7.301 1 97.31 499 ASN B N 1
ATOM 8929 C CA . ASN B 1 499 ? 1.857 41.062 -6.047 1 97.31 499 ASN B CA 1
ATOM 8930 C C . ASN B 1 499 ? 3.35 40.75 -6.18 1 97.31 499 ASN B C 1
ATOM 8932 O O . ASN B 1 499 ? 4.176 41.438 -5.582 1 97.31 499 ASN B O 1
ATOM 8936 N N . THR B 1 500 ? 3.68 39.781 -6.914 1 96.62 500 THR B N 1
ATOM 8937 C CA . THR B 1 500 ? 5.078 39.438 -7.164 1 96.62 500 THR B CA 1
ATOM 8938 C C . THR B 1 500 ? 5.766 40.562 -7.938 1 96.62 500 THR B C 1
ATOM 8940 O O . THR B 1 500 ? 6.938 40.875 -7.699 1 96.62 500 THR B O 1
ATOM 8943 N N . ARG B 1 501 ? 5.086 41.094 -8.906 1 96.94 501 ARG B N 1
ATOM 8944 C CA . ARG B 1 501 ? 5.637 42.219 -9.672 1 96.94 501 ARG B CA 1
ATOM 8945 C C . ARG B 1 501 ? 5.977 43.406 -8.766 1 96.94 501 ARG B C 1
ATOM 8947 O O . ARG B 1 501 ? 7.035 44 -8.906 1 96.94 501 ARG B O 1
ATOM 8954 N N . TYR B 1 502 ? 5.117 43.719 -7.805 1 96.62 502 TYR B N 1
ATOM 8955 C CA . TYR B 1 502 ? 5.285 44.875 -6.93 1 96.62 502 TYR B CA 1
ATOM 8956 C C . TYR B 1 502 ? 6.258 44.562 -5.801 1 96.62 502 TYR B C 1
ATOM 8958 O O . TYR B 1 502 ? 7.02 45.406 -5.371 1 96.62 502 TYR B O 1
ATOM 8966 N N . PHE B 1 503 ? 6.199 43.375 -5.301 1 96.38 503 PHE B N 1
ATOM 8967 C CA . PHE B 1 503 ? 6.98 43 -4.137 1 96.38 503 PHE B CA 1
ATOM 8968 C C . PHE B 1 503 ? 7.699 41.656 -4.383 1 96.38 503 PHE B C 1
ATOM 8970 O O . PHE B 1 503 ? 7.48 40.688 -3.662 1 96.38 503 PHE B O 1
ATOM 8977 N N . PRO B 1 504 ? 8.648 41.625 -5.312 1 94.75 504 PRO B N 1
ATOM 8978 C CA . PRO B 1 504 ? 9.336 40.375 -5.629 1 94.75 504 PRO B CA 1
ATOM 8979 C C . PRO B 1 504 ? 10.047 39.781 -4.422 1 94.75 504 PRO B C 1
ATOM 8981 O O . PRO B 1 504 ? 10.906 40.438 -3.818 1 94.75 504 PRO B O 1
ATOM 8984 N N . GLY B 1 505 ? 9.727 38.562 -4.09 1 92.06 505 GLY B N 1
ATOM 8985 C CA . GLY B 1 505 ? 10.359 37.875 -2.984 1 92.06 505 GLY B CA 1
ATOM 8986 C C . GLY B 1 505 ? 9.742 38.188 -1.637 1 92.06 505 GLY B C 1
ATOM 8987 O O . GLY B 1 505 ? 10.148 37.625 -0.613 1 92.06 505 GLY B O 1
ATOM 8988 N N . ARG B 1 506 ? 8.734 39.062 -1.629 1 94.94 506 ARG B N 1
ATOM 8989 C CA . ARG B 1 506 ? 8.039 39.469 -0.413 1 94.94 506 ARG B CA 1
ATOM 8990 C C . ARG B 1 506 ? 6.531 39.5 -0.625 1 94.94 506 ARG B C 1
ATOM 8992 O O . ARG B 1 506 ? 5.863 40.469 -0.231 1 94.94 506 ARG B O 1
ATOM 8999 N N . GLU B 1 507 ? 6.16 38.531 -1.414 1 96.62 507 GLU B N 1
ATOM 9000 C CA . GLU B 1 507 ? 4.738 38.469 -1.729 1 96.62 507 GLU B CA 1
ATOM 9001 C C . GLU B 1 507 ? 3.902 38.25 -0.467 1 96.62 507 GLU B C 1
ATOM 9003 O O . GLU B 1 507 ? 4.309 37.531 0.441 1 96.62 507 GLU B O 1
ATOM 9008 N N . PHE B 1 508 ? 2.715 38.906 -0.427 1 97.81 508 PHE B N 1
ATOM 9009 C CA . PHE B 1 508 ? 1.811 38.719 0.7 1 97.81 508 PHE B CA 1
ATOM 9010 C C . PHE B 1 508 ? 0.399 38.406 0.215 1 97.81 508 PHE B C 1
ATOM 9012 O O . PHE B 1 508 ? -0.536 38.344 1.016 1 97.81 508 PHE B O 1
ATOM 9019 N N . LYS B 1 509 ? 0.185 38.281 -1.04 1 97.81 509 LYS B N 1
ATOM 9020 C CA . LYS B 1 509 ? -1.074 37.875 -1.652 1 97.81 509 LYS B CA 1
ATOM 9021 C C . LYS B 1 509 ? -0.901 36.562 -2.447 1 97.81 509 LYS B C 1
ATOM 9023 O O . LYS B 1 509 ? 0.127 36.375 -3.098 1 97.81 509 LYS B O 1
ATOM 9028 N N . ALA B 1 510 ? -1.916 35.812 -2.375 1 97.38 510 ALA B N 1
ATOM 9029 C CA . ALA B 1 510 ? -1.932 34.562 -3.133 1 97.38 510 ALA B CA 1
ATOM 9030 C C . ALA B 1 510 ? -3.1 34.531 -4.113 1 97.38 510 ALA B C 1
ATOM 9032 O O . ALA B 1 510 ? -4.035 35.312 -3.998 1 97.38 510 ALA B O 1
ATOM 9033 N N . THR B 1 511 ? -2.965 33.719 -5.125 1 96.19 511 THR B N 1
ATOM 9034 C CA . THR B 1 511 ? -4.043 33.375 -6.043 1 96.19 511 THR B CA 1
ATOM 9035 C C . THR B 1 511 ? -4.125 31.844 -6.219 1 96.19 511 THR B C 1
ATOM 9037 O O . THR B 1 511 ? -3.332 31.109 -5.637 1 96.19 511 THR B O 1
ATOM 9040 N N . THR B 1 512 ? -5.219 31.391 -6.828 1 92.94 512 THR B N 1
ATOM 9041 C CA . THR B 1 512 ? -5.363 29.953 -7.031 1 92.94 512 THR B CA 1
ATOM 9042 C C . THR B 1 512 ? -6.008 29.672 -8.383 1 92.94 512 THR B C 1
ATOM 9044 O O . THR B 1 512 ? -6.73 30.5 -8.922 1 92.94 512 THR B O 1
ATOM 9047 N N . ASP B 1 513 ? -5.496 28.531 -8.992 1 84.56 513 ASP B N 1
ATOM 9048 C CA . ASP B 1 513 ? -6.176 27.953 -10.148 1 84.56 513 ASP B CA 1
ATOM 9049 C C . ASP B 1 513 ? -6.922 26.672 -9.75 1 84.56 513 ASP B C 1
ATOM 9051 O O . ASP B 1 513 ? -6.336 25.75 -9.172 1 84.56 513 ASP B O 1
ATOM 9055 N N . HIS B 1 514 ? -8.219 26.641 -9.953 1 91.31 514 HIS B N 1
ATOM 9056 C CA . HIS B 1 514 ? -9.047 25.484 -9.625 1 91.31 514 HIS B CA 1
ATOM 9057 C C . HIS B 1 514 ? -9.156 24.531 -10.812 1 91.31 514 HIS B C 1
ATOM 9059 O O . HIS B 1 514 ? -9.375 24.969 -11.945 1 91.31 514 HIS B O 1
ATOM 9065 N N . VAL B 1 515 ? -8.93 23.266 -10.625 1 93.25 515 VAL B N 1
ATOM 9066 C CA . VAL B 1 515 ? -9.289 22.203 -11.562 1 93.25 515 VAL B CA 1
ATOM 9067 C C . VAL B 1 515 ? -10.477 21.422 -11.016 1 93.25 515 VAL B C 1
ATOM 9069 O O . VAL B 1 515 ? -10.344 20.672 -10.047 1 93.25 515 VAL B O 1
ATOM 9072 N N . VAL B 1 516 ? -11.602 21.562 -11.656 1 94.94 516 VAL B N 1
ATOM 9073 C CA . VAL B 1 516 ? -12.82 20.906 -11.188 1 94.94 516 VAL B CA 1
ATOM 9074 C C . VAL B 1 516 ? -12.742 19.406 -11.484 1 94.94 516 VAL B C 1
ATOM 9076 O O . VAL B 1 516 ? -12.359 19.016 -12.586 1 94.94 516 VAL B O 1
ATOM 9079 N N . ILE B 1 517 ? -13.023 18.594 -10.57 1 94.94 517 ILE B N 1
ATOM 9080 C CA . ILE B 1 517 ? -12.953 17.141 -10.703 1 94.94 517 ILE B CA 1
ATOM 9081 C C . ILE B 1 517 ? -14.25 16.5 -10.211 1 94.94 517 ILE B C 1
ATOM 9083 O O . ILE B 1 517 ? -15.062 17.172 -9.562 1 94.94 517 ILE B O 1
ATOM 9087 N N . TYR B 1 518 ? -14.523 15.242 -10.57 1 96.25 518 TYR B N 1
ATOM 9088 C CA . TYR B 1 518 ? -15.664 14.5 -10.047 1 96.25 518 TYR B CA 1
ATOM 9089 C C . TYR B 1 518 ? -15.391 14 -8.633 1 96.25 518 TYR B C 1
ATOM 9091 O O . TYR B 1 518 ? -14.281 13.57 -8.328 1 96.25 518 TYR B O 1
ATOM 9099 N N . PRO B 1 519 ? -16.422 14.078 -7.766 1 96.94 519 PRO B N 1
ATOM 9100 C CA . PRO B 1 519 ? -16.219 13.562 -6.414 1 96.94 519 PRO B CA 1
ATOM 9101 C C . PRO B 1 519 ? -15.68 12.133 -6.406 1 96.94 519 PRO B C 1
ATOM 9103 O O . PRO B 1 519 ? -16.109 11.305 -7.207 1 96.94 519 PRO B O 1
ATOM 9106 N N . TYR B 1 520 ? -14.781 11.852 -5.578 1 96.44 520 TYR B N 1
ATOM 9107 C CA . TYR B 1 520 ? -14.156 10.531 -5.531 1 96.44 520 TYR B CA 1
ATOM 9108 C C . TYR B 1 520 ? -13.852 10.125 -4.094 1 96.44 520 TYR B C 1
ATOM 9110 O O . TYR B 1 520 ? -13.539 10.977 -3.254 1 96.44 520 TYR B O 1
ATOM 9118 N N . PRO B 1 521 ? -13.961 8.852 -3.773 1 97.12 521 PRO B N 1
ATOM 9119 C CA . PRO B 1 521 ? -13.586 8.375 -2.439 1 97.12 521 PRO B CA 1
ATOM 9120 C C . PRO B 1 521 ? -12.078 8.188 -2.283 1 97.12 521 PRO B C 1
ATOM 9122 O O . PRO B 1 521 ? -11.406 7.75 -3.223 1 97.12 521 PRO B O 1
ATOM 9125 N N . VAL B 1 522 ? -11.539 8.562 -1.184 1 98.5 522 VAL B N 1
ATOM 9126 C CA . VAL B 1 522 ? -10.117 8.43 -0.862 1 98.5 522 VAL B CA 1
ATOM 9127 C C . VAL B 1 522 ? -9.883 7.113 -0.122 1 98.5 522 VAL B C 1
ATOM 9129 O O . VAL B 1 522 ? -10.68 6.719 0.732 1 98.5 522 VAL B O 1
ATOM 9132 N N . PRO B 1 523 ? -8.805 6.367 -0.43 1 98.62 523 PRO B N 1
ATOM 9133 C CA . PRO B 1 523 ? -8.578 5.078 0.228 1 98.62 523 PRO B CA 1
ATOM 9134 C C . PRO B 1 523 ? -8.234 5.227 1.709 1 98.62 523 PRO B C 1
ATOM 9136 O O . PRO B 1 523 ? -7.508 6.152 2.09 1 98.62 523 PRO B O 1
ATOM 9139 N N . TYR B 1 524 ? -8.688 4.242 2.564 1 98.88 524 TYR B N 1
ATOM 9140 C CA . TYR B 1 524 ? -8.422 4.176 3.998 1 98.88 524 TYR B CA 1
ATOM 9141 C C . TYR B 1 524 ? -6.922 4.141 4.273 1 98.88 524 TYR B C 1
ATOM 9143 O O . TYR B 1 524 ? -6.453 4.684 5.277 1 98.88 524 TYR B O 1
ATOM 9151 N N . ARG B 1 525 ? -6.066 3.666 3.348 1 98.75 525 ARG B N 1
ATOM 9152 C CA . ARG B 1 525 ? -4.629 3.488 3.506 1 98.75 525 ARG B CA 1
ATOM 9153 C C . ARG B 1 525 ? -3.916 4.836 3.578 1 98.75 525 ARG B C 1
ATOM 9155 O O . ARG B 1 525 ? -2.738 4.902 3.936 1 98.75 525 ARG B O 1
ATOM 9162 N N . CYS B 1 526 ? -4.633 5.926 3.318 1 98.88 526 CYS B N 1
ATOM 9163 C CA . CYS B 1 526 ? -4.074 7.27 3.424 1 98.88 526 CYS B CA 1
ATOM 9164 C C . CYS B 1 526 ? -4.184 7.797 4.852 1 98.88 526 CYS B C 1
ATOM 9166 O O . CYS B 1 526 ? -3.666 8.867 5.164 1 98.88 526 CYS B O 1
ATOM 9168 N N . LEU B 1 527 ? -4.801 7.02 5.832 1 98.94 527 LEU B N 1
ATOM 9169 C CA . LEU B 1 527 ? -5.203 7.59 7.113 1 98.94 527 LEU B CA 1
ATOM 9170 C C . LEU B 1 527 ? -4.379 7 8.25 1 98.94 527 LEU B C 1
ATOM 9172 O O . LEU B 1 527 ? -4.715 7.18 9.422 1 98.94 527 LEU B O 1
ATOM 9176 N N . TYR B 1 528 ? -3.338 6.219 7.953 1 98.94 528 TYR B N 1
ATOM 9177 C CA . TYR B 1 528 ? -2.457 5.723 9 1 98.94 528 TYR B CA 1
ATOM 9178 C C . TYR B 1 528 ? -1.013 5.656 8.516 1 98.94 528 TYR B C 1
ATOM 9180 O O . TYR B 1 528 ? -0.758 5.602 7.312 1 98.94 528 TYR B O 1
ATOM 9188 N N . SER B 1 529 ? -0.089 5.719 9.469 1 98.94 529 SER B N 1
ATOM 9189 C CA . SER B 1 529 ? 1.341 5.727 9.18 1 98.94 529 SER B CA 1
ATOM 9190 C C . SER B 1 529 ? 1.805 4.379 8.641 1 98.94 529 SER B C 1
ATOM 9192 O O . SER B 1 529 ? 1.38 3.33 9.125 1 98.94 529 SER B O 1
ATOM 9194 N N . ARG B 1 530 ? 2.699 4.418 7.645 1 98.44 530 ARG B N 1
ATOM 9195 C CA . ARG B 1 530 ? 3.189 3.18 7.055 1 98.44 530 ARG B CA 1
ATOM 9196 C C . ARG B 1 530 ? 4.281 2.555 7.918 1 98.44 530 ARG B C 1
ATOM 9198 O O . ARG B 1 530 ? 4.617 1.381 7.746 1 98.44 530 ARG B O 1
ATOM 9205 N N . ASN B 1 531 ? 4.875 3.346 8.883 1 98.12 531 ASN B N 1
ATOM 9206 C CA . ASN B 1 531 ? 6.016 2.773 9.594 1 98.12 531 ASN B CA 1
ATOM 9207 C C . ASN B 1 531 ? 5.852 2.895 11.109 1 98.12 531 ASN B C 1
ATOM 9209 O O . ASN B 1 531 ? 6.73 2.488 11.867 1 98.12 531 ASN B O 1
ATOM 9213 N N . ILE B 1 532 ? 4.773 3.584 11.594 1 98.75 532 ILE B N 1
ATOM 9214 C CA . ILE B 1 532 ? 4.395 3.58 13 1 98.75 532 ILE B CA 1
ATOM 9215 C C . ILE B 1 532 ? 3.105 2.787 13.188 1 98.75 532 ILE B C 1
ATOM 9217 O O . ILE B 1 532 ? 2.029 3.234 12.781 1 98.75 532 ILE B O 1
ATOM 9221 N N . ASP B 1 533 ? 3.098 1.732 13.945 1 98.12 533 ASP B N 1
ATOM 9222 C CA . ASP B 1 533 ? 2.121 0.649 13.898 1 98.12 533 ASP B CA 1
ATOM 9223 C C . ASP B 1 533 ? 0.771 1.104 14.453 1 98.12 533 ASP B C 1
ATOM 9225 O O . ASP B 1 533 ? -0.275 0.596 14.039 1 98.12 533 ASP B O 1
ATOM 9229 N N . ASN B 1 534 ? 0.802 2.014 15.398 1 98.88 534 ASN B N 1
ATOM 9230 C CA . ASN B 1 534 ? -0.455 2.357 16.062 1 98.88 534 ASN B CA 1
ATOM 9231 C C . ASN B 1 534 ? -0.763 3.848 15.93 1 98.88 534 ASN B C 1
ATOM 9233 O O . ASN B 1 534 ? -1.291 4.457 16.859 1 98.88 534 ASN B O 1
ATOM 9237 N N . LEU B 1 535 ? -0.417 4.465 14.719 1 98.94 535 LEU B N 1
ATOM 9238 C CA . LEU B 1 535 ? -0.629 5.895 14.508 1 98.94 535 LEU B CA 1
ATOM 9239 C C . LEU B 1 535 ? -1.582 6.141 13.344 1 98.94 535 LEU B C 1
ATOM 9241 O O . LEU B 1 535 ? -1.285 5.773 12.211 1 98.94 535 LEU B O 1
ATOM 9245 N N . PHE B 1 536 ? -2.732 6.758 13.664 1 98.94 536 PHE B N 1
ATOM 9246 C CA . PHE B 1 536 ? -3.648 7.301 12.664 1 98.94 536 PHE B CA 1
ATOM 9247 C C . PHE B 1 536 ? -3.307 8.75 12.352 1 98.94 536 PHE B C 1
ATOM 9249 O O . PHE B 1 536 ? -2.588 9.406 13.109 1 98.94 536 PHE B O 1
ATOM 9256 N N . MET B 1 537 ? -3.852 9.203 11.227 1 98.81 537 MET B N 1
ATOM 9257 C CA . MET B 1 537 ? -3.752 10.602 10.812 1 98.81 537 MET B CA 1
ATOM 9258 C C . MET B 1 537 ? -5.07 11.094 10.227 1 98.81 537 MET B C 1
ATOM 9260 O O . MET B 1 537 ? -5.762 10.344 9.531 1 98.81 537 MET B O 1
ATOM 9264 N N . ALA B 1 538 ? -5.473 12.273 10.508 1 98.88 538 ALA B N 1
ATOM 9265 C CA . ALA B 1 538 ? -6.641 12.945 9.938 1 98.88 538 ALA B CA 1
ATOM 9266 C C . ALA B 1 538 ? -6.434 14.453 9.883 1 98.88 538 ALA B C 1
ATOM 9268 O O . ALA B 1 538 ? -6.012 15.062 10.867 1 98.88 538 ALA B O 1
ATOM 9269 N N . GLY B 1 539 ? -6.656 15.055 8.805 1 98.62 539 GLY B N 1
ATOM 9270 C CA . GLY B 1 539 ? -6.43 16.469 8.547 1 98.62 539 GLY B CA 1
ATOM 9271 C C . GLY B 1 539 ? -5.621 16.719 7.293 1 98.62 539 GLY B C 1
ATOM 9272 O O . GLY B 1 539 ? -5.641 15.914 6.359 1 98.62 539 GLY B O 1
ATOM 9273 N N . ARG B 1 540 ? -4.984 17.844 7.227 1 98.12 540 ARG B N 1
ATOM 9274 C CA . ARG B 1 540 ? -4.188 18.172 6.047 1 98.12 540 ARG B CA 1
ATOM 9275 C C . ARG B 1 540 ? -2.863 17.422 6.055 1 98.12 540 ARG B C 1
ATOM 9277 O O . ARG B 1 540 ? -2.061 17.562 5.129 1 98.12 540 ARG B O 1
ATOM 9284 N N . ASN B 1 541 ? -2.625 16.594 7.098 1 98.81 541 ASN B N 1
ATOM 9285 C CA . ASN B 1 541 ? -1.354 15.891 7.254 1 98.81 541 ASN B CA 1
ATOM 9286 C C . ASN B 1 541 ? -1.447 14.445 6.781 1 98.81 541 ASN B C 1
ATOM 9288 O O . ASN B 1 541 ? -0.591 13.625 7.113 1 98.81 541 ASN B O 1
ATOM 9292 N N . ILE B 1 542 ? -2.49 14.078 6.062 1 98.88 542 ILE B N 1
ATOM 9293 C CA . ILE B 1 542 ? -2.646 12.688 5.652 1 98.88 542 ILE B CA 1
ATOM 9294 C C . ILE B 1 542 ? -1.721 12.391 4.473 1 98.88 542 ILE B C 1
ATOM 9296 O O . ILE B 1 542 ? -1 13.273 4.004 1 98.88 542 ILE B O 1
ATOM 9300 N N . SER B 1 543 ? -1.738 11.133 4.031 1 98.88 543 SER B N 1
ATOM 9301 C CA . SER B 1 543 ? -0.81 10.617 3.027 1 98.88 543 SER B CA 1
ATOM 9302 C C . SER B 1 543 ? -1.243 11.016 1.62 1 98.88 543 SER B C 1
ATOM 9304 O O . SER B 1 543 ? -1.948 10.258 0.946 1 98.88 543 SER B O 1
ATOM 9306 N N . VAL B 1 544 ? -0.719 12.156 1.144 1 98.81 544 VAL B N 1
ATOM 9307 C CA . VAL B 1 544 ? -1.078 12.688 -0.166 1 98.81 544 VAL B CA 1
ATOM 9308 C C . VAL B 1 544 ? 0.094 13.484 -0.74 1 98.81 544 VAL B C 1
ATOM 9310 O O . VAL B 1 544 ? 0.97 13.93 0.002 1 98.81 544 VAL B O 1
ATOM 9313 N N . THR B 1 545 ? 0.146 13.633 -2.051 1 98.69 545 THR B N 1
ATOM 9314 C CA . THR B 1 545 ? 1.081 14.562 -2.686 1 98.69 545 THR B CA 1
ATOM 9315 C C . THR B 1 545 ? 0.639 16 -2.477 1 98.69 545 THR B C 1
ATOM 9317 O O . THR B 1 545 ? -0.487 16.266 -2.045 1 98.69 545 THR B O 1
ATOM 9320 N N . HIS B 1 546 ? 1.566 16.922 -2.807 1 98.44 546 HIS B N 1
ATOM 9321 C CA . HIS B 1 546 ? 1.208 18.328 -2.785 1 98.44 546 HIS B CA 1
ATOM 9322 C C . HIS B 1 546 ? -0.01 18.609 -3.658 1 98.44 546 HIS B C 1
ATOM 9324 O O . HIS B 1 546 ? -0.921 19.328 -3.252 1 98.44 546 HIS B O 1
ATOM 9330 N N . VAL B 1 547 ? -0.082 18 -4.801 1 98.38 547 VAL B N 1
ATOM 9331 C CA . VAL B 1 547 ? -1.165 18.219 -5.754 1 98.38 547 VAL B CA 1
ATOM 9332 C C . VAL B 1 547 ? -2.479 17.703 -5.172 1 98.38 547 VAL B C 1
ATOM 9334 O O . VAL B 1 547 ? -3.49 18.406 -5.184 1 98.38 547 VAL B O 1
ATOM 9337 N N . ALA B 1 548 ? -2.41 16.547 -4.621 1 98.56 548 ALA B N 1
ATOM 9338 C CA . ALA B 1 548 ? -3.627 15.93 -4.094 1 98.56 548 ALA B CA 1
ATOM 9339 C C . ALA B 1 548 ? -4.098 16.641 -2.832 1 98.56 548 ALA B C 1
ATOM 9341 O O . ALA B 1 548 ? -5.293 16.656 -2.531 1 98.56 548 ALA B O 1
ATOM 9342 N N . LEU B 1 549 ? -3.223 17.266 -2.09 1 98.31 549 LEU B N 1
ATOM 9343 C CA . LEU B 1 549 ? -3.598 18.031 -0.906 1 98.31 549 LEU B CA 1
ATOM 9344 C C . LEU B 1 549 ? -4.574 19.141 -1.265 1 98.31 549 LEU B C 1
ATOM 9346 O O . LEU B 1 549 ? -5.426 19.516 -0.455 1 98.31 549 LEU B O 1
ATOM 9350 N N . GLY B 1 550 ? -4.516 19.625 -2.438 1 97.31 550 GLY B N 1
ATOM 9351 C CA . GLY B 1 550 ? -5.348 20.734 -2.883 1 97.31 550 GLY B CA 1
ATOM 9352 C C . GLY B 1 550 ? -6.832 20.422 -2.83 1 97.31 550 GLY B C 1
ATOM 9353 O O . GLY B 1 550 ? -7.66 21.344 -2.818 1 97.31 550 GLY B O 1
ATOM 9354 N N . THR B 1 551 ? -7.156 19.141 -2.777 1 97.31 551 THR B N 1
ATOM 9355 C CA . THR B 1 551 ? -8.57 18.812 -2.834 1 97.31 551 THR B CA 1
ATOM 9356 C C . THR B 1 551 ? -9.039 18.203 -1.512 1 97.31 551 THR B C 1
ATOM 9358 O O . THR B 1 551 ? -10.227 18.281 -1.175 1 97.31 551 THR B O 1
ATOM 9361 N N . VAL B 1 552 ? -8.117 17.719 -0.701 1 97.88 552 VAL B N 1
ATOM 9362 C CA . VAL B 1 552 ? -8.562 16.938 0.443 1 97.88 552 VAL B CA 1
ATOM 9363 C C . VAL B 1 552 ? -8.5 17.781 1.712 1 97.88 552 VAL B C 1
ATOM 9365 O O . VAL B 1 552 ? -9.07 17.422 2.742 1 97.88 552 VAL B O 1
ATOM 9368 N N . ARG B 1 553 ? -7.934 18.922 1.707 1 97 553 ARG B N 1
ATOM 9369 C CA . ARG B 1 553 ? -7.578 19.625 2.928 1 97 553 ARG B CA 1
ATOM 9370 C C . ARG B 1 553 ? -8.75 20.469 3.439 1 97 553 ARG B C 1
ATOM 9372 O O . ARG B 1 553 ? -8.664 21.078 4.508 1 97 553 ARG B O 1
ATOM 9379 N N . VAL B 1 554 ? -9.852 20.594 2.752 1 97.31 554 VAL B N 1
ATOM 9380 C CA . VAL B 1 554 ? -10.961 21.422 3.225 1 97.31 554 VAL B CA 1
ATOM 9381 C C . VAL B 1 554 ? -11.641 20.75 4.414 1 97.31 554 VAL B C 1
ATOM 9383 O O . VAL B 1 554 ? -11.688 19.516 4.492 1 97.31 554 VAL B O 1
ATOM 9386 N N . MET B 1 555 ? -12.188 21.5 5.266 1 98.12 555 MET B N 1
ATOM 9387 C CA . MET B 1 555 ? -12.391 21.094 6.652 1 98.12 555 MET B CA 1
ATOM 9388 C C . MET B 1 555 ? -13.555 20.109 6.77 1 98.12 555 MET B C 1
ATOM 9390 O O . MET B 1 555 ? -13.539 19.219 7.621 1 98.12 555 MET B O 1
ATOM 9394 N N . ARG B 1 556 ? -14.633 20.219 5.945 1 98.31 556 ARG B N 1
ATOM 9395 C CA . ARG B 1 556 ? -15.672 19.203 6.031 1 98.31 556 ARG B CA 1
ATOM 9396 C C . ARG B 1 556 ? -15.141 17.844 5.598 1 98.31 556 ARG B C 1
ATOM 9398 O O . ARG B 1 556 ? -15.516 16.812 6.16 1 98.31 556 ARG B O 1
ATOM 9405 N N . THR B 1 557 ? -14.281 17.859 4.594 1 98.38 557 THR B N 1
ATOM 9406 C CA . THR B 1 557 ? -13.617 16.625 4.168 1 98.38 557 THR B CA 1
ATOM 9407 C C . THR B 1 557 ? -12.75 16.078 5.289 1 98.38 557 THR B C 1
ATOM 9409 O O . THR B 1 557 ? -12.773 14.867 5.559 1 98.38 557 THR B O 1
ATOM 9412 N N . THR B 1 558 ? -11.977 16.953 5.984 1 98.75 558 THR B N 1
ATOM 9413 C CA . THR B 1 558 ? -11.133 16.484 7.07 1 98.75 558 THR B CA 1
ATOM 9414 C C . THR B 1 558 ? -11.977 15.922 8.219 1 98.75 558 THR B C 1
ATOM 9416 O O . THR B 1 558 ? -11.555 14.992 8.906 1 98.75 558 THR B O 1
ATOM 9419 N N . GLY B 1 559 ? -13.148 16.531 8.398 1 98.75 559 GLY B N 1
ATOM 9420 C CA . GLY B 1 559 ? -14.07 15.977 9.383 1 98.75 559 GLY B CA 1
ATOM 9421 C C . GLY B 1 559 ? -14.484 14.555 9.062 1 98.75 559 GLY B C 1
ATOM 9422 O O . GLY B 1 559 ? -14.547 13.703 9.953 1 98.75 559 GLY B O 1
ATOM 9423 N N . MET B 1 560 ? -14.758 14.289 7.793 1 98.75 560 MET B N 1
ATOM 9424 C CA . MET B 1 560 ? -15.141 12.945 7.363 1 98.75 560 MET B CA 1
ATOM 9425 C C . MET B 1 560 ? -13.984 11.969 7.543 1 98.75 560 MET B C 1
ATOM 9427 O O . MET B 1 560 ? -14.188 10.812 7.906 1 98.75 560 MET B O 1
ATOM 9431 N N . MET B 1 561 ? -12.719 12.461 7.324 1 98.62 561 MET B N 1
ATOM 9432 C CA . MET B 1 561 ? -11.547 11.664 7.66 1 98.62 561 MET B CA 1
ATOM 9433 C C . MET B 1 561 ? -11.602 11.195 9.109 1 98.62 561 MET B C 1
ATOM 9435 O O . MET B 1 561 ? -11.344 10.031 9.406 1 98.62 561 MET B O 1
ATOM 9439 N N . GLY B 1 562 ? -11.883 12.242 9.914 1 98.94 562 GLY B N 1
ATOM 9440 C CA . GLY B 1 562 ? -11.93 11.961 11.344 1 98.94 562 GLY B CA 1
ATOM 9441 C C . GLY B 1 562 ? -12.961 10.906 11.711 1 98.94 562 GLY B C 1
ATOM 9442 O O . GLY B 1 562 ? -12.695 10.031 12.539 1 98.94 562 GLY B O 1
ATOM 9443 N N . GLU B 1 563 ? -14.133 10.922 11.094 1 98.94 563 GLU B N 1
ATOM 9444 C CA . GLU B 1 563 ? -15.164 9.914 11.328 1 98.94 563 GLU B CA 1
ATOM 9445 C C . GLU B 1 563 ? -14.664 8.516 11 1 98.94 563 GLU B C 1
ATOM 9447 O O . GLU B 1 563 ? -14.844 7.578 11.781 1 98.94 563 GLU B O 1
ATOM 9452 N N . VAL B 1 564 ? -14.008 8.383 9.875 1 98.94 564 VAL B N 1
ATOM 9453 C CA . VAL B 1 564 ? -13.5 7.094 9.422 1 98.94 564 VAL B CA 1
ATOM 9454 C C . VAL B 1 564 ? -12.43 6.594 10.391 1 98.94 564 VAL B C 1
ATOM 9456 O O . VAL B 1 564 ? -12.414 5.418 10.766 1 98.94 564 VAL B O 1
ATOM 9459 N N . VAL B 1 565 ? -11.516 7.465 10.82 1 98.94 565 VAL B N 1
ATOM 9460 C CA . VAL B 1 565 ? -10.445 7.109 11.742 1 98.94 565 VAL B CA 1
ATOM 9461 C C . VAL B 1 565 ? -11.047 6.637 13.07 1 98.94 565 VAL B C 1
ATOM 9463 O O . VAL B 1 565 ? -10.586 5.652 13.648 1 98.94 565 VAL B O 1
ATOM 9466 N N . GLY B 1 566 ? -12.078 7.363 13.547 1 99 566 GLY B N 1
ATOM 9467 C CA . GLY B 1 566 ? -12.75 6.922 14.758 1 99 566 GLY B CA 1
ATOM 9468 C C . GLY B 1 566 ? -13.359 5.539 14.633 1 99 566 GLY B C 1
ATOM 9469 O O . GLY B 1 566 ? -13.25 4.719 15.547 1 99 566 GLY B O 1
ATOM 9470 N N . MET B 1 567 ? -14.016 5.254 13.531 1 98.94 567 MET B N 1
ATOM 9471 C CA . MET B 1 567 ? -14.594 3.939 13.258 1 98.94 567 MET B CA 1
ATOM 9472 C C . MET B 1 567 ? -13.508 2.863 13.234 1 98.94 567 MET B C 1
ATOM 9474 O O . MET B 1 567 ? -13.672 1.801 13.836 1 98.94 567 MET B O 1
ATOM 9478 N N . ALA B 1 568 ? -12.414 3.148 12.555 1 99 568 ALA B N 1
ATOM 9479 C CA . ALA B 1 568 ? -11.312 2.199 12.469 1 99 568 ALA B CA 1
ATOM 9480 C C . ALA B 1 568 ? -10.711 1.936 13.844 1 99 568 ALA B C 1
ATOM 9482 O O . ALA B 1 568 ? -10.359 0.797 14.172 1 99 568 ALA B O 1
ATOM 9483 N N . ALA B 1 569 ? -10.594 3.012 14.625 1 98.94 569 ALA B N 1
ATOM 9484 C CA . ALA B 1 569 ? -10.055 2.869 15.977 1 98.94 569 ALA B CA 1
ATOM 9485 C C . ALA B 1 569 ? -10.93 1.947 16.812 1 98.94 569 ALA B C 1
ATOM 9487 O O . ALA B 1 569 ? -10.422 1.146 17.609 1 98.94 569 ALA B O 1
ATOM 9488 N N . SER B 1 570 ? -12.188 2.025 16.688 1 98.94 570 SER B N 1
ATOM 9489 C CA . SER B 1 570 ? -13.102 1.162 17.438 1 98.94 570 SER B CA 1
ATOM 9490 C C . SER B 1 570 ? -12.906 -0.302 17.062 1 98.94 570 SER B C 1
ATOM 9492 O O . SER B 1 570 ? -12.977 -1.185 17.922 1 98.94 570 SER B O 1
ATOM 9494 N N . LEU B 1 571 ? -12.68 -0.558 15.812 1 98.94 571 LEU B N 1
ATOM 9495 C CA . LEU B 1 571 ? -12.43 -1.921 15.359 1 98.94 571 LEU B CA 1
ATOM 9496 C C . LEU B 1 571 ? -11.078 -2.416 15.852 1 98.94 571 LEU B C 1
ATOM 9498 O O . LEU B 1 571 ? -10.922 -3.594 16.188 1 98.94 571 LEU B O 1
ATOM 9502 N N . CYS B 1 572 ? -10.094 -1.484 15.82 1 98.94 572 CYS B N 1
ATOM 9503 C CA . CYS B 1 572 ? -8.805 -1.854 16.406 1 98.94 572 CYS B CA 1
ATOM 9504 C C . CYS B 1 572 ? -8.969 -2.312 17.844 1 98.94 572 CYS B C 1
ATOM 9506 O O . CYS B 1 572 ? -8.328 -3.275 18.266 1 98.94 572 CYS B O 1
ATOM 9508 N N . LYS B 1 573 ? -9.781 -1.593 18.594 1 98.81 573 LYS B N 1
ATOM 9509 C CA . LYS B 1 573 ? -10.055 -1.972 19.969 1 98.81 573 LYS B CA 1
ATOM 9510 C C . LYS B 1 573 ? -10.742 -3.332 20.047 1 98.81 573 LYS B C 1
ATOM 9512 O O . LYS B 1 573 ? -10.336 -4.203 20.812 1 98.81 573 LYS B O 1
ATOM 9517 N N . LYS B 1 574 ? -11.711 -3.508 19.234 1 98.75 574 LYS B N 1
ATOM 9518 C CA . LYS B 1 574 ? -12.523 -4.727 19.219 1 98.75 574 LYS B CA 1
ATOM 9519 C C . LYS B 1 574 ? -11.664 -5.953 18.938 1 98.75 574 LYS B C 1
ATOM 9521 O O . LYS B 1 574 ? -11.82 -6.992 19.578 1 98.75 574 LYS B O 1
ATOM 9526 N N . TYR B 1 575 ? -10.656 -5.848 18.016 1 98.62 575 TYR B N 1
ATOM 9527 C CA . TYR B 1 575 ? -9.93 -7.016 17.531 1 98.62 575 TYR B CA 1
ATOM 9528 C C . TYR B 1 575 ? -8.484 -6.996 18.016 1 98.62 575 TYR B C 1
ATOM 9530 O O . TYR B 1 575 ? -7.691 -7.867 17.641 1 98.62 575 TYR B O 1
ATOM 9538 N N . GLN B 1 576 ? -8.133 -5.977 18.859 1 98.19 576 GLN B N 1
ATOM 9539 C CA . GLN B 1 576 ? -6.742 -5.793 19.266 1 98.19 576 GLN B CA 1
ATOM 9540 C C . GLN B 1 576 ? -5.816 -5.773 18.047 1 98.19 576 GLN B C 1
ATOM 9542 O O . GLN B 1 576 ? -4.828 -6.508 18 1 98.19 576 GLN B O 1
ATOM 9547 N N . ALA B 1 577 ? -6.211 -4.934 17.109 1 98.5 577 ALA B N 1
ATOM 9548 C CA . ALA B 1 577 ? -5.547 -4.871 15.805 1 98.5 577 ALA B CA 1
ATOM 9549 C C . ALA B 1 577 ? -4.883 -3.514 15.594 1 98.5 577 ALA B C 1
ATOM 9551 O O . ALA B 1 577 ? -5.125 -2.57 16.359 1 98.5 577 ALA B O 1
ATOM 9552 N N . THR B 1 578 ? -3.959 -3.426 14.648 1 98.56 578 THR B N 1
ATOM 9553 C CA . THR B 1 578 ? -3.355 -2.168 14.227 1 98.56 578 THR B CA 1
ATOM 9554 C C . THR B 1 578 ? -4.203 -1.502 13.141 1 98.56 578 THR B C 1
ATOM 9556 O O . THR B 1 578 ? -5.094 -2.133 12.57 1 98.56 578 THR B O 1
ATOM 9559 N N . PRO B 1 579 ? -3.904 -0.233 12.906 1 98.88 579 PRO B N 1
ATOM 9560 C CA . PRO B 1 579 ? -4.59 0.426 11.789 1 98.88 579 PRO B CA 1
ATOM 9561 C C . PRO B 1 579 ? -4.445 -0.333 10.477 1 98.88 579 PRO B C 1
ATOM 9563 O O . PRO B 1 579 ? -5.414 -0.471 9.727 1 98.88 579 PRO B O 1
ATOM 9566 N N . ARG B 1 580 ? -3.34 -0.867 10.18 1 98.62 580 ARG B N 1
ATOM 9567 C CA . ARG B 1 580 ? -3.084 -1.623 8.953 1 98.62 580 ARG B CA 1
ATOM 9568 C C . ARG B 1 580 ? -3.895 -2.916 8.93 1 98.62 580 ARG B C 1
ATOM 9570 O O . ARG B 1 580 ? -4.383 -3.328 7.879 1 98.62 580 ARG B O 1
ATOM 9577 N N . ASP B 1 581 ? -4.062 -3.561 10.055 1 98.44 581 ASP B N 1
ATOM 9578 C CA . ASP B 1 581 ? -4.832 -4.797 10.164 1 98.44 581 ASP B CA 1
ATOM 9579 C C . ASP B 1 581 ? -6.285 -4.578 9.75 1 98.44 581 ASP B C 1
ATOM 9581 O O . ASP B 1 581 ? -6.93 -5.484 9.219 1 98.44 581 ASP B O 1
ATOM 9585 N N . ILE B 1 582 ? -6.746 -3.371 10.023 1 98.88 582 ILE B N 1
ATOM 9586 C CA . ILE B 1 582 ? -8.117 -3.078 9.641 1 98.88 582 ILE B CA 1
ATOM 9587 C C . ILE B 1 582 ? -8.266 -3.188 8.125 1 98.88 582 ILE B C 1
ATOM 9589 O O . ILE B 1 582 ? -9.25 -3.736 7.621 1 98.88 582 ILE B O 1
ATOM 9593 N N . TYR B 1 583 ? -7.32 -2.693 7.387 1 98.62 583 TYR B N 1
ATOM 9594 C CA . TYR B 1 583 ? -7.324 -2.811 5.934 1 98.62 583 TYR B CA 1
ATOM 9595 C C . TYR B 1 583 ? -7.211 -4.266 5.504 1 98.62 583 TYR B C 1
ATOM 9597 O O . TYR B 1 583 ? -7.953 -4.723 4.629 1 98.62 583 TYR B O 1
ATOM 9605 N N . HIS B 1 584 ? -6.324 -4.996 6.16 1 97.25 584 HIS B N 1
ATOM 9606 C CA . HIS B 1 584 ? -6.008 -6.352 5.723 1 97.25 584 HIS B CA 1
ATOM 9607 C C . HIS B 1 584 ? -7.129 -7.324 6.078 1 97.25 584 HIS B C 1
ATOM 9609 O O . HIS B 1 584 ? -7.453 -8.219 5.289 1 97.25 584 HIS B O 1
ATOM 9615 N N . TYR B 1 585 ? -7.789 -7.125 7.277 1 97.81 585 TYR B N 1
ATOM 9616 C CA . TYR B 1 585 ? -8.547 -8.258 7.801 1 97.81 585 TYR B CA 1
ATOM 9617 C C . TYR B 1 585 ? -9.961 -7.84 8.188 1 97.81 585 TYR B C 1
ATOM 9619 O O . TYR B 1 585 ? -10.844 -8.688 8.352 1 97.81 585 TYR B O 1
ATOM 9627 N N . TYR B 1 586 ? -10.211 -6.539 8.32 1 98.62 586 TYR B N 1
ATOM 9628 C CA . TYR B 1 586 ? -11.5 -6.125 8.859 1 98.62 586 TYR B CA 1
ATOM 9629 C C . TYR B 1 586 ? -12.102 -5 8.023 1 98.62 586 TYR B C 1
ATOM 9631 O O . TYR B 1 586 ? -12.852 -4.164 8.547 1 98.62 586 TYR B O 1
ATOM 9639 N N . LEU B 1 587 ? -11.766 -4.93 6.754 1 98.56 587 LEU B N 1
ATOM 9640 C CA . LEU B 1 587 ? -12.188 -3.861 5.855 1 98.56 587 LEU B CA 1
ATOM 9641 C C . LEU B 1 587 ? -13.695 -3.871 5.668 1 98.56 587 LEU B C 1
ATOM 9643 O O . LEU B 1 587 ? -14.328 -2.812 5.609 1 98.56 587 LEU B O 1
ATOM 9647 N N . GLU B 1 588 ? -14.305 -5.047 5.535 1 97.94 588 GLU B N 1
ATOM 9648 C CA . GLU B 1 588 ? -15.742 -5.141 5.297 1 97.94 588 GLU B CA 1
ATOM 9649 C C . GLU B 1 588 ? -16.531 -4.582 6.473 1 97.94 588 GLU B C 1
ATOM 9651 O O . GLU B 1 588 ? -17.578 -3.959 6.285 1 97.94 588 GLU B O 1
ATOM 9656 N N . GLU B 1 589 ? -16.031 -4.812 7.676 1 98.69 589 GLU B N 1
ATOM 9657 C CA . GLU B 1 589 ? -16.703 -4.25 8.844 1 98.69 589 GLU B CA 1
ATOM 9658 C C . GLU B 1 589 ? -16.547 -2.734 8.898 1 98.69 589 GLU B C 1
ATOM 9660 O O . GLU B 1 589 ? -17.469 -2.023 9.305 1 98.69 589 GLU B O 1
ATOM 9665 N N . LEU B 1 590 ? -15.406 -2.225 8.523 1 98.88 590 LEU B N 1
ATOM 9666 C CA . LEU B 1 590 ? -15.227 -0.779 8.438 1 98.88 590 LEU B CA 1
ATOM 9667 C C . LEU B 1 590 ? -16.203 -0.168 7.441 1 98.88 590 LEU B C 1
ATOM 9669 O O . LEU B 1 590 ? -16.812 0.87 7.719 1 98.88 590 LEU B O 1
ATOM 9673 N N . LYS B 1 591 ? -16.375 -0.866 6.336 1 98.62 591 LYS B N 1
ATOM 9674 C CA . LYS B 1 591 ? -17.328 -0.407 5.324 1 98.62 591 LYS B CA 1
ATOM 9675 C C . LYS B 1 591 ? -18.734 -0.356 5.887 1 98.62 591 LYS B C 1
ATOM 9677 O O . LYS B 1 591 ? -19.484 0.584 5.609 1 98.62 591 LYS B O 1
ATOM 9682 N N . SER B 1 592 ? -19.031 -1.351 6.629 1 98.69 592 SER B N 1
ATOM 9683 C CA . SER B 1 592 ? -20.359 -1.399 7.242 1 98.69 592 SER B CA 1
ATOM 9684 C C . SER B 1 592 ? -20.562 -0.228 8.195 1 98.69 592 SER B C 1
ATOM 9686 O O . SER B 1 592 ? -21.656 0.343 8.25 1 98.69 592 SER B O 1
ATOM 9688 N N . LEU B 1 593 ? -19.562 0.099 8.969 1 98.88 593 LEU B N 1
ATOM 9689 C CA . LEU B 1 593 ? -19.656 1.233 9.875 1 98.88 593 LEU B CA 1
ATOM 9690 C C . LEU B 1 593 ? -19.797 2.541 9.109 1 98.88 593 LEU B C 1
ATOM 9692 O O . LEU B 1 593 ? -20.562 3.426 9.508 1 98.88 593 LEU B O 1
ATOM 9696 N N . MET B 1 594 ? -19.078 2.68 7.996 1 98.75 594 MET B N 1
ATOM 9697 C CA . MET B 1 594 ? -19.156 3.895 7.191 1 98.75 594 MET B CA 1
ATOM 9698 C C . MET B 1 594 ? -20.531 4.043 6.566 1 98.75 594 MET B C 1
ATOM 9700 O O . MET B 1 594 ? -21.031 5.16 6.406 1 98.75 594 MET B O 1
ATOM 9704 N N . GLN B 1 595 ? -21.141 2.932 6.238 1 98.25 595 GLN B N 1
ATOM 9705 C CA . GLN B 1 595 ? -22.5 2.949 5.699 1 98.25 595 GLN B CA 1
ATOM 9706 C C . GLN B 1 595 ? -23.5 3.406 6.75 1 98.25 595 GLN B C 1
ATOM 9708 O O . GLN B 1 595 ? -24.438 4.148 6.441 1 98.25 595 GLN B O 1
ATOM 9713 N N . LYS B 1 596 ? -23.266 2.977 7.949 1 98.25 596 LYS B N 1
ATOM 9714 C CA . LYS B 1 596 ? -24.188 3.27 9.039 1 98.25 596 LYS B CA 1
ATOM 9715 C C . LYS B 1 596 ? -23.984 4.68 9.578 1 98.25 596 LYS B C 1
ATOM 9717 O O . LYS B 1 596 ? -24.938 5.367 9.938 1 98.25 596 LYS B O 1
ATOM 9722 N N . GLY B 1 597 ? -22.734 5.121 9.711 1 98.31 597 GLY B N 1
ATOM 9723 C CA . GLY B 1 597 ? -22.391 6.391 10.336 1 98.31 597 GLY B CA 1
ATOM 9724 C C . GLY B 1 597 ? -22.531 6.367 11.844 1 98.31 597 GLY B C 1
ATOM 9725 O O . GLY B 1 597 ? -23.031 5.395 12.414 1 98.31 597 GLY B O 1
ATOM 9726 N N . VAL B 1 598 ? -22.094 7.441 12.469 1 98.44 598 VAL B N 1
ATOM 9727 C CA . VAL B 1 598 ? -22.188 7.547 13.914 1 98.44 598 VAL B CA 1
ATOM 9728 C C . VAL B 1 598 ? -22.953 8.805 14.297 1 98.44 598 VAL B C 1
ATOM 9730 O O . VAL B 1 598 ? -23.062 9.148 15.477 1 98.44 598 VAL B O 1
ATOM 9733 N N . ASN B 1 599 ? -23.438 9.5 13.328 1 98.25 599 ASN B N 1
ATOM 9734 C CA . ASN B 1 599 ? -24.156 10.758 13.531 1 98.25 599 ASN B CA 1
ATOM 9735 C C . ASN B 1 599 ? -25.562 10.523 14.07 1 98.25 599 ASN B C 1
ATOM 9737 O O . ASN B 1 599 ? -26.094 9.414 13.977 1 98.25 599 ASN B O 1
ATOM 9741 N N . LYS B 1 600 ? -26.094 11.57 14.703 1 96.94 600 LYS B N 1
ATOM 9742 C CA . LYS B 1 600 ? -27.516 11.57 15 1 96.94 600 LYS B CA 1
ATOM 9743 C C . LYS B 1 600 ? -28.344 11.531 13.719 1 96.94 600 LYS B C 1
ATOM 9745 O O . LYS B 1 600 ? -28.125 12.32 12.805 1 96.94 600 LYS B O 1
ATOM 9750 N N . LYS B 1 601 ? -29.328 10.672 13.703 1 95.62 601 LYS B N 1
ATOM 9751 C CA . LYS B 1 601 ? -30.109 10.469 12.484 1 95.62 601 LYS B CA 1
ATOM 9752 C C . LYS B 1 601 ? -31.203 11.531 12.352 1 95.62 601 LYS B C 1
ATOM 9754 O O . LYS B 1 601 ? -31.672 12.07 13.352 1 95.62 601 LYS B O 1
ATOM 9759 N N . GLY B 1 602 ? -31.5 11.891 11.125 1 92.62 602 GLY B N 1
ATOM 9760 C CA . GLY B 1 602 ? -32.656 12.719 10.828 1 92.62 602 GLY B CA 1
ATOM 9761 C C . GLY B 1 602 ? -32.344 14.203 10.836 1 92.62 602 GLY B C 1
ATOM 9762 O O . GLY B 1 602 ? -33.219 15.023 10.555 1 92.62 602 GLY B O 1
ATOM 9763 N N . LEU B 1 603 ? -31.141 14.609 11.164 1 95.12 603 LEU B N 1
ATOM 9764 C CA . LEU B 1 603 ? -30.812 16.031 11.141 1 95.12 603 LEU B CA 1
ATOM 9765 C C . LEU B 1 603 ? -30.75 16.547 9.711 1 95.12 603 LEU B C 1
ATOM 9767 O O . LEU B 1 603 ? -30.188 15.898 8.828 1 95.12 603 LEU B O 1
ATOM 9771 N N . PRO B 1 604 ? -31.406 17.688 9.461 1 95.19 604 PRO B N 1
ATOM 9772 C CA . PRO B 1 604 ? -31.281 18.281 8.125 1 95.19 604 PRO B CA 1
ATOM 9773 C C . PRO B 1 604 ? -29.844 18.719 7.82 1 95.19 604 PRO B C 1
ATOM 9775 O O . PRO B 1 604 ? -29.094 19.078 8.734 1 95.19 604 PRO B O 1
ATOM 9778 N N . ASN B 1 605 ? -29.484 18.766 6.598 1 95.56 605 ASN B N 1
ATOM 9779 C CA . ASN B 1 605 ? -28.172 19.266 6.199 1 95.56 605 ASN B CA 1
ATOM 9780 C C . ASN B 1 605 ? -28.094 20.781 6.305 1 95.56 605 ASN B C 1
ATOM 9782 O O . ASN B 1 605 ? -28.516 21.5 5.391 1 95.56 605 ASN B O 1
ATOM 9786 N N . ASN B 1 606 ? -27.531 21.266 7.293 1 96.06 606 ASN B N 1
ATOM 9787 C CA . ASN B 1 606 ? -27.375 22.703 7.543 1 96.06 606 ASN B CA 1
ATOM 9788 C C . ASN B 1 606 ? -26 23.203 7.105 1 96.06 606 ASN B C 1
ATOM 9790 O O . ASN B 1 606 ? -25.578 24.281 7.52 1 96.06 606 ASN B O 1
ATOM 9794 N N . GLN B 1 607 ? -25.328 22.438 6.324 1 96.19 607 GLN B N 1
ATOM 9795 C CA . GLN B 1 607 ? -23.984 22.75 5.871 1 96.19 607 GLN B CA 1
ATOM 9796 C C . GLN B 1 607 ? -23.938 22.938 4.355 1 96.19 607 GLN B C 1
ATOM 9798 O O . GLN B 1 607 ? -23.078 22.391 3.676 1 96.19 607 GLN B O 1
ATOM 9803 N N . ARG B 1 608 ? -24.719 23.734 3.734 1 95.12 608 ARG B N 1
ATOM 9804 C CA . ARG B 1 608 ? -24.891 23.828 2.289 1 95.12 608 ARG B CA 1
ATOM 9805 C C . ARG B 1 608 ? -24.156 25.047 1.729 1 95.12 608 ARG B C 1
ATOM 9807 O O . ARG B 1 608 ? -24.281 25.359 0.542 1 95.12 608 ARG B O 1
ATOM 9814 N N . TYR B 1 609 ? -23.438 25.656 2.496 1 95.62 609 TYR B N 1
ATOM 9815 C CA . TYR B 1 609 ? -22.656 26.797 2.014 1 95.62 609 TYR B CA 1
ATOM 9816 C C . TYR B 1 609 ? -21.234 26.375 1.656 1 95.62 609 TYR B C 1
ATOM 9818 O O . TYR B 1 609 ? -20.719 25.375 2.182 1 95.62 609 TYR B O 1
ATOM 9826 N N . ASN B 1 610 ? -20.531 27.125 0.719 1 96.56 610 ASN B N 1
ATOM 9827 C CA . ASN B 1 610 ? -19.125 26.938 0.342 1 96.56 610 ASN B CA 1
ATOM 9828 C C . ASN B 1 610 ? -18.828 25.484 -0.018 1 96.56 610 ASN B C 1
ATOM 9830 O O . ASN B 1 610 ? -17.828 24.922 0.44 1 96.56 610 ASN B O 1
ATOM 9834 N N . GLU B 1 611 ? -19.656 24.859 -0.827 1 94.81 611 GLU B N 1
ATOM 9835 C CA . GLU B 1 611 ? -19.516 23.438 -1.159 1 94.81 611 GLU B CA 1
ATOM 9836 C C . GLU B 1 611 ? -18.5 23.219 -2.271 1 94.81 611 GLU B C 1
ATOM 9838 O O . GLU B 1 611 ? -18.031 22.109 -2.475 1 94.81 611 GLU B O 1
ATOM 9843 N N . GLY B 1 612 ? -18.172 24.281 -2.961 1 90.75 612 GLY B N 1
ATOM 9844 C CA . GLY B 1 612 ? -17.203 24.188 -4.039 1 90.75 612 GLY B CA 1
ATOM 9845 C C . GLY B 1 612 ? -17.797 23.656 -5.332 1 90.75 612 GLY B C 1
ATOM 9846 O O . GLY B 1 612 ? -18.953 23.219 -5.359 1 90.75 612 GLY B O 1
ATOM 9847 N N . GLY B 1 613 ? -16.984 23.641 -6.422 1 89.62 613 GLY B N 1
ATOM 9848 C CA . GLY B 1 613 ? -17.375 23.125 -7.719 1 89.62 613 GLY B CA 1
ATOM 9849 C C . GLY B 1 613 ? -17.031 21.656 -7.91 1 89.62 613 GLY B C 1
ATOM 9850 O O . GLY B 1 613 ? -16.031 21.188 -7.371 1 89.62 613 GLY B O 1
ATOM 9851 N N . ARG B 1 614 ? -17.875 20.969 -8.625 1 91.81 614 ARG B N 1
ATOM 9852 C CA . ARG B 1 614 ? -17.594 19.562 -8.922 1 91.81 614 ARG B CA 1
ATOM 9853 C C . ARG B 1 614 ? -18.188 19.156 -10.266 1 91.81 614 ARG B C 1
ATOM 9855 O O . ARG B 1 614 ? -19.156 19.766 -10.734 1 91.81 614 ARG B O 1
ATOM 9862 N N . LEU B 1 615 ? -17.578 18.172 -10.891 1 92.25 615 LEU B N 1
ATOM 9863 C CA . LEU B 1 615 ? -18.141 17.594 -12.109 1 92.25 615 LEU B CA 1
ATOM 9864 C C . LEU B 1 615 ? -19.359 16.75 -11.805 1 92.25 615 LEU B C 1
ATOM 9866 O O . LEU B 1 615 ? -19.453 16.125 -10.742 1 92.25 615 LEU B O 1
ATOM 9870 N N . ASN B 1 616 ? -20.25 16.641 -12.773 1 90.25 616 ASN B N 1
ATOM 9871 C CA . ASN B 1 616 ? -21.484 15.891 -12.586 1 90.25 616 ASN B CA 1
ATOM 9872 C C . ASN B 1 616 ? -21.375 14.484 -13.164 1 90.25 616 ASN B C 1
ATOM 9874 O O . ASN B 1 616 ? -22.203 13.617 -12.852 1 90.25 616 ASN B O 1
ATOM 9878 N N . GLN B 1 617 ? -20.312 14.32 -13.977 1 90.44 617 GLN B N 1
ATOM 9879 C CA . GLN B 1 617 ? -20.125 13.008 -14.578 1 90.44 617 GLN B CA 1
ATOM 9880 C C . GLN B 1 617 ? -18.719 12.484 -14.352 1 90.44 617 GLN B C 1
ATOM 9882 O O . GLN B 1 617 ? -17.766 13.266 -14.297 1 90.44 617 GLN B O 1
ATOM 9887 N N . ILE B 1 618 ? -18.656 11.188 -14.266 1 88.81 618 ILE B N 1
ATOM 9888 C CA . ILE B 1 618 ? -17.359 10.531 -14.141 1 88.81 618 ILE B CA 1
ATOM 9889 C C . ILE B 1 618 ? -16.562 10.711 -15.43 1 88.81 618 ILE B C 1
ATOM 9891 O O . ILE B 1 618 ? -17.094 10.523 -16.516 1 88.81 618 ILE B O 1
ATOM 9895 N N . PRO B 1 619 ? -15.352 11.016 -15.258 1 86.88 619 PRO B N 1
ATOM 9896 C CA . PRO B 1 619 ? -14.539 11.117 -16.469 1 86.88 619 PRO B CA 1
ATOM 9897 C C . PRO B 1 619 ? -14.406 9.781 -17.203 1 86.88 619 PRO B C 1
ATOM 9899 O O . PRO B 1 619 ? -14.312 8.727 -16.578 1 86.88 619 PRO B O 1
ATOM 9902 N N . LYS B 1 620 ? -14.445 9.82 -18.516 1 83.06 620 LYS B N 1
ATOM 9903 C CA . LYS B 1 620 ? -14.336 8.617 -19.344 1 83.06 620 LYS B CA 1
ATOM 9904 C C . LYS B 1 620 ? -12.977 8.539 -20.031 1 83.06 620 LYS B C 1
ATOM 9906 O O . LYS B 1 620 ? -12.43 9.555 -20.469 1 83.06 620 LYS B O 1
ATOM 9911 N N . VAL B 1 621 ? -12.398 7.273 -20.031 1 77.94 621 VAL B N 1
ATOM 9912 C CA . VAL B 1 621 ? -11.133 7.027 -20.719 1 77.94 621 VAL B CA 1
ATOM 9913 C C . VAL B 1 621 ? -11.398 6.578 -22.141 1 77.94 621 VAL B C 1
ATOM 9915 O O . VAL B 1 621 ? -12.219 5.684 -22.391 1 77.94 621 VAL B O 1
ATOM 9918 N N . LYS B 1 622 ? -10.82 7.422 -23.188 1 71.75 622 LYS B N 1
ATOM 9919 C CA . LYS B 1 622 ? -10.93 7.07 -24.594 1 71.75 622 LYS B CA 1
ATOM 9920 C C . LYS B 1 622 ? -9.562 6.703 -25.172 1 71.75 622 LYS B C 1
ATOM 9922 O O . LYS B 1 622 ? -8.562 7.355 -24.875 1 71.75 622 LYS B O 1
#

Radius of gyration: 41.01 Å; Cα contacts (8 Å, |Δi|>4): 3209; chains: 2; bounding box: 106×137×114 Å

Nearest PDB structures (foldseek):
  1rp0-assembly1_A  TM=5.636E-01  e=3.124E-08  Arabidopsis thaliana
  6b58-assembly2_C  TM=3.874E-01  e=2.861E-10  Escherichia coli
  4y4l-assembly1_B  TM=6.140E-01  e=1.500E-06  Saccharomyces cerevisiae S288C
  8xg8-assembly1_A  TM=5.857E-01  e=4.574E-06  Thermobifida fusca YX
  4ap3-assembly1_A  TM=6.183E-01  e=9.806E-06  Rhodococcus rhodochrous

pLDDT: mean 94.38, std 11.64, range [22.67, 99.0]

Sequence (1244 aa):
MIKKIIYISLIWMVFHGASLHAASLLVEAESFTEKGGWVVDQQFMDLMGSPYLLAHGLGSPVENASTNVQLPENGTYYIFVRTYNWTSPWQEGEGPGLFGLSVNGKKISYRLGIIGNQWIWQYAGQYQATEKNIHIVLHDLKGFDGRCDAIYFTTRKDDIPPSDMAALNNFRRAKLGLLAPPKTESYDLVVIGAGIAGMSTAVSAARLGCKVALINDRPVVGGNNSSEIRVHLGGAIEIGKYPELGGLQKEFGPVKEGNAQPAGNYEDHKKMEWLQAETNVSLFLNYRAFSVKKEEDRIISITACHIESGEEIEFYGRLFADCTGDGTIGYLAGADYRMGRESRSEYGETIAPEIADSLVMGTSVQWYSVEDTKTSYFPEFRYGIEFNEETCEPVTYGEWTWETGMNKNQINDSEQIRDYGMLVIYSNWSYLKNQSERRKYYKKRSLEWVAYIAGKRESRRLLGDYVLKEDDLTKHVAHEDASFTTTWSIDLHRPDPENTRYFPGREFKATTDHVVIYPYPVPYRCLYSRNIDNLFMAGRNISVTHVALGTVRVMRTTGMMGEVVGMAASLCKKYQATPRDIYHYYLEELKSLMQKGVNKKGLPNNQRYNEGGRLNQIPKVKMIKKIIYISLIWMVFHGASLHAASLLVEAESFTEKGGWVVDQQFMDLMGSPYLLAHGLGSPVENASTNVQLPENGTYYIFVRTYNWTSPWQEGEGPGLFGLSVNGKKISYRLGIIGNQWIWQYAGQYQATEKNIHIVLHDLKGFDGRCDAIYFTTRKDDIPPSDMAALNNFRRAKLGLLAPPKTESYDLVVIGAGIAGMSTAVSAARLGCKVALINDRPVVGGNNSSEIRVHLGGAIEIGKYPELGGLQKEFGPVKEGNAQPAGNYEDHKKMEWLQAETNVSLFLNYRAFSVKKEEDRIISITACHIESGEEIEFYGRLFADCTGDGTIGYLAGADYRMGRESRSEYGETIAPEIADSLVMGTSVQWYSVEDTKTSYFPEFRYGIEFNEETCEPVTYGEWTWETGMNKNQINDSEQIRDYGMLVIYSNWSYLKNQSERRKYYKKRSLEWVAYIAGKRESRRLLGDYVLKEDDLTKHVAHEDASFTTTWSIDLHRPDPENTRYFPGREFKATTDHVVIYPYPVPYRCLYSRNIDNLFMAGRNISVTHVALGTVRVMRTTGMMGEVVGMAASLCKKYQATPRDIYHYYLEELKSLMQKGVNKKGLPNNQRYNEGGRLNQIPKVK